Protein AF-A0A2G6KMP5-F1 (afdb_monomer_lite)

Radius of gyration: 30.14 Å; chains: 1; bounding box: 87×68×79 Å

Structure (mmCIF, N/CA/C/O backbone):
data_AF-A0A2G6KMP5-F1
#
_entry.id   AF-A0A2G6KMP5-F1
#
loop_
_atom_site.group_PDB
_atom_site.id
_atom_site.type_symbol
_atom_site.label_atom_id
_atom_site.label_alt_id
_atom_site.label_comp_id
_atom_site.label_asym_id
_atom_site.label_entity_id
_atom_site.label_seq_id
_atom_site.pdbx_PDB_ins_code
_atom_site.Cartn_x
_atom_site.Cartn_y
_atom_site.Cartn_z
_atom_site.occupancy
_atom_site.B_iso_or_equiv
_atom_site.auth_seq_id
_atom_site.auth_comp_id
_atom_site.auth_asym_id
_atom_site.auth_atom_id
_atom_site.pdbx_PDB_model_num
ATOM 1 N N . MET A 1 1 ? -23.252 -6.165 -3.762 1.00 46.22 1 MET A N 1
ATOM 2 C CA . MET A 1 1 ? -23.841 -5.501 -4.950 1.00 46.22 1 MET A CA 1
ATOM 3 C C . MET A 1 1 ? -22.678 -5.221 -5.874 1.00 46.22 1 MET A C 1
ATOM 5 O O . MET A 1 1 ? -21.677 -4.745 -5.366 1.00 46.22 1 MET A O 1
ATOM 9 N N . ALA A 1 2 ? -22.820 -5.566 -7.154 1.00 59.31 2 ALA A N 1
ATOM 10 C CA . ALA A 1 2 ? -21.783 -5.438 -8.176 1.00 59.31 2 ALA A CA 1
ATOM 11 C C . ALA A 1 2 ? -21.414 -3.971 -8.456 1.00 59.31 2 ALA A C 1
ATOM 13 O O . ALA A 1 2 ? -22.173 -3.060 -8.097 1.00 59.31 2 ALA A O 1
ATOM 14 N N . PHE A 1 3 ? -20.279 -3.763 -9.122 1.00 80.19 3 PHE A N 1
ATOM 15 C CA . PHE A 1 3 ? -19.829 -2.480 -9.653 1.00 80.19 3 PHE A CA 1
ATOM 16 C C . PHE A 1 3 ? -20.997 -1.707 -10.306 1.00 80.19 3 PHE A C 1
ATOM 18 O O . PHE A 1 3 ? -21.816 -2.316 -11.002 1.00 80.19 3 PHE A O 1
ATOM 25 N N . PRO A 1 4 ? -21.124 -0.379 -10.083 1.00 79.00 4 PRO A N 1
ATOM 26 C CA . PRO A 1 4 ? -22.397 0.326 -10.272 1.00 79.00 4 PRO A CA 1
ATOM 27 C C . PRO A 1 4 ? -22.914 0.322 -11.713 1.00 79.00 4 PRO A C 1
ATOM 29 O O . PRO A 1 4 ? -24.100 0.537 -11.949 1.00 79.00 4 PRO A O 1
ATOM 32 N N . GLY A 1 5 ? -22.056 0.006 -12.673 1.00 88.38 5 GLY A N 1
ATOM 33 C CA . GLY A 1 5 ? -22.433 -0.211 -14.052 1.00 88.38 5 GLY A CA 1
ATOM 34 C C . GLY A 1 5 ? -21.223 -0.107 -14.958 1.00 88.38 5 GLY A C 1
ATOM 35 O O . GLY A 1 5 ? -20.123 0.229 -14.510 1.00 88.38 5 GLY A O 1
ATOM 36 N N . LYS A 1 6 ? -21.417 -0.400 -16.238 1.00 94.00 6 LYS A N 1
ATOM 37 C CA . LYS A 1 6 ? -20.333 -0.429 -17.212 1.00 94.00 6 LYS A CA 1
ATOM 38 C C . LYS A 1 6 ? -19.759 0.962 -17.479 1.00 94.00 6 LYS A C 1
ATOM 40 O O . LYS A 1 6 ? -20.503 1.943 -17.540 1.00 94.00 6 LYS A O 1
ATOM 45 N N . LEU A 1 7 ? -18.444 1.035 -17.682 1.00 96.44 7 LEU A N 1
ATOM 46 C CA . LEU A 1 7 ? -17.779 2.240 -18.177 1.00 96.44 7 LEU A CA 1
ATOM 47 C C . LEU A 1 7 ? -17.935 2.362 -19.695 1.00 96.44 7 LEU A C 1
ATOM 49 O O . LEU A 1 7 ? -17.737 1.398 -20.433 1.00 96.44 7 LEU A O 1
ATOM 53 N N . TYR A 1 8 ? -18.251 3.565 -20.158 1.00 97.25 8 TYR A N 1
ATOM 54 C CA . TYR A 1 8 ? -18.321 3.917 -21.575 1.00 97.25 8 TYR A CA 1
ATOM 55 C C . TYR A 1 8 ? -17.848 5.360 -21.777 1.00 97.25 8 TYR A C 1
ATOM 57 O O . TYR A 1 8 ? -17.492 6.046 -20.818 1.00 97.25 8 TYR A O 1
ATOM 65 N N . ARG A 1 9 ? -17.824 5.833 -23.025 1.00 96.50 9 ARG A N 1
ATOM 66 C CA . ARG A 1 9 ? -17.465 7.219 -23.348 1.00 96.50 9 ARG A CA 1
ATOM 67 C C . ARG A 1 9 ? -18.528 7.913 -24.189 1.00 96.50 9 ARG A C 1
ATOM 69 O O . ARG A 1 9 ? -19.171 7.289 -25.029 1.00 96.50 9 ARG A O 1
ATOM 76 N N . GLU A 1 10 ? -18.645 9.219 -23.994 1.00 96.62 10 GLU A N 1
ATOM 77 C CA . GLU A 1 10 ? -19.413 10.152 -24.817 1.00 96.62 10 GLU A CA 1
ATOM 78 C C . GLU A 1 10 ? -18.474 11.274 -25.276 1.00 96.62 10 GLU A C 1
ATOM 80 O O . GLU A 1 10 ? -18.196 12.227 -24.543 1.00 96.62 10 GLU A O 1
ATOM 85 N N . GLY A 1 11 ? -17.926 11.130 -26.487 1.00 95.44 11 GLY A N 1
ATOM 86 C CA . GLY A 1 11 ? -16.804 11.959 -26.931 1.00 95.44 11 GLY A CA 1
ATOM 87 C C . GLY A 1 11 ? -15.592 11.742 -26.023 1.00 95.44 11 GLY A C 1
ATOM 88 O O . GLY A 1 11 ? -15.195 10.601 -25.791 1.00 95.44 11 GLY A O 1
ATOM 89 N N . THR A 1 12 ? -15.048 12.831 -25.476 1.00 96.50 12 THR A N 1
ATOM 90 C CA . THR A 1 12 ? -13.902 12.814 -24.549 1.00 96.50 12 THR A CA 1
ATOM 91 C C . THR A 1 12 ? -14.263 12.456 -23.113 1.00 96.50 12 THR A C 1
ATOM 93 O O . THR A 1 12 ? -13.363 12.231 -22.298 1.00 96.50 12 THR A O 1
ATOM 96 N N . ILE A 1 13 ? -15.557 12.431 -22.787 1.00 97.56 13 ILE A N 1
ATOM 97 C CA . ILE A 1 13 ? -16.047 12.282 -21.423 1.00 97.56 13 ILE A CA 1
ATOM 98 C C . ILE A 1 13 ? -16.314 10.811 -21.137 1.00 97.56 13 ILE A C 1
ATOM 100 O O . ILE A 1 13 ? -17.132 10.177 -21.803 1.00 97.56 13 ILE A O 1
ATOM 104 N N . LEU A 1 14 ? -15.670 10.280 -20.103 1.00 97.69 14 LEU A N 1
ATOM 105 C CA . LEU A 1 14 ? -16.023 8.978 -19.557 1.00 97.69 14 LEU A CA 1
ATOM 106 C C . LEU A 1 14 ? -17.348 9.066 -18.816 1.00 97.69 14 LEU A C 1
ATOM 108 O O . LEU A 1 14 ? -17.643 10.063 -18.152 1.00 97.69 14 LEU A O 1
ATOM 112 N N . LYS A 1 15 ? -18.119 7.994 -18.909 1.00 97.19 15 LYS A N 1
ATOM 113 C CA . LYS A 1 15 ? -19.415 7.799 -18.274 1.00 97.19 15 LYS A CA 1
ATOM 114 C C . LYS A 1 15 ? -19.465 6.423 -17.634 1.00 97.19 15 LYS A C 1
ATOM 116 O O . LYS A 1 15 ? -18.717 5.520 -18.004 1.00 97.19 15 LYS A O 1
ATOM 121 N N . GLN A 1 16 ? -20.375 6.275 -16.683 1.00 95.69 16 GLN A N 1
ATOM 122 C CA . GLN A 1 16 ? -20.645 5.002 -16.043 1.00 95.69 16 GLN A CA 1
ATOM 123 C C . GLN A 1 16 ? -22.151 4.807 -15.918 1.00 95.69 16 GLN A C 1
ATOM 125 O O . GLN A 1 16 ? -22.871 5.722 -15.513 1.00 95.69 16 GLN A O 1
ATOM 130 N N . GLU A 1 17 ? -22.640 3.631 -16.296 1.00 93.12 17 GLU A N 1
ATOM 131 C CA . GLU A 1 17 ? -24.054 3.298 -16.135 1.00 93.12 17 GLU A CA 1
ATOM 132 C C . GLU A 1 17 ? -24.464 3.390 -14.657 1.00 93.12 17 GLU A C 1
ATOM 134 O O . GLU A 1 17 ? -23.689 3.072 -13.759 1.00 93.12 17 GLU A O 1
ATOM 139 N N . ASN A 1 18 ? -25.692 3.852 -14.408 1.00 89.12 18 ASN A N 1
ATOM 140 C CA . ASN A 1 18 ? -26.281 4.043 -13.074 1.00 89.12 18 ASN A CA 1
ATOM 141 C C . ASN A 1 18 ? -25.519 4.991 -12.124 1.00 89.12 18 ASN A C 1
ATOM 143 O O . ASN A 1 18 ? -25.877 5.093 -10.950 1.00 89.12 18 ASN A O 1
ATOM 147 N N . VAL A 1 19 ? -24.525 5.732 -12.617 1.00 89.56 19 VAL A N 1
ATOM 148 C CA . VAL A 1 19 ? -23.833 6.785 -11.867 1.00 89.56 19 VAL A CA 1
ATOM 149 C C . VAL A 1 19 ? -24.252 8.141 -12.421 1.00 89.56 19 VAL A C 1
ATOM 151 O O . VAL A 1 19 ? -24.190 8.393 -13.623 1.00 89.56 19 VAL A O 1
ATOM 154 N N . SER A 1 20 ? -24.690 9.044 -11.545 1.00 89.12 20 SER A N 1
ATOM 155 C CA . SER A 1 20 ? -24.956 10.429 -11.932 1.00 89.12 20 SER A CA 1
ATOM 156 C C . SER A 1 20 ? -23.648 11.205 -12.087 1.00 89.12 20 SER A C 1
ATOM 158 O O . SER A 1 20 ? -22.735 11.075 -11.277 1.00 89.12 20 SER A O 1
ATOM 160 N N . GLY A 1 21 ? -23.557 12.056 -13.109 1.00 92.88 21 GLY A N 1
ATOM 161 C CA . GLY A 1 21 ? -22.360 12.860 -13.365 1.00 92.88 21 GLY A CA 1
ATOM 162 C C . GLY A 1 21 ? -21.274 12.118 -14.148 1.00 92.88 21 GLY A C 1
ATOM 163 O O . GLY A 1 21 ? -21.546 11.163 -14.871 1.00 92.88 21 GLY A O 1
ATOM 164 N N . ASN A 1 22 ? -20.048 12.627 -14.053 1.00 95.44 22 ASN A N 1
ATOM 165 C CA . ASN A 1 22 ? -18.889 12.112 -14.775 1.00 95.44 22 ASN A CA 1
ATOM 166 C C . ASN A 1 22 ? -17.988 11.367 -13.782 1.00 95.44 22 ASN A C 1
ATOM 168 O O . ASN A 1 22 ? -17.594 11.986 -12.788 1.00 95.44 22 ASN A O 1
ATOM 172 N N . PRO A 1 23 ? -17.661 10.081 -14.003 1.00 96.06 23 PRO A N 1
ATOM 173 C CA . PRO A 1 23 ? -16.767 9.359 -13.120 1.00 96.06 23 PRO A CA 1
ATOM 174 C C . PRO A 1 23 ? -15.390 10.015 -13.048 1.00 96.06 23 PRO A C 1
ATOM 176 O O . PRO A 1 23 ? -14.908 10.598 -14.024 1.00 96.06 23 PRO A O 1
ATOM 179 N N . ARG A 1 24 ? -14.761 9.892 -11.885 1.00 97.50 24 ARG A N 1
ATOM 180 C CA . ARG A 1 24 ? -13.346 10.190 -11.664 1.00 97.50 24 ARG A CA 1
ATOM 181 C C . ARG A 1 24 ? -12.697 8.938 -11.121 1.00 97.50 24 ARG A C 1
ATOM 183 O O . ARG A 1 24 ? -13.200 8.381 -10.146 1.00 97.50 24 ARG A O 1
ATOM 190 N N . ILE A 1 25 ? -11.627 8.495 -11.762 1.00 98.19 25 ILE A N 1
ATOM 191 C CA . ILE A 1 25 ? -10.960 7.246 -11.425 1.00 98.19 25 ILE A CA 1
ATOM 192 C C . ILE A 1 25 ? -9.518 7.548 -11.042 1.00 98.19 25 ILE A C 1
ATOM 194 O O . ILE A 1 25 ? -8.784 8.166 -11.816 1.00 98.19 25 ILE A O 1
ATOM 198 N N . VAL A 1 26 ? -9.138 7.112 -9.844 1.00 98.19 26 VAL A N 1
ATOM 199 C CA . VAL A 1 26 ? -7.743 7.099 -9.396 1.00 98.19 26 VAL A CA 1
ATOM 200 C C . VAL A 1 26 ? -7.250 5.673 -9.524 1.00 98.19 26 VAL A C 1
ATOM 202 O O . VAL A 1 26 ? -7.739 4.798 -8.817 1.00 98.19 26 VAL A O 1
ATOM 205 N N . PHE A 1 27 ? -6.306 5.444 -10.427 1.00 97.75 27 PHE A N 1
ATOM 206 C CA . PHE A 1 27 ? -5.596 4.183 -10.544 1.00 97.75 27 PHE A CA 1
ATOM 207 C C . PHE A 1 27 ? -4.374 4.219 -9.640 1.00 97.75 27 PHE A C 1
ATOM 209 O O . PHE A 1 27 ? -3.517 5.078 -9.815 1.00 97.75 27 PHE A O 1
ATOM 216 N N . VAL A 1 28 ? -4.267 3.280 -8.704 1.00 96.44 28 VAL A N 1
ATOM 217 C CA . VAL A 1 28 ? -2.952 2.944 -8.145 1.00 96.44 28 VAL A CA 1
ATOM 218 C C . VAL A 1 28 ? -2.343 1.866 -9.028 1.00 96.44 28 VAL A C 1
ATOM 220 O O . VAL A 1 28 ? -2.969 0.839 -9.307 1.00 96.44 28 VAL A O 1
ATOM 223 N N . GLU A 1 29 ? -1.142 2.130 -9.517 1.00 93.00 29 GLU A N 1
ATOM 224 C CA . GLU A 1 29 ? -0.449 1.278 -10.469 1.00 93.00 29 GLU A CA 1
ATOM 225 C C . GLU A 1 29 ? 0.589 0.439 -9.733 1.00 93.00 29 GLU A C 1
ATOM 227 O O . GLU A 1 29 ? 1.415 0.956 -8.976 1.00 93.00 29 GLU A O 1
ATOM 232 N N . GLN A 1 30 ? 0.505 -0.876 -9.922 1.00 84.19 30 GLN A N 1
ATOM 233 C CA . GLN A 1 30 ? 1.487 -1.819 -9.408 1.00 84.19 30 GLN A CA 1
ATOM 234 C C . GLN A 1 30 ? 1.550 -3.025 -10.339 1.00 84.19 30 GLN A C 1
ATOM 236 O O . GLN A 1 30 ? 0.534 -3.552 -10.793 1.00 84.19 30 GLN A O 1
ATOM 241 N N . PHE A 1 31 ? 2.771 -3.443 -10.644 1.00 77.00 31 PHE A N 1
ATOM 242 C CA . PHE A 1 31 ? 3.033 -4.238 -11.834 1.00 77.00 31 PHE A CA 1
ATOM 243 C C . PHE A 1 31 ? 3.342 -5.719 -11.584 1.00 77.00 31 PHE A C 1
ATOM 245 O O . PHE A 1 31 ? 3.453 -6.471 -12.548 1.00 77.00 31 PHE A O 1
ATOM 252 N N . GLY A 1 32 ? 3.516 -6.159 -10.332 1.00 66.19 32 GLY A N 1
ATOM 253 C CA . GLY A 1 32 ? 4.262 -7.391 -10.072 1.00 66.19 32 GLY A CA 1
ATOM 254 C C . GLY A 1 32 ? 3.634 -8.488 -9.239 1.00 66.19 32 GLY A C 1
ATOM 255 O O . GLY A 1 32 ? 3.982 -9.645 -9.475 1.00 66.19 32 GLY A O 1
ATOM 256 N N . PHE A 1 33 ? 2.745 -8.205 -8.282 1.00 73.88 33 PHE A N 1
ATOM 257 C CA . PHE A 1 33 ? 2.318 -9.276 -7.367 1.00 73.88 33 PHE A CA 1
ATOM 258 C C . PHE A 1 33 ? 0.997 -9.957 -7.718 1.00 73.88 33 PHE A C 1
ATOM 260 O O . PHE A 1 33 ? 0.685 -11.006 -7.159 1.00 73.88 33 PHE A O 1
ATOM 267 N N . ASN A 1 34 ? 0.249 -9.444 -8.694 1.00 75.06 34 ASN A N 1
ATOM 268 C CA . ASN A 1 34 ? -0.968 -10.093 -9.192 1.00 75.06 34 ASN A CA 1
ATOM 269 C C . ASN A 1 34 ? -0.708 -11.468 -9.842 1.00 75.06 34 ASN A C 1
ATOM 271 O O . ASN A 1 34 ? -1.649 -12.177 -10.194 1.00 75.06 34 ASN A O 1
ATOM 275 N N . HIS A 1 35 ? 0.560 -11.841 -10.006 1.00 80.81 35 HIS A N 1
ATOM 276 C CA . HIS A 1 35 ? 1.009 -13.122 -10.537 1.00 80.81 35 HIS A CA 1
ATOM 277 C C . HIS A 1 35 ? 1.442 -14.121 -9.457 1.00 80.81 35 HIS A C 1
ATOM 279 O O . HIS A 1 35 ? 1.816 -15.243 -9.788 1.00 80.81 35 HIS A O 1
ATOM 285 N N . PHE A 1 36 ? 1.384 -13.767 -8.172 1.00 81.75 36 PHE A N 1
ATOM 286 C CA . PHE A 1 36 ? 1.505 -14.754 -7.100 1.00 81.75 36 PHE A CA 1
ATOM 287 C C . PHE A 1 36 ? 0.104 -15.229 -6.730 1.00 81.75 36 PHE A C 1
ATOM 289 O O . PHE A 1 36 ? -0.771 -14.419 -6.434 1.00 81.75 36 PHE A O 1
ATOM 296 N N . LEU A 1 37 ? -0.113 -16.546 -6.773 1.00 80.81 37 LEU A N 1
ATOM 297 C CA . LEU A 1 37 ? -1.362 -17.204 -6.368 1.00 80.81 37 LEU A CA 1
ATOM 298 C C . LEU A 1 37 ? -1.497 -17.197 -4.833 1.00 80.81 37 LEU A C 1
ATOM 300 O O . LEU A 1 37 ? -1.517 -18.246 -4.190 1.00 80.81 37 LEU A O 1
ATOM 304 N N . ASN A 1 38 ? -1.521 -16.012 -4.237 1.00 79.81 38 ASN A N 1
ATOM 305 C CA . ASN A 1 38 ? -1.653 -15.780 -2.803 1.00 79.81 38 ASN A CA 1
ATOM 306 C C . ASN A 1 38 ? -2.804 -14.797 -2.533 1.00 79.81 38 ASN A C 1
ATOM 308 O O . ASN A 1 38 ? -3.456 -14.323 -3.450 1.00 79.81 38 ASN A O 1
ATOM 312 N N . ASP A 1 39 ? -3.101 -14.491 -1.274 1.00 80.38 39 ASP A N 1
ATOM 313 C CA . ASP A 1 39 ? -4.232 -13.603 -0.960 1.00 80.38 39 ASP A CA 1
ATOM 314 C C . ASP A 1 39 ? -3.853 -12.106 -0.985 1.00 80.38 39 ASP A C 1
ATOM 316 O O . ASP A 1 39 ? -4.636 -11.235 -0.604 1.00 80.38 39 ASP A O 1
ATOM 320 N N . ASP A 1 40 ? -2.651 -11.774 -1.457 1.00 84.38 40 ASP A N 1
ATOM 321 C CA . ASP A 1 40 ? -2.105 -10.423 -1.364 1.00 84.38 40 ASP A CA 1
ATOM 322 C C . ASP A 1 40 ? -2.809 -9.431 -2.306 1.00 84.38 40 ASP A C 1
ATOM 324 O O . ASP A 1 40 ? -3.063 -8.292 -1.917 1.00 84.38 40 ASP A O 1
ATOM 328 N N . ILE A 1 41 ? -3.236 -9.845 -3.505 1.00 90.38 41 ILE A N 1
ATOM 329 C CA . ILE A 1 41 ? -4.033 -8.956 -4.369 1.00 90.38 41 ILE A CA 1
ATOM 330 C C . ILE A 1 41 ? -5.389 -8.594 -3.770 1.00 90.38 41 ILE A C 1
ATOM 332 O O . ILE A 1 41 ? -5.829 -7.455 -3.905 1.00 90.38 41 ILE A O 1
ATOM 336 N N . PHE A 1 42 ? -6.023 -9.523 -3.056 1.00 87.69 42 PHE A N 1
ATOM 337 C CA . PHE A 1 42 ? -7.292 -9.269 -2.378 1.00 87.69 42 PHE A CA 1
ATOM 338 C C . PHE A 1 42 ? -7.096 -8.231 -1.274 1.00 87.69 42 PHE A C 1
ATOM 340 O O . PHE A 1 42 ? -7.819 -7.238 -1.225 1.00 87.69 42 PHE A O 1
ATOM 347 N N . ARG A 1 43 ? -6.036 -8.399 -0.470 1.00 87.25 43 ARG A N 1
ATOM 348 C CA . ARG A 1 43 ? -5.645 -7.427 0.556 1.00 87.25 43 ARG A CA 1
ATOM 349 C C . ARG A 1 43 ? -5.332 -6.055 -0.040 1.00 87.25 43 ARG A C 1
ATOM 351 O O . ARG A 1 43 ? -5.702 -5.045 0.549 1.00 87.25 43 ARG A O 1
ATOM 358 N N . TRP A 1 44 ? -4.668 -5.993 -1.194 1.00 91.25 44 TRP A N 1
ATOM 359 C CA . TRP A 1 44 ? -4.407 -4.717 -1.859 1.00 91.25 44 TRP A CA 1
ATOM 360 C C . TRP A 1 44 ? -5.697 -4.030 -2.303 1.00 91.25 44 TRP A C 1
ATOM 362 O O . TRP A 1 44 ? -5.886 -2.860 -1.981 1.00 91.25 44 TRP A O 1
ATOM 372 N N . ILE A 1 45 ? -6.597 -4.756 -2.972 1.00 93.38 45 ILE A N 1
ATOM 373 C CA . ILE A 1 45 ? -7.911 -4.249 -3.398 1.00 93.38 45 ILE A CA 1
ATOM 374 C C . ILE A 1 45 ? -8.687 -3.690 -2.201 1.00 93.38 45 ILE A C 1
ATOM 376 O O . ILE A 1 45 ? -9.236 -2.590 -2.289 1.00 93.38 45 ILE A O 1
ATOM 380 N N . ASP A 1 46 ? -8.688 -4.411 -1.077 1.00 88.31 46 ASP A N 1
ATOM 381 C CA . ASP A 1 46 ? -9.336 -3.957 0.154 1.00 88.31 46 ASP A CA 1
ATOM 382 C C . ASP A 1 46 ? -8.710 -2.652 0.661 1.00 88.31 46 ASP A C 1
ATOM 384 O O . ASP A 1 46 ? -9.429 -1.685 0.908 1.00 88.31 46 ASP A O 1
ATOM 388 N N . ILE A 1 47 ? -7.376 -2.569 0.725 1.00 90.25 47 ILE A N 1
ATOM 389 C CA . ILE A 1 47 ? -6.673 -1.351 1.151 1.00 90.25 47 ILE A CA 1
ATOM 390 C C . ILE A 1 47 ? -6.973 -0.177 0.209 1.00 90.25 47 ILE A C 1
ATOM 392 O O . ILE A 1 47 ? -7.189 0.938 0.684 1.00 90.25 47 ILE A O 1
ATOM 396 N N . LEU A 1 48 ? -7.010 -0.387 -1.109 1.00 93.81 48 LEU A N 1
ATOM 397 C CA . LEU A 1 48 ? -7.360 0.671 -2.061 1.00 93.81 48 LEU A CA 1
ATOM 398 C C . LEU A 1 48 ? -8.778 1.195 -1.797 1.00 93.81 48 LEU A C 1
ATOM 400 O O . LEU A 1 48 ? -8.959 2.397 -1.573 1.00 93.81 48 LEU A O 1
ATOM 404 N N . ALA A 1 49 ? -9.758 0.291 -1.730 1.00 92.31 49 ALA A N 1
ATOM 405 C CA . ALA A 1 49 ? -11.156 0.639 -1.496 1.00 92.31 49 ALA A CA 1
ATOM 406 C C . ALA A 1 49 ? -11.360 1.347 -0.143 1.00 92.31 49 ALA A C 1
ATOM 408 O O . ALA A 1 49 ? -12.054 2.364 -0.065 1.00 92.31 49 ALA A O 1
ATOM 409 N N . GLU A 1 50 ? -10.715 0.862 0.922 1.00 86.38 50 GLU A N 1
ATOM 410 C CA . GLU A 1 50 ? -10.776 1.448 2.268 1.00 86.38 50 GLU A CA 1
ATOM 411 C C . GLU A 1 50 ? -10.231 2.879 2.331 1.00 86.38 50 GLU A C 1
ATOM 413 O O . GLU A 1 50 ? -10.687 3.673 3.164 1.00 86.38 50 GLU A O 1
ATOM 418 N N . ASN A 1 51 ? -9.283 3.208 1.451 1.00 92.38 51 ASN A N 1
ATOM 419 C CA . ASN A 1 51 ? -8.657 4.526 1.353 1.00 92.38 51 ASN A CA 1
ATOM 420 C C . ASN A 1 51 ? -9.250 5.393 0.231 1.00 92.38 51 ASN A C 1
ATOM 422 O O . ASN A 1 51 ? -8.699 6.444 -0.085 1.00 92.38 51 ASN A O 1
ATOM 426 N N . GLY A 1 52 ? -10.393 4.986 -0.327 1.00 93.44 52 GLY A N 1
ATOM 427 C CA . GLY A 1 52 ? -11.166 5.774 -1.284 1.00 93.44 52 GLY A CA 1
ATOM 428 C C . GLY A 1 52 ? -10.662 5.716 -2.725 1.00 93.44 52 GLY A C 1
ATOM 429 O O . GLY A 1 52 ? -11.250 6.375 -3.576 1.00 93.44 52 GLY A O 1
ATOM 430 N N . VAL A 1 53 ? -9.632 4.918 -3.020 1.00 96.12 53 VAL A N 1
ATOM 431 C CA . VAL A 1 53 ? -9.151 4.659 -4.385 1.00 96.12 53 VAL A CA 1
ATOM 432 C C . VAL A 1 53 ? -10.131 3.719 -5.086 1.00 96.12 53 VAL A C 1
ATOM 434 O O . VAL A 1 53 ? -10.459 2.671 -4.541 1.00 96.12 53 VAL A O 1
ATOM 437 N N . ASN A 1 54 ? -10.586 4.069 -6.293 1.00 96.62 54 ASN A N 1
ATOM 438 C CA . ASN A 1 54 ? -11.575 3.297 -7.063 1.00 96.62 54 ASN A CA 1
ATOM 439 C C . ASN A 1 54 ? -11.024 2.691 -8.365 1.00 96.62 54 ASN A C 1
ATOM 441 O O . ASN A 1 54 ? -11.800 2.276 -9.226 1.00 96.62 54 ASN A O 1
ATOM 445 N N . GLY A 1 55 ? -9.704 2.647 -8.527 1.00 97.19 55 GLY A N 1
ATOM 446 C CA . GLY A 1 55 ? -9.047 2.080 -9.692 1.00 97.19 55 GLY A CA 1
ATOM 447 C C . GLY A 1 55 ? -7.716 1.420 -9.344 1.00 97.19 55 GLY A C 1
ATOM 448 O O . GLY A 1 55 ? -6.990 1.858 -8.453 1.00 97.19 55 GLY A O 1
ATOM 449 N N . MET A 1 56 ? -7.369 0.381 -10.092 1.00 96.88 56 MET A N 1
ATOM 450 C CA . MET A 1 56 ? -6.040 -0.221 -10.086 1.00 96.88 56 MET A CA 1
ATOM 451 C C . MET A 1 56 ? -5.585 -0.526 -11.511 1.00 96.88 56 MET A C 1
ATOM 453 O O . MET A 1 56 ? -6.393 -0.915 -12.359 1.00 96.88 56 MET A O 1
ATOM 457 N N . ARG A 1 57 ? -4.293 -0.347 -11.774 1.00 95.75 57 ARG A N 1
ATOM 458 C CA . ARG A 1 57 ? -3.660 -0.734 -13.038 1.00 95.75 57 ARG A CA 1
ATOM 459 C C . ARG A 1 57 ? -2.687 -1.870 -12.773 1.00 95.75 57 ARG A C 1
ATOM 461 O O . ARG A 1 57 ? -1.836 -1.748 -11.895 1.00 95.75 57 ARG A O 1
ATOM 468 N N . VAL A 1 58 ? -2.838 -2.960 -13.521 1.00 93.56 58 VAL A N 1
ATOM 469 C CA . VAL A 1 58 ? -2.008 -4.163 -13.388 1.00 93.56 58 VAL A CA 1
ATOM 470 C C . VAL A 1 58 ? -1.594 -4.707 -14.743 1.00 93.56 58 VAL A C 1
ATOM 472 O O . VAL A 1 58 ? -2.280 -4.522 -15.753 1.00 93.56 58 VAL A O 1
ATOM 475 N N . PHE A 1 59 ? -0.490 -5.447 -14.748 1.00 90.06 59 PHE A N 1
ATOM 476 C CA . PHE A 1 59 ? -0.007 -6.121 -15.941 1.00 90.06 59 PHE A CA 1
ATOM 477 C C . PHE A 1 59 ? -0.590 -7.518 -16.051 1.00 90.06 59 PHE A C 1
ATOM 479 O O . PHE A 1 59 ? -0.742 -8.238 -15.068 1.00 90.06 59 PHE A O 1
ATOM 486 N N . GLY A 1 60 ? -0.946 -7.918 -17.266 1.00 87.38 60 GLY A N 1
ATOM 487 C CA . GLY A 1 60 ? -1.438 -9.260 -17.531 1.00 87.38 60 GLY A CA 1
ATOM 488 C C . GLY A 1 60 ? -0.340 -10.303 -17.424 1.00 87.38 60 GLY A C 1
ATOM 489 O O . GLY A 1 60 ? -0.609 -11.444 -17.050 1.00 87.38 60 GLY A O 1
ATOM 490 N N . PHE A 1 61 ? 0.902 -9.891 -17.670 1.00 84.25 61 PHE A N 1
ATOM 491 C CA . PHE A 1 61 ? 2.086 -10.639 -17.295 1.00 84.25 61 PHE A CA 1
ATOM 492 C C . PHE A 1 61 ? 3.319 -9.728 -17.258 1.00 84.25 61 PHE A C 1
ATOM 494 O O . PHE A 1 61 ? 3.661 -9.128 -18.279 1.00 84.25 61 PHE A O 1
ATOM 501 N N . TRP A 1 62 ? 4.043 -9.731 -16.138 1.00 85.00 62 TRP A N 1
ATOM 502 C CA . TRP A 1 62 ? 5.411 -9.225 -16.070 1.00 85.00 62 TRP A CA 1
ATOM 503 C C . TRP A 1 62 ? 6.311 -10.069 -15.155 1.00 85.00 62 TRP A C 1
ATOM 505 O O . TRP A 1 62 ? 5.949 -10.321 -14.002 1.00 85.00 62 TRP A O 1
ATOM 515 N N . PRO A 1 63 ? 7.527 -10.448 -15.599 1.00 83.94 63 PRO A N 1
ATOM 516 C CA . PRO A 1 63 ? 8.374 -11.352 -14.837 1.00 83.94 63 PRO A CA 1
ATOM 517 C C . PRO A 1 63 ? 9.257 -10.691 -13.754 1.00 83.94 63 PRO A C 1
ATOM 519 O O . PRO A 1 63 ? 10.487 -10.797 -13.790 1.00 83.94 63 PRO A O 1
ATOM 522 N N . PHE A 1 64 ? 8.662 -10.008 -12.766 1.00 78.88 64 PHE A N 1
ATOM 523 C CA . PHE A 1 64 ? 9.419 -9.249 -11.746 1.00 78.88 64 PHE A CA 1
ATOM 524 C C . PHE A 1 64 ? 10.299 -10.158 -10.895 1.00 78.88 64 PHE A C 1
ATOM 526 O O . PHE A 1 64 ? 11.473 -9.864 -10.664 1.00 78.88 64 PHE A O 1
ATOM 533 N N . ALA A 1 65 ? 9.756 -11.295 -10.459 1.00 77.62 65 ALA A N 1
ATOM 534 C CA . ALA A 1 65 ? 10.468 -12.221 -9.591 1.00 77.62 65 ALA A CA 1
ATOM 535 C C . ALA A 1 65 ? 11.248 -13.286 -10.369 1.00 77.62 65 ALA A C 1
ATOM 537 O O . ALA A 1 65 ? 11.643 -14.299 -9.773 1.00 77.62 65 ALA A O 1
ATOM 538 N N . LYS A 1 66 ? 11.556 -13.014 -11.648 1.00 85.06 66 LYS A N 1
ATOM 539 C CA . LYS A 1 66 ? 12.461 -13.812 -12.485 1.00 85.06 66 LYS A CA 1
ATOM 540 C C . LYS A 1 66 ? 11.972 -15.263 -12.583 1.00 85.06 66 LYS A C 1
ATOM 542 O O . LYS A 1 66 ? 12.720 -16.213 -12.349 1.00 85.06 66 LYS A O 1
ATOM 547 N N . GLY A 1 67 ? 10.687 -15.430 -12.903 1.00 82.06 67 GLY A N 1
ATOM 548 C CA . GLY A 1 67 ? 10.044 -16.716 -13.166 1.00 82.06 67 GLY A CA 1
ATOM 549 C C . GLY A 1 67 ? 9.588 -17.489 -11.929 1.00 82.06 67 GLY A C 1
ATOM 550 O O . GLY A 1 67 ? 9.404 -18.708 -12.047 1.00 82.06 67 GLY A O 1
ATOM 551 N N . ARG A 1 68 ? 9.463 -16.820 -10.774 1.00 82.12 68 ARG A N 1
ATOM 552 C CA . ARG A 1 68 ? 8.852 -17.375 -9.545 1.00 82.12 68 ARG A CA 1
ATOM 553 C C . ARG A 1 68 ? 7.366 -17.065 -9.440 1.00 82.12 68 ARG A C 1
ATOM 555 O O . ARG A 1 68 ? 6.646 -17.769 -8.745 1.00 82.12 68 ARG A O 1
ATOM 562 N N . GLU A 1 69 ? 6.942 -16.011 -10.111 1.00 84.88 69 GLU A N 1
ATOM 563 C CA . GLU A 1 69 ? 5.554 -15.716 -10.399 1.00 84.88 69 GLU A CA 1
ATOM 564 C C . GLU A 1 69 ? 4.925 -16.758 -11.335 1.00 84.88 69 GLU A C 1
ATOM 566 O O . GLU A 1 69 ? 5.608 -17.452 -12.097 1.00 84.88 69 GLU A O 1
ATOM 571 N N . GLU A 1 70 ? 3.603 -16.847 -11.290 1.00 88.81 70 GLU A N 1
ATOM 572 C CA . GLU A 1 70 ? 2.824 -17.696 -12.178 1.00 88.81 70 GLU A CA 1
ATOM 573 C C . GLU A 1 70 ? 2.605 -17.011 -13.523 1.00 88.81 70 GLU A C 1
ATOM 575 O O . GLU A 1 70 ? 2.376 -15.807 -13.629 1.00 88.81 70 GLU A O 1
ATOM 580 N N . SER A 1 71 ? 2.674 -17.810 -14.581 1.00 92.06 71 SER A N 1
ATOM 581 C CA . SER A 1 71 ? 2.543 -17.344 -15.958 1.00 92.06 71 SER A CA 1
ATOM 582 C C . SER A 1 71 ? 1.206 -17.782 -16.553 1.00 92.06 71 SER A C 1
ATOM 584 O O . SER A 1 71 ? 0.723 -18.859 -16.195 1.00 92.06 71 SER A O 1
ATOM 586 N N . PRO A 1 72 ? 0.634 -17.045 -17.527 1.00 95.56 72 PRO A N 1
ATOM 587 C CA . PRO A 1 72 ? -0.549 -17.498 -18.260 1.00 95.56 72 PRO A CA 1
ATOM 588 C C . PRO A 1 72 ? -0.337 -18.799 -19.056 1.00 95.56 72 PRO A C 1
ATOM 590 O O . PRO A 1 72 ? -1.318 -19.420 -19.467 1.00 95.56 72 PRO A O 1
ATOM 593 N N . TYR A 1 73 ? 0.904 -19.243 -19.276 1.00 96.56 73 TYR A N 1
ATOM 594 C CA . TYR A 1 73 ? 1.220 -20.472 -20.010 1.00 96.56 73 TYR A CA 1
ATOM 595 C C . TYR A 1 73 ? 1.891 -21.526 -19.133 1.00 96.56 73 TYR A C 1
ATOM 597 O O . TYR A 1 73 ? 2.589 -21.210 -18.171 1.00 96.56 73 TYR A O 1
ATOM 605 N N . VAL A 1 74 ? 1.724 -22.799 -19.502 1.00 92.62 74 VAL A N 1
ATOM 606 C CA . VAL A 1 74 ? 2.367 -23.915 -18.797 1.00 92.62 74 VAL A CA 1
ATOM 607 C C . VAL A 1 74 ? 3.880 -23.867 -19.012 1.00 92.62 74 VAL A C 1
ATOM 609 O O . VAL A 1 74 ? 4.367 -23.968 -20.139 1.00 92.62 74 VAL A O 1
ATOM 612 N N . LYS A 1 75 ? 4.637 -23.760 -17.919 1.00 90.75 75 LYS A N 1
ATOM 613 C CA . LYS A 1 75 ? 6.102 -23.820 -17.936 1.00 90.75 75 LYS A CA 1
ATOM 614 C C . LYS A 1 75 ? 6.576 -25.257 -18.192 1.00 90.75 75 LYS A C 1
ATOM 616 O O . LYS A 1 75 ? 6.134 -26.193 -17.527 1.00 90.75 75 LYS A O 1
ATOM 621 N N . VAL A 1 76 ? 7.483 -25.440 -19.152 1.00 89.88 76 VAL A N 1
ATOM 622 C CA . VAL A 1 76 ? 8.101 -26.728 -19.509 1.00 89.88 76 VAL A CA 1
ATOM 623 C C . VAL A 1 76 ? 9.618 -26.549 -19.542 1.00 89.88 76 VAL A C 1
ATOM 625 O O . VAL A 1 76 ? 10.185 -25.970 -20.474 1.00 89.88 76 VAL A O 1
ATOM 628 N N . GLY A 1 77 ? 10.287 -27.031 -18.491 1.00 89.19 77 GLY A N 1
ATOM 629 C CA . GLY A 1 77 ? 11.713 -26.785 -18.280 1.00 89.19 77 GLY A CA 1
ATOM 630 C C . GLY A 1 77 ? 12.005 -25.287 -18.143 1.00 89.19 77 GLY A C 1
ATOM 631 O O . GLY A 1 77 ? 11.405 -24.610 -17.311 1.00 89.19 77 GLY A O 1
ATOM 632 N N . ASN A 1 78 ? 12.899 -24.771 -18.990 1.00 86.56 78 ASN A N 1
ATOM 633 C CA . ASN A 1 78 ? 13.280 -23.352 -19.035 1.00 86.56 78 ASN A CA 1
ATOM 634 C C . ASN A 1 78 ? 12.475 -22.539 -20.070 1.00 86.56 78 ASN A C 1
ATOM 636 O O . ASN A 1 78 ? 12.893 -21.453 -20.455 1.00 86.56 78 ASN A O 1
ATOM 640 N N . SER A 1 79 ? 11.369 -23.087 -20.574 1.00 91.19 79 SER A N 1
ATOM 641 C CA . SER A 1 79 ? 10.541 -22.490 -21.630 1.00 91.19 79 SER A CA 1
ATOM 642 C C . SER A 1 79 ? 9.056 -22.609 -21.293 1.00 91.19 79 SER A C 1
ATOM 644 O O . SER A 1 79 ? 8.702 -23.161 -20.248 1.00 91.19 79 SER A O 1
ATOM 646 N N . TYR A 1 80 ? 8.185 -22.124 -22.176 1.00 95.25 80 TYR A N 1
ATOM 647 C CA . TYR A 1 80 ? 6.738 -22.220 -22.015 1.00 95.25 80 TYR A CA 1
ATOM 648 C C . TYR A 1 80 ? 6.100 -22.951 -23.195 1.00 95.25 80 TYR A C 1
ATOM 650 O O . TYR A 1 80 ? 6.433 -22.727 -24.364 1.00 95.25 80 TYR A O 1
ATOM 658 N N . ASP A 1 81 ? 5.133 -23.812 -22.892 1.00 96.50 81 ASP A N 1
ATOM 659 C CA . ASP A 1 81 ? 4.249 -24.380 -23.901 1.00 96.50 81 ASP A CA 1
ATOM 660 C C . ASP A 1 81 ? 3.144 -23.369 -24.225 1.00 96.50 81 ASP A C 1
ATOM 662 O O . ASP A 1 81 ? 2.089 -23.330 -23.591 1.00 96.50 81 ASP A O 1
ATOM 666 N N . LEU A 1 82 ? 3.390 -22.545 -25.245 1.00 96.75 82 LEU A N 1
ATOM 667 C CA . LEU A 1 82 ? 2.473 -21.488 -25.683 1.00 96.75 82 LEU A CA 1
ATOM 668 C C . LEU A 1 82 ? 1.173 -22.016 -26.319 1.00 96.75 82 LEU A C 1
ATOM 670 O O . LEU A 1 82 ? 0.315 -21.229 -26.718 1.00 96.75 82 LEU A O 1
ATOM 674 N N . THR A 1 83 ? 1.005 -23.338 -26.421 1.00 95.62 83 THR A N 1
ATOM 675 C CA . THR A 1 83 ? -0.252 -23.966 -26.855 1.00 95.62 83 THR A CA 1
ATOM 676 C C . THR A 1 83 ? -1.162 -24.346 -25.685 1.00 95.62 83 THR A C 1
ATOM 678 O O . THR A 1 83 ? -2.324 -24.695 -25.908 1.00 95.62 83 THR A O 1
ATOM 681 N N . ARG A 1 84 ? -0.666 -24.254 -24.441 1.00 97.06 84 ARG A N 1
ATOM 682 C CA . ARG A 1 84 ? -1.378 -24.655 -23.222 1.00 97.06 84 ARG A CA 1
ATOM 683 C C . ARG A 1 84 ? -1.412 -23.522 -22.202 1.00 97.06 84 ARG A C 1
ATOM 685 O O . ARG A 1 84 ? -0.378 -23.074 -21.713 1.00 97.06 84 ARG A O 1
ATOM 692 N N . PHE A 1 85 ? -2.620 -23.109 -21.834 1.00 98.06 85 PHE A N 1
ATOM 693 C CA . PHE A 1 85 ? -2.826 -22.145 -20.758 1.00 98.06 85 PHE A CA 1
ATOM 694 C C . PHE A 1 85 ? -2.641 -22.788 -19.380 1.00 98.06 85 PHE A C 1
ATOM 696 O O . PHE A 1 85 ? -2.971 -23.957 -19.172 1.00 98.06 85 PHE A O 1
ATOM 703 N N . ASN A 1 86 ? -2.120 -22.002 -18.444 1.00 94.06 86 ASN A N 1
ATOM 704 C CA . ASN A 1 86 ? -2.058 -22.335 -17.027 1.00 94.06 86 ASN A CA 1
ATOM 705 C C . ASN A 1 86 ? -3.429 -22.045 -16.394 1.00 94.06 86 ASN A C 1
ATOM 707 O O . ASN A 1 86 ? -3.719 -20.909 -16.037 1.00 94.06 86 ASN A O 1
ATOM 711 N N . GLU A 1 87 ? -4.316 -23.039 -16.321 1.00 93.88 87 GLU A N 1
ATOM 712 C CA . GLU A 1 87 ? -5.682 -22.831 -15.807 1.00 93.88 87 GLU A CA 1
ATOM 713 C C . GLU A 1 87 ? -5.731 -22.238 -14.381 1.00 93.88 87 GLU A C 1
ATOM 715 O O . GLU A 1 87 ? -6.475 -21.272 -14.203 1.00 93.88 87 GLU A O 1
ATOM 720 N N . PRO A 1 88 ? -4.891 -22.665 -13.411 1.00 86.69 88 PRO A N 1
ATOM 721 C CA . PRO A 1 88 ? -4.791 -22.009 -12.102 1.00 86.69 88 PRO A CA 1
ATOM 722 C C . PRO A 1 88 ? -4.594 -20.486 -12.152 1.00 86.69 88 PRO A C 1
ATOM 724 O O . PRO A 1 88 ? -5.217 -19.758 -11.380 1.00 86.69 88 PRO A O 1
ATOM 727 N N . PHE A 1 89 ? -3.781 -19.983 -13.089 1.00 92.44 89 PHE A N 1
ATOM 728 C CA . PHE A 1 89 ? -3.589 -18.542 -13.284 1.00 92.44 89 PHE A CA 1
ATOM 729 C C . PHE A 1 89 ? -4.900 -17.844 -13.671 1.00 92.44 89 PHE A C 1
ATOM 731 O O . PHE A 1 89 ? -5.231 -16.790 -13.131 1.00 92.44 89 PHE A O 1
ATOM 738 N N . PHE A 1 90 ? -5.669 -18.431 -14.592 1.00 95.38 90 PHE A N 1
ATOM 739 C CA . PHE A 1 90 ? -6.922 -17.838 -15.066 1.00 95.38 90 PHE A CA 1
ATOM 740 C C . PHE A 1 90 ? -8.062 -17.964 -14.051 1.00 95.38 90 PHE A C 1
ATOM 742 O O . PHE A 1 90 ? -8.877 -17.049 -13.952 1.00 95.38 90 PHE A O 1
ATOM 749 N N . GLU A 1 91 ? -8.113 -19.051 -13.281 1.00 84.81 91 GLU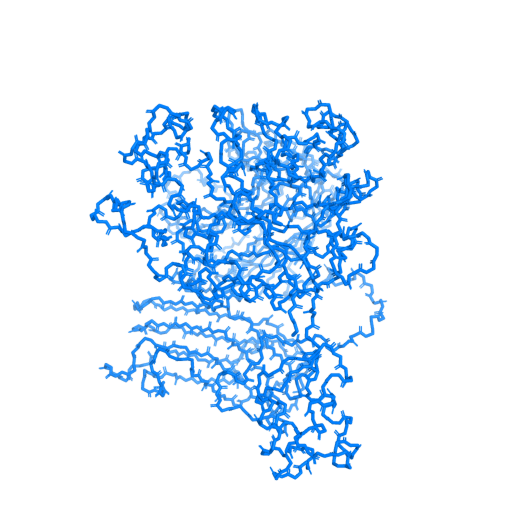 A N 1
ATOM 750 C CA . GLU A 1 91 ? -9.049 -19.191 -12.157 1.00 84.81 91 GLU A CA 1
ATOM 751 C C . GLU A 1 91 ? -8.789 -18.119 -11.093 1.00 84.81 91 GLU A C 1
ATOM 753 O O . GLU A 1 91 ? -9.718 -17.481 -10.593 1.00 84.81 91 GLU A O 1
ATOM 758 N N . TYR A 1 92 ? -7.518 -17.868 -10.782 1.00 87.88 92 TYR A N 1
ATOM 759 C CA . TYR A 1 92 ? -7.127 -16.810 -9.861 1.00 87.88 92 TYR A CA 1
ATOM 760 C C . TYR A 1 92 ? -7.423 -15.413 -10.410 1.00 87.88 92 TYR A C 1
ATOM 762 O O . TYR A 1 92 ? -8.015 -14.605 -9.695 1.00 87.88 92 TYR A O 1
ATOM 770 N N . LEU A 1 93 ? -7.104 -15.161 -11.688 1.00 95.25 93 LEU A N 1
ATOM 771 C CA . LEU A 1 93 ? -7.467 -13.928 -12.393 1.00 95.25 93 LEU A CA 1
ATOM 772 C C . LEU A 1 93 ? -8.960 -13.630 -12.261 1.00 95.25 93 LEU A C 1
ATOM 774 O O . LEU A 1 93 ? -9.342 -12.528 -11.880 1.00 95.25 93 LEU A O 1
ATOM 778 N N . GLN A 1 94 ? -9.806 -14.623 -12.529 1.00 94.75 94 GLN A N 1
ATOM 779 C CA . GLN A 1 94 ? -11.250 -14.471 -12.403 1.00 94.75 94 GLN A CA 1
ATOM 780 C C . GLN A 1 94 ? -11.665 -14.098 -10.973 1.00 94.75 94 GLN A C 1
ATOM 782 O O . GLN A 1 94 ? -12.483 -13.200 -10.785 1.00 94.75 94 GLN A O 1
ATOM 787 N N . ARG A 1 95 ? -11.094 -14.764 -9.962 1.00 91.88 95 ARG A N 1
ATOM 788 C CA . ARG A 1 95 ? -11.451 -14.543 -8.554 1.00 91.88 95 ARG A CA 1
ATOM 789 C C . ARG A 1 95 ? -11.132 -13.132 -8.072 1.00 91.88 95 ARG A C 1
ATOM 791 O O . ARG A 1 95 ? -11.987 -12.519 -7.440 1.00 91.88 95 ARG A O 1
ATOM 798 N N . TRP A 1 96 ? -9.929 -12.620 -8.323 1.00 94.75 96 TRP A N 1
ATOM 799 C CA . TRP A 1 96 ? -9.580 -11.291 -7.811 1.00 94.75 96 TRP A CA 1
ATOM 800 C C . TRP A 1 96 ? -10.222 -10.167 -8.629 1.00 94.75 96 TRP A C 1
ATOM 802 O O . TRP A 1 96 ? -10.552 -9.133 -8.056 1.00 94.75 96 TRP A O 1
ATOM 812 N N . ILE A 1 97 ? -10.488 -10.371 -9.927 1.00 96.12 97 ILE A N 1
ATOM 813 C CA . ILE A 1 97 ? -11.300 -9.432 -10.720 1.00 96.12 97 ILE A CA 1
ATOM 814 C C . ILE A 1 97 ? -12.720 -9.344 -10.156 1.00 96.12 97 ILE A C 1
ATOM 816 O O . ILE A 1 97 ? -13.241 -8.240 -10.009 1.00 96.12 97 ILE A O 1
ATOM 820 N N . ALA A 1 98 ? -13.321 -10.483 -9.797 1.00 90.62 98 ALA A N 1
ATOM 821 C CA . ALA A 1 98 ? -14.619 -10.510 -9.128 1.00 90.62 98 ALA A CA 1
ATOM 822 C C . ALA A 1 98 ? -14.583 -9.766 -7.784 1.00 90.62 98 ALA A C 1
ATOM 824 O O . ALA A 1 98 ? -15.490 -9.001 -7.478 1.00 90.62 98 ALA A O 1
ATOM 825 N N . HIS A 1 99 ? -13.504 -9.923 -7.013 1.00 91.44 99 HIS A N 1
ATOM 826 C CA . HIS A 1 99 ? -13.320 -9.176 -5.765 1.00 91.44 99 HIS A CA 1
ATOM 827 C C . HIS A 1 99 ? -13.191 -7.664 -6.003 1.00 91.44 99 HIS A C 1
ATOM 829 O O . HIS A 1 99 ? -13.804 -6.872 -5.294 1.00 91.44 99 HIS A O 1
ATOM 835 N N . ALA A 1 100 ? -12.450 -7.242 -7.032 1.00 94.31 100 ALA A N 1
ATOM 836 C CA . ALA A 1 100 ? -12.365 -5.837 -7.430 1.00 94.31 100 ALA A CA 1
ATOM 837 C C . ALA A 1 100 ? -13.739 -5.274 -7.845 1.00 94.31 100 ALA A C 1
ATOM 839 O O . ALA A 1 100 ? -14.094 -4.168 -7.440 1.00 94.31 100 ALA A O 1
ATOM 840 N N . ASP A 1 101 ? -14.527 -6.046 -8.598 1.00 93.06 101 ASP A N 1
ATOM 841 C CA . ASP A 1 101 ? -15.904 -5.718 -8.999 1.00 93.06 101 ASP A CA 1
ATOM 842 C C . ASP A 1 101 ? -16.794 -5.506 -7.760 1.00 93.06 101 ASP A C 1
ATOM 844 O O . ASP A 1 101 ? -17.411 -4.447 -7.608 1.00 93.06 101 ASP A O 1
ATOM 848 N N . ASP A 1 102 ? -16.746 -6.436 -6.802 1.00 86.88 102 ASP A N 1
ATOM 849 C CA . ASP A 1 102 ? -17.481 -6.357 -5.532 1.00 86.88 102 ASP A CA 1
ATOM 850 C C . ASP A 1 102 ? -17.095 -5.138 -4.674 1.00 86.88 102 ASP A C 1
ATOM 852 O O . ASP A 1 102 ? -17.938 -4.586 -3.959 1.00 86.88 102 ASP A O 1
ATOM 856 N N . LYS A 1 103 ? -15.836 -4.691 -4.751 1.00 88.38 103 LYS A N 1
ATOM 857 C CA . LYS A 1 103 ? -15.323 -3.521 -4.013 1.00 88.38 103 LYS A CA 1
ATOM 858 C C . LYS A 1 103 ? -15.504 -2.197 -4.761 1.00 88.38 103 LYS A C 1
ATOM 860 O O . LYS A 1 103 ? -15.217 -1.130 -4.213 1.00 88.38 103 LYS A O 1
ATOM 865 N N . GLY A 1 104 ? -16.027 -2.228 -5.987 1.00 92.38 104 GLY A N 1
ATOM 866 C CA . GLY A 1 104 ? -16.207 -1.023 -6.795 1.00 92.38 104 GLY A CA 1
ATOM 867 C C . GLY A 1 104 ? -14.905 -0.498 -7.416 1.00 92.38 104 GLY A C 1
ATOM 868 O O . GLY A 1 104 ? -14.824 0.691 -7.719 1.00 92.38 104 GLY A O 1
ATOM 869 N N . ILE A 1 105 ? -13.889 -1.350 -7.579 1.00 95.56 105 ILE A N 1
ATOM 870 C CA . ILE A 1 105 ? -12.588 -1.007 -8.165 1.00 95.56 105 ILE A CA 1
ATOM 871 C C . ILE A 1 105 ? -12.606 -1.258 -9.674 1.00 95.56 105 ILE A C 1
ATOM 873 O O . ILE A 1 105 ? -12.882 -2.369 -10.128 1.00 95.56 105 ILE A O 1
ATOM 877 N N . VAL A 1 106 ? -12.254 -0.235 -10.453 1.00 97.50 106 VAL A N 1
ATOM 878 C CA . VAL A 1 106 ? -11.968 -0.349 -11.889 1.00 97.50 106 VAL A CA 1
ATOM 879 C C . VAL A 1 106 ? -10.605 -0.991 -12.083 1.00 97.50 106 VAL A C 1
ATOM 881 O O . VAL A 1 106 ? -9.616 -0.536 -11.516 1.00 97.50 106 VAL A O 1
ATOM 884 N N . VAL A 1 107 ? -10.520 -1.994 -12.944 1.00 97.38 107 VAL A N 1
ATOM 885 C CA . VAL A 1 107 ? -9.261 -2.645 -13.292 1.00 97.38 107 VAL A CA 1
ATOM 886 C C . VAL A 1 107 ? -8.860 -2.247 -14.705 1.00 97.38 107 VAL A C 1
ATOM 888 O O . VAL A 1 107 ? -9.538 -2.597 -15.674 1.00 97.38 107 VAL A O 1
ATOM 891 N N . LEU A 1 108 ? -7.734 -1.544 -14.827 1.00 97.75 108 LEU A N 1
ATOM 892 C CA . LEU A 1 108 ? -7.011 -1.427 -16.089 1.00 97.75 108 LEU A CA 1
ATOM 893 C C . LEU A 1 108 ? -6.056 -2.616 -16.197 1.00 97.75 108 LEU A C 1
ATOM 895 O O . LEU A 1 108 ? -5.061 -2.692 -15.476 1.00 97.75 108 LEU A O 1
ATOM 899 N N . TYR A 1 109 ? -6.386 -3.558 -17.078 1.00 96.94 109 TYR A N 1
ATOM 900 C CA . TYR A 1 109 ? -5.613 -4.778 -17.292 1.00 96.94 109 TYR A CA 1
ATOM 901 C C . TYR A 1 109 ? -4.813 -4.667 -18.592 1.00 96.94 109 TYR A C 1
ATOM 903 O O . TYR A 1 109 ? -5.388 -4.744 -19.683 1.00 96.94 109 TYR A O 1
ATOM 911 N N . GLU A 1 110 ? -3.498 -4.484 -18.485 1.00 95.88 110 GLU A N 1
ATOM 912 C CA . GLU A 1 110 ? -2.598 -4.459 -19.644 1.00 95.88 110 GLU A CA 1
ATOM 913 C C . GLU A 1 110 ? -2.414 -5.876 -20.191 1.00 95.88 110 GLU A C 1
ATOM 915 O O . GLU A 1 110 ? -1.945 -6.771 -19.495 1.00 95.88 110 GLU A O 1
ATOM 920 N N . LEU A 1 111 ? -2.774 -6.119 -21.447 1.00 96.38 111 LEU A N 1
ATOM 921 C CA . LEU A 1 111 ? -2.644 -7.443 -22.058 1.00 96.38 111 LEU A CA 1
ATOM 922 C C . LEU A 1 111 ? -1.171 -7.829 -22.231 1.00 96.38 111 LEU A C 1
ATOM 924 O O . LEU A 1 111 ? -0.807 -8.985 -22.001 1.00 96.38 111 LEU A O 1
ATOM 928 N N . PHE A 1 112 ? -0.335 -6.869 -22.614 1.00 94.81 112 PHE A N 1
ATOM 929 C CA . PHE A 1 112 ? 1.087 -7.064 -22.866 1.00 94.81 112 PHE A CA 1
ATOM 930 C C . PHE A 1 112 ? 1.920 -5.946 -22.250 1.00 94.81 112 PHE A C 1
ATOM 932 O O . PHE A 1 112 ? 1.395 -4.928 -21.809 1.00 94.81 112 PHE A O 1
ATOM 939 N N . ASP A 1 113 ? 3.236 -6.119 -22.292 1.00 90.75 113 ASP A N 1
ATOM 940 C CA . ASP A 1 113 ? 4.165 -5.106 -21.820 1.00 90.75 113 ASP A CA 1
ATOM 941 C C . ASP A 1 113 ? 5.447 -5.082 -22.656 1.00 90.75 113 ASP A C 1
ATOM 943 O O . ASP A 1 113 ? 6.071 -6.127 -22.876 1.00 90.75 113 ASP A O 1
ATOM 947 N N . SER A 1 114 ? 5.824 -3.905 -23.159 1.00 88.50 114 SER A N 1
ATOM 948 C CA . SER A 1 114 ? 7.074 -3.709 -23.901 1.00 88.50 114 SER A CA 1
ATOM 949 C C . SER A 1 114 ? 8.277 -3.802 -22.973 1.00 88.50 114 SER A C 1
ATOM 951 O O . SER A 1 114 ? 9.321 -4.354 -23.355 1.00 88.50 114 SER A O 1
ATOM 953 N N . CYS A 1 115 ? 8.112 -3.356 -21.729 1.00 85.12 115 CYS A N 1
ATOM 954 C CA . CYS A 1 115 ? 9.232 -3.154 -20.845 1.00 85.12 115 CYS A CA 1
ATOM 955 C C . CYS A 1 115 ? 9.790 -4.501 -20.337 1.00 85.12 115 CYS A C 1
ATOM 957 O O . CYS A 1 115 ? 10.963 -4.630 -19.974 1.00 85.12 115 CYS A O 1
ATOM 959 N N . GLY A 1 116 ? 8.994 -5.568 -20.446 1.00 83.12 116 GLY A N 1
ATOM 960 C CA . GLY A 1 116 ? 9.394 -6.916 -20.065 1.00 83.12 116 GLY A CA 1
ATOM 961 C C . GLY A 1 116 ? 10.412 -7.504 -21.036 1.00 83.12 116 GLY A C 1
ATOM 962 O O . GLY A 1 116 ? 11.050 -8.499 -20.712 1.00 83.12 116 GLY A O 1
ATOM 963 N N . PHE A 1 117 ? 10.575 -6.907 -22.222 1.00 83.81 117 PHE A N 1
ATOM 964 C CA . PHE A 1 117 ? 11.502 -7.366 -23.255 1.00 83.81 117 PHE A CA 1
ATOM 965 C C . PHE A 1 117 ? 12.823 -6.591 -23.265 1.00 83.81 117 PHE A C 1
ATOM 967 O O . PHE A 1 117 ? 13.871 -7.201 -23.485 1.00 83.81 117 PHE A O 1
ATOM 974 N N . TRP A 1 118 ? 12.808 -5.273 -23.021 1.00 81.38 118 TRP A N 1
ATOM 975 C CA . TRP A 1 118 ? 14.043 -4.471 -23.016 1.00 81.38 118 TRP A CA 1
ATOM 976 C C . TRP A 1 118 ? 14.800 -4.511 -21.676 1.00 81.38 118 TRP A C 1
ATOM 978 O O . TRP A 1 118 ? 16.007 -4.259 -21.649 1.00 81.38 118 TRP A O 1
ATOM 988 N N . TYR A 1 119 ? 14.150 -4.909 -20.574 1.00 82.69 119 TYR A N 1
ATOM 989 C CA . TYR A 1 119 ? 14.805 -5.088 -19.284 1.00 82.69 119 TYR A CA 1
ATOM 990 C C . TYR A 1 119 ? 15.473 -6.465 -19.259 1.00 82.69 119 TYR A C 1
ATOM 992 O O . TYR A 1 119 ? 14.878 -7.482 -18.891 1.00 82.69 119 TYR A O 1
ATOM 1000 N N . ALA A 1 120 ? 16.733 -6.494 -19.703 1.00 78.44 120 ALA A N 1
ATOM 1001 C CA . ALA A 1 120 ? 17.505 -7.715 -19.925 1.00 78.44 120 ALA A CA 1
ATOM 1002 C C . ALA A 1 120 ? 17.470 -8.742 -18.769 1.00 78.44 120 ALA A C 1
ATOM 1004 O O . ALA A 1 120 ? 17.440 -9.936 -19.071 1.00 78.44 120 ALA A O 1
ATOM 1005 N N . PRO A 1 121 ? 17.438 -8.352 -17.474 1.00 85.19 121 PRO A N 1
ATOM 1006 C CA . PRO A 1 121 ? 17.347 -9.320 -16.380 1.00 85.19 121 PRO A CA 1
ATOM 1007 C C . PRO A 1 121 ? 16.012 -10.076 -16.290 1.00 85.19 121 PRO A C 1
ATOM 1009 O O . PRO A 1 121 ? 16.009 -11.207 -15.805 1.00 85.19 121 PRO A O 1
ATOM 1012 N N . ALA A 1 122 ? 14.897 -9.486 -16.735 1.00 83.38 122 ALA A N 1
ATOM 1013 C CA . ALA A 1 122 ? 13.574 -10.117 -16.669 1.00 83.38 122 ALA A CA 1
ATOM 1014 C C . ALA A 1 122 ? 13.154 -10.763 -17.998 1.00 83.38 122 ALA A C 1
ATOM 1016 O O . ALA A 1 122 ? 12.430 -11.759 -17.994 1.00 83.38 122 ALA A O 1
ATOM 1017 N N . ALA A 1 123 ? 13.662 -10.262 -19.130 1.00 89.00 123 ALA A N 1
ATOM 1018 C CA . ALA A 1 123 ? 13.285 -10.734 -20.461 1.00 89.00 123 ALA A CA 1
ATOM 1019 C C . ALA A 1 123 ? 13.324 -12.264 -20.646 1.00 89.00 123 ALA A C 1
ATOM 1021 O O . ALA A 1 123 ? 12.337 -12.793 -21.158 1.00 89.00 123 ALA A O 1
ATOM 1022 N N . PRO A 1 124 ? 14.350 -13.016 -20.186 1.00 92.25 124 PRO A N 1
ATOM 1023 C CA . PRO A 1 124 ? 14.398 -14.475 -20.344 1.00 92.25 124 PRO A CA 1
ATOM 1024 C C . PRO A 1 124 ? 13.233 -15.243 -19.709 1.00 92.25 124 PRO A C 1
ATOM 1026 O O . PRO A 1 124 ? 12.990 -16.395 -20.063 1.00 92.25 124 PRO A O 1
ATOM 1029 N N . TYR A 1 125 ? 12.525 -14.626 -18.766 1.00 90.81 125 TYR A N 1
ATOM 1030 C CA . TYR A 1 125 ? 11.411 -15.236 -18.046 1.00 90.81 125 TYR A CA 1
ATOM 1031 C C . TYR A 1 125 ? 10.053 -14.929 -18.685 1.00 90.81 125 TYR A C 1
ATOM 1033 O O . TYR A 1 125 ? 9.049 -15.529 -18.294 1.00 90.81 125 TYR A O 1
ATOM 1041 N N . ASN A 1 126 ? 10.017 -14.047 -19.690 1.00 92.19 126 ASN A N 1
ATOM 1042 C CA . ASN A 1 126 ? 8.811 -13.744 -20.443 1.00 92.19 126 ASN A CA 1
ATOM 1043 C C . ASN A 1 126 ? 8.408 -14.931 -21.344 1.00 92.19 126 ASN A C 1
ATOM 1045 O O . ASN A 1 126 ? 9.252 -15.420 -22.097 1.00 92.19 126 ASN A O 1
ATOM 1049 N N . PRO A 1 127 ? 7.136 -15.386 -21.347 1.00 93.62 127 PRO A N 1
ATOM 1050 C CA . PRO A 1 127 ? 6.682 -16.505 -22.172 1.00 93.62 127 PRO A CA 1
ATOM 1051 C C . PRO A 1 127 ? 6.994 -16.362 -23.655 1.00 93.62 127 PRO A C 1
ATOM 1053 O O . PRO A 1 127 ? 7.268 -17.346 -24.342 1.00 93.62 127 PRO A O 1
ATOM 1056 N N . PHE A 1 128 ? 7.000 -15.131 -24.154 1.00 94.62 128 PHE A N 1
ATOM 1057 C CA . PHE A 1 128 ? 7.261 -14.850 -25.557 1.00 94.62 128 PHE A CA 1
ATOM 1058 C C . PHE A 1 128 ? 8.752 -14.728 -25.883 1.00 94.62 128 PHE A C 1
ATOM 1060 O O . PHE A 1 128 ? 9.103 -14.717 -27.065 1.00 94.62 128 PHE A O 1
ATOM 1067 N N . TYR A 1 129 ? 9.641 -14.712 -24.883 1.00 94.19 129 TYR A N 1
ATOM 1068 C CA . TYR A 1 129 ? 11.090 -14.612 -25.080 1.00 94.19 129 TYR A CA 1
ATOM 1069 C C . TYR A 1 129 ? 11.627 -15.687 -26.028 1.00 94.19 129 TYR A C 1
ATOM 1071 O O . TYR A 1 129 ? 12.447 -15.392 -26.894 1.00 94.19 129 TYR A O 1
ATOM 1079 N N . GLN A 1 130 ? 11.100 -16.915 -25.951 1.00 93.38 130 GLN A N 1
ATOM 1080 C CA . GLN A 1 130 ? 11.489 -18.018 -26.840 1.00 93.38 130 GLN A CA 1
ATOM 1081 C C . GLN A 1 130 ? 11.198 -17.759 -28.331 1.00 93.38 130 GLN A C 1
ATOM 1083 O O . GLN A 1 130 ? 11.742 -18.453 -29.188 1.00 93.38 130 GLN A O 1
ATOM 1088 N N . LEU A 1 131 ? 10.342 -16.781 -28.646 1.00 93.75 131 LEU A N 1
ATOM 1089 C CA . LEU A 1 131 ? 9.996 -16.383 -30.012 1.00 93.75 131 LEU A CA 1
ATOM 1090 C C . LEU A 1 131 ? 10.663 -15.067 -30.433 1.00 93.75 131 LEU A C 1
ATOM 1092 O O . LEU A 1 131 ? 10.982 -14.907 -31.612 1.00 93.75 131 LEU A O 1
ATOM 1096 N N . VAL A 1 132 ? 10.861 -14.125 -29.503 1.00 93.69 132 VAL A N 1
ATOM 1097 C CA . VAL A 1 132 ? 11.262 -12.741 -29.839 1.00 93.69 132 VAL A CA 1
ATOM 1098 C C . VAL A 1 132 ? 12.606 -12.305 -29.247 1.00 93.69 132 VAL A C 1
ATOM 1100 O O . VAL A 1 132 ? 13.208 -11.352 -29.740 1.00 93.69 132 VAL A O 1
ATOM 1103 N N . GLY A 1 133 ? 13.130 -13.016 -28.247 1.00 91.94 133 GLY A N 1
ATOM 1104 C CA . GLY A 1 133 ? 14.318 -12.609 -27.496 1.00 91.94 133 GLY A CA 1
ATOM 1105 C C . GLY A 1 133 ? 14.105 -11.283 -26.754 1.00 91.94 133 GLY A C 1
ATOM 1106 O O . GLY A 1 133 ? 13.038 -11.045 -26.200 1.00 91.94 133 GLY A O 1
ATOM 1107 N N . ILE A 1 134 ? 15.125 -10.417 -26.758 1.00 89.00 134 ILE A N 1
ATOM 1108 C CA . ILE A 1 134 ? 15.072 -9.056 -26.176 1.00 89.00 134 ILE A CA 1
ATOM 1109 C C . ILE A 1 134 ? 14.531 -7.992 -27.151 1.00 89.00 134 ILE A C 1
ATOM 1111 O O . ILE A 1 134 ? 14.377 -6.827 -26.795 1.00 89.00 134 ILE A O 1
ATOM 1115 N N . ASP A 1 135 ? 14.298 -8.362 -28.413 1.00 89.56 135 ASP A N 1
ATOM 1116 C CA . ASP A 1 135 ? 13.890 -7.430 -29.463 1.00 89.56 135 ASP A CA 1
ATOM 1117 C C . ASP A 1 135 ? 12.368 -7.249 -29.436 1.00 89.56 135 ASP A C 1
ATOM 1119 O O . ASP A 1 135 ? 11.622 -7.957 -30.118 1.00 89.56 135 ASP A O 1
ATOM 1123 N N . HIS A 1 136 ? 11.901 -6.284 -28.641 1.00 83.88 136 HIS A N 1
ATOM 1124 C CA . HIS A 1 136 ? 10.474 -5.981 -28.497 1.00 83.88 136 HIS A CA 1
ATOM 1125 C C . HIS A 1 136 ? 9.794 -5.644 -29.836 1.00 83.88 136 HIS A C 1
ATOM 1127 O O . HIS A 1 136 ? 8.591 -5.848 -29.979 1.00 83.88 136 HIS A O 1
ATOM 1133 N N . LYS A 1 137 ? 10.530 -5.192 -30.864 1.00 89.62 137 LYS A N 1
ATOM 1134 C CA . LYS A 1 137 ? 9.929 -4.891 -32.174 1.00 89.62 137 LYS A CA 1
ATOM 1135 C C . LYS A 1 137 ? 9.472 -6.157 -32.891 1.00 89.62 137 LYS A C 1
ATOM 1137 O O . LYS A 1 137 ? 8.438 -6.123 -33.561 1.00 89.62 137 LYS A O 1
ATOM 1142 N N . ARG A 1 138 ? 10.161 -7.289 -32.681 1.00 93.56 138 ARG A N 1
ATOM 1143 C CA . ARG A 1 138 ? 9.724 -8.609 -33.179 1.00 93.56 138 ARG A CA 1
ATOM 1144 C C . ARG A 1 138 ? 8.415 -9.063 -32.553 1.00 93.56 138 ARG A C 1
ATOM 1146 O O . ARG A 1 138 ? 7.682 -9.807 -33.196 1.00 93.56 138 ARG A O 1
ATOM 1153 N N . PHE A 1 139 ? 8.106 -8.610 -31.336 1.00 94.62 139 PHE A N 1
ATOM 1154 C CA . PHE A 1 139 ? 6.821 -8.897 -30.700 1.00 94.62 139 PHE A CA 1
ATOM 1155 C C . PHE A 1 139 ? 5.643 -8.320 -31.496 1.00 94.62 139 PHE A C 1
ATOM 1157 O O . PHE A 1 139 ? 4.578 -8.930 -31.563 1.00 94.62 139 PHE A O 1
ATOM 1164 N N . SER A 1 140 ? 5.867 -7.185 -32.159 1.00 95.56 140 SER A N 1
ATOM 1165 C CA . SER A 1 140 ? 4.884 -6.500 -33.001 1.00 95.56 140 SER A CA 1
ATOM 1166 C C . SER A 1 140 ? 4.997 -6.812 -34.505 1.00 95.56 140 SER A C 1
ATOM 1168 O O . SER A 1 140 ? 4.417 -6.098 -35.321 1.00 95.56 140 SER A O 1
ATOM 1170 N N . ASP A 1 141 ? 5.747 -7.843 -34.918 1.00 94.50 141 ASP A N 1
ATOM 1171 C CA . ASP A 1 141 ? 5.906 -8.176 -36.343 1.00 94.50 141 ASP A CA 1
ATOM 1172 C C . ASP A 1 141 ? 4.678 -8.914 -36.900 1.00 94.50 141 ASP A C 1
ATOM 1174 O O . ASP A 1 141 ? 4.467 -10.104 -36.653 1.00 94.50 141 ASP A O 1
ATOM 1178 N N . LEU A 1 142 ? 3.895 -8.221 -37.730 1.00 95.69 142 LEU A N 1
ATOM 1179 C CA . LEU A 1 142 ? 2.714 -8.786 -38.391 1.00 95.69 142 LEU A CA 1
ATOM 1180 C C . LEU A 1 142 ? 3.024 -9.912 -39.387 1.00 95.69 142 LEU A C 1
ATOM 1182 O O . LEU A 1 142 ? 2.113 -10.662 -39.742 1.00 95.69 142 LEU A O 1
ATOM 1186 N N . ASN A 1 143 ? 4.271 -10.058 -39.844 1.00 95.88 143 ASN A N 1
ATOM 1187 C CA . ASN A 1 143 ? 4.646 -11.154 -40.742 1.00 95.88 143 ASN A CA 1
ATOM 1188 C C . ASN A 1 143 ? 4.829 -12.483 -39.992 1.00 95.88 143 ASN A C 1
ATOM 1190 O O . ASN A 1 143 ? 4.829 -13.549 -40.614 1.00 95.88 143 ASN A O 1
ATOM 1194 N N . ASN A 1 144 ? 4.939 -12.448 -38.661 1.00 96.00 144 ASN A N 1
ATOM 1195 C CA . ASN A 1 144 ? 5.020 -13.644 -37.834 1.00 96.00 144 ASN A CA 1
ATOM 1196 C C . ASN A 1 144 ? 3.613 -14.172 -37.502 1.00 96.00 144 ASN A C 1
ATOM 1198 O O . ASN A 1 144 ? 3.091 -13.993 -36.401 1.00 96.00 144 ASN A O 1
ATOM 1202 N N . ALA A 1 145 ? 2.995 -14.854 -38.471 1.00 96.56 145 ALA A N 1
ATOM 1203 C CA . ALA A 1 145 ? 1.634 -15.382 -38.340 1.00 96.56 145 ALA A CA 1
ATOM 1204 C C . ALA A 1 145 ? 1.452 -16.330 -37.137 1.00 96.56 145 ALA A C 1
ATOM 1206 O O . ALA A 1 145 ? 0.374 -16.373 -36.547 1.00 96.56 145 ALA A O 1
ATOM 1207 N N . TYR A 1 146 ? 2.502 -17.068 -36.757 1.00 96.38 146 TYR A N 1
ATOM 1208 C CA . TYR A 1 146 ? 2.477 -17.960 -35.597 1.00 96.38 146 TYR A CA 1
ATOM 1209 C C . TYR A 1 146 ? 2.408 -17.183 -34.275 1.00 96.38 146 TYR A C 1
ATOM 1211 O O . TYR A 1 146 ? 1.556 -17.474 -33.436 1.00 96.38 146 TYR A O 1
ATOM 1219 N N . LEU A 1 147 ? 3.256 -16.162 -34.105 1.00 96.50 147 LEU A N 1
ATOM 1220 C CA . LEU A 1 147 ? 3.215 -15.291 -32.928 1.00 96.50 147 LEU A CA 1
ATOM 1221 C C . LEU A 1 147 ? 1.867 -14.566 -32.818 1.00 96.50 147 LEU A C 1
ATOM 1223 O O . LEU A 1 147 ? 1.276 -14.531 -31.739 1.00 96.50 147 LEU A O 1
ATOM 1227 N N . LEU A 1 148 ? 1.357 -14.056 -33.941 1.00 97.44 148 LEU A N 1
ATOM 1228 C CA . LEU A 1 148 ? 0.067 -13.371 -34.001 1.00 97.44 148 LEU A CA 1
ATOM 1229 C C . LEU A 1 148 ? -1.096 -14.282 -33.568 1.00 97.44 148 LEU A C 1
ATOM 1231 O O . LEU A 1 148 ? -2.004 -13.839 -32.863 1.00 97.44 148 LEU A O 1
ATOM 1235 N N . ASP A 1 149 ? -1.076 -15.559 -33.961 1.00 97.75 149 ASP A N 1
ATOM 1236 C CA . ASP A 1 149 ? -2.070 -16.549 -33.530 1.00 97.75 149 ASP A CA 1
ATOM 1237 C C . ASP A 1 149 ? -2.006 -16.807 -32.014 1.00 97.75 149 ASP A C 1
ATOM 1239 O O . ASP A 1 149 ? -3.044 -16.802 -31.348 1.00 97.75 149 ASP A O 1
ATOM 1243 N N . ILE A 1 150 ? -0.805 -16.946 -31.441 1.00 97.75 150 ILE A N 1
ATOM 1244 C CA . ILE A 1 150 ? -0.621 -17.104 -29.987 1.00 97.75 150 ILE A CA 1
ATOM 1245 C C . ILE A 1 150 ? -1.133 -15.866 -29.235 1.00 97.75 150 ILE A C 1
ATOM 1247 O O . ILE A 1 150 ? -1.916 -16.003 -28.293 1.00 97.75 150 ILE A O 1
ATOM 1251 N N . GLN A 1 151 ? -0.753 -14.658 -29.666 1.00 97.56 151 GLN A N 1
ATOM 1252 C CA . GLN A 1 151 ? -1.217 -13.399 -29.065 1.00 97.56 151 GLN A CA 1
ATOM 1253 C C . GLN A 1 151 ? -2.751 -13.310 -29.082 1.00 97.56 151 GLN A C 1
ATOM 1255 O O . GLN A 1 151 ? -3.380 -13.056 -28.054 1.00 97.56 151 GLN A O 1
ATOM 1260 N N . ARG A 1 152 ? -3.383 -13.613 -30.224 1.00 98.38 152 ARG A N 1
ATOM 1261 C CA . ARG A 1 152 ? -4.849 -13.616 -30.366 1.00 98.38 152 ARG A CA 1
ATOM 1262 C C . ARG A 1 152 ? -5.541 -14.683 -29.517 1.00 98.38 152 ARG A C 1
ATOM 1264 O O . ARG A 1 152 ? -6.665 -14.454 -29.054 1.00 98.38 152 ARG A O 1
ATOM 1271 N N . LYS A 1 153 ? -4.923 -15.851 -29.327 1.00 98.50 153 LYS A N 1
ATOM 1272 C CA . LYS A 1 153 ? -5.433 -16.898 -28.426 1.00 98.50 153 LYS A CA 1
ATOM 1273 C C . LYS A 1 153 ? -5.383 -16.441 -26.974 1.00 98.50 153 LYS A C 1
ATOM 1275 O O . LYS A 1 153 ? -6.375 -16.616 -26.270 1.00 98.50 153 LYS A O 1
ATOM 1280 N N . TYR A 1 154 ? -4.289 -15.811 -26.555 1.00 98.31 154 TYR A N 1
ATOM 1281 C CA . TYR A 1 154 ? -4.157 -15.249 -25.212 1.00 98.31 154 TYR A CA 1
ATOM 1282 C C . TYR A 1 154 ? -5.182 -14.152 -24.932 1.00 98.31 154 TYR A C 1
ATOM 1284 O O . TYR A 1 154 ? -5.934 -14.274 -23.970 1.00 98.31 154 TYR A O 1
ATOM 1292 N N . ILE A 1 155 ? -5.310 -13.160 -25.823 1.00 98.50 155 ILE A N 1
ATOM 1293 C CA . ILE A 1 155 ? -6.325 -12.098 -25.701 1.00 98.50 155 ILE A CA 1
ATOM 1294 C C . ILE A 1 155 ? -7.721 -12.709 -25.542 1.00 98.50 155 ILE A C 1
ATOM 1296 O O . ILE A 1 155 ? -8.482 -12.332 -24.655 1.00 98.50 155 ILE A O 1
ATOM 1300 N N . ARG A 1 156 ? -8.059 -13.697 -26.381 1.00 98.62 156 ARG A N 1
ATOM 1301 C CA . ARG A 1 156 ? -9.353 -14.382 -26.307 1.00 98.62 156 ARG A CA 1
ATOM 1302 C C . ARG A 1 156 ? -9.546 -15.107 -24.977 1.00 98.62 156 ARG A C 1
ATOM 1304 O O . ARG A 1 156 ? -10.654 -15.069 -24.448 1.00 98.62 156 ARG A O 1
ATOM 1311 N N . LYS A 1 157 ? -8.511 -15.774 -24.458 1.00 98.38 157 LYS A N 1
ATOM 1312 C CA . LYS A 1 157 ? -8.566 -16.462 -23.163 1.00 98.38 157 LYS A CA 1
ATOM 1313 C C . LYS A 1 157 ? -8.799 -15.460 -22.032 1.00 98.38 157 LYS A C 1
ATOM 1315 O O . LYS A 1 157 ? -9.774 -15.643 -21.315 1.00 98.38 157 LYS A O 1
ATOM 1320 N N . VAL A 1 158 ? -8.005 -14.386 -21.948 1.00 98.19 158 VAL A N 1
ATOM 1321 C CA . VAL A 1 158 ? -8.178 -13.310 -20.952 1.00 98.19 158 VAL A CA 1
ATOM 1322 C C . VAL A 1 158 ? -9.597 -12.751 -21.012 1.00 98.19 158 VAL A C 1
ATOM 1324 O O . VAL A 1 158 ? -10.316 -12.832 -20.021 1.00 98.19 158 VAL A O 1
ATOM 1327 N N . ILE A 1 159 ? -10.041 -12.270 -22.182 1.00 98.19 159 ILE A N 1
ATOM 1328 C CA . ILE A 1 159 ? -11.378 -11.677 -22.341 1.00 98.19 159 ILE A CA 1
ATOM 1329 C C . ILE A 1 159 ? -12.467 -12.669 -21.934 1.00 98.19 159 ILE A C 1
ATOM 1331 O O . ILE A 1 159 ? -13.388 -12.290 -21.224 1.00 98.19 159 ILE A O 1
ATOM 1335 N N . ASN A 1 160 ? -12.385 -13.938 -22.343 1.00 98.19 160 ASN A N 1
ATOM 1336 C CA . ASN A 1 160 ? -13.385 -14.933 -21.953 1.00 98.19 160 ASN A CA 1
ATOM 1337 C C . ASN A 1 160 ? -13.404 -15.193 -20.438 1.00 98.19 160 ASN A C 1
ATOM 1339 O O . ASN A 1 160 ? -14.487 -15.408 -19.899 1.00 98.19 160 ASN A O 1
ATOM 1343 N N . THR A 1 161 ? -12.245 -15.174 -19.776 1.00 97.94 161 THR A N 1
ATOM 1344 C CA . THR A 1 161 ? -12.127 -15.345 -18.321 1.00 97.94 161 THR A CA 1
ATOM 1345 C C . THR A 1 161 ? -12.780 -14.190 -17.565 1.00 97.94 161 THR A C 1
ATOM 1347 O O . THR A 1 161 ? -13.481 -14.430 -16.586 1.00 97.94 161 THR A O 1
ATOM 1350 N N . VAL A 1 162 ? -12.594 -12.950 -18.026 1.00 96.50 162 VAL A N 1
ATOM 1351 C CA . VAL A 1 162 ? -13.023 -11.754 -17.278 1.00 96.50 162 VAL A CA 1
ATOM 1352 C C . VAL A 1 162 ? -14.322 -11.114 -17.788 1.00 96.50 162 VAL A C 1
ATOM 1354 O O . VAL A 1 162 ? -14.866 -10.239 -17.125 1.00 96.50 162 VAL A O 1
ATOM 1357 N N . ARG A 1 163 ? -14.870 -11.576 -18.925 1.00 93.94 163 ARG A N 1
ATOM 1358 C CA . ARG A 1 163 ? -16.119 -11.077 -19.546 1.00 93.94 163 ARG A CA 1
ATOM 1359 C C . ARG A 1 163 ? -17.305 -10.902 -18.583 1.00 93.94 163 ARG A C 1
ATOM 1361 O O . ARG A 1 163 ? -18.085 -9.986 -18.836 1.00 93.94 163 ARG A O 1
ATOM 1368 N N . PRO A 1 164 ? -17.518 -11.752 -17.556 1.00 93.81 164 PRO A N 1
ATOM 1369 C CA . PRO A 1 164 ? -18.639 -11.566 -16.636 1.00 93.81 164 PRO A CA 1
ATOM 1370 C C . PRO A 1 164 ? -18.614 -10.244 -15.856 1.00 93.81 164 PRO A C 1
ATOM 1372 O O . PRO A 1 164 ? -19.658 -9.839 -15.353 1.00 93.81 164 PRO A O 1
ATOM 1375 N N . HIS A 1 165 ? -17.459 -9.579 -15.770 1.00 94.88 165 HIS A N 1
ATOM 1376 C CA . HIS A 1 165 ? -17.258 -8.384 -14.958 1.00 94.88 165 HIS A CA 1
ATOM 1377 C C . HIS A 1 165 ? -17.273 -7.112 -15.811 1.00 94.88 165 HIS A C 1
ATOM 1379 O O . HIS A 1 165 ? -16.754 -7.074 -16.930 1.00 94.88 165 HIS A O 1
ATOM 1385 N N . VAL A 1 166 ? -17.888 -6.054 -15.285 1.00 94.62 166 VAL A N 1
ATOM 1386 C CA . VAL A 1 166 ? -18.108 -4.781 -16.002 1.00 94.62 166 VAL A CA 1
ATOM 1387 C C . VAL A 1 166 ? -17.136 -3.670 -15.592 1.00 94.62 166 VAL A C 1
ATOM 1389 O O . VAL A 1 166 ? -17.179 -2.577 -16.157 1.00 94.62 166 VAL A O 1
ATOM 1392 N N . ASN A 1 167 ? -16.243 -3.950 -14.644 1.00 96.25 167 ASN A N 1
ATOM 1393 C CA . ASN A 1 167 ? -15.274 -3.023 -14.059 1.00 96.25 167 ASN A CA 1
ATOM 1394 C C . ASN A 1 167 ? -13.931 -2.972 -14.815 1.00 96.25 167 ASN A C 1
ATOM 1396 O O . ASN A 1 167 ? -12.910 -2.643 -14.222 1.00 96.25 167 ASN A O 1
ATOM 1400 N N . LEU A 1 168 ? -13.900 -3.314 -16.106 1.00 97.12 168 LEU A N 1
ATOM 1401 C CA . LEU A 1 168 ? -12.662 -3.549 -16.856 1.00 97.12 168 LEU A CA 1
ATOM 1402 C C . LEU A 1 168 ? -12.396 -2.524 -17.957 1.00 97.12 168 LEU A C 1
ATOM 1404 O O . LEU A 1 168 ? -13.272 -2.202 -18.764 1.00 97.12 168 LEU A O 1
ATOM 1408 N N . ILE A 1 169 ? -11.132 -2.115 -18.040 1.00 98.19 169 ILE A N 1
ATOM 1409 C CA . ILE A 1 169 ? -10.524 -1.416 -19.173 1.00 98.19 169 ILE A CA 1
ATOM 1410 C C . ILE A 1 169 ? -9.361 -2.283 -19.657 1.00 98.19 169 ILE A C 1
ATOM 1412 O O . ILE A 1 169 ? -8.528 -2.707 -18.856 1.00 98.19 169 ILE A O 1
ATOM 1416 N N . PHE A 1 170 ? -9.288 -2.558 -20.959 1.00 98.31 170 PHE A N 1
ATOM 1417 C CA . PHE A 1 170 ? -8.171 -3.323 -21.517 1.00 98.31 170 PHE A CA 1
ATOM 1418 C C . PHE A 1 170 ? -7.085 -2.385 -22.022 1.00 98.31 170 PHE A C 1
ATOM 1420 O O . PHE A 1 170 ? -7.324 -1.619 -22.952 1.00 98.31 170 PHE A O 1
ATOM 1427 N N . GLY A 1 171 ? -5.891 -2.474 -21.451 1.00 97.50 171 GLY A N 1
ATOM 1428 C CA . GLY A 1 171 ? -4.692 -1.898 -22.047 1.00 97.50 171 GLY A CA 1
ATOM 1429 C C . GLY A 1 171 ? -4.112 -2.864 -23.081 1.00 97.50 171 GLY A C 1
ATOM 1430 O O . GLY A 1 171 ? -4.087 -4.074 -22.850 1.00 97.50 171 GLY A O 1
ATOM 1431 N N . ILE A 1 172 ? -3.713 -2.387 -24.264 1.00 96.81 172 ILE A N 1
ATOM 1432 C CA . ILE A 1 172 ? -3.126 -3.288 -25.277 1.00 96.81 172 ILE A CA 1
ATOM 1433 C C . ILE A 1 172 ? -1.707 -3.684 -24.894 1.00 96.81 172 ILE A C 1
ATOM 1435 O O . ILE A 1 172 ? -1.367 -4.866 -24.920 1.00 96.81 172 ILE A O 1
ATOM 1439 N N . MET A 1 173 ? -0.870 -2.698 -24.602 1.00 94.25 173 MET A N 1
ATOM 1440 C CA . MET A 1 173 ? 0.528 -2.905 -24.278 1.00 94.25 173 MET A CA 1
ATOM 1441 C C . MET A 1 173 ? 1.039 -1.674 -23.549 1.00 94.25 173 MET A C 1
ATOM 1443 O O . MET A 1 173 ? 0.963 -0.575 -24.108 1.00 94.25 173 MET A O 1
ATOM 1447 N N . ASN A 1 174 ? 1.582 -1.884 -22.353 1.00 93.25 174 ASN A N 1
ATOM 1448 C CA . ASN A 1 174 ? 2.299 -0.845 -21.630 1.00 93.25 174 ASN A CA 1
ATOM 1449 C C . ASN A 1 174 ? 3.466 -0.324 -22.488 1.00 93.25 174 ASN A C 1
ATOM 1451 O O . ASN A 1 174 ? 4.168 -1.113 -23.130 1.00 93.25 174 ASN A O 1
ATOM 1455 N N . GLU A 1 175 ? 3.618 1.000 -22.531 1.00 91.19 175 GLU A N 1
ATOM 1456 C CA . GLU A 1 175 ? 4.777 1.702 -23.097 1.00 91.19 175 GLU A CA 1
ATOM 1457 C C . GLU A 1 175 ? 5.155 1.239 -24.517 1.00 91.19 175 GLU A C 1
ATOM 1459 O O . GLU A 1 175 ? 6.287 0.878 -24.842 1.00 91.19 175 GLU A O 1
ATOM 1464 N N . PHE A 1 176 ? 4.159 1.172 -25.404 1.00 92.88 176 PHE A N 1
ATOM 1465 C CA . PHE A 1 176 ? 4.327 0.577 -26.729 1.00 92.88 176 PHE A CA 1
ATOM 1466 C C . PHE A 1 176 ? 5.302 1.347 -27.644 1.00 92.88 176 PHE A C 1
ATOM 1468 O O . PHE A 1 176 ? 5.035 2.481 -28.028 1.00 92.88 176 PHE A O 1
ATOM 1475 N N . GLN A 1 177 ? 6.366 0.679 -28.114 1.00 90.38 177 GLN A N 1
ATOM 1476 C CA . GLN A 1 177 ? 7.370 1.239 -29.046 1.00 90.38 177 GLN A CA 1
ATOM 1477 C C . GLN A 1 177 ? 7.557 0.412 -30.349 1.00 90.38 177 GLN A C 1
ATOM 1479 O O . GLN A 1 177 ? 8.614 0.438 -30.987 1.00 90.38 177 GLN A O 1
ATOM 1484 N N . GLY A 1 178 ? 6.534 -0.354 -30.756 1.00 92.00 178 GLY A N 1
ATOM 1485 C CA . GLY A 1 178 ? 6.577 -1.287 -31.898 1.00 92.00 178 GLY A CA 1
ATOM 1486 C C . GLY A 1 178 ? 5.940 -0.786 -33.209 1.00 92.00 178 GLY A C 1
ATOM 1487 O O . GLY A 1 178 ? 5.837 0.408 -33.469 1.00 92.00 178 GLY A O 1
ATOM 1488 N N . ASP A 1 179 ? 5.499 -1.711 -34.071 1.00 95.06 179 ASP A N 1
ATOM 1489 C CA . ASP A 1 179 ? 4.770 -1.389 -35.313 1.00 95.06 179 ASP A CA 1
ATOM 1490 C C . ASP A 1 179 ? 3.325 -0.939 -35.018 1.00 95.06 179 ASP A C 1
ATOM 1492 O O . ASP A 1 179 ? 2.489 -1.729 -34.574 1.00 95.06 179 ASP A O 1
ATOM 1496 N N . ALA A 1 180 ? 2.987 0.314 -35.336 1.00 96.38 180 ALA A N 1
ATOM 1497 C CA . ALA A 1 180 ? 1.641 0.862 -35.139 1.00 96.38 180 ALA A CA 1
ATOM 1498 C C . ALA A 1 180 ? 0.528 0.048 -35.828 1.00 96.38 180 ALA A C 1
ATOM 1500 O O . ALA A 1 180 ? -0.612 0.023 -35.361 1.00 96.38 180 ALA A O 1
ATOM 1501 N N . ARG A 1 181 ? 0.830 -0.651 -36.932 1.00 97.50 181 ARG A N 1
ATOM 1502 C CA . ARG A 1 181 ? -0.144 -1.524 -37.610 1.00 97.50 181 ARG A CA 1
ATOM 1503 C C . ARG A 1 181 ? -0.518 -2.725 -36.749 1.00 97.50 181 ARG A C 1
ATOM 1505 O O . ARG A 1 181 ? -1.668 -3.151 -36.810 1.00 97.50 181 ARG A O 1
ATOM 1512 N N . TRP A 1 182 ? 0.425 -3.256 -35.970 1.00 97.56 182 TRP A N 1
ATOM 1513 C CA . TRP A 1 182 ? 0.161 -4.349 -35.038 1.00 97.56 182 TRP A CA 1
ATOM 1514 C C . TRP A 1 182 ? -0.711 -3.885 -33.882 1.00 97.56 182 TRP A C 1
ATOM 1516 O O . TRP A 1 182 ? -1.697 -4.552 -33.581 1.00 97.56 182 TRP A O 1
ATOM 1526 N N . TYR A 1 183 ? -0.416 -2.715 -33.308 1.00 97.38 183 TYR A N 1
ATOM 1527 C CA . TYR A 1 183 ? -1.226 -2.152 -32.227 1.00 97.38 183 TYR A CA 1
ATOM 1528 C C . TYR A 1 183 ? -2.684 -2.016 -32.672 1.00 97.38 183 TYR A C 1
ATOM 1530 O O . TYR A 1 183 ? -3.560 -2.621 -32.062 1.00 97.38 183 TYR A O 1
ATOM 1538 N N . ARG A 1 184 ? -2.903 -1.370 -33.829 1.00 98.00 184 ARG A N 1
ATOM 1539 C CA . ARG A 1 184 ? -4.221 -1.205 -34.470 1.00 98.00 184 ARG A CA 1
ATOM 1540 C C . ARG A 1 184 ? -4.927 -2.530 -34.766 1.00 98.00 184 ARG A C 1
ATOM 1542 O O . ARG A 1 184 ? -6.154 -2.608 -34.781 1.00 98.00 184 ARG A O 1
ATOM 1549 N N . GLU A 1 185 ? -4.167 -3.576 -35.077 1.00 98.12 185 GLU A N 1
ATOM 1550 C CA . GLU A 1 185 ? -4.715 -4.915 -35.284 1.00 98.12 185 GLU A CA 1
ATOM 1551 C C . GLU A 1 185 ? -5.174 -5.547 -33.962 1.00 98.12 185 GLU A C 1
ATOM 1553 O O . GLU A 1 185 ? -6.247 -6.153 -33.917 1.00 98.12 185 GLU A O 1
ATOM 1558 N N . MET A 1 186 ? -4.414 -5.365 -32.879 1.00 98.44 186 MET A N 1
ATOM 1559 C CA . MET A 1 186 ? -4.784 -5.851 -31.548 1.00 98.44 186 MET A CA 1
ATOM 1560 C C . MET A 1 186 ? -6.001 -5.109 -30.981 1.00 98.44 186 MET A C 1
ATOM 1562 O O . MET A 1 186 ? -6.929 -5.775 -30.522 1.00 98.44 186 MET A O 1
ATOM 1566 N N . THR A 1 187 ? -6.070 -3.776 -31.079 1.00 98.25 187 THR A N 1
ATOM 1567 C CA . THR A 1 187 ? -7.249 -2.969 -30.683 1.00 98.25 187 THR A CA 1
ATOM 1568 C C . THR A 1 187 ? -8.506 -3.439 -31.401 1.00 98.25 187 THR A C 1
ATOM 1570 O O . THR A 1 187 ? -9.517 -3.725 -30.755 1.00 98.25 187 THR A O 1
ATOM 1573 N N . ARG A 1 188 ? -8.461 -3.589 -32.734 1.00 98.31 188 ARG A N 1
ATOM 1574 C CA . ARG A 1 188 ? -9.610 -4.098 -33.508 1.00 98.31 188 ARG A CA 1
ATOM 1575 C C . ARG A 1 188 ? -10.011 -5.503 -33.083 1.00 98.31 188 ARG A C 1
ATOM 1577 O O . ARG A 1 188 ? -11.204 -5.796 -32.988 1.00 98.31 188 ARG A O 1
ATOM 1584 N N . TYR A 1 189 ? -9.038 -6.372 -32.823 1.00 98.62 189 TYR A N 1
ATOM 1585 C CA . TYR A 1 189 ? -9.321 -7.731 -32.384 1.00 98.62 189 TYR A CA 1
ATOM 1586 C C . TYR A 1 189 ? -9.967 -7.757 -30.989 1.00 98.62 189 TYR A C 1
ATOM 1588 O O . TYR A 1 189 ? -10.978 -8.439 -30.816 1.00 98.62 189 TYR A O 1
ATOM 1596 N N . VAL A 1 190 ? -9.477 -6.959 -30.033 1.00 98.44 190 VAL A N 1
ATOM 1597 C CA . VAL A 1 190 ? -10.109 -6.783 -28.711 1.00 98.44 190 VAL A CA 1
ATOM 1598 C C . VAL A 1 190 ? -11.536 -6.248 -28.864 1.00 98.44 190 VAL A C 1
ATOM 1600 O O . VAL A 1 190 ? -12.462 -6.876 -28.350 1.00 98.44 190 VAL A O 1
ATOM 1603 N N . LYS A 1 191 ? -11.758 -5.185 -29.656 1.00 97.62 191 LYS A N 1
ATOM 1604 C CA . LYS A 1 191 ? -13.111 -4.670 -29.953 1.00 97.62 191 LYS A CA 1
ATOM 1605 C C . LYS A 1 191 ? -14.021 -5.724 -30.580 1.00 97.62 191 LYS A C 1
ATOM 1607 O O . LYS A 1 191 ? -15.203 -5.768 -30.267 1.00 97.62 191 LYS A O 1
ATOM 1612 N N . SER A 1 192 ? -13.502 -6.610 -31.430 1.00 98.19 192 SER A N 1
ATOM 1613 C CA . SER A 1 192 ? -14.320 -7.682 -32.017 1.00 98.19 192 SER A CA 1
ATOM 1614 C C . SER A 1 192 ? -14.797 -8.717 -30.986 1.00 98.19 192 SER A C 1
ATOM 1616 O O . SER A 1 192 ? -15.833 -9.349 -31.185 1.00 98.19 192 SER A O 1
ATOM 1618 N N . LEU A 1 193 ? -14.054 -8.896 -29.888 1.00 98.31 193 LEU A N 1
ATOM 1619 C CA . LEU A 1 193 ? -14.356 -9.857 -28.821 1.00 98.31 193 LEU A CA 1
ATOM 1620 C C . LEU A 1 193 ? -15.143 -9.243 -27.654 1.00 98.31 193 LEU A C 1
ATOM 1622 O O . LEU A 1 193 ? -15.845 -9.973 -26.943 1.00 98.31 193 LEU A O 1
ATOM 1626 N N . ALA A 1 194 ? -14.981 -7.937 -27.442 1.00 97.19 194 ALA A N 1
ATOM 1627 C CA . ALA A 1 194 ? -15.568 -7.151 -26.364 1.00 97.19 194 ALA A CA 1
ATOM 1628 C C . ALA A 1 194 ? -15.881 -5.719 -26.864 1.00 97.19 194 ALA A C 1
ATOM 1630 O O . ALA A 1 194 ? -15.205 -4.768 -26.469 1.00 97.19 194 ALA A O 1
ATOM 1631 N N . PRO A 1 195 ? -16.882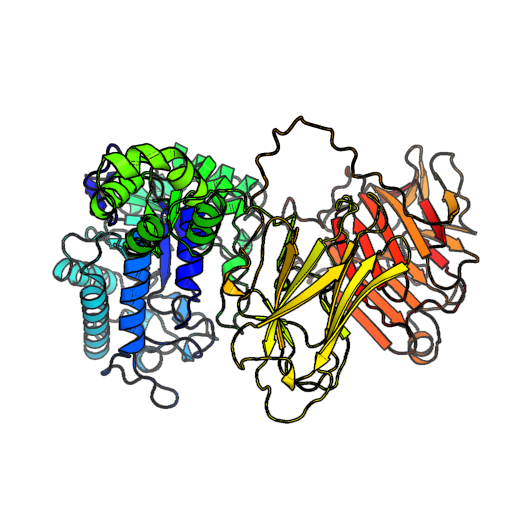 -5.549 -27.753 1.00 96.50 195 PRO A N 1
ATOM 1632 C CA . PRO A 1 195 ? -17.148 -4.276 -28.445 1.00 96.50 195 PRO A CA 1
ATOM 1633 C C . PRO A 1 195 ? -17.474 -3.125 -27.498 1.00 96.50 195 PRO A C 1
ATOM 1635 O O . PRO A 1 195 ? -17.162 -1.969 -27.775 1.00 96.50 195 PRO A O 1
ATOM 1638 N N . ASP A 1 196 ? -18.054 -3.467 -26.360 1.00 94.94 196 ASP A N 1
ATOM 1639 C CA . ASP A 1 196 ? -18.531 -2.508 -25.387 1.00 94.94 196 ASP A CA 1
ATOM 1640 C C . ASP A 1 196 ? -17.481 -2.174 -24.305 1.00 94.94 196 ASP A C 1
ATOM 1642 O O . ASP A 1 196 ? -17.735 -1.328 -23.455 1.00 94.94 196 ASP A O 1
ATOM 1646 N N . CYS A 1 197 ? -16.335 -2.864 -24.259 1.00 96.25 197 CYS A N 1
ATOM 1647 C CA . CYS A 1 197 ? -15.275 -2.552 -23.295 1.00 96.25 197 CYS A CA 1
ATOM 1648 C C . CYS A 1 197 ? -14.431 -1.376 -23.791 1.00 96.25 197 CYS A C 1
ATOM 1650 O O . CYS A 1 197 ? -14.157 -1.256 -24.990 1.00 96.25 197 CYS A O 1
ATOM 1652 N N . LEU A 1 198 ? -13.983 -0.536 -22.858 1.00 98.19 198 LEU A N 1
ATOM 1653 C CA . LEU A 1 198 ? -13.029 0.525 -23.157 1.00 98.19 198 LEU A CA 1
ATOM 1654 C C . LEU A 1 198 ? -11.635 -0.066 -23.383 1.00 98.19 198 LEU A C 1
ATOM 1656 O O . LEU A 1 198 ? -11.225 -0.999 -22.684 1.00 98.19 198 LEU A O 1
ATOM 1660 N N . ILE A 1 199 ? -10.915 0.492 -24.353 1.00 98.38 199 ILE A N 1
ATOM 1661 C CA . ILE A 1 199 ? -9.517 0.156 -24.624 1.00 98.38 199 ILE A CA 1
ATOM 1662 C C . ILE A 1 199 ? -8.635 1.355 -24.296 1.00 98.38 199 ILE A C 1
ATOM 1664 O O . ILE A 1 199 ? -8.923 2.473 -24.726 1.00 98.38 199 ILE A O 1
ATOM 1668 N N . ALA A 1 200 ? -7.560 1.110 -23.555 1.00 97.94 200 ALA A N 1
ATOM 1669 C CA . ALA A 1 200 ? -6.559 2.099 -23.203 1.00 97.94 200 ALA A CA 1
ATOM 1670 C C . ALA A 1 200 ? -5.235 1.862 -23.942 1.00 97.94 200 ALA A C 1
ATOM 1672 O O . ALA A 1 200 ? -4.834 0.726 -24.219 1.00 97.94 200 ALA A O 1
ATOM 1673 N N . GLY A 1 201 ? -4.545 2.962 -24.219 1.00 95.00 201 GLY A N 1
ATOM 1674 C CA . GLY A 1 201 ? -3.128 2.987 -24.548 1.00 95.00 201 GLY A CA 1
ATOM 1675 C C . GLY A 1 201 ? -2.356 3.899 -23.602 1.00 95.00 201 GLY A C 1
ATOM 1676 O O . GLY A 1 201 ? -2.930 4.757 -22.930 1.00 95.00 201 GLY A O 1
ATOM 1677 N N . SER A 1 202 ? -1.042 3.728 -23.573 1.00 89.38 202 SER A N 1
ATOM 1678 C CA . SER A 1 202 ? -0.110 4.605 -22.870 1.00 89.38 202 SER A CA 1
ATOM 1679 C C . SER A 1 202 ? 0.749 5.360 -23.883 1.00 89.38 202 SER A C 1
ATOM 1681 O O . SER A 1 202 ? 1.315 4.775 -24.814 1.00 89.38 202 SER A O 1
ATOM 1683 N N . GLU A 1 203 ? 0.840 6.673 -23.714 1.00 80.69 203 GLU A N 1
ATOM 1684 C CA . GLU A 1 203 ? 1.727 7.537 -24.473 1.00 80.69 203 GLU A CA 1
ATOM 1685 C C . GLU A 1 203 ? 3.087 7.588 -23.798 1.00 80.69 203 GLU A C 1
ATOM 1687 O O . GLU A 1 203 ? 3.315 8.297 -22.827 1.00 80.69 203 GLU A O 1
ATOM 1692 N N . GLU A 1 204 ? 4.005 6.822 -24.366 1.00 85.06 204 GLU A N 1
ATOM 1693 C CA . GLU A 1 204 ? 5.437 6.959 -24.134 1.00 85.06 204 GLU A CA 1
ATOM 1694 C C . GLU A 1 204 ? 6.147 7.062 -25.494 1.00 85.06 204 GLU A C 1
ATOM 1696 O O . GLU A 1 204 ? 7.109 6.370 -25.818 1.00 85.06 204 GLU A O 1
ATOM 1701 N N . GLY A 1 205 ? 5.596 7.909 -26.370 1.00 85.69 205 GLY A N 1
ATOM 1702 C CA . GLY A 1 205 ? 6.026 7.999 -27.768 1.00 85.69 205 GLY A CA 1
ATOM 1703 C C . GLY A 1 205 ? 5.454 6.889 -28.635 1.00 85.69 205 GLY A C 1
ATOM 1704 O O . GLY A 1 205 ? 6.043 6.543 -29.661 1.00 85.69 205 GLY A O 1
ATOM 1705 N N . SER A 1 206 ? 4.305 6.349 -28.225 1.00 91.06 206 SER A N 1
ATOM 1706 C CA . SER A 1 206 ? 3.607 5.311 -28.967 1.00 91.06 206 SER A CA 1
ATOM 1707 C C . SER A 1 206 ? 3.318 5.772 -30.397 1.00 91.06 206 SER A C 1
ATOM 1709 O O . SER A 1 206 ? 2.627 6.774 -30.596 1.00 91.06 206 SER A O 1
ATOM 1711 N N . PRO A 1 207 ? 3.768 5.026 -31.423 1.00 93.00 207 PRO A N 1
ATOM 1712 C CA . PRO A 1 207 ? 3.500 5.374 -32.815 1.00 93.00 207 PRO A CA 1
ATOM 1713 C C . PRO A 1 207 ? 2.038 5.121 -33.217 1.00 93.00 207 PRO A C 1
ATOM 1715 O O . PRO A 1 207 ? 1.680 5.337 -34.373 1.00 93.00 207 PRO A O 1
ATOM 1718 N N . ALA A 1 208 ? 1.213 4.622 -32.292 1.00 94.88 208 ALA A N 1
ATOM 1719 C CA . ALA A 1 208 ? -0.199 4.323 -32.488 1.00 94.88 208 ALA A CA 1
ATOM 1720 C C . ALA A 1 208 ? -1.130 5.252 -31.691 1.00 94.88 208 ALA A C 1
ATOM 1722 O O . ALA A 1 208 ? -2.312 4.940 -31.589 1.00 94.88 208 ALA A O 1
ATOM 1723 N N . ALA A 1 209 ? -0.628 6.366 -31.137 1.00 94.62 209 ALA A N 1
ATOM 1724 C CA . ALA A 1 209 ? -1.434 7.330 -30.372 1.00 94.62 209 ALA A CA 1
ATOM 1725 C C . ALA A 1 209 ? -2.668 7.846 -31.142 1.00 94.62 209 ALA A C 1
ATOM 1727 O O . ALA A 1 209 ? -3.672 8.208 -30.541 1.00 94.62 209 ALA A O 1
ATOM 1728 N N . ASP A 1 210 ? -2.624 7.825 -32.473 1.00 95.56 210 ASP A N 1
ATOM 1729 C CA . ASP A 1 210 ? -3.712 8.218 -33.370 1.00 95.56 210 ASP A CA 1
ATOM 1730 C C . ASP A 1 210 ? -4.757 7.110 -33.629 1.00 95.56 210 ASP A C 1
ATOM 1732 O O . ASP A 1 210 ? -5.625 7.283 -34.488 1.00 95.56 210 ASP A O 1
ATOM 1736 N N . ASP A 1 211 ? -4.677 5.951 -32.963 1.00 97.25 211 ASP A N 1
ATOM 1737 C CA . ASP A 1 211 ? -5.593 4.830 -33.194 1.00 97.25 211 ASP A CA 1
ATOM 1738 C C . ASP A 1 211 ? -7.024 5.161 -32.727 1.00 97.25 211 ASP A C 1
ATOM 1740 O O . ASP A 1 211 ? -7.280 5.219 -31.521 1.00 97.25 211 ASP A O 1
ATOM 1744 N N . PRO A 1 212 ? -8.003 5.292 -33.646 1.00 95.31 212 PRO A N 1
ATOM 1745 C CA . PRO A 1 212 ? -9.374 5.652 -33.285 1.00 95.31 212 PRO A CA 1
ATOM 1746 C C . PRO A 1 212 ? -10.126 4.531 -32.550 1.00 95.31 212 PRO A C 1
ATOM 1748 O O . PRO A 1 212 ? -11.243 4.753 -32.078 1.00 95.31 212 PRO A O 1
ATOM 1751 N N . ALA A 1 213 ? -9.569 3.314 -32.503 1.00 96.19 213 ALA A N 1
ATOM 1752 C CA . ALA A 1 213 ? -10.144 2.195 -31.763 1.00 96.19 213 ALA A CA 1
ATOM 1753 C C . ALA A 1 213 ? -9.745 2.182 -30.277 1.00 96.19 213 ALA A C 1
ATOM 1755 O O . ALA A 1 213 ? -10.385 1.468 -29.499 1.00 96.19 213 ALA A O 1
ATOM 1756 N N . ALA A 1 214 ? -8.719 2.949 -29.889 1.00 97.12 214 ALA A N 1
ATOM 1757 C CA . ALA A 1 214 ? -8.393 3.204 -28.492 1.00 97.12 214 ALA A CA 1
ATOM 1758 C C . ALA A 1 214 ? -9.303 4.318 -27.952 1.00 97.12 214 ALA A C 1
ATOM 1760 O O . ALA A 1 214 ? -9.456 5.378 -28.558 1.00 97.12 214 ALA A O 1
ATOM 1761 N N . ASP A 1 215 ? -9.941 4.064 -26.815 1.00 98.12 215 ASP A N 1
ATOM 1762 C CA . ASP A 1 215 ? -10.898 4.987 -26.204 1.00 98.12 215 ASP A CA 1
ATOM 1763 C C . ASP A 1 215 ? -10.220 5.953 -25.233 1.00 98.12 215 ASP A C 1
ATOM 1765 O O . ASP A 1 215 ? -10.679 7.082 -25.057 1.00 98.12 215 ASP A O 1
ATOM 1769 N N . ILE A 1 216 ? -9.147 5.495 -24.587 1.00 98.25 216 ILE A N 1
ATOM 1770 C CA . ILE A 1 216 ? -8.411 6.211 -23.550 1.00 98.25 216 ILE A CA 1
ATOM 1771 C C . ILE A 1 216 ? -6.931 6.224 -23.909 1.00 98.25 216 ILE A C 1
ATOM 1773 O O . ILE A 1 216 ? -6.385 5.207 -24.334 1.00 98.25 216 ILE A O 1
ATOM 1777 N N . TRP A 1 217 ? -6.268 7.342 -23.638 1.00 97.69 217 TRP A N 1
ATOM 1778 C CA . TRP A 1 217 ? -4.817 7.404 -23.639 1.00 97.69 217 TRP A CA 1
ATOM 1779 C C . TRP A 1 217 ? -4.258 8.044 -22.370 1.00 97.69 217 TRP A C 1
ATOM 1781 O O . TRP A 1 217 ? -4.691 9.127 -21.977 1.00 97.69 217 TRP A O 1
ATOM 1791 N N . PHE A 1 218 ? -3.278 7.388 -21.752 1.00 97.38 218 PHE A N 1
ATOM 1792 C CA . PHE A 1 218 ? -2.551 7.909 -20.596 1.00 97.38 218 PHE A CA 1
ATOM 1793 C C . PHE A 1 218 ? -1.292 8.651 -21.027 1.00 97.38 218 PHE A C 1
ATOM 1795 O O . PHE A 1 218 ? -0.509 8.126 -21.809 1.00 97.38 218 PHE A O 1
ATOM 1802 N N . ILE A 1 219 ? -1.078 9.845 -20.489 1.00 96.38 219 ILE A N 1
ATOM 1803 C CA . ILE A 1 219 ? 0.190 10.573 -20.580 1.00 96.38 219 ILE A CA 1
ATOM 1804 C C . ILE A 1 219 ? 1.154 9.934 -19.576 1.00 96.38 219 ILE A C 1
ATOM 1806 O O . ILE A 1 219 ? 0.895 10.024 -18.376 1.00 96.38 219 ILE A O 1
ATOM 1810 N N . HIS A 1 220 ? 2.232 9.295 -20.042 1.00 92.25 220 HIS A N 1
ATOM 1811 C CA . HIS A 1 220 ? 3.300 8.799 -19.156 1.00 92.25 220 HIS A CA 1
ATOM 1812 C C . HIS A 1 220 ? 4.445 9.809 -19.056 1.00 92.25 220 HIS A C 1
ATOM 1814 O O . HIS A 1 220 ? 5.020 10.005 -17.990 1.00 92.25 220 HIS A O 1
ATOM 1820 N N . ARG A 1 221 ? 4.756 10.515 -20.149 1.00 86.69 221 ARG A N 1
ATOM 1821 C CA . ARG A 1 221 ? 5.877 11.470 -20.213 1.00 86.69 221 ARG A CA 1
ATOM 1822 C C . ARG A 1 221 ? 5.460 12.897 -19.869 1.00 86.69 221 ARG A C 1
ATOM 1824 O O . ARG A 1 221 ? 5.900 13.845 -20.515 1.00 86.69 221 ARG A O 1
ATOM 1831 N N . GLY A 1 222 ? 4.583 13.032 -18.878 1.00 84.81 222 GLY A N 1
ATOM 1832 C CA . GLY A 1 222 ? 4.082 14.328 -18.443 1.00 84.81 222 GLY A CA 1
ATOM 1833 C C . GLY A 1 222 ? 5.208 15.239 -17.952 1.00 84.81 222 GLY A C 1
ATOM 1834 O O . GLY A 1 222 ? 6.179 14.792 -17.335 1.00 84.81 222 GLY A O 1
ATOM 1835 N N . SER A 1 223 ? 5.068 16.531 -18.212 1.00 89.31 223 SER A N 1
ATOM 1836 C CA . SER A 1 223 ? 5.983 17.571 -17.769 1.00 89.31 223 SER A CA 1
ATOM 1837 C C . SER A 1 223 ? 5.843 17.754 -16.258 1.00 89.31 223 SER A C 1
ATOM 1839 O O . SER A 1 223 ? 4.954 18.461 -15.780 1.00 89.31 223 SER A O 1
ATOM 1841 N N . TYR A 1 224 ? 6.731 17.116 -15.494 1.00 88.69 224 TYR A N 1
ATOM 1842 C CA . TYR A 1 224 ? 6.808 17.247 -14.040 1.00 88.69 224 TYR A CA 1
ATOM 1843 C C . TYR A 1 224 ? 8.237 17.592 -13.612 1.00 88.69 224 TYR A C 1
ATOM 1845 O O . TYR A 1 224 ? 9.169 16.801 -13.771 1.00 88.69 224 TYR A O 1
ATOM 1853 N N . ASP A 1 225 ? 8.428 18.793 -13.072 1.00 88.00 225 ASP A N 1
ATOM 1854 C CA . ASP A 1 225 ? 9.726 19.226 -12.567 1.00 88.00 225 ASP A CA 1
ATOM 1855 C C . ASP A 1 225 ? 9.983 18.590 -11.201 1.00 88.00 225 ASP A C 1
ATOM 1857 O O . ASP A 1 225 ? 9.472 19.037 -10.178 1.00 88.00 225 ASP A O 1
ATOM 1861 N N . LEU A 1 226 ? 10.836 17.571 -11.170 1.00 83.44 226 LEU A N 1
ATOM 1862 C CA . LEU A 1 226 ? 11.205 16.860 -9.946 1.00 83.44 226 LEU A CA 1
ATOM 1863 C C . LEU A 1 226 ? 11.931 17.736 -8.907 1.00 83.44 226 LEU A C 1
ATOM 1865 O O . LEU A 1 226 ? 12.033 17.342 -7.744 1.00 83.44 226 LEU A O 1
ATOM 1869 N N . ASN A 1 227 ? 12.425 18.923 -9.274 1.00 83.69 227 ASN A N 1
ATOM 1870 C CA . ASN A 1 227 ? 13.083 19.838 -8.335 1.00 83.69 227 ASN A CA 1
ATOM 1871 C C . ASN A 1 227 ? 12.097 20.782 -7.644 1.00 83.69 227 ASN A C 1
ATOM 1873 O O . ASN A 1 227 ? 12.254 21.065 -6.457 1.00 83.69 227 ASN A O 1
ATOM 1877 N N . SER A 1 228 ? 11.086 21.270 -8.361 1.00 87.69 228 SER A N 1
ATOM 1878 C CA . SER A 1 228 ? 10.078 22.177 -7.791 1.00 87.69 228 SER A CA 1
ATOM 1879 C C . SER A 1 228 ? 8.763 21.484 -7.436 1.00 87.69 228 SER A C 1
ATOM 1881 O O . SER A 1 228 ? 7.961 22.033 -6.685 1.00 87.69 228 SER A O 1
ATOM 1883 N N . GLY A 1 229 ? 8.541 20.282 -7.964 1.00 85.69 229 GLY A N 1
ATOM 1884 C CA . GLY A 1 229 ? 7.277 19.563 -7.907 1.00 85.69 229 GLY A CA 1
ATOM 1885 C C . GLY A 1 229 ? 6.157 20.216 -8.732 1.00 85.69 229 GLY A C 1
ATOM 1886 O O . GLY A 1 229 ? 4.984 19.891 -8.534 1.00 85.69 229 GLY A O 1
ATOM 1887 N N . HIS A 1 230 ? 6.477 21.165 -9.617 1.00 91.88 230 HIS A N 1
ATOM 1888 C CA . HIS A 1 230 ? 5.495 21.758 -10.522 1.00 91.88 230 HIS A CA 1
ATOM 1889 C C . HIS A 1 230 ? 5.197 20.838 -11.704 1.00 91.88 230 HIS A C 1
ATOM 1891 O O . HIS A 1 230 ? 6.101 20.228 -12.272 1.00 91.88 230 HIS A O 1
ATOM 1897 N N . SER A 1 231 ? 3.925 20.799 -12.098 1.00 93.69 231 SER A N 1
ATOM 1898 C CA . SER A 1 231 ? 3.445 20.082 -13.276 1.00 93.69 231 SER A CA 1
ATOM 1899 C C . SER A 1 231 ? 2.986 21.063 -14.366 1.00 93.69 231 SER A C 1
ATOM 1901 O O . SER A 1 231 ? 2.504 22.151 -14.045 1.00 93.69 231 SER A O 1
ATOM 1903 N N . ASP A 1 232 ? 3.106 20.695 -15.646 1.00 96.12 232 ASP A N 1
ATOM 1904 C CA . ASP A 1 232 ? 2.399 21.362 -16.758 1.00 96.12 232 ASP A CA 1
ATOM 1905 C C . ASP A 1 232 ? 1.400 20.407 -17.418 1.00 96.12 232 ASP A C 1
ATOM 1907 O O . ASP A 1 232 ? 1.387 20.203 -18.633 1.00 96.12 232 ASP A O 1
ATOM 1911 N N . VAL A 1 233 ? 0.488 19.869 -16.600 1.00 96.62 233 VAL A N 1
ATOM 1912 C CA . VAL A 1 233 ? -0.601 19.004 -17.082 1.00 96.62 233 VAL A CA 1
ATOM 1913 C C . VAL A 1 233 ? -1.385 19.677 -18.218 1.00 96.62 233 VAL A C 1
ATOM 1915 O O . VAL A 1 233 ? -1.863 19.011 -19.131 1.00 96.62 233 VAL A O 1
ATOM 1918 N N . SER A 1 234 ? -1.506 21.009 -18.208 1.00 97.19 234 SER A N 1
ATOM 1919 C CA . SER A 1 234 ? -2.207 21.745 -19.264 1.00 97.19 234 SER A CA 1
ATOM 1920 C C . SER A 1 234 ? -1.516 21.622 -20.627 1.00 97.19 234 SER A C 1
ATOM 1922 O O . SER A 1 234 ? -2.194 21.472 -21.647 1.00 97.19 234 SER A O 1
ATOM 1924 N N . GLY A 1 235 ? -0.183 21.718 -20.654 1.00 97.06 235 GLY A N 1
ATOM 1925 C CA . GLY A 1 235 ? 0.647 21.523 -21.837 1.00 97.06 235 GLY A CA 1
ATOM 1926 C C . GLY A 1 235 ? 0.587 20.089 -22.312 1.00 97.06 235 GLY A C 1
ATOM 1927 O O . GLY A 1 235 ? 0.234 19.855 -23.468 1.00 97.06 235 GLY A O 1
ATOM 1928 N N . ASP A 1 236 ? 0.778 19.152 -21.390 1.00 96.56 236 ASP A N 1
ATOM 1929 C CA . ASP A 1 236 ? 0.765 17.726 -21.700 1.00 96.56 236 ASP A CA 1
ATOM 1930 C C . ASP A 1 236 ? -0.573 17.291 -22.321 1.00 96.56 236 ASP A C 1
ATOM 1932 O O . ASP A 1 236 ? -0.609 16.587 -23.329 1.00 96.56 236 ASP A O 1
ATOM 1936 N N . VAL A 1 237 ? -1.703 17.782 -21.795 1.00 96.56 237 VAL A N 1
ATOM 1937 C CA . VAL A 1 237 ? -3.032 17.509 -22.365 1.00 96.56 237 VAL A CA 1
ATOM 1938 C C . VAL A 1 237 ? -3.183 18.106 -23.763 1.00 96.56 237 VAL A C 1
ATOM 1940 O O . VAL A 1 237 ? -3.760 17.456 -24.638 1.00 96.56 237 VAL A O 1
ATOM 1943 N N . ARG A 1 238 ? -2.686 19.326 -24.011 1.00 96.69 238 ARG A N 1
ATOM 1944 C CA . ARG A 1 238 ? -2.741 19.938 -25.352 1.00 96.69 238 ARG A CA 1
ATOM 1945 C C . ARG A 1 238 ? -1.935 19.132 -26.362 1.00 96.69 238 ARG A C 1
ATOM 1947 O O . ARG A 1 238 ? -2.426 18.909 -27.470 1.00 96.69 238 ARG A O 1
ATOM 1954 N N . ASP A 1 239 ? -0.741 18.697 -25.991 1.00 95.88 239 ASP A N 1
ATOM 1955 C CA . ASP A 1 239 ? 0.135 17.924 -26.869 1.00 95.88 239 ASP A CA 1
ATOM 1956 C C . ASP A 1 239 ? -0.459 16.542 -27.131 1.00 95.88 239 ASP A C 1
ATOM 1958 O O . ASP A 1 239 ? -0.529 16.086 -28.275 1.00 95.88 239 ASP A O 1
ATOM 1962 N N . MET A 1 240 ? -1.019 15.919 -26.097 1.00 96.12 240 MET A N 1
ATOM 1963 C CA . MET A 1 240 ? -1.657 14.621 -26.230 1.00 96.12 240 MET A CA 1
ATOM 1964 C C . MET A 1 240 ? -2.930 14.665 -27.087 1.00 96.12 240 MET A C 1
ATOM 1966 O O . MET A 1 240 ? -3.198 13.759 -27.882 1.00 96.12 240 MET A O 1
ATOM 1970 N N . ARG A 1 241 ? -3.701 15.755 -27.010 1.00 95.75 241 ARG A N 1
ATOM 1971 C CA . ARG A 1 241 ? -4.848 16.004 -27.901 1.00 95.75 241 ARG A CA 1
ATOM 1972 C C . ARG A 1 241 ? -4.444 16.129 -29.367 1.00 95.75 241 ARG A C 1
ATOM 1974 O O . ARG A 1 241 ? -5.204 15.702 -30.232 1.00 95.75 241 ARG A O 1
ATOM 1981 N N . GLN A 1 242 ? -3.274 16.698 -29.659 1.00 96.19 242 GLN A N 1
ATOM 1982 C CA . GLN A 1 242 ? -2.774 16.787 -31.036 1.00 96.19 242 GLN A CA 1
ATOM 1983 C C . GLN A 1 242 ? -2.424 15.406 -31.601 1.00 96.19 242 GLN A C 1
ATOM 1985 O O . GLN A 1 242 ? -2.626 15.175 -32.791 1.00 96.19 242 GLN A O 1
ATOM 1990 N N . GLN A 1 243 ? -1.936 14.494 -30.755 1.00 95.44 243 GLN A N 1
ATOM 1991 C CA . GLN A 1 243 ? -1.564 13.135 -31.157 1.00 95.44 243 GLN A CA 1
ATOM 1992 C C . GLN A 1 243 ? -2.779 12.211 -31.312 1.00 95.44 243 GLN A C 1
ATOM 1994 O O . GLN A 1 243 ? -2.886 11.492 -32.301 1.00 95.44 243 GLN A O 1
ATOM 1999 N N . THR A 1 244 ? -3.703 12.248 -30.349 1.00 95.50 244 THR A N 1
ATOM 2000 C CA . THR A 1 244 ? -4.852 11.322 -30.273 1.00 95.50 244 THR A CA 1
ATOM 2001 C C . THR A 1 244 ? -6.099 11.799 -31.007 1.00 95.50 244 THR A C 1
ATOM 2003 O O . THR A 1 244 ? -7.021 11.024 -31.262 1.00 95.50 244 THR A O 1
ATOM 2006 N N . GLY A 1 245 ? -6.156 13.087 -31.340 1.00 93.50 245 GLY A N 1
ATOM 2007 C CA . GLY A 1 245 ? -7.349 13.719 -31.876 1.00 93.50 245 GLY A CA 1
ATOM 2008 C C . GLY A 1 245 ? -8.360 14.145 -30.798 1.00 93.50 245 GLY A C 1
ATOM 2009 O O . GLY A 1 245 ? -8.148 13.997 -29.587 1.00 93.50 245 GLY A O 1
ATOM 2010 N N . PRO A 1 246 ? -9.484 14.738 -31.234 1.00 93.94 246 PRO A N 1
ATOM 2011 C CA . PRO A 1 246 ? -10.411 15.418 -30.338 1.00 93.94 246 PRO A CA 1
ATOM 2012 C C . PRO A 1 246 ? -11.311 14.476 -29.536 1.00 93.94 246 PRO A C 1
ATOM 2014 O O . PRO A 1 246 ? -11.907 14.943 -28.576 1.00 93.94 246 PRO A O 1
ATOM 2017 N N . ASP A 1 247 ? -11.415 13.193 -29.898 1.00 94.06 247 ASP A N 1
ATOM 2018 C CA . ASP A 1 247 ? -12.462 12.297 -29.383 1.00 94.06 247 ASP A CA 1
ATOM 2019 C C . ASP A 1 247 ? -11.988 11.300 -28.314 1.00 94.06 247 ASP A C 1
ATOM 2021 O O . ASP A 1 247 ? -12.819 10.631 -27.699 1.00 94.06 247 ASP A O 1
ATOM 2025 N N . ALA A 1 248 ? -10.677 11.172 -28.082 1.00 95.69 248 ALA A N 1
ATOM 2026 C CA . ALA A 1 248 ? -10.149 10.258 -27.069 1.00 95.69 248 ALA A CA 1
ATOM 2027 C C . ALA A 1 248 ? -10.445 10.761 -25.643 1.00 95.69 248 ALA A C 1
ATOM 2029 O O . ALA A 1 248 ? -10.500 11.964 -25.391 1.00 95.69 248 ALA A O 1
ATOM 2030 N N . SER A 1 249 ? -10.571 9.891 -24.655 1.00 97.69 249 SER A N 1
ATOM 2031 C CA . SER A 1 249 ? -10.412 10.303 -23.255 1.00 97.69 249 SER A CA 1
ATOM 2032 C C . SER A 1 249 ? -8.920 10.347 -22.912 1.00 97.69 249 SER A C 1
ATOM 2034 O O . SER A 1 249 ? -8.145 9.538 -23.413 1.00 97.69 249 SER A O 1
ATOM 2036 N N . ILE A 1 250 ? -8.501 11.304 -22.082 1.00 98.00 250 ILE A N 1
ATOM 2037 C CA . ILE A 1 250 ? -7.100 11.433 -21.658 1.00 98.00 250 ILE A CA 1
ATOM 2038 C C . ILE A 1 250 ? -7.010 11.173 -20.157 1.00 98.00 250 ILE A C 1
ATOM 2040 O O . ILE A 1 250 ? -7.834 11.673 -19.386 1.00 98.00 250 ILE A O 1
ATOM 2044 N N . GLY A 1 251 ? -6.015 10.384 -19.767 1.00 97.75 251 GLY A N 1
ATOM 2045 C CA . GLY A 1 251 ? -5.564 10.236 -18.391 1.00 97.75 251 GLY A CA 1
ATOM 2046 C C . GLY A 1 251 ? -4.141 10.741 -18.219 1.00 97.75 251 GLY A C 1
ATOM 2047 O O . GLY A 1 251 ? -3.401 10.894 -19.189 1.00 97.75 251 GLY A O 1
ATOM 2048 N N . PHE A 1 252 ? -3.762 10.997 -16.976 1.00 97.56 252 PHE A N 1
ATOM 2049 C CA . PHE A 1 252 ? -2.394 11.346 -16.605 1.00 97.56 252 PHE A CA 1
ATOM 2050 C C . PHE A 1 252 ? -1.859 10.269 -15.670 1.00 97.56 252 PHE A C 1
ATOM 2052 O O . PHE A 1 252 ? -2.577 9.907 -14.742 1.00 97.56 252 PHE A O 1
ATOM 2059 N N . SER A 1 253 ? -0.650 9.761 -15.896 1.00 96.12 253 SER A N 1
ATOM 2060 C CA . SER A 1 253 ? -0.017 8.757 -15.037 1.00 96.12 253 SER A CA 1
ATOM 2061 C C . SER A 1 253 ? 1.361 9.223 -14.568 1.00 96.12 253 SER A C 1
ATOM 2063 O O . SER A 1 253 ? 2.083 9.885 -15.313 1.00 96.12 253 SER A O 1
ATOM 2065 N N . THR A 1 254 ? 1.732 8.872 -13.335 1.00 93.75 254 THR A N 1
ATOM 2066 C CA . THR A 1 254 ? 3.091 9.074 -12.808 1.00 93.75 254 THR A CA 1
ATOM 2067 C C . THR A 1 254 ? 4.065 7.950 -13.174 1.00 93.75 254 THR A C 1
ATOM 2069 O O . THR A 1 254 ? 5.240 8.055 -12.828 1.00 93.75 254 THR A O 1
ATOM 2072 N N . ASP A 1 255 ? 3.618 6.897 -13.868 1.00 87.94 255 ASP A N 1
ATOM 2073 C CA . ASP A 1 255 ? 4.442 5.749 -14.284 1.00 87.94 255 ASP A CA 1
ATOM 2074 C C . ASP A 1 255 ? 5.707 6.189 -15.038 1.00 87.94 255 ASP A C 1
ATOM 2076 O O . ASP A 1 255 ? 6.834 5.880 -14.645 1.00 87.94 255 ASP A O 1
ATOM 2080 N N . GLY A 1 256 ? 5.545 7.067 -16.032 1.00 77.62 256 GLY A N 1
ATOM 2081 C CA . GLY A 1 256 ? 6.666 7.555 -16.839 1.00 77.62 256 GLY A CA 1
ATOM 2082 C C . GLY A 1 256 ? 7.624 8.514 -16.121 1.00 77.62 256 GLY A C 1
ATOM 2083 O O . GLY A 1 256 ? 8.612 8.944 -16.718 1.00 77.62 256 GLY A O 1
ATOM 2084 N N . PHE A 1 257 ? 7.402 8.840 -14.841 1.00 83.88 257 PHE A N 1
ATOM 2085 C CA . PHE A 1 257 ? 8.423 9.518 -14.028 1.00 83.88 257 PHE A CA 1
ATOM 2086 C C . PHE A 1 257 ? 9.569 8.570 -13.651 1.00 83.88 257 PHE A C 1
ATOM 2088 O O . PHE A 1 257 ? 10.663 9.033 -13.292 1.00 83.88 257 PHE A O 1
ATOM 2095 N N . GLY A 1 258 ? 9.314 7.258 -13.717 1.00 78.75 258 GLY A N 1
ATOM 2096 C CA . GLY A 1 258 ? 10.232 6.190 -13.354 1.00 78.75 258 GLY A CA 1
ATOM 2097 C C . GLY A 1 258 ? 10.835 6.358 -11.958 1.00 78.75 258 GLY A C 1
ATOM 2098 O O . GLY A 1 258 ? 10.355 7.112 -11.110 1.00 78.75 258 GLY A O 1
ATOM 2099 N N . MET A 1 259 ? 11.987 5.719 -11.746 1.00 73.94 259 MET A N 1
ATOM 2100 C CA . MET A 1 259 ? 12.698 5.739 -10.459 1.00 73.94 259 MET A CA 1
ATOM 2101 C C . MET A 1 259 ? 13.072 7.151 -9.979 1.00 73.94 259 MET A C 1
ATOM 2103 O O . MET A 1 259 ? 13.260 7.373 -8.784 1.00 73.94 259 MET A O 1
ATOM 2107 N N . SER A 1 260 ? 13.186 8.122 -10.888 1.00 71.69 260 SER A N 1
ATOM 2108 C CA . SER A 1 260 ? 13.429 9.524 -10.539 1.00 71.69 260 SER A CA 1
ATOM 2109 C C . SER A 1 260 ? 12.223 10.210 -9.885 1.00 71.69 260 SER A C 1
ATOM 2111 O O . SER A 1 260 ? 12.418 11.140 -9.104 1.00 71.69 260 SER A O 1
ATOM 2113 N N . GLY A 1 261 ? 11.001 9.734 -10.148 1.00 69.06 261 GLY A N 1
ATOM 2114 C CA . GLY A 1 261 ? 9.758 10.222 -9.541 1.00 69.06 261 GLY A CA 1
ATOM 2115 C C . GLY A 1 261 ? 9.606 9.881 -8.060 1.00 69.06 261 GLY A C 1
ATOM 2116 O O . GLY A 1 261 ? 8.961 10.626 -7.323 1.00 69.06 261 GLY A O 1
ATOM 2117 N N . MET A 1 262 ? 10.272 8.816 -7.600 1.00 76.75 262 MET A N 1
ATOM 2118 C CA . MET A 1 262 ? 10.183 8.306 -6.227 1.00 76.75 262 MET A CA 1
ATOM 2119 C C . MET A 1 262 ? 10.359 9.366 -5.142 1.00 76.75 262 MET A C 1
ATOM 2121 O O . MET A 1 262 ? 9.736 9.291 -4.084 1.00 76.75 262 MET A O 1
ATOM 2125 N N . SER A 1 263 ? 11.252 10.333 -5.366 1.00 80.88 263 SER A N 1
ATOM 2126 C CA . SER A 1 263 ? 11.561 11.371 -4.381 1.00 80.88 263 SER A CA 1
ATOM 2127 C C . SER A 1 263 ? 10.407 12.319 -4.093 1.00 80.88 263 SER A C 1
ATOM 2129 O O . SER A 1 263 ? 10.417 13.024 -3.084 1.00 80.88 263 SER A O 1
ATOM 2131 N N . ARG A 1 264 ? 9.390 12.300 -4.950 1.00 84.25 264 ARG A N 1
ATOM 2132 C CA . ARG A 1 264 ? 8.238 13.193 -4.908 1.00 84.25 264 ARG A CA 1
ATOM 2133 C C . ARG A 1 264 ? 6.929 12.470 -4.622 1.00 84.25 264 ARG A C 1
ATOM 2135 O O . ARG A 1 264 ? 5.884 13.106 -4.621 1.00 84.25 264 ARG A O 1
ATOM 2142 N N . GLU A 1 265 ? 6.960 11.183 -4.288 1.00 88.06 265 GLU A N 1
ATOM 2143 C CA . GLU A 1 265 ? 5.761 10.402 -3.932 1.00 88.06 265 GLU A CA 1
ATOM 2144 C C . GLU A 1 265 ? 5.301 10.605 -2.485 1.00 88.06 265 GLU A C 1
ATOM 2146 O O . GLU A 1 265 ? 4.820 9.687 -1.809 1.00 88.06 265 GLU A O 1
ATOM 2151 N N . ASN A 1 266 ? 5.476 11.821 -1.985 1.00 91.00 266 ASN A N 1
ATOM 2152 C CA . ASN A 1 266 ? 4.964 12.227 -0.691 1.00 91.00 266 ASN A CA 1
ATOM 2153 C C . ASN A 1 266 ? 3.523 12.766 -0.835 1.00 91.00 266 ASN A C 1
ATOM 2155 O O . ASN A 1 266 ? 3.120 13.193 -1.924 1.00 91.00 266 ASN A O 1
ATOM 2159 N N . PRO A 1 267 ? 2.742 12.779 0.261 1.00 93.81 267 PRO A N 1
ATOM 2160 C CA . PRO A 1 267 ? 1.358 13.244 0.242 1.00 93.81 267 PRO A CA 1
ATOM 2161 C C . PRO A 1 267 ? 1.170 14.655 -0.333 1.00 93.81 267 PRO A C 1
ATOM 2163 O O . PRO A 1 267 ? 0.217 14.893 -1.072 1.00 93.81 267 PRO A O 1
ATOM 2166 N N . ALA A 1 268 ? 2.073 15.593 -0.031 1.00 93.44 268 ALA A N 1
ATOM 2167 C CA . ALA A 1 268 ? 1.926 16.992 -0.429 1.00 93.44 268 ALA A CA 1
ATOM 2168 C C . ALA A 1 268 ? 2.089 17.190 -1.945 1.00 93.44 268 ALA A C 1
ATOM 2170 O O . ALA A 1 268 ? 1.270 17.857 -2.583 1.00 93.44 268 ALA A O 1
ATOM 2171 N N . ASP A 1 269 ? 3.125 16.589 -2.527 1.00 93.44 269 ASP A N 1
ATOM 2172 C CA . ASP A 1 269 ? 3.433 16.714 -3.950 1.00 93.44 269 ASP A CA 1
ATOM 2173 C C . ASP A 1 269 ? 2.388 16.007 -4.820 1.00 93.44 269 ASP A C 1
ATOM 2175 O O . ASP A 1 269 ? 1.891 16.587 -5.789 1.00 93.44 269 ASP A O 1
ATOM 2179 N N . MET A 1 270 ? 1.969 14.803 -4.427 1.00 96.00 270 MET A N 1
ATOM 2180 C CA . MET A 1 270 ? 0.937 14.065 -5.159 1.00 96.00 270 MET A CA 1
ATOM 2181 C C . MET A 1 270 ? -0.454 14.684 -5.008 1.00 96.00 270 MET A C 1
ATOM 2183 O O . MET A 1 270 ? -1.220 14.685 -5.968 1.00 96.00 270 MET A O 1
ATOM 2187 N N . SER A 1 271 ? -0.774 15.289 -3.859 1.00 96.38 271 SER A N 1
ATOM 2188 C CA . SER A 1 271 ? -2.005 16.077 -3.693 1.00 96.38 271 SER A CA 1
ATOM 2189 C C . SER A 1 271 ? -2.041 17.283 -4.641 1.00 96.38 271 SER A C 1
ATOM 2191 O O . SER A 1 271 ? -3.067 17.562 -5.267 1.00 96.38 271 SER A O 1
ATOM 2193 N N . ARG A 1 272 ? -0.909 17.985 -4.804 1.00 95.88 272 ARG A N 1
ATOM 2194 C CA . ARG A 1 272 ? -0.793 19.104 -5.751 1.00 95.88 272 ARG A CA 1
ATOM 2195 C C . ARG A 1 272 ? -0.975 18.635 -7.195 1.00 95.88 272 ARG A C 1
ATOM 2197 O O . ARG A 1 272 ? -1.826 19.185 -7.889 1.00 95.88 272 ARG A O 1
ATOM 2204 N N . LEU A 1 273 ? -0.258 17.590 -7.613 1.00 96.38 273 LEU A N 1
ATOM 2205 C CA . LEU A 1 273 ? -0.392 17.025 -8.959 1.00 96.38 273 LEU A CA 1
ATOM 2206 C C . LEU A 1 273 ? -1.827 16.547 -9.240 1.00 96.38 273 LEU A C 1
ATOM 2208 O O . LEU A 1 273 ? -2.395 16.874 -10.278 1.00 96.38 273 LEU A O 1
ATOM 2212 N N . ALA A 1 274 ? -2.455 15.845 -8.295 1.00 97.50 274 ALA A N 1
ATOM 2213 C CA . ALA A 1 274 ? -3.839 15.388 -8.414 1.00 97.50 274 ALA A CA 1
ATOM 2214 C C . ALA A 1 274 ? -4.826 16.560 -8.604 1.00 97.50 274 ALA A C 1
ATOM 2216 O O . ALA A 1 274 ? -5.761 16.480 -9.408 1.00 97.50 274 ALA A O 1
ATOM 2217 N N . ARG A 1 275 ? -4.594 17.689 -7.918 1.00 97.81 275 ARG A N 1
ATOM 2218 C CA . ARG A 1 275 ? -5.376 18.920 -8.107 1.00 97.81 275 ARG A CA 1
ATOM 2219 C C . ARG A 1 275 ? -5.168 19.523 -9.495 1.00 97.81 275 ARG A C 1
ATOM 2221 O O . ARG A 1 275 ? -6.147 19.967 -10.101 1.00 97.81 275 ARG A O 1
ATOM 2228 N N . ASP A 1 276 ? -3.938 19.529 -10.002 1.00 97.38 276 ASP A N 1
ATOM 2229 C CA . ASP A 1 276 ? -3.625 20.019 -11.349 1.00 97.38 276 ASP A CA 1
ATOM 2230 C C . ASP A 1 276 ? -4.325 19.157 -12.413 1.00 97.38 276 ASP A C 1
ATOM 2232 O O . ASP A 1 276 ? -4.986 19.694 -13.307 1.00 97.38 276 ASP A O 1
ATOM 2236 N N . VAL A 1 277 ? -4.290 17.829 -12.260 1.00 97.50 277 VAL A N 1
ATOM 2237 C CA . VAL A 1 277 ? -5.023 16.866 -13.103 1.00 97.50 277 VAL A CA 1
ATOM 2238 C C . VAL A 1 277 ? -6.527 17.155 -13.102 1.00 97.50 277 VAL A C 1
ATOM 2240 O O . VAL A 1 277 ? -7.138 17.291 -14.167 1.00 97.50 277 VAL A O 1
ATOM 2243 N N . GLY A 1 278 ? -7.124 17.344 -11.922 1.00 96.75 278 GLY A N 1
ATOM 2244 C CA . GLY A 1 278 ? -8.544 17.685 -11.790 1.00 96.75 278 GLY A CA 1
ATOM 2245 C C . GLY A 1 278 ? -8.919 19.054 -12.363 1.00 96.75 278 GLY A C 1
ATOM 2246 O O . GLY A 1 278 ? -9.973 19.189 -12.990 1.00 96.75 278 GLY A O 1
ATOM 2247 N N . THR A 1 279 ? -8.063 20.063 -12.191 1.00 97.12 279 THR A N 1
ATOM 2248 C CA . THR A 1 279 ? -8.292 21.436 -12.683 1.00 97.12 279 THR A CA 1
ATOM 2249 C C . THR A 1 279 ? -8.222 21.511 -14.207 1.00 97.12 279 THR A C 1
ATOM 2251 O O . THR A 1 279 ? -8.946 22.296 -14.818 1.00 97.12 279 THR A O 1
ATOM 2254 N N . ASN A 1 280 ? -7.424 20.642 -14.833 1.00 97.38 280 ASN A N 1
ATOM 2255 C CA . ASN A 1 280 ? -7.357 20.494 -16.289 1.00 97.38 280 ASN A CA 1
ATOM 2256 C C . ASN A 1 280 ? -8.461 19.581 -16.865 1.00 97.38 280 ASN A C 1
ATOM 2258 O O . ASN A 1 280 ? -8.438 19.245 -18.048 1.00 97.38 280 ASN A O 1
ATOM 2262 N N . GLY A 1 281 ? -9.458 19.205 -16.054 1.00 95.94 281 GLY A N 1
ATOM 2263 C CA . GLY A 1 281 ? -10.667 18.517 -16.512 1.00 95.94 281 GLY A CA 1
ATOM 2264 C C . GLY A 1 281 ? -10.483 17.036 -16.841 1.00 95.94 281 GLY A C 1
ATOM 2265 O O . GLY A 1 281 ? -11.378 16.441 -17.443 1.00 95.94 281 GLY A O 1
ATOM 2266 N N . LEU A 1 282 ? -9.358 16.430 -16.455 1.00 97.69 282 LEU A N 1
ATOM 2267 C CA . LEU A 1 282 ? -9.141 14.999 -16.640 1.00 97.69 282 LEU A CA 1
ATOM 2268 C C . LEU A 1 282 ? -9.982 14.188 -15.647 1.00 97.69 282 LEU A C 1
ATOM 2270 O O . LEU A 1 282 ? -10.205 14.588 -14.504 1.00 97.69 282 LEU A O 1
ATOM 2274 N N . GLN A 1 283 ? -10.465 13.031 -16.102 1.00 98.25 283 GLN A N 1
ATOM 2275 C CA . GLN A 1 283 ? -11.251 12.091 -15.292 1.00 98.25 283 GLN A CA 1
ATOM 2276 C C . GLN A 1 283 ? -10.414 10.935 -14.744 1.00 98.25 283 GLN A C 1
ATOM 2278 O O . GLN A 1 283 ? -10.893 10.208 -13.880 1.00 98.25 283 GLN A O 1
ATOM 2283 N N . LEU A 1 284 ? -9.192 10.756 -15.241 1.00 98.38 284 LEU A N 1
ATOM 2284 C CA . LEU A 1 284 ? -8.333 9.625 -14.920 1.00 98.38 284 LEU A CA 1
ATOM 2285 C C . LEU A 1 284 ? -6.994 10.126 -14.385 1.00 98.38 284 LEU A C 1
ATOM 2287 O O . LEU A 1 284 ? -6.321 10.910 -15.061 1.00 98.38 284 LEU A O 1
ATOM 2291 N N . PHE A 1 285 ? -6.606 9.634 -13.214 1.00 98.19 285 PHE A N 1
ATOM 2292 C CA . PHE A 1 285 ? -5.290 9.874 -12.637 1.00 98.19 285 PHE A CA 1
ATOM 2293 C C . PHE A 1 285 ? -4.652 8.550 -12.218 1.00 98.19 285 PHE A C 1
ATOM 2295 O O . PHE A 1 285 ? -5.246 7.800 -11.452 1.00 98.19 285 PHE A O 1
ATOM 2302 N N . GLY A 1 286 ? -3.474 8.255 -12.750 1.00 97.12 286 GLY A N 1
ATOM 2303 C CA . GLY A 1 286 ? -2.660 7.094 -12.433 1.00 97.12 286 GLY A CA 1
ATOM 2304 C C . GLY A 1 286 ? -1.504 7.465 -11.512 1.00 97.12 286 GLY A C 1
ATOM 2305 O O . GLY A 1 286 ? -0.777 8.421 -11.777 1.00 97.12 286 GLY A O 1
ATOM 2306 N N . PHE A 1 287 ? -1.352 6.722 -10.422 1.00 96.19 287 PHE A N 1
ATOM 2307 C CA . PHE A 1 287 ? -0.278 6.864 -9.449 1.00 96.19 287 PHE A CA 1
ATOM 2308 C C . PHE A 1 287 ? 0.483 5.545 -9.331 1.00 96.19 287 PHE A C 1
ATOM 2310 O O . PHE A 1 287 ? -0.019 4.588 -8.738 1.00 96.19 287 PHE A O 1
ATOM 2317 N N . LEU A 1 288 ? 1.692 5.496 -9.883 1.00 93.25 288 LEU A N 1
ATOM 2318 C CA . LEU A 1 288 ? 2.628 4.403 -9.646 1.00 93.25 288 LEU A CA 1
ATOM 2319 C C . LEU A 1 288 ? 3.133 4.472 -8.205 1.00 93.25 288 LEU A C 1
ATOM 2321 O O . LEU A 1 288 ? 3.814 5.418 -7.838 1.00 93.25 288 LEU A O 1
ATOM 2325 N N . ASP A 1 289 ? 2.813 3.471 -7.384 1.00 91.69 289 ASP A N 1
ATOM 2326 C CA . ASP A 1 289 ? 3.329 3.402 -6.016 1.00 91.69 289 ASP A CA 1
ATOM 2327 C C . ASP A 1 289 ? 4.716 2.753 -6.006 1.00 91.69 289 ASP A C 1
ATOM 2329 O O . ASP A 1 289 ? 4.840 1.522 -5.935 1.00 91.69 289 ASP A O 1
ATOM 2333 N N . HIS A 1 290 ? 5.778 3.565 -6.033 1.00 86.69 290 HIS A N 1
ATOM 2334 C CA . HIS A 1 290 ? 7.130 3.017 -6.059 1.00 86.69 290 HIS A CA 1
ATOM 2335 C C . HIS A 1 290 ? 7.522 2.316 -4.750 1.00 86.69 290 HIS A C 1
ATOM 2337 O O . HIS A 1 290 ? 8.374 1.422 -4.771 1.00 86.69 290 HIS A O 1
ATOM 2343 N N . LYS A 1 291 ? 6.909 2.663 -3.607 1.00 81.31 291 LYS A N 1
ATOM 2344 C CA . LYS A 1 291 ? 7.168 1.956 -2.336 1.00 81.31 291 LYS A CA 1
ATOM 2345 C C . LYS A 1 291 ? 6.664 0.517 -2.422 1.00 81.31 291 LYS A C 1
ATOM 2347 O O . LYS A 1 291 ? 7.378 -0.407 -2.030 1.00 81.31 291 LYS A O 1
ATOM 2352 N N . ALA A 1 292 ? 5.478 0.329 -2.994 1.00 79.44 292 ALA A N 1
ATOM 2353 C CA . ALA A 1 292 ? 4.918 -0.992 -3.264 1.00 79.44 292 ALA A CA 1
ATOM 2354 C C . ALA A 1 292 ? 5.648 -1.725 -4.402 1.00 79.44 292 ALA A C 1
ATOM 2356 O O . ALA A 1 292 ? 5.731 -2.953 -4.393 1.00 79.44 292 ALA A O 1
ATOM 2357 N N . TYR A 1 293 ? 6.162 -0.982 -5.383 1.00 74.62 293 TYR A N 1
ATOM 2358 C CA . TYR A 1 293 ? 6.891 -1.503 -6.539 1.00 74.62 293 TYR A CA 1
ATOM 2359 C C . TYR A 1 293 ? 8.269 -2.079 -6.178 1.00 74.62 293 TYR A C 1
ATOM 2361 O O . TYR A 1 293 ? 8.627 -3.161 -6.636 1.00 74.62 293 TYR A O 1
ATOM 2369 N N . ILE A 1 294 ? 9.042 -1.373 -5.344 1.00 70.31 294 ILE A N 1
ATOM 2370 C CA . ILE A 1 294 ? 10.453 -1.697 -5.044 1.00 70.31 294 ILE A CA 1
ATOM 2371 C C . ILE A 1 294 ? 10.585 -2.718 -3.918 1.00 70.31 294 ILE A C 1
ATOM 2373 O O . ILE A 1 294 ? 11.624 -3.367 -3.774 1.00 70.31 294 ILE A O 1
ATOM 2377 N N . ALA A 1 295 ? 9.542 -2.863 -3.105 1.00 54.44 295 ALA A N 1
ATOM 2378 C CA . ALA A 1 295 ? 9.524 -3.790 -1.994 1.00 54.44 295 ALA A CA 1
ATOM 2379 C C . ALA A 1 295 ? 9.545 -5.252 -2.477 1.00 54.44 295 ALA A C 1
ATOM 2381 O O . ALA A 1 295 ? 8.532 -5.908 -2.688 1.00 54.44 295 ALA A O 1
ATOM 2382 N N . ASP A 1 296 ? 10.781 -5.725 -2.569 1.00 54.56 296 ASP A N 1
ATOM 2383 C CA . ASP A 1 296 ? 11.260 -7.094 -2.597 1.00 54.56 296 ASP A CA 1
ATOM 2384 C C . ASP A 1 296 ? 10.901 -7.931 -3.835 1.00 54.56 296 ASP A C 1
ATOM 2386 O O . ASP A 1 296 ? 10.120 -8.888 -3.779 1.00 54.56 296 ASP A O 1
ATOM 2390 N N . GLU A 1 297 ? 11.637 -7.661 -4.927 1.00 56.19 297 GLU A N 1
ATOM 2391 C CA . GLU A 1 297 ? 11.823 -8.570 -6.073 1.00 56.19 297 GLU A CA 1
ATOM 2392 C C . GLU A 1 297 ? 12.037 -10.038 -5.638 1.00 56.19 297 GLU A C 1
ATOM 2394 O O . GLU A 1 297 ? 11.840 -10.942 -6.448 1.00 56.19 297 GLU A O 1
ATOM 2399 N N . ALA A 1 298 ? 12.444 -10.322 -4.388 1.00 54.44 298 ALA A N 1
ATOM 2400 C CA . ALA A 1 298 ? 12.695 -11.660 -3.870 1.00 54.44 298 ALA A CA 1
ATOM 2401 C C . ALA A 1 298 ? 11.511 -12.378 -3.188 1.00 54.44 298 ALA A C 1
ATOM 2403 O O . ALA A 1 298 ? 11.616 -13.599 -3.062 1.00 54.44 298 ALA A O 1
ATOM 2404 N N . ARG A 1 299 ? 10.421 -11.730 -2.748 1.00 58.31 299 ARG A N 1
ATOM 2405 C CA . ARG A 1 299 ? 9.481 -12.386 -1.796 1.00 58.31 299 ARG A CA 1
ATOM 2406 C C . ARG A 1 299 ? 8.084 -12.719 -2.306 1.00 58.31 299 ARG A C 1
ATOM 2408 O O . ARG A 1 299 ? 7.403 -13.510 -1.661 1.00 58.31 299 ARG A O 1
ATOM 2415 N N . GLY A 1 300 ? 7.667 -12.181 -3.450 1.00 63.41 300 GLY A N 1
ATOM 2416 C CA . GLY A 1 300 ? 6.327 -12.442 -3.987 1.00 63.41 300 GLY A CA 1
ATOM 2417 C C . GLY A 1 300 ? 5.191 -11.983 -3.067 1.00 63.41 300 GLY A C 1
ATOM 2418 O O . GLY A 1 300 ? 4.115 -12.575 -3.073 1.00 63.41 300 GLY A O 1
ATOM 2419 N N . SER A 1 301 ? 5.447 -10.953 -2.260 1.00 67.12 301 SER A N 1
ATOM 2420 C CA . SER A 1 301 ? 4.491 -10.363 -1.325 1.00 67.12 301 SER A CA 1
ATOM 2421 C C . SER A 1 301 ? 4.289 -8.882 -1.613 1.00 67.12 301 SER A C 1
ATOM 2423 O O . SER A 1 301 ? 5.205 -8.236 -2.124 1.00 67.12 301 SER A O 1
ATOM 2425 N N . ILE A 1 302 ? 3.141 -8.320 -1.227 1.00 69.62 302 ILE A N 1
ATOM 2426 C CA . ILE A 1 302 ? 2.933 -6.861 -1.313 1.00 69.62 302 ILE A CA 1
ATOM 2427 C C . ILE A 1 302 ? 3.967 -6.142 -0.453 1.00 69.62 302 ILE A C 1
ATOM 2429 O O . ILE A 1 302 ? 4.130 -6.451 0.733 1.00 69.62 302 ILE A O 1
ATOM 2433 N N . GLY A 1 303 ? 4.591 -5.128 -1.040 1.00 72.94 303 GLY A N 1
ATOM 2434 C CA . GLY A 1 303 ? 5.338 -4.125 -0.310 1.00 72.94 303 GLY A CA 1
ATOM 2435 C C . GLY A 1 303 ? 4.527 -3.333 0.699 1.00 72.94 303 GLY A C 1
ATOM 2436 O O . GLY A 1 303 ? 3.305 -3.453 0.811 1.00 72.94 303 GLY A O 1
ATOM 2437 N N . GLN A 1 304 ? 5.221 -2.443 1.404 1.00 80.38 304 GLN A N 1
ATOM 2438 C CA . GLN A 1 304 ? 4.544 -1.390 2.143 1.00 80.38 304 GLN A CA 1
ATOM 2439 C C . GLN A 1 304 ? 3.889 -0.423 1.149 1.00 80.38 304 GLN A C 1
ATOM 2441 O O . GLN A 1 304 ? 4.573 0.223 0.360 1.00 80.38 304 GLN A O 1
ATOM 2446 N N . LEU A 1 305 ? 2.562 -0.333 1.210 1.00 85.62 305 LEU A N 1
ATOM 2447 C CA . LEU A 1 305 ? 1.761 0.565 0.383 1.00 85.62 305 LEU A CA 1
ATOM 2448 C C . LEU A 1 305 ? 1.848 2.012 0.888 1.00 85.62 305 LEU A C 1
ATOM 2450 O O . LEU A 1 305 ? 1.882 2.257 2.099 1.00 85.62 305 LEU A O 1
ATOM 2454 N N . ASN A 1 306 ? 1.809 2.979 -0.026 1.00 90.62 306 ASN A N 1
ATOM 2455 C CA . ASN A 1 306 ? 1.879 4.410 0.275 1.00 90.62 306 ASN A CA 1
ATOM 2456 C C . ASN A 1 306 ? 0.504 5.004 0.647 1.00 90.62 306 ASN A C 1
ATOM 2458 O O . ASN A 1 306 ? 0.021 5.956 0.033 1.00 90.62 306 ASN A O 1
ATOM 2462 N N . VAL A 1 307 ? -0.143 4.423 1.663 1.00 92.00 307 VAL A N 1
ATOM 2463 C CA . VAL A 1 307 ? -1.540 4.717 2.048 1.00 92.00 307 VAL A CA 1
ATOM 2464 C C . VAL A 1 307 ? -1.790 6.201 2.341 1.00 92.00 307 VAL A C 1
ATOM 2466 O O . VAL A 1 307 ? -2.844 6.737 2.000 1.00 92.00 307 VAL A O 1
ATOM 2469 N N . GLU A 1 308 ? -0.827 6.880 2.957 1.00 90.06 308 GLU A N 1
ATOM 2470 C CA . GLU A 1 308 ? -0.903 8.318 3.246 1.00 90.06 308 GLU A CA 1
ATOM 2471 C C . GLU A 1 308 ? -1.008 9.141 1.957 1.00 90.06 308 GLU A C 1
ATOM 2473 O O . GLU A 1 308 ? -1.845 10.039 1.851 1.00 90.06 308 GLU A O 1
ATOM 2478 N N . THR A 1 309 ? -0.215 8.782 0.947 1.00 94.75 309 THR A N 1
ATOM 2479 C CA . THR A 1 309 ? -0.250 9.416 -0.371 1.00 94.75 309 THR A CA 1
ATOM 2480 C C . THR A 1 309 ? -1.556 9.111 -1.100 1.00 94.75 309 THR A C 1
ATOM 2482 O O . THR A 1 309 ? -2.134 10.023 -1.689 1.00 94.75 309 THR A O 1
ATOM 2485 N N . TYR A 1 310 ? -2.093 7.888 -0.997 1.00 96.06 310 TYR A N 1
ATOM 2486 C CA . TYR A 1 310 ? -3.402 7.558 -1.582 1.00 96.06 310 TYR A CA 1
ATOM 2487 C C . TYR A 1 310 ? -4.500 8.483 -1.055 1.00 96.06 310 TYR A C 1
ATOM 2489 O O . TYR A 1 310 ? -5.265 9.045 -1.836 1.00 96.06 310 TYR A O 1
ATOM 2497 N N . ARG A 1 311 ? -4.551 8.684 0.269 1.00 94.75 311 ARG A N 1
ATOM 2498 C CA . ARG A 1 311 ? -5.541 9.562 0.910 1.00 94.75 311 ARG A CA 1
ATOM 2499 C C . ARG A 1 311 ? -5.404 11.005 0.441 1.00 94.75 311 ARG A C 1
ATOM 2501 O O . ARG A 1 311 ? -6.411 11.631 0.132 1.00 94.75 311 ARG A O 1
ATOM 2508 N N . ALA A 1 312 ? -4.175 11.508 0.340 1.00 95.94 312 ALA A N 1
ATOM 2509 C CA . ALA A 1 312 ? -3.918 12.873 -0.107 1.00 95.94 312 ALA A CA 1
ATOM 2510 C C . ALA A 1 312 ? -4.288 13.099 -1.586 1.00 95.94 312 ALA A C 1
ATOM 2512 O O . ALA A 1 312 ? -4.796 14.168 -1.939 1.00 95.94 312 ALA A O 1
ATOM 2513 N N . ILE A 1 313 ? -4.085 12.087 -2.439 1.00 97.62 313 ILE A N 1
ATOM 2514 C CA . ILE A 1 313 ? -4.561 12.087 -3.829 1.00 97.62 313 ILE A CA 1
ATOM 2515 C C . ILE A 1 313 ? -6.088 12.079 -3.861 1.00 97.62 313 ILE A C 1
ATOM 2517 O O . ILE A 1 313 ? -6.676 12.924 -4.525 1.00 97.62 313 ILE A O 1
ATOM 2521 N N . VAL A 1 314 ? -6.732 11.159 -3.138 1.00 96.81 314 VAL A N 1
ATOM 2522 C CA . VAL A 1 314 ? -8.198 11.031 -3.078 1.00 96.81 314 VAL A CA 1
ATOM 2523 C C . VAL A 1 314 ? -8.850 12.310 -2.551 1.00 96.81 314 VAL A C 1
ATOM 2525 O O . VAL A 1 314 ? -9.894 12.714 -3.046 1.00 96.81 314 VAL A O 1
ATOM 2528 N N . GLU A 1 315 ? -8.238 12.994 -1.590 1.00 95.44 315 GLU A N 1
ATOM 2529 C CA . GLU A 1 315 ? -8.738 14.277 -1.094 1.00 95.44 315 GLU A CA 1
ATOM 2530 C C . GLU A 1 315 ? -8.680 15.378 -2.169 1.00 95.44 315 GLU A C 1
ATOM 2532 O O . GLU A 1 315 ? -9.637 16.137 -2.340 1.00 95.44 315 GLU A O 1
ATOM 2537 N N . ALA A 1 316 ? -7.585 15.454 -2.932 1.00 97.19 316 ALA A N 1
ATOM 2538 C CA . ALA A 1 316 ? -7.404 16.462 -3.981 1.00 97.19 316 ALA A CA 1
ATOM 2539 C C . ALA A 1 316 ? -8.132 16.136 -5.297 1.00 97.19 316 ALA A C 1
ATOM 2541 O O . ALA A 1 316 ? -8.543 17.043 -6.027 1.00 97.19 316 ALA A O 1
ATOM 2542 N N . PHE A 1 317 ? -8.302 14.851 -5.593 1.00 97.25 317 PHE A N 1
ATOM 2543 C CA . PHE A 1 317 ? -8.964 14.305 -6.770 1.00 97.25 317 PHE A CA 1
ATOM 2544 C C . PHE A 1 317 ? -9.977 13.237 -6.320 1.00 97.25 317 PHE A C 1
ATOM 2546 O O . PHE A 1 317 ? -9.734 12.040 -6.472 1.00 97.25 317 PHE A O 1
ATOM 2553 N N . PRO A 1 318 ? -11.122 13.659 -5.745 1.00 96.25 318 PRO A N 1
ATOM 2554 C CA . PRO A 1 318 ? -12.111 12.751 -5.174 1.00 96.25 318 PRO A CA 1
ATOM 2555 C C . PRO A 1 318 ? -12.672 11.820 -6.246 1.00 96.25 318 PRO A C 1
ATOM 2557 O O . PRO A 1 318 ? -13.294 12.305 -7.203 1.00 96.25 318 PRO A O 1
ATOM 2560 N N . PRO A 1 319 ? -12.466 10.498 -6.107 1.00 93.94 319 PRO A N 1
ATOM 2561 C CA . PRO A 1 319 ? -12.990 9.545 -7.061 1.00 93.94 319 PRO A CA 1
ATOM 2562 C C . PRO A 1 319 ? -14.513 9.493 -7.006 1.00 93.94 319 PRO A C 1
ATOM 2564 O O . PRO A 1 319 ? -15.131 9.659 -5.951 1.00 93.94 319 PRO A O 1
ATOM 2567 N N . HIS A 1 320 ? -15.128 9.281 -8.165 1.00 90.88 320 HIS A N 1
ATOM 2568 C CA . HIS A 1 320 ? -16.578 9.245 -8.312 1.00 90.88 320 HIS A CA 1
ATOM 2569 C C . HIS A 1 320 ? -16.989 8.105 -9.256 1.00 90.88 320 HIS A C 1
ATOM 2571 O O . HIS A 1 320 ? -16.482 8.072 -10.377 1.00 90.88 320 HIS A O 1
ATOM 2577 N N . PRO A 1 321 ? -17.891 7.196 -8.846 1.00 85.94 321 PRO A N 1
ATOM 2578 C CA . PRO A 1 321 ? -18.353 7.043 -7.470 1.00 85.94 321 PRO A CA 1
ATOM 2579 C C . PRO A 1 321 ? -17.175 6.669 -6.559 1.00 85.94 321 PRO A C 1
ATOM 2581 O O . PRO A 1 321 ? -16.193 6.068 -7.003 1.00 85.94 321 PRO A O 1
ATOM 2584 N N . ALA A 1 322 ? -17.270 7.044 -5.285 1.00 77.94 322 ALA A N 1
ATOM 2585 C CA . ALA A 1 322 ? -16.354 6.518 -4.284 1.00 77.94 322 ALA A CA 1
ATOM 2586 C C . ALA A 1 322 ? -16.511 4.984 -4.208 1.00 77.94 322 ALA A C 1
ATOM 2588 O O . ALA A 1 322 ? -17.622 4.484 -4.436 1.00 77.94 322 ALA A O 1
ATOM 2589 N N . PRO A 1 323 ? -15.443 4.239 -3.873 1.00 73.69 323 PRO A N 1
ATOM 2590 C CA . PRO A 1 323 ? -15.529 2.799 -3.679 1.00 73.69 323 PRO A CA 1
ATOM 2591 C C . PRO A 1 323 ? -16.606 2.442 -2.663 1.00 73.69 323 PRO A C 1
ATOM 2593 O O . PRO A 1 323 ? -16.894 3.188 -1.717 1.00 73.69 323 PRO A O 1
ATOM 2596 N N . LEU A 1 324 ? -17.188 1.265 -2.839 1.00 70.25 324 LEU A N 1
ATOM 2597 C CA . LEU A 1 324 ? -18.184 0.760 -1.915 1.00 70.25 324 LEU A CA 1
ATOM 2598 C C . LEU A 1 324 ? -17.474 0.254 -0.659 1.00 70.25 324 LEU A C 1
ATOM 2600 O O . LEU A 1 324 ? -16.989 -0.871 -0.609 1.00 70.25 324 LEU A O 1
ATOM 2604 N N . ARG A 1 325 ? -17.429 1.083 0.385 1.00 70.25 325 ARG A N 1
ATOM 2605 C CA . ARG A 1 325 ? -16.957 0.646 1.700 1.00 70.25 325 ARG A CA 1
ATOM 2606 C C . ARG A 1 325 ? -18.101 -0.004 2.463 1.00 70.25 325 ARG A C 1
ATOM 2608 O O . ARG A 1 325 ? -19.094 0.651 2.795 1.00 70.25 325 ARG A O 1
ATOM 2615 N N . ALA A 1 326 ? -17.950 -1.291 2.760 1.00 71.62 326 ALA A N 1
ATOM 2616 C CA . ALA A 1 326 ? -18.790 -1.955 3.740 1.00 71.62 326 ALA A CA 1
ATOM 2617 C C . ALA A 1 326 ? -18.732 -1.166 5.053 1.00 71.62 326 ALA A C 1
ATOM 2619 O O . ALA A 1 326 ? -17.654 -0.853 5.556 1.00 71.62 326 ALA A O 1
ATOM 2620 N N . LYS A 1 327 ? -19.899 -0.807 5.581 1.00 79.81 327 LYS A N 1
ATOM 2621 C CA . LYS A 1 327 ? -20.022 -0.177 6.897 1.00 79.81 327 LYS A CA 1
ATOM 2622 C C . LYS A 1 327 ? -20.377 -1.188 7.966 1.00 79.81 327 LYS A C 1
ATOM 2624 O O . LYS A 1 327 ? -20.027 -0.985 9.114 1.00 79.81 327 LYS A O 1
ATOM 2629 N N . PHE A 1 328 ? -21.040 -2.279 7.595 1.00 86.25 328 PHE A N 1
ATOM 2630 C CA . PHE A 1 328 ? -21.509 -3.293 8.524 1.00 86.25 328 PHE A CA 1
ATOM 2631 C C . PHE A 1 328 ? -21.135 -4.689 8.031 1.00 86.25 328 PHE A C 1
ATOM 2633 O O . PHE A 1 328 ? -21.202 -4.958 6.834 1.00 86.25 328 PHE A O 1
ATOM 2640 N N . ARG A 1 329 ? -20.769 -5.588 8.938 1.00 89.88 329 ARG A N 1
ATOM 2641 C CA . ARG A 1 329 ? -20.513 -7.004 8.680 1.00 89.88 329 ARG A CA 1
ATOM 2642 C C . ARG A 1 329 ? -20.837 -7.811 9.923 1.00 89.88 329 ARG A C 1
ATOM 2644 O O . ARG A 1 329 ? -20.484 -7.411 11.030 1.00 89.88 329 ARG A O 1
ATOM 2651 N N . PHE A 1 330 ? -21.468 -8.965 9.734 1.00 89.81 330 PHE A N 1
ATOM 2652 C CA . PHE A 1 330 ? -21.551 -9.956 10.799 1.00 89.81 330 PHE A CA 1
ATOM 2653 C C . PHE A 1 330 ? -20.292 -10.819 10.805 1.00 89.81 330 PHE A C 1
ATOM 2655 O O . PHE A 1 330 ? -20.079 -11.638 9.907 1.00 89.81 330 PHE A O 1
ATOM 2662 N N . ASP A 1 331 ? -19.479 -10.662 11.840 1.00 84.94 331 ASP A N 1
ATOM 2663 C CA . ASP A 1 331 ? -18.338 -11.527 12.129 1.00 84.94 331 ASP A CA 1
ATOM 2664 C C . ASP A 1 331 ? -18.525 -12.241 13.481 1.00 84.94 331 ASP A C 1
ATOM 2666 O O . ASP A 1 331 ? -19.537 -12.068 14.163 1.00 84.94 331 ASP A O 1
ATOM 2670 N N . GLU A 1 332 ? -17.567 -13.085 13.868 1.00 81.81 332 GLU A N 1
ATOM 2671 C CA . GLU A 1 332 ? -17.641 -13.832 15.134 1.00 81.81 332 GLU A CA 1
ATOM 2672 C C . GLU A 1 332 ? -17.780 -12.920 16.359 1.00 81.81 332 GLU A C 1
ATOM 2674 O O . GLU A 1 332 ? -18.524 -13.230 17.295 1.00 81.81 332 GLU A O 1
ATOM 2679 N N . SER A 1 333 ? -17.118 -11.761 16.344 1.00 78.50 333 SER A N 1
ATOM 2680 C CA . SER A 1 333 ? -17.199 -10.813 17.452 1.00 78.50 333 SER A CA 1
ATOM 2681 C C . SER A 1 333 ? -18.570 -10.137 17.518 1.00 78.50 333 SER A C 1
ATOM 2683 O O . SER A 1 333 ? -19.075 -9.930 18.619 1.00 78.50 333 SER A O 1
ATOM 2685 N N . SER A 1 334 ? -19.234 -9.894 16.379 1.00 88.75 334 SER A N 1
ATOM 2686 C CA . SER A 1 334 ? -20.617 -9.395 16.350 1.00 88.75 334 SER A CA 1
ATOM 2687 C C . SER A 1 334 ? -21.553 -10.295 17.160 1.00 88.75 334 SER A C 1
ATOM 2689 O O . SER A 1 334 ? -22.307 -9.818 18.011 1.00 88.75 334 SER A O 1
ATOM 2691 N N . TYR A 1 335 ? -21.490 -11.610 16.936 1.00 90.69 335 TYR A N 1
ATOM 2692 C CA . TYR A 1 335 ? -22.357 -12.572 17.622 1.00 90.69 335 TYR A CA 1
ATOM 2693 C C . TYR A 1 335 ? -22.038 -12.683 19.112 1.00 90.69 335 TYR A C 1
ATOM 2695 O O . TYR A 1 335 ? -22.958 -12.707 19.935 1.00 90.69 335 TYR A O 1
ATOM 2703 N N . ALA A 1 336 ? -20.750 -12.705 19.463 1.00 84.00 336 ALA A N 1
ATOM 2704 C CA . ALA A 1 336 ? -20.309 -12.732 20.853 1.00 84.00 336 ALA A CA 1
ATOM 2705 C C . ALA A 1 336 ? -20.785 -11.485 21.619 1.00 84.00 336 ALA A C 1
ATOM 2707 O O . ALA A 1 336 ? -21.333 -11.599 22.720 1.00 84.00 336 ALA A O 1
ATOM 2708 N N . SER A 1 337 ? -20.659 -10.298 21.018 1.00 85.88 337 SER A N 1
ATOM 2709 C CA . SER A 1 337 ? -21.132 -9.051 21.619 1.00 85.88 337 SER A CA 1
ATOM 2710 C C . SER A 1 337 ? -22.654 -9.016 21.770 1.00 85.88 337 SER A C 1
ATOM 2712 O O . SER A 1 337 ? -23.151 -8.644 22.834 1.00 85.88 337 SER A O 1
ATOM 2714 N N . LEU A 1 338 ? -23.412 -9.470 20.764 1.00 91.81 338 LEU A N 1
ATOM 2715 C CA . LEU A 1 338 ? -24.873 -9.574 20.864 1.00 91.81 338 LEU A CA 1
ATOM 2716 C C . LEU A 1 338 ? -25.294 -10.526 21.997 1.00 91.81 338 LEU A C 1
ATOM 2718 O O . LEU A 1 338 ? -26.184 -10.189 22.782 1.00 91.81 338 LEU A O 1
ATOM 2722 N N . ALA A 1 339 ? -24.619 -11.671 22.149 1.00 91.12 339 ALA A N 1
ATOM 2723 C CA . ALA A 1 339 ? -24.864 -12.597 23.258 1.00 91.12 339 ALA A CA 1
ATOM 2724 C C . ALA A 1 339 ? -24.604 -11.935 24.620 1.00 91.12 339 ALA A C 1
ATOM 2726 O O . ALA A 1 339 ? -25.443 -12.017 25.519 1.00 91.12 339 ALA A O 1
ATOM 2727 N N . LYS A 1 340 ? -23.486 -11.207 24.753 1.00 86.75 340 LYS A N 1
ATOM 2728 C CA . LYS A 1 340 ? -23.121 -10.465 25.973 1.00 86.75 340 LYS A CA 1
ATOM 2729 C C . LYS A 1 340 ? -24.138 -9.374 26.328 1.00 86.75 340 LYS A C 1
ATOM 2731 O O . LYS A 1 340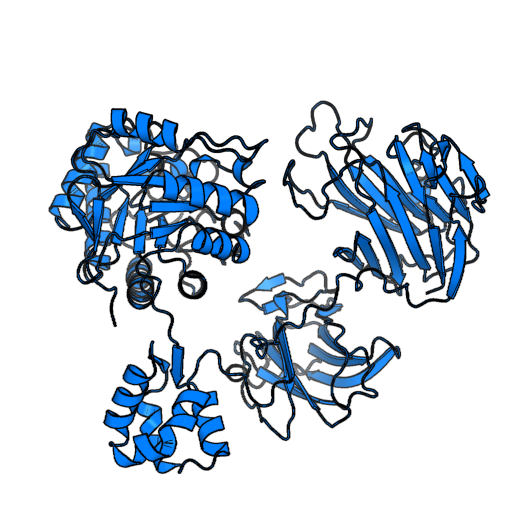 ? -24.316 -9.054 27.502 1.00 86.75 340 LYS A O 1
ATOM 2736 N N . LYS A 1 341 ? -24.845 -8.823 25.338 1.00 92.06 341 LYS A N 1
ATOM 2737 C CA . LYS A 1 341 ? -25.955 -7.874 25.540 1.00 92.06 341 LYS A CA 1
ATOM 2738 C C . LYS A 1 341 ? -27.322 -8.550 25.679 1.00 92.06 341 LYS A C 1
ATOM 2740 O O . LYS A 1 341 ? -28.350 -7.899 25.510 1.00 92.06 341 LYS A O 1
ATOM 2745 N N . ASN A 1 342 ? -27.344 -9.832 26.049 1.00 94.75 342 ASN A N 1
ATOM 2746 C CA . ASN A 1 342 ? -28.550 -10.616 26.317 1.00 94.75 342 ASN A CA 1
ATOM 2747 C C . ASN A 1 342 ? -29.503 -10.738 25.113 1.00 94.75 342 ASN A C 1
ATOM 2749 O O . ASN A 1 342 ? -30.713 -10.904 25.292 1.00 94.75 342 ASN A O 1
ATOM 2753 N N . VAL A 1 343 ? -28.986 -10.678 23.881 1.00 95.12 343 VAL A N 1
ATOM 2754 C CA . VAL A 1 343 ? -29.781 -11.049 22.703 1.00 95.12 343 VAL A CA 1
ATOM 2755 C C . VAL A 1 343 ? -30.040 -12.565 22.760 1.00 95.12 343 VAL A C 1
ATOM 2757 O O . VAL A 1 343 ? -29.090 -13.333 22.925 1.00 95.12 343 VAL A O 1
ATOM 2760 N N . PRO A 1 344 ? -31.299 -13.040 22.652 1.00 97.44 344 PRO A N 1
ATOM 2761 C CA . PRO A 1 344 ? -31.616 -14.457 22.809 1.00 97.44 344 PRO A CA 1
ATOM 2762 C C . PRO A 1 344 ? -30.838 -15.345 21.833 1.00 97.44 344 PRO A C 1
ATOM 2764 O O . PRO A 1 344 ? -30.763 -15.047 20.642 1.00 97.44 344 PRO A O 1
ATOM 2767 N N . ALA A 1 345 ? -30.343 -16.495 22.301 1.00 95.56 345 ALA A N 1
ATOM 2768 C CA . ALA A 1 345 ? -29.556 -17.420 21.479 1.00 95.56 345 ALA A CA 1
ATOM 2769 C C . ALA A 1 345 ? -30.274 -17.852 20.183 1.00 95.56 345 ALA A C 1
ATOM 2771 O O . ALA A 1 345 ? -29.641 -17.993 19.140 1.00 95.56 345 ALA A O 1
ATOM 2772 N N . GLY A 1 346 ? -31.607 -17.995 20.217 1.00 96.56 346 GLY A N 1
ATOM 2773 C CA . GLY A 1 346 ? -32.410 -18.302 19.028 1.00 96.56 346 GLY A CA 1
ATOM 2774 C C . GLY A 1 346 ? -32.444 -17.179 17.980 1.00 96.56 346 GLY A C 1
ATOM 2775 O O . GLY A 1 346 ? -32.625 -17.463 16.801 1.00 96.56 346 GLY A O 1
ATOM 2776 N N . ILE A 1 347 ? -32.240 -15.920 18.383 1.00 97.38 347 ILE A N 1
ATOM 2777 C CA . ILE A 1 347 ? -32.066 -14.783 17.466 1.00 97.38 347 ILE A CA 1
ATOM 2778 C C . ILE A 1 347 ? -30.659 -14.813 16.866 1.00 97.38 347 ILE A C 1
ATOM 2780 O O . ILE A 1 347 ? -30.517 -14.727 15.651 1.00 97.38 347 ILE A O 1
ATOM 2784 N N . ILE A 1 348 ? -29.631 -15.010 17.698 1.00 96.44 348 ILE A N 1
ATOM 2785 C CA . ILE A 1 348 ? -28.231 -15.084 17.248 1.00 96.44 348 ILE A CA 1
ATOM 2786 C C . ILE A 1 348 ? -28.034 -16.227 16.250 1.00 96.44 348 ILE A C 1
ATOM 2788 O O . ILE A 1 348 ? -27.435 -16.019 15.203 1.00 96.44 348 ILE A O 1
ATOM 2792 N N . THR A 1 349 ? -28.604 -17.403 16.530 1.00 96.31 349 THR A N 1
ATOM 2793 C CA . THR A 1 349 ? -28.542 -18.575 15.637 1.00 96.31 349 THR A CA 1
ATOM 2794 C C . THR A 1 349 ? -29.092 -18.252 14.251 1.00 96.31 349 THR A C 1
ATOM 2796 O O . THR A 1 349 ? -28.504 -18.643 13.256 1.00 96.31 349 THR A O 1
ATOM 2799 N N . LYS A 1 350 ? -30.197 -17.504 14.168 1.00 96.69 350 LYS A N 1
ATOM 2800 C CA . LYS A 1 350 ? -30.744 -17.078 12.876 1.00 96.69 350 LYS A CA 1
ATOM 2801 C C . LYS A 1 350 ? -29.827 -16.069 12.184 1.00 96.69 350 LYS A C 1
ATOM 2803 O O . LYS A 1 350 ? -29.568 -16.197 10.999 1.00 96.69 350 LYS A O 1
ATOM 2808 N N . LEU A 1 351 ? -29.296 -15.090 12.922 1.00 96.50 351 LEU A N 1
ATOM 2809 C CA . LEU A 1 351 ? -28.371 -14.095 12.366 1.00 96.50 351 LEU A CA 1
ATOM 2810 C C . LEU A 1 351 ? -27.097 -14.712 11.769 1.00 96.50 351 LEU A C 1
ATOM 2812 O O . LEU A 1 351 ? -26.506 -14.087 10.895 1.00 96.50 351 LEU A O 1
ATOM 2816 N N . GLN A 1 352 ? -26.697 -15.923 12.179 1.00 94.81 352 GLN A N 1
ATOM 2817 C CA . GLN A 1 352 ? -25.565 -16.640 11.576 1.00 94.81 352 GLN A CA 1
ATOM 2818 C C . GLN A 1 352 ? -25.740 -16.908 10.073 1.00 94.81 352 GLN A C 1
ATOM 2820 O O . GLN A 1 352 ? -24.732 -17.025 9.377 1.00 94.81 352 GLN A O 1
ATOM 2825 N N . ASP A 1 353 ? -26.972 -16.897 9.549 1.00 95.06 353 ASP A N 1
ATOM 2826 C CA . ASP A 1 353 ? -27.247 -16.958 8.104 1.00 95.06 353 ASP A CA 1
ATOM 2827 C C . ASP A 1 353 ? -26.654 -15.751 7.340 1.00 95.06 353 ASP A C 1
ATOM 2829 O O . ASP A 1 353 ? -26.453 -15.807 6.125 1.00 95.06 353 ASP A O 1
ATOM 2833 N N . LEU A 1 354 ? -26.337 -14.660 8.049 1.00 94.06 354 LEU A N 1
ATOM 2834 C CA . LEU A 1 354 ? -25.705 -13.450 7.513 1.00 94.06 354 LEU A CA 1
ATOM 2835 C C . LEU A 1 354 ? -24.185 -13.397 7.752 1.00 94.06 354 LEU A C 1
ATOM 2837 O O . LEU A 1 354 ? -23.557 -12.380 7.454 1.00 94.06 354 LEU A O 1
ATOM 2841 N N . LYS A 1 355 ? -23.566 -14.459 8.287 1.00 91.12 355 LYS A N 1
ATOM 2842 C CA . LYS A 1 355 ? -22.128 -14.482 8.608 1.00 91.12 355 LYS A CA 1
ATOM 2843 C C . LYS A 1 355 ? -21.270 -14.181 7.378 1.00 91.12 355 LYS A C 1
ATOM 2845 O O . LYS A 1 355 ? -21.421 -14.806 6.333 1.00 91.12 355 LYS A O 1
ATOM 2850 N N . GLY A 1 356 ? -20.343 -13.238 7.536 1.00 79.00 356 GLY A N 1
ATOM 2851 C CA . GLY A 1 356 ? -19.428 -12.796 6.484 1.00 79.00 356 GLY A CA 1
ATOM 2852 C C . GLY A 1 356 ? -20.059 -11.873 5.439 1.00 79.00 356 GLY A C 1
ATOM 2853 O O . GLY A 1 356 ? -19.330 -11.345 4.607 1.00 79.00 356 GLY A O 1
ATOM 2854 N N . GLN A 1 357 ? -21.376 -11.634 5.480 1.00 85.56 357 GLN A N 1
ATOM 2855 C CA . GLN A 1 357 ? -22.016 -10.687 4.571 1.00 85.56 357 GLN A CA 1
ATOM 2856 C C . GLN A 1 357 ? -21.679 -9.247 4.972 1.00 85.56 357 GLN A C 1
ATOM 2858 O O . GLN A 1 357 ? -21.731 -8.886 6.150 1.00 85.56 357 GLN A O 1
ATOM 2863 N N . GLU A 1 358 ? -21.354 -8.429 3.974 1.00 83.81 358 GLU A N 1
ATOM 2864 C CA . GLU A 1 358 ? -21.013 -7.014 4.112 1.00 83.81 358 GLU A CA 1
ATOM 2865 C C . GLU A 1 358 ? -22.170 -6.121 3.639 1.00 83.81 358 GLU A C 1
ATOM 2867 O O . GLU A 1 358 ? -22.794 -6.366 2.604 1.00 83.81 358 GLU A O 1
ATOM 2872 N N . PHE A 1 359 ? -22.446 -5.048 4.383 1.00 84.94 359 PHE A N 1
ATOM 2873 C CA . PHE A 1 359 ? -23.517 -4.095 4.106 1.00 84.94 359 PHE A CA 1
ATOM 2874 C C . PHE A 1 359 ? -22.982 -2.663 4.136 1.00 84.94 359 PHE A C 1
ATOM 2876 O O . PHE A 1 359 ? -22.259 -2.255 5.039 1.00 84.94 359 PHE A O 1
ATOM 2883 N N . LEU A 1 360 ? -23.362 -1.863 3.146 1.00 77.31 360 LEU A N 1
ATOM 2884 C CA . LEU A 1 360 ? -22.827 -0.509 2.933 1.00 77.31 360 LEU A CA 1
ATOM 2885 C C . LEU A 1 360 ? -23.484 0.559 3.808 1.00 77.31 360 LEU A C 1
ATOM 2887 O O . LEU A 1 360 ? -22.944 1.643 4.012 1.00 77.31 360 LEU A O 1
ATOM 2891 N N . ASN A 1 361 ? -24.704 0.290 4.260 1.00 82.75 361 ASN A N 1
ATOM 2892 C CA . ASN A 1 361 ? -25.492 1.211 5.056 1.00 82.75 361 ASN A CA 1
ATOM 2893 C C . ASN A 1 361 ? -26.460 0.443 5.959 1.00 82.75 361 ASN A C 1
ATOM 2895 O O . ASN A 1 361 ? -26.729 -0.744 5.759 1.00 82.75 361 ASN A O 1
ATOM 2899 N N . GLU A 1 362 ? -26.991 1.161 6.941 1.00 89.81 362 GLU A N 1
ATOM 2900 C CA . GLU A 1 362 ? -27.901 0.635 7.951 1.00 89.81 362 GLU A CA 1
ATOM 2901 C C . GLU A 1 362 ? -29.159 0.016 7.326 1.00 89.81 362 GLU A C 1
ATOM 2903 O O . GLU A 1 362 ? -29.605 -1.045 7.748 1.00 89.81 362 GLU A O 1
ATOM 2908 N N . THR A 1 363 ? -29.721 0.633 6.283 1.00 91.06 363 THR A N 1
ATOM 2909 C CA . THR A 1 363 ? -30.934 0.127 5.628 1.00 91.06 363 THR A CA 1
ATOM 2910 C C . THR A 1 363 ? -30.715 -1.251 5.005 1.00 91.06 363 THR A C 1
ATOM 2912 O O . THR A 1 363 ? -31.544 -2.140 5.187 1.00 91.06 363 THR A O 1
ATOM 2915 N N . ALA A 1 364 ? -29.601 -1.453 4.295 1.00 86.75 364 ALA A N 1
ATOM 2916 C CA . ALA A 1 364 ? -29.269 -2.742 3.690 1.00 86.75 364 ALA A CA 1
ATOM 2917 C C . ALA A 1 364 ? -29.079 -3.836 4.752 1.00 86.75 364 ALA A C 1
ATOM 2919 O O . ALA A 1 364 ? -29.643 -4.923 4.614 1.00 86.75 364 ALA A O 1
ATOM 2920 N N . LEU A 1 365 ? -28.355 -3.517 5.831 1.00 95.06 365 LEU A N 1
ATOM 2921 C CA . LEU A 1 365 ? -28.185 -4.399 6.986 1.00 95.06 365 LEU A CA 1
ATOM 2922 C C . LEU A 1 365 ? -29.542 -4.789 7.589 1.00 95.06 365 LEU A C 1
ATOM 2924 O O . LEU A 1 365 ? -29.844 -5.971 7.733 1.00 95.06 365 LEU A O 1
ATOM 2928 N N . LEU A 1 366 ? -30.380 -3.805 7.924 1.00 96.25 366 LEU A N 1
ATOM 2929 C CA . LEU A 1 366 ? -31.649 -4.055 8.607 1.00 96.25 366 LEU A CA 1
ATOM 2930 C C . LEU A 1 366 ? -32.650 -4.814 7.732 1.00 96.25 366 LEU A C 1
ATOM 2932 O O . LEU A 1 366 ? -33.390 -5.639 8.260 1.00 96.25 366 LEU A O 1
ATOM 2936 N N . ASN A 1 367 ? 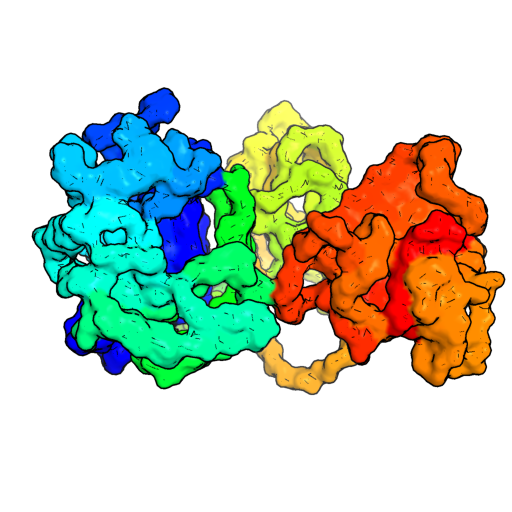-32.641 -4.606 6.413 1.00 93.94 367 ASN A N 1
ATOM 2937 C CA . ASN A 1 367 ? -33.461 -5.391 5.487 1.00 93.94 367 ASN A CA 1
ATOM 2938 C C . ASN A 1 367 ? -33.033 -6.867 5.462 1.00 93.94 367 ASN A C 1
ATOM 2940 O O . ASN A 1 367 ? -33.887 -7.755 5.506 1.00 93.94 367 ASN A O 1
ATOM 2944 N N . ALA A 1 368 ? -31.724 -7.142 5.427 1.00 95.12 368 ALA A N 1
ATOM 2945 C CA . ALA A 1 368 ? -31.208 -8.509 5.494 1.00 95.12 368 ALA A CA 1
ATOM 2946 C C . ALA A 1 368 ? -31.565 -9.169 6.835 1.00 95.12 368 ALA A C 1
ATOM 2948 O O . ALA A 1 368 ? -32.079 -10.286 6.870 1.00 95.12 368 ALA A O 1
ATOM 2949 N N . VAL A 1 369 ? -31.406 -8.436 7.935 1.00 96.50 369 VAL A N 1
ATOM 2950 C CA . VAL A 1 369 ? -31.782 -8.880 9.282 1.00 96.50 369 VAL A CA 1
ATOM 2951 C C . VAL A 1 369 ? -33.287 -9.146 9.392 1.00 96.50 369 VAL A C 1
ATOM 2953 O O . VAL A 1 369 ? -33.683 -10.172 9.937 1.00 96.50 369 VAL A O 1
ATOM 2956 N N . GLU A 1 370 ? -34.146 -8.279 8.845 1.00 97.44 370 GLU A N 1
ATOM 2957 C CA . GLU A 1 370 ? -35.603 -8.479 8.791 1.00 97.44 370 GLU A CA 1
ATOM 2958 C C . GLU A 1 370 ? -35.995 -9.716 7.980 1.00 97.44 370 GLU A C 1
ATOM 2960 O O . GLU A 1 370 ? -36.921 -10.421 8.382 1.00 97.44 370 GLU A O 1
ATOM 2965 N N . SER A 1 371 ? -35.274 -10.038 6.902 1.00 96.56 371 SER A N 1
ATOM 2966 C CA . SER A 1 371 ? -35.537 -11.255 6.121 1.00 96.56 371 SER A CA 1
ATOM 2967 C C . SER A 1 371 ? -35.294 -12.546 6.915 1.00 96.56 371 SER A C 1
ATOM 2969 O O . SER A 1 371 ? -35.958 -13.554 6.679 1.00 96.56 371 SER A O 1
ATOM 2971 N N . VAL A 1 372 ? -34.395 -12.489 7.900 1.00 97.31 372 VAL A N 1
ATOM 2972 C CA . VAL A 1 372 ? -33.974 -13.626 8.728 1.00 97.31 372 VAL A CA 1
ATOM 2973 C C . VAL A 1 372 ? -34.759 -13.696 10.047 1.00 97.31 372 VAL A C 1
ATOM 2975 O O . VAL A 1 372 ? -35.185 -14.768 10.487 1.00 97.31 372 VAL A O 1
ATOM 2978 N N . LEU A 1 373 ? -34.986 -12.552 10.697 1.00 96.94 373 LEU A N 1
ATOM 2979 C CA . LEU A 1 373 ? -35.612 -12.476 12.021 1.00 96.94 373 LEU A CA 1
ATOM 2980 C C . LEU A 1 373 ? -37.099 -12.110 11.996 1.00 96.94 373 LEU A C 1
ATOM 2982 O O . LEU A 1 373 ? -37.817 -12.426 12.950 1.00 96.94 373 LEU A O 1
ATOM 2986 N N . GLY A 1 374 ? -37.569 -11.462 10.932 1.00 95.56 374 GLY A N 1
ATOM 2987 C CA . GLY A 1 374 ? -38.852 -10.769 10.884 1.00 95.56 374 GLY A CA 1
ATOM 2988 C C . GLY A 1 374 ? -38.798 -9.364 11.498 1.00 95.56 374 GLY A C 1
ATOM 2989 O O . GLY A 1 374 ? -37.905 -9.014 12.266 1.00 95.56 374 GLY A O 1
ATOM 2990 N N . ARG A 1 375 ? -39.803 -8.544 11.177 1.00 92.75 375 ARG A N 1
ATOM 2991 C CA . ARG A 1 375 ? -39.806 -7.094 11.443 1.00 92.75 375 ARG A CA 1
ATOM 2992 C C . ARG A 1 375 ? -39.761 -6.714 12.931 1.00 92.75 375 ARG A C 1
ATOM 2994 O O . ARG A 1 375 ? -39.057 -5.783 13.308 1.00 92.75 375 ARG A O 1
ATOM 3001 N N . ALA A 1 376 ? -40.507 -7.423 13.783 1.00 95.31 376 ALA A N 1
ATOM 3002 C CA . ALA A 1 376 ? -40.593 -7.094 15.210 1.00 95.31 376 ALA A CA 1
ATOM 3003 C C . ALA A 1 376 ? -39.273 -7.351 15.972 1.00 95.31 376 ALA A C 1
ATOM 3005 O O . ALA A 1 376 ? -38.808 -6.426 16.639 1.00 95.31 376 ALA A O 1
ATOM 3006 N N . PRO A 1 377 ? -38.608 -8.519 15.840 1.00 92.25 377 PRO A N 1
ATOM 3007 C CA . PRO A 1 377 ? -37.287 -8.714 16.440 1.00 92.25 377 PRO A CA 1
ATOM 3008 C C . PRO A 1 377 ? -36.214 -7.776 15.876 1.00 92.25 377 PRO A C 1
ATOM 3010 O O . PRO A 1 377 ? -35.396 -7.274 16.643 1.00 92.25 377 PRO A O 1
ATOM 3013 N N . THR A 1 378 ? -36.239 -7.477 14.571 1.00 94.06 378 THR A N 1
ATOM 3014 C CA . THR A 1 378 ? -35.315 -6.493 13.979 1.00 94.06 378 THR A CA 1
ATOM 3015 C C . THR A 1 378 ? -35.464 -5.127 14.633 1.00 94.06 378 THR A C 1
ATOM 3017 O O . THR A 1 378 ? -34.467 -4.530 15.024 1.00 94.06 378 THR A O 1
ATOM 3020 N N . ALA A 1 379 ? -36.697 -4.644 14.812 1.00 93.06 379 ALA A N 1
ATOM 3021 C CA . ALA A 1 379 ? -36.948 -3.368 15.478 1.00 93.06 379 ALA A CA 1
ATOM 3022 C C . ALA A 1 379 ? -36.492 -3.376 16.946 1.00 93.06 379 ALA A C 1
ATOM 3024 O O . ALA A 1 379 ? -35.950 -2.381 17.419 1.00 93.06 379 ALA A O 1
ATOM 3025 N N . GLN A 1 380 ? -36.673 -4.496 17.653 1.00 96.69 380 GLN A N 1
ATOM 3026 C CA . GLN A 1 380 ? -36.269 -4.636 19.053 1.00 96.69 380 GLN A CA 1
ATOM 3027 C C . GLN A 1 380 ? -34.744 -4.580 19.248 1.00 96.69 380 GLN A C 1
ATOM 3029 O O . GLN A 1 380 ? -34.286 -4.014 20.238 1.00 96.69 380 GLN A O 1
ATOM 3034 N N . TYR A 1 381 ? -33.964 -5.170 18.337 1.00 96.81 381 TYR A N 1
ATOM 3035 C CA . TYR A 1 381 ? -32.503 -5.294 18.472 1.00 96.81 381 TYR A CA 1
ATOM 3036 C C . TYR A 1 381 ? -31.713 -4.391 17.520 1.00 96.81 381 TYR A C 1
ATOM 3038 O O . TYR A 1 381 ? -30.494 -4.525 17.432 1.00 96.81 381 TYR A O 1
ATOM 3046 N N . LYS A 1 382 ? -32.391 -3.474 16.821 1.00 95.94 382 LYS A N 1
ATOM 3047 C CA . LYS A 1 382 ? -31.826 -2.599 15.788 1.00 95.94 382 LYS A CA 1
ATOM 3048 C C . LYS A 1 382 ? -30.509 -1.950 16.221 1.00 95.94 382 LYS A C 1
ATOM 3050 O O . LYS A 1 382 ? -29.502 -2.136 15.545 1.00 95.94 382 LYS A O 1
ATOM 3055 N N . ASP A 1 383 ? -30.512 -1.230 17.340 1.00 93.06 383 ASP A N 1
ATOM 3056 C CA . ASP A 1 383 ? -29.357 -0.427 17.761 1.00 93.06 383 ASP A CA 1
ATOM 3057 C C . ASP A 1 383 ? -28.147 -1.306 18.101 1.00 93.06 383 ASP A C 1
ATOM 3059 O O . ASP A 1 383 ? -27.029 -0.999 17.698 1.00 93.06 383 ASP A O 1
ATOM 3063 N N . LEU A 1 384 ? -28.377 -2.451 18.755 1.00 92.75 384 LEU A N 1
ATOM 3064 C CA . LEU A 1 384 ? -27.323 -3.425 19.053 1.00 92.75 384 LEU A CA 1
ATOM 3065 C C . LEU A 1 384 ? -26.777 -4.060 17.772 1.00 92.75 384 LEU A C 1
ATOM 3067 O O . LEU A 1 384 ? -25.571 -4.225 17.634 1.00 92.75 384 LEU A O 1
ATOM 3071 N N . ILE A 1 385 ? -27.648 -4.416 16.826 1.00 95.19 385 ILE A N 1
ATOM 3072 C CA . ILE A 1 385 ? -27.224 -5.008 15.556 1.00 95.19 385 ILE A CA 1
ATOM 3073 C C . ILE A 1 385 ? -26.380 -4.011 14.767 1.00 95.19 385 ILE A C 1
ATOM 3075 O O . ILE A 1 385 ? -25.307 -4.383 14.310 1.00 95.19 385 ILE A O 1
ATOM 3079 N N . ILE A 1 386 ? -26.805 -2.752 14.657 1.00 91.94 386 ILE A N 1
ATOM 3080 C CA . ILE A 1 386 ? -26.019 -1.692 14.010 1.00 91.94 386 ILE A CA 1
ATOM 3081 C C . ILE A 1 386 ? -24.671 -1.546 14.711 1.00 91.94 386 ILE A C 1
ATOM 3083 O O . ILE A 1 386 ? -23.636 -1.696 14.071 1.00 91.94 386 ILE A O 1
ATOM 3087 N N . GLN A 1 387 ? -24.680 -1.341 16.029 1.00 89.00 387 GLN A N 1
ATOM 3088 C CA . GLN A 1 387 ? -23.470 -1.143 16.822 1.00 89.00 387 GLN A CA 1
ATOM 3089 C C . GLN A 1 387 ? -22.475 -2.302 16.680 1.00 89.00 387 GLN A C 1
ATOM 3091 O O . GLN A 1 387 ? -21.280 -2.067 16.524 1.00 89.00 387 GLN A O 1
ATOM 3096 N N . TYR A 1 388 ? -22.947 -3.550 16.742 1.00 90.00 388 TYR A N 1
ATOM 3097 C CA . TYR A 1 388 ? -22.081 -4.733 16.749 1.00 90.00 388 TYR A CA 1
ATOM 3098 C C . TYR A 1 388 ? -21.814 -5.332 15.379 1.00 90.00 388 TYR A C 1
ATOM 3100 O O . TYR A 1 388 ? -21.031 -6.273 15.282 1.00 90.00 388 TYR A O 1
ATOM 3108 N N . THR A 1 389 ? -22.419 -4.798 14.325 1.00 89.31 389 THR A N 1
ATOM 3109 C CA . THR A 1 389 ? -22.021 -5.120 12.952 1.00 89.31 389 THR A CA 1
ATOM 3110 C C . THR A 1 389 ? -21.211 -4.009 12.318 1.00 89.31 389 THR A C 1
ATOM 3112 O O . THR A 1 389 ? -20.522 -4.294 11.349 1.00 89.31 389 THR A O 1
ATOM 3115 N N . ASP A 1 390 ? -21.216 -2.786 12.856 1.00 84.81 390 ASP A N 1
ATOM 3116 C CA . ASP A 1 390 ? -20.394 -1.695 12.335 1.00 84.81 390 ASP A CA 1
ATOM 3117 C C . ASP A 1 390 ? -18.921 -2.137 12.271 1.00 84.81 390 ASP A C 1
ATOM 3119 O O . ASP A 1 390 ? -18.342 -2.577 13.267 1.00 84.81 390 ASP A O 1
ATOM 3123 N N . ILE A 1 391 ? -18.335 -2.108 11.074 1.00 77.88 391 ILE A N 1
ATOM 3124 C CA . ILE A 1 391 ? -16.950 -2.528 10.803 1.00 77.88 391 ILE A CA 1
ATOM 3125 C C . ILE A 1 391 ? -15.957 -1.557 11.454 1.00 77.88 391 ILE A C 1
ATOM 3127 O O . ILE A 1 391 ? -14.796 -1.903 11.698 1.00 77.88 391 ILE A O 1
ATOM 3131 N N . ASP A 1 392 ? -16.401 -0.339 11.750 1.00 70.25 392 ASP A N 1
ATOM 3132 C CA . ASP A 1 392 ? -15.644 0.685 12.456 1.00 70.25 392 ASP A CA 1
ATOM 3133 C C . ASP A 1 392 ? -15.930 0.698 13.970 1.00 70.25 392 ASP A C 1
ATOM 3135 O O . ASP A 1 392 ? -15.420 1.572 14.675 1.00 70.25 392 ASP A O 1
ATOM 3139 N N . ARG A 1 393 ? -16.690 -0.273 14.507 1.00 76.56 393 ARG A N 1
ATOM 3140 C CA . ARG A 1 393 ? -16.984 -0.327 15.947 1.00 76.56 393 ARG A CA 1
ATOM 3141 C C . ARG A 1 393 ? -15.708 -0.477 16.788 1.00 76.56 393 ARG A C 1
ATOM 3143 O O . ARG A 1 393 ? -14.832 -1.273 16.436 1.00 76.56 393 ARG A O 1
ATOM 3150 N N . PRO A 1 394 ? -15.614 0.211 17.940 1.00 66.75 394 PRO A N 1
ATOM 3151 C CA . PRO A 1 394 ? -14.575 -0.081 18.914 1.00 66.75 394 PRO A CA 1
ATOM 3152 C C . PRO A 1 394 ? -14.735 -1.525 19.393 1.00 66.75 394 PRO A C 1
ATOM 3154 O O . PRO A 1 394 ? -15.838 -1.974 19.717 1.00 66.75 394 PRO A O 1
ATOM 3157 N N . VAL A 1 395 ? -13.632 -2.268 19.413 1.00 71.44 395 VAL A N 1
ATOM 3158 C CA . VAL A 1 395 ? -13.648 -3.665 19.842 1.00 71.44 395 VAL A CA 1
ATOM 3159 C C . VAL A 1 395 ? -13.688 -3.683 21.367 1.00 71.44 395 VAL A C 1
ATOM 3161 O O . VAL A 1 395 ? -12.685 -3.403 22.019 1.00 71.44 395 VAL A O 1
ATOM 3164 N N . GLU A 1 396 ? -14.869 -3.945 21.938 1.00 81.06 396 GLU A N 1
ATOM 3165 C CA . GLU A 1 396 ? -15.054 -3.991 23.395 1.00 81.06 396 GLU A CA 1
ATOM 3166 C C . GLU A 1 396 ? -14.034 -4.939 24.047 1.00 81.06 396 GLU A C 1
ATOM 3168 O O . GLU A 1 396 ? -13.803 -6.049 23.562 1.00 81.06 396 GLU A O 1
ATOM 3173 N N . GLY A 1 397 ? -13.441 -4.504 25.160 1.00 86.62 397 GLY A N 1
ATOM 3174 C CA . GLY A 1 397 ? -12.473 -5.280 25.928 1.00 86.62 397 GLY A CA 1
ATOM 3175 C C . GLY A 1 397 ? -11.038 -5.295 25.405 1.00 86.62 397 GLY A C 1
ATOM 3176 O O . GLY A 1 397 ? -10.179 -5.794 26.125 1.00 86.62 397 GLY A O 1
ATOM 3177 N N . PHE A 1 398 ? -10.731 -4.739 24.228 1.00 91.62 398 PHE A N 1
ATOM 3178 C CA . PHE A 1 398 ? -9.343 -4.568 23.777 1.00 91.62 398 PHE A CA 1
ATOM 3179 C C . PHE A 1 398 ? -8.810 -3.190 24.176 1.00 91.62 398 PHE A C 1
ATOM 3181 O O . PHE A 1 398 ? -9.390 -2.165 23.822 1.00 91.62 398 PHE A O 1
ATOM 3188 N N . LEU A 1 399 ? -7.690 -3.169 24.900 1.00 92.69 399 LEU A N 1
ATOM 3189 C CA . LEU A 1 399 ? -7.003 -1.942 25.313 1.00 92.69 399 LEU A CA 1
ATOM 3190 C C . LEU A 1 399 ? -5.919 -1.541 24.322 1.00 92.69 399 LEU A C 1
ATOM 3192 O O . LEU A 1 399 ? -5.752 -0.353 24.071 1.00 92.69 399 LEU A O 1
ATOM 3196 N N . ASP A 1 400 ? -5.217 -2.523 23.750 1.00 93.69 400 ASP A N 1
ATOM 3197 C CA . ASP A 1 400 ? -4.193 -2.315 22.725 1.00 93.69 400 ASP A CA 1
ATOM 3198 C C . ASP A 1 400 ? -4.046 -3.540 21.812 1.00 93.69 400 ASP A C 1
ATOM 3200 O O . ASP A 1 400 ? -4.289 -4.677 22.225 1.00 93.69 400 ASP A O 1
ATOM 3204 N N . ILE A 1 401 ? -3.655 -3.302 20.556 1.00 93.38 401 ILE A N 1
ATOM 3205 C CA . ILE A 1 401 ? -3.313 -4.337 19.571 1.00 93.38 401 ILE A CA 1
ATOM 3206 C C . ILE A 1 401 ? -2.076 -3.873 18.803 1.00 93.38 401 ILE A C 1
ATOM 3208 O O . ILE A 1 401 ? -2.068 -2.798 18.206 1.00 93.38 401 ILE A O 1
ATOM 3212 N N . PHE A 1 402 ? -1.049 -4.714 18.778 1.00 91.25 402 PHE A N 1
ATOM 3213 C CA . PHE A 1 402 ? 0.229 -4.464 18.128 1.00 91.25 402 PHE A CA 1
ATOM 3214 C C . PHE A 1 402 ? 0.462 -5.472 17.005 1.00 91.25 402 PHE A C 1
ATOM 3216 O O . PHE A 1 402 ? 0.290 -6.679 17.190 1.00 91.25 402 PHE A O 1
ATOM 3223 N N . ARG A 1 403 ? 0.923 -4.984 15.849 1.00 88.38 403 ARG A N 1
ATOM 3224 C CA . ARG A 1 403 ? 1.413 -5.836 14.760 1.00 88.38 403 ARG A CA 1
ATOM 3225 C C . ARG A 1 403 ? 2.864 -6.199 15.004 1.00 88.38 403 ARG A C 1
ATOM 3227 O O . ARG A 1 403 ? 3.731 -5.333 15.024 1.00 88.38 403 ARG A O 1
ATOM 3234 N N . VAL A 1 404 ? 3.146 -7.488 15.138 1.00 93.06 404 VAL A N 1
ATOM 3235 C CA . VAL A 1 404 ? 4.499 -7.972 15.439 1.00 93.06 404 VAL A CA 1
ATOM 3236 C C . VAL A 1 404 ? 5.480 -7.634 14.313 1.00 93.06 404 VAL A C 1
ATOM 3238 O O . VAL A 1 404 ? 6.641 -7.327 14.586 1.00 93.06 404 VAL A O 1
ATOM 3241 N N . ALA A 1 405 ? 5.014 -7.593 13.060 1.00 79.69 405 ALA A N 1
ATOM 3242 C CA . ALA A 1 405 ? 5.819 -7.178 11.910 1.00 79.69 405 ALA A CA 1
ATOM 3243 C C . ALA A 1 405 ? 6.417 -5.767 12.040 1.00 79.69 405 ALA A C 1
ATOM 3245 O O . ALA A 1 405 ? 7.498 -5.529 11.507 1.00 79.69 405 ALA A O 1
ATOM 3246 N N .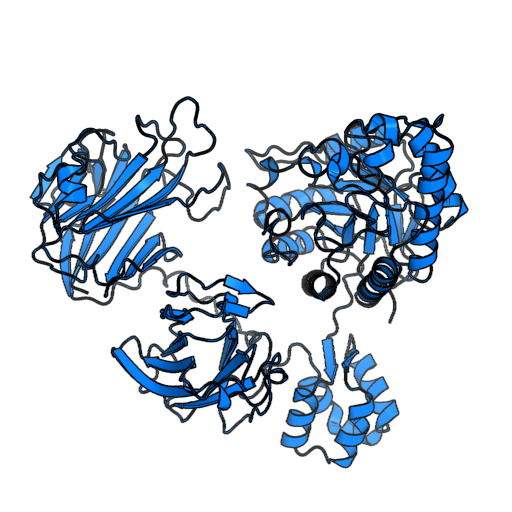 THR A 1 406 ? 5.751 -4.846 12.747 1.00 78.19 406 THR A N 1
ATOM 3247 C CA . THR A 1 406 ? 6.205 -3.450 12.885 1.00 78.19 406 THR A CA 1
ATOM 3248 C C . THR A 1 406 ? 7.053 -3.214 14.132 1.00 78.19 406 THR A C 1
ATOM 3250 O O . THR A 1 406 ? 7.585 -2.123 14.313 1.00 78.19 406 THR A O 1
ATOM 3253 N N . LEU A 1 407 ? 7.153 -4.198 15.025 1.00 83.69 407 LEU A N 1
ATOM 3254 C CA . LEU A 1 407 ? 7.970 -4.094 16.230 1.00 83.69 407 LEU A CA 1
ATOM 3255 C C . LEU A 1 407 ? 9.454 -4.300 15.887 1.00 83.69 407 LEU A C 1
ATOM 3257 O O . LEU A 1 407 ? 9.752 -5.023 14.936 1.00 83.69 407 LEU A O 1
ATOM 3261 N N . PRO A 1 408 ? 10.411 -3.735 16.638 1.00 78.81 408 PRO A N 1
ATOM 3262 C CA . PRO A 1 408 ? 11.835 -4.035 16.471 1.00 78.81 408 PRO A CA 1
ATOM 3263 C C . PRO A 1 408 ? 12.165 -5.509 16.780 1.00 78.81 408 PRO A C 1
ATOM 3265 O O . PRO A 1 408 ? 11.344 -6.239 17.332 1.00 78.81 408 PRO A O 1
ATOM 3268 N N . SER A 1 409 ? 13.342 -5.983 16.358 1.00 89.19 409 SER A N 1
ATOM 3269 C CA . SER A 1 409 ? 13.870 -7.344 16.587 1.00 89.19 409 SER A CA 1
ATOM 3270 C C . SER A 1 409 ? 15.344 -7.256 16.962 1.00 89.19 409 SER A C 1
ATOM 3272 O O . SER A 1 409 ? 16.062 -6.443 16.384 1.00 89.19 409 SER A O 1
ATOM 3274 N N . THR A 1 410 ? 15.812 -8.116 17.867 1.00 85.00 410 THR A N 1
ATOM 3275 C CA . THR A 1 410 ? 17.257 -8.331 18.068 1.00 85.00 410 THR A CA 1
ATOM 3276 C C . THR A 1 410 ? 17.750 -9.629 17.442 1.00 85.00 410 THR A C 1
ATOM 3278 O O . THR A 1 410 ? 18.956 -9.830 17.331 1.00 85.00 410 THR A O 1
ATOM 3281 N N . HIS A 1 411 ? 16.843 -10.515 17.022 1.00 92.81 411 HIS A N 1
ATOM 3282 C CA . HIS A 1 411 ? 17.214 -11.770 16.391 1.00 92.81 411 HIS A CA 1
ATOM 3283 C C . HIS A 1 411 ? 17.642 -11.530 14.927 1.00 92.81 411 HIS A C 1
ATOM 3285 O O . HIS A 1 411 ? 16.832 -11.026 14.141 1.00 92.81 411 HIS A O 1
ATOM 3291 N N . PRO A 1 412 ? 18.865 -11.915 14.516 1.00 78.88 412 PRO A N 1
ATOM 3292 C CA . PRO A 1 412 ? 19.401 -11.585 13.189 1.00 78.88 412 PRO A CA 1
ATOM 3293 C C . PRO A 1 412 ? 18.731 -12.362 12.051 1.00 78.88 412 PRO A C 1
ATOM 3295 O O . PRO A 1 412 ? 18.698 -11.899 10.917 1.00 78.88 412 PRO A O 1
ATOM 3298 N N . GLY A 1 413 ? 18.153 -13.527 12.354 1.00 83.81 413 GLY A N 1
ATOM 3299 C CA . GLY A 1 413 ? 17.347 -14.309 11.413 1.00 83.81 413 GLY A CA 1
ATOM 3300 C C . GLY A 1 413 ? 15.877 -13.887 11.301 1.00 83.81 413 GLY A C 1
ATOM 3301 O O . GLY A 1 413 ? 15.099 -14.641 10.724 1.00 83.81 413 GLY A O 1
ATOM 3302 N N . ALA A 1 414 ? 15.465 -12.764 11.901 1.00 89.50 414 ALA A N 1
ATOM 3303 C CA . ALA A 1 414 ? 14.074 -12.322 11.843 1.00 89.50 414 ALA A CA 1
ATOM 3304 C C . ALA A 1 414 ? 13.746 -11.613 10.517 1.00 89.50 414 ALA A C 1
ATOM 3306 O O . ALA A 1 414 ? 14.513 -10.779 10.039 1.00 89.50 414 ALA A O 1
ATOM 3307 N N . PHE A 1 415 ? 12.579 -11.899 9.943 1.00 83.50 415 PHE A N 1
ATOM 3308 C CA . PHE A 1 415 ? 12.089 -11.289 8.704 1.00 83.50 415 PHE A CA 1
ATOM 3309 C C . PHE A 1 415 ? 10.564 -11.142 8.730 1.00 83.50 415 PHE A C 1
ATOM 3311 O O . PHE A 1 415 ? 9.889 -11.768 9.537 1.00 83.50 415 PHE A O 1
ATOM 3318 N N . VAL A 1 416 ? 10.000 -10.295 7.869 1.00 76.50 416 VAL A N 1
ATOM 3319 C CA . VAL A 1 416 ? 8.541 -10.147 7.735 1.00 76.50 416 VAL A CA 1
ATOM 3320 C C . VAL A 1 416 ? 8.006 -11.168 6.734 1.00 76.50 416 VAL A C 1
ATOM 3322 O O . VAL A 1 416 ? 8.542 -11.289 5.630 1.00 76.50 416 VAL A O 1
ATOM 3325 N N . GLU A 1 417 ? 6.945 -11.872 7.120 1.00 77.88 417 GLU A N 1
ATOM 3326 C CA . GLU A 1 417 ? 6.227 -12.852 6.301 1.00 77.88 417 GLU A CA 1
ATOM 3327 C C . GLU A 1 417 ? 4.741 -12.847 6.687 1.00 77.88 417 GLU A C 1
ATOM 3329 O O . GLU A 1 417 ? 4.408 -12.789 7.868 1.00 77.88 417 GLU A O 1
ATOM 3334 N N . ARG A 1 418 ? 3.832 -12.895 5.698 1.00 74.38 418 ARG A N 1
ATOM 3335 C CA . ARG A 1 418 ? 2.364 -12.941 5.905 1.00 74.38 418 ARG A CA 1
ATOM 3336 C C . ARG A 1 418 ? 1.825 -11.853 6.852 1.00 74.38 418 ARG A C 1
ATOM 3338 O O . ARG A 1 418 ? 0.901 -12.091 7.619 1.00 74.38 418 ARG A O 1
ATOM 3345 N N . GLY A 1 419 ? 2.428 -10.664 6.833 1.00 68.38 419 GLY A N 1
ATOM 3346 C CA . GLY A 1 419 ? 2.049 -9.555 7.719 1.00 68.38 419 GLY A CA 1
ATOM 3347 C C . GLY A 1 419 ? 2.468 -9.715 9.188 1.00 68.38 419 GLY A C 1
ATOM 3348 O O . GLY A 1 419 ? 2.231 -8.801 9.974 1.00 68.38 419 GLY A O 1
ATOM 3349 N N . GLY A 1 420 ? 3.124 -10.822 9.546 1.00 84.94 420 GLY A N 1
ATOM 3350 C CA . GLY A 1 420 ? 3.768 -11.042 10.837 1.00 84.94 420 GLY A CA 1
ATOM 3351 C C . GLY A 1 420 ? 5.293 -11.003 10.733 1.00 84.94 420 GLY A C 1
ATOM 3352 O O . GLY A 1 420 ? 5.863 -10.647 9.698 1.00 84.94 420 GLY A O 1
ATOM 3353 N N . LYS A 1 421 ? 5.973 -11.373 11.817 1.00 92.38 421 LYS A N 1
ATOM 3354 C CA . LYS A 1 421 ? 7.427 -11.544 11.838 1.00 92.38 421 LYS A CA 1
ATOM 3355 C C . LYS A 1 421 ? 7.791 -12.994 12.100 1.00 92.38 421 LYS A C 1
ATOM 3357 O O . LYS A 1 421 ? 7.302 -13.590 13.059 1.00 92.38 421 LYS A O 1
ATOM 3362 N N . ALA A 1 422 ? 8.664 -13.530 11.263 1.00 94.62 422 ALA A N 1
ATOM 3363 C CA . ALA A 1 422 ? 9.094 -14.909 11.280 1.00 94.62 422 ALA A CA 1
ATOM 3364 C C . ALA A 1 422 ? 10.593 -15.065 11.541 1.00 94.62 422 ALA A C 1
ATOM 3366 O O . ALA A 1 422 ? 11.385 -14.156 11.291 1.00 94.62 422 ALA A O 1
ATOM 3367 N N . ILE A 1 423 ? 10.966 -16.248 12.024 1.00 97.06 423 ILE A N 1
ATOM 3368 C CA . ILE A 1 423 ? 12.337 -16.758 12.110 1.00 97.06 423 ILE A CA 1
ATOM 3369 C C . ILE A 1 423 ? 12.317 -18.195 11.578 1.00 97.06 423 ILE A C 1
ATOM 3371 O O . ILE A 1 423 ? 11.482 -19.001 11.989 1.00 97.06 423 ILE A O 1
ATOM 3375 N N . HIS A 1 424 ? 13.244 -18.535 10.678 1.00 95.94 424 HIS A N 1
ATOM 3376 C CA . HIS A 1 424 ? 13.462 -19.926 10.273 1.00 95.94 424 HIS A CA 1
ATOM 3377 C C . HIS A 1 424 ? 14.074 -20.743 11.407 1.00 95.94 424 HIS A C 1
ATOM 3379 O O . HIS A 1 424 ? 14.830 -20.210 12.214 1.00 95.94 424 HIS A O 1
ATOM 3385 N N . ALA A 1 425 ? 13.814 -22.053 11.421 1.00 96.94 425 ALA A N 1
ATOM 3386 C CA . ALA A 1 425 ? 14.402 -22.954 12.404 1.00 96.94 425 ALA A CA 1
ATOM 3387 C C . ALA A 1 425 ? 15.934 -22.793 12.461 1.00 96.94 425 ALA A C 1
ATOM 3389 O O . ALA A 1 425 ? 16.664 -23.124 11.529 1.00 96.94 425 ALA A O 1
ATOM 3390 N N . THR A 1 426 ? 16.405 -22.275 13.588 1.00 96.25 426 THR A N 1
ATOM 3391 C CA . THR A 1 426 ? 17.817 -22.022 13.902 1.00 96.25 426 THR A CA 1
ATOM 3392 C C . THR A 1 426 ? 18.048 -22.226 15.391 1.00 96.25 426 THR A C 1
ATOM 3394 O O . THR A 1 426 ? 17.095 -22.209 16.165 1.00 96.25 426 THR A O 1
ATOM 3397 N N . THR A 1 427 ? 19.290 -22.440 15.810 1.00 96.06 427 THR A N 1
ATOM 3398 C CA . THR A 1 427 ? 19.671 -22.503 17.231 1.00 96.06 427 THR A CA 1
ATOM 3399 C C . THR A 1 427 ? 20.064 -21.148 17.802 1.00 96.06 427 THR A C 1
ATOM 3401 O O . THR A 1 427 ? 20.309 -21.041 19.001 1.00 96.06 427 THR A O 1
ATOM 3404 N N . GLU A 1 428 ? 20.187 -20.139 16.944 1.00 94.44 428 GLU A N 1
ATOM 3405 C CA . GLU A 1 428 ? 20.411 -18.764 17.362 1.00 94.44 428 GLU A CA 1
ATOM 3406 C C . GLU A 1 428 ? 19.210 -18.252 18.163 1.00 94.44 428 GLU A C 1
ATOM 3408 O O . GLU A 1 428 ? 18.074 -18.672 17.940 1.00 94.44 428 GLU A O 1
ATOM 3413 N N . GLN A 1 429 ? 19.488 -17.410 19.155 1.00 95.94 429 GLN A N 1
ATOM 3414 C CA . GLN A 1 429 ? 18.495 -16.901 20.093 1.00 95.94 429 GLN A CA 1
ATOM 3415 C C . GLN A 1 429 ? 18.475 -15.380 20.059 1.00 95.94 429 GLN A C 1
ATOM 3417 O O . GLN A 1 429 ? 19.466 -14.737 19.720 1.00 95.94 429 GLN A O 1
ATOM 3422 N N . GLY A 1 430 ? 17.346 -14.800 20.443 1.00 90.12 430 GLY A N 1
ATOM 3423 C CA . GLY A 1 430 ? 17.157 -13.356 20.439 1.00 90.12 430 GLY A CA 1
ATOM 3424 C C . GLY A 1 430 ? 15.685 -12.990 20.461 1.00 90.12 430 GLY A C 1
ATOM 3425 O O . GLY A 1 430 ? 14.812 -13.845 20.309 1.00 90.12 430 GLY A O 1
ATOM 3426 N N . PHE A 1 431 ? 15.389 -11.707 20.631 1.00 95.50 431 PHE A N 1
ATOM 3427 C CA . PHE A 1 431 ? 14.017 -11.235 20.549 1.00 95.50 431 PHE A CA 1
ATOM 3428 C C . PHE A 1 431 ? 13.564 -11.254 19.097 1.00 95.50 431 PHE A C 1
ATOM 3430 O O . PHE A 1 431 ? 14.109 -10.517 18.276 1.00 95.50 431 PHE A O 1
ATOM 3437 N N . LEU A 1 432 ? 12.545 -12.064 18.805 1.00 97.00 432 LEU A N 1
ATOM 3438 C CA . LEU A 1 432 ? 11.767 -11.947 17.575 1.00 97.00 432 LEU A CA 1
ATOM 3439 C C . LEU A 1 432 ? 11.112 -10.563 17.543 1.00 97.00 432 LEU A C 1
ATOM 3441 O O . LEU A 1 432 ? 11.184 -9.846 16.545 1.00 97.00 432 LEU A O 1
ATOM 3445 N N . CYS A 1 433 ? 10.513 -10.150 18.659 1.00 95.62 433 CYS A N 1
ATOM 3446 C CA . CYS A 1 433 ? 10.063 -8.778 18.821 1.00 95.62 433 CYS A CA 1
ATOM 3447 C C . CYS A 1 433 ? 10.069 -8.290 20.266 1.00 95.62 433 CYS A C 1
ATOM 3449 O O . CYS A 1 433 ? 10.035 -9.087 21.204 1.00 95.62 433 CYS A O 1
ATOM 3451 N N . TYR A 1 434 ? 10.075 -6.968 20.409 1.00 93.19 434 TYR A N 1
ATOM 3452 C CA . TYR A 1 434 ? 9.910 -6.239 21.663 1.00 93.19 434 TYR A CA 1
ATOM 3453 C C . TYR A 1 434 ? 9.255 -4.870 21.382 1.00 93.19 434 TYR A C 1
ATOM 3455 O O . TYR A 1 434 ? 9.257 -4.423 20.236 1.00 93.19 434 TYR A O 1
ATOM 3463 N N . GLY A 1 435 ? 8.647 -4.224 22.378 1.00 90.25 435 GLY A N 1
ATOM 3464 C CA . GLY A 1 435 ? 7.895 -2.960 22.238 1.00 90.25 435 GLY A CA 1
ATOM 3465 C C . GLY A 1 435 ? 6.430 -3.071 22.695 1.00 90.25 435 GLY A C 1
ATOM 3466 O O . GLY A 1 435 ? 6.006 -4.100 23.201 1.00 90.25 435 GLY A O 1
ATOM 3467 N N . GLN A 1 436 ? 5.583 -2.044 22.590 1.00 85.81 436 GLN A N 1
ATOM 3468 C CA . GLN A 1 436 ? 5.812 -0.686 22.073 1.00 85.81 436 GLN A CA 1
ATOM 3469 C C . GLN A 1 436 ? 6.173 0.361 23.143 1.00 85.81 436 GLN A C 1
ATOM 3471 O O . GLN A 1 436 ? 6.258 1.531 22.792 1.00 85.81 436 GLN A O 1
ATOM 3476 N N . TYR A 1 437 ? 6.385 -0.016 24.411 1.00 91.25 437 TYR A N 1
ATOM 3477 C CA . TYR A 1 437 ? 6.596 0.940 25.517 1.00 91.25 437 TYR A CA 1
ATOM 3478 C C . TYR A 1 437 ? 5.338 1.783 25.795 1.00 91.25 437 TYR A C 1
ATOM 3480 O O . TYR A 1 437 ? 5.323 3.012 25.700 1.00 91.25 437 TYR A O 1
ATOM 3488 N N . LYS A 1 438 ? 4.228 1.096 26.079 1.00 92.62 438 LYS A N 1
ATOM 3489 C CA . LYS A 1 438 ? 2.915 1.711 26.285 1.00 92.62 438 LYS A CA 1
ATOM 3490 C C . LYS A 1 438 ? 2.703 2.065 27.758 1.00 92.62 438 LYS A C 1
ATOM 3492 O O . LYS A 1 438 ? 2.789 1.204 28.631 1.00 92.62 438 LYS A O 1
ATOM 3497 N N . LYS A 1 439 ? 2.374 3.333 28.010 1.00 93.81 439 LYS A N 1
ATOM 3498 C CA . LYS A 1 439 ? 1.980 3.869 29.323 1.00 93.81 439 LYS A CA 1
ATOM 3499 C C . LYS A 1 439 ? 0.454 3.904 29.480 1.00 93.81 439 LYS A C 1
ATOM 3501 O O . LYS A 1 439 ? -0.275 3.756 28.496 1.00 93.81 439 LYS A O 1
ATOM 3506 N N . ASN A 1 440 ? -0.018 4.173 30.698 1.00 93.75 440 ASN A N 1
ATOM 3507 C CA . ASN A 1 440 ? -1.426 4.422 31.034 1.00 93.75 440 ASN A CA 1
ATOM 3508 C C . ASN A 1 440 ? -2.361 3.213 30.884 1.00 93.75 440 ASN A C 1
ATOM 3510 O O . ASN A 1 440 ? -3.559 3.380 30.651 1.00 93.75 440 ASN A O 1
ATOM 3514 N N . TYR A 1 441 ? -1.847 1.990 31.044 1.00 95.31 441 TYR A N 1
ATOM 3515 C CA . TYR A 1 441 ? -2.740 0.857 31.276 1.00 95.31 441 TYR A CA 1
ATOM 3516 C C . TYR A 1 441 ? -3.387 0.976 32.662 1.00 95.31 441 TYR A C 1
ATOM 3518 O O . TYR A 1 441 ? -2.706 1.348 33.618 1.00 95.31 441 TYR A O 1
ATOM 3526 N N . PRO A 1 442 ? -4.679 0.635 32.808 1.00 95.62 442 PRO A N 1
ATOM 3527 C CA . PRO A 1 442 ? -5.345 0.696 34.100 1.00 95.62 442 PRO A CA 1
ATOM 3528 C C . PRO A 1 442 ? -4.711 -0.291 35.087 1.00 95.62 442 PRO A C 1
ATOM 3530 O O . PRO A 1 442 ? -4.464 -1.446 34.735 1.00 95.62 442 PRO A O 1
ATOM 3533 N N . GLN A 1 443 ? -4.528 0.132 36.341 1.00 96.50 443 GLN A N 1
ATOM 3534 C CA . GLN A 1 443 ? -4.080 -0.713 37.462 1.00 96.50 443 GLN A CA 1
ATOM 3535 C C . GLN A 1 443 ? -5.146 -1.738 37.894 1.00 96.50 443 GLN A C 1
ATOM 3537 O O . GLN A 1 443 ? -5.688 -1.705 39.001 1.00 96.50 443 GLN A O 1
ATOM 3542 N N . LYS A 1 444 ? -5.470 -2.666 37.001 1.00 96.75 444 LYS A N 1
ATOM 3543 C CA . LYS A 1 444 ? -6.339 -3.819 37.247 1.00 96.75 444 LYS A CA 1
ATOM 3544 C C . LYS A 1 444 ? -5.751 -5.056 36.563 1.00 96.75 444 LYS A C 1
ATOM 3546 O O . LYS A 1 444 ? -4.870 -4.902 35.718 1.00 96.75 444 LYS A O 1
ATOM 3551 N N . PRO A 1 445 ? -6.208 -6.270 36.907 1.00 97.88 445 PRO A N 1
ATOM 3552 C CA . PRO A 1 445 ? -5.822 -7.466 36.170 1.00 97.88 445 PRO A CA 1
ATOM 3553 C C . PRO A 1 445 ? -6.193 -7.339 34.688 1.00 97.88 445 PRO A C 1
ATOM 3555 O O . PRO A 1 445 ? -7.347 -7.076 34.351 1.00 97.88 445 PRO A O 1
ATOM 3558 N N . LEU A 1 446 ? -5.202 -7.525 33.826 1.00 97.88 446 LEU A N 1
ATOM 3559 C CA . LEU A 1 446 ? -5.299 -7.555 32.371 1.00 97.88 446 LEU A CA 1
ATOM 3560 C C . LEU A 1 446 ? -4.727 -8.878 31.862 1.00 97.88 446 LEU A C 1
ATOM 3562 O O . LEU A 1 446 ? -4.095 -9.630 32.607 1.00 97.88 446 LEU A O 1
ATOM 3566 N N . LYS A 1 447 ? -4.924 -9.153 30.576 1.00 98.12 447 LYS A N 1
ATOM 3567 C CA . LYS A 1 447 ? -4.350 -10.327 29.918 1.00 98.12 447 LYS A CA 1
ATOM 3568 C C . LYS A 1 447 ? -3.612 -9.907 28.655 1.00 98.12 447 LYS A C 1
ATOM 3570 O O . LYS A 1 447 ? -4.127 -9.114 27.864 1.00 98.12 447 LYS A O 1
ATOM 3575 N N . ALA A 1 448 ? -2.397 -10.421 28.496 1.00 98.00 448 ALA A N 1
ATOM 3576 C CA . ALA A 1 448 ? -1.623 -10.287 27.270 1.00 98.00 448 ALA A CA 1
ATOM 3577 C C . ALA A 1 448 ? -1.877 -11.518 26.396 1.00 98.00 448 ALA A C 1
ATOM 3579 O O . ALA A 1 448 ? -1.824 -12.641 26.892 1.00 98.00 448 ALA A O 1
ATOM 3580 N N . LEU A 1 449 ? -2.160 -11.299 25.115 1.00 98.12 449 LEU A N 1
ATOM 3581 C CA . LEU A 1 449 ? -2.430 -12.331 24.116 1.00 98.12 449 LEU A CA 1
ATOM 3582 C C . LEU A 1 449 ? -1.354 -12.275 23.032 1.00 98.12 449 LEU A C 1
ATOM 3584 O O . LEU A 1 449 ? -1.065 -11.196 22.516 1.00 98.12 449 LEU A O 1
ATOM 3588 N N . PHE A 1 450 ? -0.820 -13.424 22.634 1.00 98.31 450 PHE A N 1
ATOM 3589 C CA . PHE A 1 450 ? 0.185 -13.550 21.580 1.00 98.31 450 PHE A CA 1
ATOM 3590 C C . PHE A 1 450 ? -0.303 -14.542 20.519 1.00 98.31 450 PHE A C 1
ATOM 3592 O O . PHE A 1 450 ? -0.534 -15.710 20.828 1.00 98.31 450 PHE A O 1
ATOM 3599 N N . SER A 1 451 ? -0.447 -14.089 19.270 1.00 98.12 451 SER A N 1
ATOM 3600 C CA . SER A 1 451 ? -0.833 -14.925 18.122 1.00 98.12 451 SER A CA 1
ATOM 3601 C C . SER A 1 451 ? 0.411 -15.450 17.406 1.00 98.12 451 SER A C 1
ATOM 3603 O O . SER A 1 451 ? 1.137 -14.675 16.772 1.00 98.12 451 SER A O 1
ATOM 3605 N N . ILE A 1 452 ? 0.673 -16.756 17.522 1.00 98.50 452 ILE A N 1
ATOM 3606 C CA . ILE A 1 452 ? 1.928 -17.374 17.076 1.00 98.50 452 ILE A CA 1
ATOM 3607 C C . ILE A 1 452 ? 1.682 -18.690 16.332 1.00 98.50 452 ILE A C 1
ATOM 3609 O O . ILE A 1 452 ? 0.929 -19.554 16.771 1.00 98.50 452 ILE A O 1
ATOM 3613 N N . PHE A 1 453 ? 2.365 -18.847 15.207 1.00 98.12 453 PHE A N 1
ATOM 3614 C CA . PHE A 1 453 ? 2.391 -20.008 14.328 1.00 98.12 453 PHE A CA 1
ATOM 3615 C C . PHE A 1 453 ? 3.690 -20.799 14.531 1.00 98.12 453 PHE A C 1
ATOM 3617 O O . PHE A 1 453 ? 4.756 -20.202 14.699 1.00 98.12 453 PHE A O 1
ATOM 3624 N N . ILE A 1 454 ? 3.608 -22.130 14.425 1.00 98.56 454 ILE A N 1
ATOM 3625 C CA . ILE A 1 454 ? 4.762 -23.038 14.354 1.00 98.56 454 ILE A CA 1
ATOM 3626 C C . ILE A 1 454 ? 4.648 -23.971 13.140 1.00 98.56 454 ILE A C 1
ATOM 3628 O O . ILE A 1 454 ? 3.549 -24.398 12.771 1.00 98.56 454 ILE A O 1
ATOM 3632 N N . ASP A 1 455 ? 5.782 -24.325 12.540 1.00 97.69 455 ASP A N 1
ATOM 3633 C CA . ASP A 1 455 ? 5.854 -25.300 11.443 1.00 97.69 455 ASP A CA 1
ATOM 3634 C C . ASP A 1 455 ? 5.605 -26.748 11.897 1.00 97.69 455 ASP A C 1
ATOM 3636 O O . ASP A 1 455 ? 4.990 -27.539 11.177 1.00 97.69 455 ASP A O 1
ATOM 3640 N N . ASN A 1 456 ? 6.081 -27.108 13.091 1.00 96.25 456 ASN A N 1
ATOM 3641 C CA . ASN A 1 456 ? 6.007 -28.462 13.627 1.00 96.25 456 ASN A CA 1
ATOM 3642 C C . ASN A 1 456 ? 5.942 -28.490 15.162 1.00 96.25 456 ASN A C 1
ATOM 3644 O O . ASN A 1 456 ? 6.825 -27.973 15.842 1.00 96.25 456 ASN A O 1
ATOM 3648 N N . ASN A 1 457 ? 4.965 -29.217 15.707 1.00 97.69 457 ASN A N 1
ATOM 3649 C CA . ASN A 1 457 ? 4.768 -29.412 17.145 1.00 97.69 457 ASN A CA 1
ATOM 3650 C C . ASN A 1 457 ? 5.012 -30.864 17.623 1.00 97.69 457 ASN A C 1
ATOM 3652 O O . ASN A 1 457 ? 4.774 -31.178 18.786 1.00 97.69 457 ASN A O 1
ATOM 3656 N N . THR A 1 458 ? 5.474 -31.772 16.751 1.00 96.88 458 THR A N 1
ATOM 3657 C CA . THR A 1 458 ? 5.547 -33.220 17.061 1.00 96.88 458 THR A CA 1
ATOM 3658 C C . THR A 1 458 ? 6.952 -33.760 17.338 1.00 96.88 458 THR A C 1
ATOM 3660 O O . THR A 1 458 ? 7.082 -34.841 17.910 1.00 96.88 458 THR A O 1
ATOM 3663 N N . ALA A 1 459 ? 8.014 -33.044 16.948 1.00 94.44 459 ALA A N 1
ATOM 3664 C CA . ALA A 1 459 ? 9.374 -33.600 16.953 1.00 94.44 459 ALA A CA 1
ATOM 3665 C C . ALA A 1 459 ? 9.982 -33.820 18.353 1.00 94.44 459 ALA A C 1
ATOM 3667 O O . ALA A 1 459 ? 10.647 -34.827 18.579 1.00 94.44 459 ALA A O 1
ATOM 3668 N N . ASP A 1 460 ? 9.790 -32.885 19.283 1.00 96.00 460 ASP A N 1
ATOM 3669 C CA . ASP A 1 460 ? 10.240 -32.983 20.679 1.00 96.00 460 ASP A CA 1
ATOM 3670 C C . ASP A 1 460 ? 9.407 -32.028 21.552 1.00 96.00 460 ASP A C 1
ATOM 3672 O O . ASP A 1 460 ? 8.371 -31.545 21.100 1.00 96.00 460 ASP A O 1
ATOM 3676 N N . ASP A 1 461 ? 9.833 -31.802 22.796 1.00 97.44 461 ASP A N 1
ATOM 3677 C CA . ASP A 1 461 ? 9.183 -30.898 23.752 1.00 97.44 461 ASP A CA 1
ATOM 3678 C C . ASP A 1 461 ? 10.124 -29.782 24.242 1.00 97.44 461 ASP A C 1
ATOM 3680 O O . ASP A 1 461 ? 10.171 -29.438 25.421 1.00 97.44 461 ASP A O 1
ATOM 3684 N N . ARG A 1 462 ? 10.992 -29.280 23.354 1.00 96.88 462 ARG A N 1
ATOM 3685 C CA . ARG A 1 462 ? 11.938 -28.211 23.704 1.00 96.88 462 ARG A CA 1
ATOM 3686 C C . ARG A 1 462 ? 11.215 -26.890 23.923 1.00 96.88 462 ARG A C 1
ATOM 3688 O O . ARG A 1 462 ? 10.230 -26.603 23.250 1.00 96.88 462 ARG A O 1
ATOM 3695 N N . ASN A 1 463 ? 11.787 -26.046 24.777 1.00 98.00 463 ASN A N 1
ATOM 3696 C CA . ASN A 1 463 ? 11.408 -24.641 24.876 1.00 98.00 463 ASN A CA 1
ATOM 3697 C C . ASN A 1 463 ? 11.723 -23.943 23.548 1.00 98.00 463 ASN A C 1
ATOM 3699 O O . ASN A 1 463 ? 12.866 -23.987 23.083 1.00 98.00 463 ASN A O 1
ATOM 3703 N N . ILE A 1 464 ? 10.713 -23.315 22.956 1.00 98.31 464 ILE A N 1
ATOM 3704 C CA . ILE A 1 464 ? 10.819 -22.605 21.680 1.00 98.31 464 ILE A CA 1
ATOM 3705 C C . ILE A 1 464 ? 10.780 -21.100 21.906 1.00 98.31 464 ILE A C 1
ATOM 3707 O O . ILE A 1 464 ? 11.554 -20.385 21.276 1.00 98.31 464 ILE A O 1
ATOM 3711 N N . LEU A 1 465 ? 9.933 -20.615 22.820 1.00 98.44 465 LEU A N 1
ATOM 3712 C CA . LEU A 1 465 ? 9.758 -19.185 23.070 1.00 98.44 465 LEU A CA 1
ATOM 3713 C C . LEU A 1 465 ? 9.730 -18.859 24.562 1.00 98.44 465 LEU A C 1
ATOM 3715 O O . LEU A 1 465 ? 9.349 -19.682 25.395 1.00 98.44 465 LEU A O 1
ATOM 3719 N N . ILE A 1 466 ? 10.061 -17.612 24.875 1.00 97.94 466 ILE A N 1
ATOM 3720 C CA . ILE A 1 466 ? 9.656 -16.947 26.111 1.00 97.94 466 ILE A CA 1
ATOM 3721 C C . ILE A 1 466 ? 8.786 -15.763 25.714 1.00 97.94 466 ILE A C 1
ATOM 3723 O O . ILE A 1 466 ? 9.213 -14.914 24.929 1.00 97.94 466 ILE A O 1
ATOM 3727 N N . LEU A 1 467 ? 7.583 -15.719 26.265 1.00 98.44 467 LEU A N 1
ATOM 3728 C CA . LEU A 1 467 ? 6.672 -14.592 26.142 1.00 98.44 467 LEU A CA 1
ATOM 3729 C C . LEU A 1 467 ? 6.702 -13.845 27.464 1.00 98.44 467 LEU A C 1
ATOM 3731 O O . LEU A 1 467 ? 6.581 -14.471 28.517 1.00 98.44 467 LEU A O 1
ATOM 3735 N N . ASP A 1 468 ? 6.885 -12.532 27.441 1.00 97.62 468 ASP A N 1
ATOM 3736 C CA . ASP A 1 468 ? 6.807 -11.757 28.671 1.00 97.62 468 ASP A CA 1
ATOM 3737 C C . ASP A 1 468 ? 6.235 -10.352 28.468 1.00 97.62 468 ASP A C 1
ATOM 3739 O O . ASP A 1 468 ? 6.123 -9.822 27.358 1.00 97.62 468 ASP A O 1
ATOM 3743 N N . VAL A 1 469 ? 5.803 -9.803 29.596 1.00 97.88 469 VAL A N 1
ATOM 3744 C CA . VAL A 1 469 ? 5.362 -8.429 29.768 1.00 97.88 469 VAL A CA 1
ATOM 3745 C C . VAL A 1 469 ? 6.336 -7.782 30.743 1.00 97.88 469 VAL A C 1
ATOM 3747 O O . VAL A 1 469 ? 6.526 -8.266 31.863 1.00 97.88 469 VAL A O 1
ATOM 3750 N N . TYR A 1 470 ? 6.957 -6.696 30.313 1.00 96.62 470 TYR A N 1
ATOM 3751 C CA . TYR A 1 470 ? 8.061 -6.023 30.974 1.00 96.62 470 TYR A CA 1
ATOM 3752 C C . TYR A 1 470 ? 7.693 -4.574 31.274 1.00 96.62 470 TYR A C 1
ATOM 3754 O O . TYR A 1 470 ? 7.143 -3.895 30.419 1.00 96.62 470 TYR A O 1
ATOM 3762 N N . ASP A 1 471 ? 7.977 -4.085 32.471 1.00 95.81 471 ASP A N 1
ATOM 3763 C CA . ASP A 1 471 ? 7.945 -2.656 32.761 1.00 95.81 471 ASP A CA 1
ATOM 3764 C C . ASP A 1 471 ? 9.353 -2.103 32.557 1.00 95.81 471 ASP A C 1
ATOM 3766 O O . ASP A 1 471 ? 10.243 -2.310 33.385 1.00 95.81 471 ASP A O 1
ATOM 3770 N N . HIS A 1 472 ? 9.544 -1.417 31.433 1.00 86.38 472 HIS A N 1
ATOM 3771 C CA . HIS A 1 472 ? 10.828 -0.853 31.041 1.00 86.38 472 HIS A CA 1
ATOM 3772 C C . HIS A 1 472 ? 11.303 0.234 32.005 1.00 86.38 472 HIS A C 1
ATOM 3774 O O . HIS A 1 472 ? 12.500 0.380 32.219 1.00 86.38 472 HIS A O 1
ATOM 3780 N N . HIS A 1 473 ? 10.380 0.981 32.617 1.00 86.94 473 HIS A N 1
ATOM 3781 C CA . HIS A 1 473 ? 10.745 2.077 33.512 1.00 86.94 473 HIS A CA 1
ATOM 3782 C C . HIS A 1 473 ? 11.292 1.566 34.853 1.00 86.94 473 HIS A C 1
ATOM 3784 O O . HIS A 1 473 ? 12.202 2.167 35.415 1.00 86.94 473 HIS A O 1
ATOM 3790 N N . SER A 1 474 ? 10.766 0.446 35.361 1.00 90.50 474 SER A N 1
ATOM 3791 C CA . SER A 1 474 ? 11.240 -0.170 36.611 1.00 90.50 474 SER A CA 1
ATOM 3792 C C . SER A 1 474 ? 12.187 -1.358 36.412 1.00 90.50 474 SER A C 1
ATOM 3794 O O . SER A 1 474 ? 12.538 -2.019 37.391 1.00 90.50 474 SER A O 1
ATOM 3796 N N . ASP A 1 475 ? 12.593 -1.623 35.167 1.00 86.31 475 ASP A N 1
ATOM 3797 C CA . ASP A 1 475 ? 13.476 -2.726 34.773 1.00 86.31 475 ASP A CA 1
ATOM 3798 C C . ASP A 1 475 ? 12.991 -4.098 35.290 1.00 86.31 475 ASP A C 1
ATOM 3800 O O . ASP A 1 475 ? 13.734 -4.894 35.872 1.00 86.31 475 ASP A O 1
ATOM 3804 N N . ARG A 1 476 ? 11.685 -4.374 35.153 1.00 93.50 476 ARG A N 1
ATOM 3805 C CA . ARG A 1 476 ? 11.044 -5.517 35.823 1.00 93.50 476 ARG A CA 1
ATOM 3806 C C . ARG A 1 476 ? 10.123 -6.324 34.916 1.00 93.50 476 ARG A C 1
ATOM 3808 O O . ARG A 1 476 ? 9.195 -5.804 34.311 1.00 93.50 476 ARG A O 1
ATOM 3815 N N . VAL A 1 477 ? 10.278 -7.651 34.935 1.00 95.06 477 VAL A N 1
ATOM 3816 C CA . VAL A 1 477 ? 9.299 -8.583 34.344 1.00 95.06 477 VAL A CA 1
ATOM 3817 C C . VAL A 1 477 ? 8.038 -8.631 35.212 1.00 95.06 477 VAL A C 1
ATOM 3819 O O . VAL A 1 477 ? 8.095 -8.980 36.394 1.00 95.06 477 VAL A O 1
ATOM 3822 N N . ILE A 1 478 ? 6.899 -8.287 34.615 1.00 97.69 478 ILE A N 1
ATOM 3823 C CA . ILE A 1 478 ? 5.580 -8.252 35.258 1.00 97.69 478 ILE A CA 1
ATOM 3824 C C . ILE A 1 478 ? 4.860 -9.595 35.107 1.00 97.69 478 ILE A C 1
ATOM 3826 O O . ILE A 1 478 ? 4.269 -10.083 36.068 1.00 97.69 478 ILE A O 1
ATOM 3830 N N . GLY A 1 479 ? 4.957 -10.217 33.932 1.00 94.25 479 GLY A N 1
ATOM 3831 C CA . GLY A 1 479 ? 4.413 -11.546 33.646 1.00 94.25 479 GLY A CA 1
ATOM 3832 C C . GLY A 1 479 ? 5.281 -12.263 32.620 1.00 94.25 479 GLY A C 1
ATOM 3833 O O . GLY A 1 479 ? 5.915 -11.607 31.798 1.00 94.25 479 GLY A O 1
ATOM 3834 N N . LYS A 1 480 ? 5.361 -13.594 32.693 1.00 96.75 480 LYS A N 1
ATOM 3835 C CA . LYS A 1 480 ? 6.194 -14.406 31.798 1.00 96.75 480 LYS A CA 1
ATOM 3836 C C . LYS A 1 480 ? 5.642 -15.816 31.646 1.00 96.75 480 LYS A C 1
ATOM 3838 O O . LYS A 1 480 ? 5.248 -16.434 32.632 1.00 96.75 480 LYS A O 1
ATOM 3843 N N . GLU A 1 481 ? 5.762 -16.348 30.439 1.00 97.38 481 GLU A N 1
ATOM 3844 C CA . GLU A 1 481 ? 5.458 -17.728 30.090 1.00 97.38 481 GLU A CA 1
ATOM 3845 C C . GLU A 1 481 ? 6.572 -18.313 29.207 1.00 97.38 481 GLU A C 1
ATOM 3847 O O . GLU A 1 481 ? 7.176 -17.618 28.387 1.00 97.38 481 GLU A O 1
ATOM 3852 N N . VAL A 1 482 ? 6.891 -19.593 29.401 1.00 97.81 482 VAL A N 1
ATOM 3853 C CA . VAL A 1 482 ? 7.826 -20.333 28.544 1.00 97.81 482 VAL A CA 1
ATOM 3854 C C . VAL A 1 482 ? 7.001 -21.290 27.706 1.00 97.81 482 VAL A C 1
ATOM 3856 O O . VAL A 1 482 ? 6.292 -22.115 28.269 1.00 97.81 482 VAL A O 1
ATOM 3859 N N . ILE A 1 483 ? 7.117 -21.184 26.386 1.00 98.38 483 ILE A N 1
ATOM 3860 C CA . ILE A 1 483 ? 6.339 -21.983 25.442 1.00 98.38 483 ILE A CA 1
ATOM 3861 C C . ILE A 1 483 ? 7.233 -23.067 24.860 1.00 98.38 483 ILE A C 1
ATOM 3863 O O . ILE A 1 483 ? 8.272 -22.790 24.245 1.00 98.38 483 ILE A O 1
ATOM 3867 N N . THR A 1 484 ? 6.824 -24.309 25.049 1.00 98.50 484 THR A N 1
ATOM 3868 C CA . THR A 1 484 ? 7.437 -25.489 24.451 1.00 98.50 484 THR A CA 1
ATOM 3869 C C . THR A 1 484 ? 6.854 -25.773 23.076 1.00 98.50 484 THR A C 1
ATOM 3871 O O . THR A 1 484 ? 5.803 -25.268 22.679 1.00 98.50 484 THR A O 1
ATOM 3874 N N . ARG A 1 485 ? 7.531 -26.639 22.327 1.00 98.31 485 ARG A N 1
ATOM 3875 C CA . ARG A 1 485 ? 7.050 -27.097 21.028 1.00 98.31 485 ARG A CA 1
ATOM 3876 C C . ARG A 1 485 ? 5.670 -27.755 21.123 1.00 98.31 485 ARG A C 1
ATOM 3878 O O . ARG A 1 485 ? 4.874 -27.572 20.205 1.00 98.31 485 ARG A O 1
ATOM 3885 N N . LYS A 1 486 ? 5.380 -28.505 22.193 1.00 98.25 486 LYS A N 1
ATOM 3886 C CA . LYS A 1 486 ? 4.105 -29.228 22.330 1.00 98.25 486 LYS A CA 1
ATOM 3887 C C . LYS A 1 486 ? 2.963 -28.379 22.875 1.00 98.25 486 LYS A C 1
ATOM 3889 O O . LYS A 1 486 ? 1.818 -28.814 22.776 1.00 98.25 486 LYS A O 1
ATOM 3894 N N . ASP A 1 487 ? 3.242 -27.181 23.382 1.00 98.38 487 ASP A N 1
ATOM 3895 C CA . ASP A 1 487 ? 2.190 -26.249 23.808 1.00 98.38 487 ASP A CA 1
ATOM 3896 C C . ASP A 1 487 ? 1.383 -25.710 22.615 1.00 98.38 487 ASP A C 1
ATOM 3898 O O . ASP A 1 487 ? 0.215 -25.337 22.752 1.00 98.38 487 ASP A O 1
ATOM 3902 N N . PHE A 1 488 ? 1.963 -25.728 21.411 1.00 98.25 488 PHE A N 1
ATOM 3903 C CA . PHE A 1 488 ? 1.238 -25.431 20.181 1.00 98.25 488 PHE A CA 1
ATOM 3904 C C . PHE A 1 488 ? 0.215 -26.528 19.887 1.00 98.25 488 PHE A C 1
ATOM 3906 O O . PHE A 1 488 ? 0.563 -27.663 19.562 1.00 98.25 488 PHE A O 1
ATOM 3913 N N . LYS A 1 489 ? -1.071 -26.176 19.931 1.00 97.12 489 LYS A N 1
ATOM 3914 C CA . LYS A 1 489 ? -2.180 -27.116 19.684 1.00 97.12 489 LYS A CA 1
ATOM 3915 C C . LYS A 1 489 ? -2.290 -27.537 18.219 1.00 97.12 489 LYS A C 1
ATOM 3917 O O . LYS A 1 489 ? -2.828 -28.605 17.930 1.00 97.12 489 LYS A O 1
ATOM 3922 N N . LYS A 1 490 ? -1.811 -26.696 17.302 1.00 96.81 490 LYS A N 1
ATOM 3923 C CA . LYS A 1 490 ? -1.891 -26.896 15.856 1.00 96.81 490 LYS A CA 1
ATOM 3924 C C . LYS A 1 490 ? -0.572 -26.509 15.194 1.00 96.81 490 LYS A C 1
ATOM 3926 O O . LYS A 1 490 ? 0.117 -25.607 15.662 1.00 96.81 490 LYS A O 1
ATOM 3931 N N . VAL A 1 491 ? -0.246 -27.196 14.103 1.00 97.00 491 VAL A N 1
ATOM 3932 C CA . VAL A 1 491 ? 0.857 -26.838 13.202 1.00 97.00 491 VAL A CA 1
ATOM 3933 C C . VAL A 1 491 ? 0.300 -26.116 11.997 1.00 97.00 491 VAL A C 1
ATOM 3935 O O . VAL A 1 491 ? -0.810 -26.409 11.559 1.00 97.00 491 VAL A O 1
ATOM 3938 N N . ASN A 1 492 ? 1.090 -25.217 11.434 1.00 93.38 492 ASN A N 1
ATOM 3939 C CA . ASN A 1 492 ? 0.711 -24.430 10.271 1.00 93.38 492 ASN A CA 1
ATOM 3940 C C . ASN A 1 492 ? -0.553 -23.563 10.447 1.00 93.38 492 ASN A C 1
ATOM 3942 O O . ASN A 1 492 ? -1.179 -23.160 9.467 1.00 93.38 492 ASN A O 1
ATOM 3946 N N . GLU A 1 493 ? -0.895 -23.244 11.694 1.00 95.44 493 GLU A N 1
ATOM 3947 C CA . GLU A 1 493 ? -1.994 -22.365 12.087 1.00 95.44 493 GLU A CA 1
ATOM 3948 C C . GLU A 1 493 ? -1.543 -21.487 13.263 1.00 95.44 493 GLU A C 1
ATOM 3950 O O . GLU A 1 493 ? -0.705 -21.898 14.071 1.00 95.44 493 GLU A O 1
ATOM 3955 N N . PHE A 1 494 ? -2.107 -20.283 13.376 1.00 97.19 494 PHE A N 1
ATOM 3956 C CA . PHE A 1 494 ? -1.862 -19.420 14.529 1.00 97.19 494 PHE A CA 1
ATOM 3957 C C . PHE A 1 494 ? -2.569 -19.968 15.775 1.00 97.19 494 PHE A C 1
ATOM 3959 O O . PHE A 1 494 ? -3.771 -20.227 15.770 1.00 97.19 494 PHE A O 1
ATOM 3966 N N . CYS A 1 495 ? -1.812 -20.114 16.856 1.00 97.94 495 CYS A N 1
ATOM 3967 C CA . CYS A 1 495 ? -2.296 -20.406 18.198 1.00 97.94 495 CYS A CA 1
ATOM 3968 C C . CYS A 1 495 ? -2.226 -19.133 19.051 1.00 97.94 495 CYS A C 1
ATOM 3970 O O . CYS A 1 495 ? -1.328 -18.312 18.867 1.00 97.94 495 CYS A O 1
ATOM 3972 N N . VAL A 1 496 ? -3.151 -18.980 20.002 1.00 98.00 496 VAL A N 1
ATOM 3973 C CA . VAL A 1 496 ? -3.088 -17.909 21.009 1.00 98.00 496 VAL A CA 1
ATOM 3974 C C . VAL A 1 496 ? -2.443 -18.446 22.273 1.00 98.00 496 VAL A C 1
ATOM 3976 O O . VAL A 1 496 ? -2.886 -19.464 22.808 1.00 98.00 496 VAL A O 1
ATOM 3979 N N . PHE A 1 497 ? -1.431 -17.731 22.746 1.00 98.19 497 PHE A N 1
ATOM 3980 C CA . PHE A 1 497 ? -0.855 -17.882 24.077 1.00 98.19 497 PHE A CA 1
ATOM 3981 C C . PHE A 1 497 ? -1.246 -16.679 24.919 1.00 98.19 497 PHE A C 1
ATOM 3983 O O . PHE A 1 497 ? -1.308 -15.559 24.404 1.00 98.19 497 PHE A O 1
ATOM 3990 N N . GLU A 1 498 ? -1.543 -16.905 26.192 1.00 97.31 498 GLU A N 1
ATOM 3991 C CA . GLU A 1 498 ? -2.086 -15.862 27.044 1.00 97.31 498 GLU A CA 1
ATOM 3992 C C . GLU A 1 498 ? -1.699 -16.026 28.506 1.00 97.31 498 GLU A C 1
ATOM 3994 O O . GLU A 1 498 ? -1.754 -17.121 29.060 1.00 97.31 498 GLU A O 1
ATOM 3999 N N . PHE A 1 499 ? -1.412 -14.908 29.166 1.00 96.44 499 PHE A N 1
ATOM 4000 C CA . PHE A 1 499 ? -1.199 -14.888 30.608 1.00 96.44 499 PHE A CA 1
ATOM 4001 C C . PHE A 1 499 ? -1.639 -13.560 31.218 1.00 96.44 499 PHE A C 1
ATOM 4003 O O . PHE A 1 499 ? -1.700 -12.518 30.556 1.00 96.44 499 PHE A O 1
ATOM 4010 N N . ASP A 1 500 ? -1.980 -13.629 32.501 1.00 97.81 500 ASP A N 1
ATOM 4011 C CA . ASP A 1 500 ? -2.471 -12.488 33.259 1.00 97.81 500 ASP A CA 1
ATOM 4012 C C . ASP A 1 500 ? -1.303 -11.603 33.714 1.00 97.81 500 ASP A C 1
ATOM 4014 O O . ASP A 1 500 ? -0.222 -12.086 34.066 1.00 97.81 500 ASP A O 1
ATOM 4018 N N . PHE A 1 501 ? -1.531 -10.293 33.740 1.00 97.94 501 PHE A N 1
ATOM 4019 C CA . PHE A 1 501 ? -0.603 -9.320 34.305 1.00 97.94 501 PHE A CA 1
ATOM 4020 C C . PHE A 1 501 ? -1.372 -8.145 34.915 1.00 97.94 501 PHE A C 1
ATOM 4022 O O . PHE A 1 501 ? -2.503 -7.860 34.533 1.00 97.94 501 PHE A O 1
ATOM 4029 N N . THR A 1 502 ? -0.752 -7.437 35.854 1.00 98.19 502 THR A N 1
ATOM 4030 C CA . THR A 1 502 ? -1.311 -6.204 36.424 1.00 98.19 502 THR A CA 1
ATOM 4031 C C . THR A 1 502 ? -0.258 -5.110 36.296 1.00 98.19 502 THR A C 1
ATOM 4033 O O . THR A 1 502 ? 0.824 -5.276 36.870 1.00 98.19 502 THR A O 1
ATOM 4036 N N . PRO A 1 503 ? -0.527 -4.012 35.564 1.00 97.38 503 PRO A N 1
ATOM 4037 C CA . PRO A 1 503 ? 0.376 -2.867 35.522 1.00 97.38 503 PRO A CA 1
ATOM 4038 C C . PRO A 1 503 ? 0.688 -2.376 36.947 1.00 97.38 503 PRO A C 1
ATOM 4040 O O . PRO A 1 503 ? -0.241 -2.202 37.740 1.00 97.38 503 PRO A O 1
ATOM 4043 N N . PRO A 1 504 ? 1.967 -2.164 37.311 1.00 96.25 504 PRO A N 1
ATOM 4044 C CA . PRO A 1 504 ? 2.337 -1.791 38.677 1.00 96.25 504 PRO A CA 1
ATOM 4045 C C . PRO A 1 504 ? 1.965 -0.343 39.031 1.00 96.25 504 PRO A C 1
ATOM 4047 O O . PRO A 1 504 ? 1.864 -0.011 40.210 1.00 96.25 504 PRO A O 1
ATOM 4050 N N . SER A 1 505 ? 1.783 0.518 38.027 1.00 95.25 505 SER A N 1
ATOM 4051 C CA . SER A 1 505 ? 1.294 1.890 38.167 1.00 95.25 505 SER A CA 1
ATOM 4052 C C . SER A 1 505 ? 0.727 2.397 36.834 1.00 95.25 505 SER A C 1
ATOM 4054 O O . SER A 1 505 ? 0.982 1.791 35.794 1.00 95.25 505 SER A O 1
ATOM 4056 N N . ASP A 1 506 ? 0.022 3.531 36.840 1.00 87.56 506 ASP A N 1
ATOM 4057 C CA . ASP A 1 506 ? -0.511 4.147 35.612 1.00 87.56 506 ASP A CA 1
ATOM 4058 C C . ASP A 1 506 ? 0.621 4.692 34.717 1.00 87.56 506 ASP A C 1
ATOM 4060 O O . ASP A 1 506 ? 0.482 4.763 33.500 1.00 87.56 506 ASP A O 1
ATOM 4064 N N . ASN A 1 507 ? 1.785 4.994 35.302 1.00 87.31 507 ASN A N 1
ATOM 4065 C CA . ASN A 1 507 ? 2.973 5.458 34.581 1.00 87.31 507 ASN A CA 1
ATOM 4066 C C . ASN A 1 507 ? 3.916 4.318 34.158 1.00 87.31 507 ASN A C 1
ATOM 4068 O O . ASN A 1 507 ? 4.971 4.596 33.587 1.00 87.31 507 ASN A O 1
ATOM 4072 N N . ALA A 1 508 ? 3.567 3.057 34.447 1.00 92.44 508 ALA A N 1
ATOM 4073 C CA . ALA A 1 508 ? 4.379 1.906 34.065 1.00 92.44 508 ALA A CA 1
ATOM 4074 C C . ALA A 1 508 ? 4.592 1.890 32.548 1.00 92.44 508 ALA A C 1
ATOM 4076 O O . ALA A 1 508 ? 3.654 2.117 31.779 1.00 92.44 508 ALA A O 1
ATOM 4077 N N . ASN A 1 509 ? 5.826 1.632 32.121 1.00 93.19 509 ASN A N 1
ATOM 4078 C CA . ASN A 1 509 ? 6.192 1.678 30.715 1.00 93.19 509 ASN A CA 1
ATOM 4079 C C . ASN A 1 509 ? 6.209 0.261 30.140 1.00 93.19 509 ASN A C 1
ATOM 4081 O O . ASN A 1 509 ? 7.246 -0.400 30.097 1.00 93.19 509 ASN A O 1
ATOM 4085 N N . MET A 1 510 ? 5.030 -0.220 29.754 1.00 97.50 510 MET A N 1
ATOM 4086 C CA . MET A 1 510 ? 4.811 -1.629 29.455 1.00 97.50 510 MET A CA 1
ATOM 4087 C C . MET A 1 510 ? 5.317 -2.013 28.058 1.00 97.50 510 MET A C 1
ATOM 4089 O O . MET A 1 510 ? 4.913 -1.461 27.033 1.00 97.50 510 MET A O 1
ATOM 4093 N N . GLU A 1 511 ? 6.164 -3.026 28.019 1.00 96.69 511 GLU A N 1
ATOM 4094 C CA . GLU A 1 511 ? 6.774 -3.634 26.847 1.00 96.69 511 GLU A CA 1
ATOM 4095 C C . GLU A 1 511 ? 6.358 -5.113 26.766 1.00 96.69 511 GLU A C 1
ATOM 4097 O O . GLU A 1 511 ? 6.306 -5.815 27.772 1.00 96.69 511 GLU A O 1
ATOM 4102 N N . PHE A 1 512 ? 6.054 -5.598 25.566 1.00 98.00 512 PHE A N 1
ATOM 4103 C CA . PHE A 1 512 ? 5.620 -6.967 25.295 1.00 98.00 512 PHE A CA 1
ATOM 4104 C C . PHE A 1 512 ? 6.661 -7.631 24.405 1.00 98.00 512 PHE A C 1
ATOM 4106 O O . PHE A 1 512 ? 6.987 -7.113 23.332 1.00 98.00 512 PHE A O 1
ATOM 4113 N N . ARG A 1 513 ? 7.209 -8.767 24.840 1.00 98.12 513 ARG A N 1
ATOM 4114 C CA . ARG A 1 513 ? 8.376 -9.362 24.179 1.00 98.12 513 ARG A CA 1
ATOM 4115 C C . ARG A 1 513 ? 8.141 -10.819 23.821 1.00 98.12 513 ARG A C 1
ATOM 4117 O O . ARG A 1 513 ? 7.536 -11.579 24.575 1.00 98.12 513 ARG A O 1
ATOM 4124 N N . ILE A 1 514 ? 8.667 -11.198 22.659 1.00 98.50 514 ILE A N 1
ATOM 4125 C CA . ILE A 1 514 ? 8.745 -12.581 22.189 1.00 98.50 514 ILE A CA 1
ATOM 4126 C C . ILE A 1 514 ? 10.223 -12.905 22.003 1.00 98.50 514 ILE A C 1
ATOM 4128 O O . ILE A 1 514 ? 10.853 -12.464 21.038 1.00 98.50 514 ILE A O 1
ATOM 4132 N N . PHE A 1 515 ? 10.786 -13.670 22.929 1.00 97.88 515 PHE A N 1
ATOM 4133 C CA . PHE A 1 515 ? 12.153 -14.163 22.835 1.00 97.88 515 PHE A CA 1
ATOM 4134 C C . PHE A 1 515 ? 12.164 -15.556 22.212 1.00 97.88 515 PHE A C 1
ATOM 4136 O O . PHE A 1 515 ? 11.537 -16.481 22.724 1.00 97.88 515 PHE A O 1
ATOM 4143 N N . TYR A 1 516 ? 12.889 -15.712 21.112 1.00 98.06 516 TYR A N 1
ATOM 4144 C CA . TYR A 1 516 ? 13.039 -16.965 20.392 1.00 98.06 516 TYR A CA 1
ATOM 4145 C C . TYR A 1 516 ? 14.230 -17.761 20.945 1.00 98.06 516 TYR A C 1
ATOM 4147 O O . TYR A 1 516 ? 15.357 -17.268 20.991 1.00 98.06 516 TYR A O 1
ATOM 4155 N N . MET A 1 517 ? 13.966 -18.993 21.391 1.00 96.75 517 MET A N 1
ATOM 4156 C CA . MET A 1 517 ? 14.947 -19.900 22.004 1.00 96.75 517 MET A CA 1
ATOM 4157 C C . MET A 1 517 ? 15.557 -20.905 21.018 1.00 96.75 517 MET A C 1
ATOM 4159 O O . MET A 1 517 ? 16.510 -21.608 21.378 1.00 96.75 517 MET A O 1
ATOM 4163 N N . GLY A 1 518 ? 15.021 -20.989 19.799 1.00 94.38 518 GLY A N 1
ATOM 4164 C CA . GLY A 1 518 ? 15.548 -21.844 18.745 1.00 94.38 518 GLY A CA 1
ATOM 4165 C C . GLY A 1 518 ? 14.609 -22.948 18.253 1.00 94.38 518 GLY A C 1
ATOM 4166 O O . GLY A 1 518 ? 13.494 -23.138 18.732 1.00 94.38 518 GLY A O 1
ATOM 4167 N N . TRP A 1 519 ? 15.160 -23.763 17.353 1.00 96.06 519 TRP A N 1
ATOM 4168 C CA . TRP A 1 519 ? 14.741 -25.116 16.980 1.00 96.06 519 TRP A CA 1
ATOM 4169 C C . TRP A 1 519 ? 13.477 -25.275 16.134 1.00 96.06 519 TRP A C 1
ATOM 4171 O O . TRP A 1 519 ? 13.218 -26.400 15.710 1.00 96.06 519 TRP A O 1
ATOM 4181 N N . ALA A 1 520 ? 12.698 -24.232 15.871 1.00 97.75 520 ALA A N 1
ATOM 4182 C CA . ALA A 1 520 ? 11.483 -24.335 15.058 1.00 97.75 520 ALA A CA 1
ATOM 4183 C C . ALA A 1 520 ? 11.302 -23.090 14.196 1.00 97.75 520 ALA A C 1
ATOM 4185 O O . ALA A 1 520 ? 11.757 -22.014 14.572 1.00 97.75 520 ALA A O 1
ATOM 4186 N N . TYR A 1 521 ? 10.631 -23.220 13.054 1.00 98.19 521 TYR A N 1
ATOM 4187 C CA . TYR A 1 521 ? 10.154 -22.020 12.383 1.00 98.19 521 TYR A CA 1
ATOM 4188 C C . TYR A 1 521 ? 8.997 -21.441 13.199 1.00 98.19 521 TYR A C 1
ATOM 4190 O O . TYR A 1 521 ? 8.064 -22.157 13.569 1.00 98.19 521 TYR A O 1
ATOM 4198 N N . ILE A 1 522 ? 9.069 -20.143 13.468 1.00 98.56 522 ILE A N 1
ATOM 4199 C CA . ILE A 1 522 ? 8.032 -19.395 14.172 1.00 98.56 522 ILE A CA 1
ATOM 4200 C C . ILE A 1 522 ? 7.628 -18.209 13.320 1.00 98.56 522 ILE A C 1
ATOM 4202 O O . ILE A 1 522 ? 8.488 -17.547 12.749 1.00 98.56 522 ILE A O 1
ATOM 4206 N N . LEU A 1 523 ? 6.331 -17.915 13.300 1.00 97.75 523 LEU A N 1
ATOM 4207 C CA . LEU A 1 523 ? 5.763 -16.691 12.749 1.00 97.75 523 LEU A CA 1
ATOM 4208 C C . LEU A 1 523 ? 4.794 -16.099 13.777 1.00 97.75 523 LEU A C 1
ATOM 4210 O O . LEU A 1 523 ? 3.828 -16.745 14.162 1.00 97.75 523 LEU A O 1
ATOM 4214 N N . ALA A 1 524 ? 5.040 -14.877 14.235 1.00 98.06 524 ALA A N 1
ATOM 4215 C CA . ALA A 1 524 ? 4.154 -14.160 15.148 1.00 98.06 524 ALA A CA 1
ATOM 4216 C C . ALA A 1 524 ? 3.433 -13.027 14.405 1.00 98.06 524 ALA A C 1
ATOM 4218 O O . ALA A 1 524 ? 4.072 -12.257 13.689 1.00 98.06 524 ALA A O 1
ATOM 4219 N N . ASP A 1 525 ? 2.114 -12.920 14.569 1.00 94.19 525 ASP A N 1
ATOM 4220 C CA . ASP A 1 525 ? 1.279 -11.929 13.863 1.00 94.19 525 ASP A CA 1
ATOM 4221 C C . ASP A 1 525 ? 0.945 -10.730 14.759 1.00 94.19 525 ASP A C 1
ATOM 4223 O O . ASP A 1 525 ? 1.316 -9.589 14.465 1.00 94.19 525 ASP A O 1
ATOM 4227 N N . LYS A 1 526 ? 0.286 -10.989 15.893 1.00 95.94 526 LYS A N 1
ATOM 4228 C CA . LYS A 1 526 ? -0.286 -9.954 16.764 1.00 95.94 526 LYS A CA 1
ATOM 4229 C C . LYS A 1 526 ? 0.061 -10.174 18.227 1.00 95.94 526 LYS A C 1
ATOM 4231 O O . LYS A 1 526 ? 0.134 -11.314 18.690 1.00 95.94 526 LYS A O 1
ATOM 4236 N N . ILE A 1 527 ? 0.173 -9.065 18.948 1.00 97.50 527 ILE A N 1
ATOM 4237 C CA . ILE A 1 527 ? 0.098 -9.013 20.409 1.00 97.50 527 ILE A CA 1
ATOM 4238 C C . ILE A 1 527 ? -1.111 -8.151 20.763 1.00 97.50 527 ILE A C 1
ATOM 4240 O O . ILE A 1 527 ? -1.284 -7.088 20.172 1.00 97.50 527 ILE A O 1
ATOM 4244 N N . ALA A 1 528 ? -1.947 -8.579 21.701 1.00 96.94 528 ALA A N 1
ATOM 4245 C CA . ALA A 1 528 ? -3.081 -7.787 22.165 1.00 96.94 528 ALA A CA 1
ATOM 4246 C C . ALA A 1 528 ? -3.134 -7.724 23.689 1.00 96.94 528 ALA A C 1
ATOM 4248 O O . ALA A 1 528 ? -2.725 -8.658 24.377 1.00 96.94 528 ALA A O 1
ATOM 4249 N N . VAL A 1 529 ? -3.668 -6.622 24.205 1.00 97.12 529 VAL A N 1
ATOM 4250 C CA . VAL A 1 529 ? -3.958 -6.437 25.626 1.00 97.12 529 VAL A CA 1
ATOM 4251 C C . VAL A 1 529 ? -5.453 -6.312 25.788 1.00 97.12 529 VAL A C 1
ATOM 4253 O O . VAL A 1 529 ? -6.078 -5.461 25.151 1.00 97.12 529 VAL A O 1
ATOM 4256 N N . ILE A 1 530 ? -6.017 -7.151 26.650 1.00 96.62 530 ILE A N 1
ATOM 4257 C CA . ILE A 1 530 ? -7.453 -7.175 26.896 1.00 96.62 530 ILE A CA 1
ATOM 4258 C C . ILE A 1 530 ? -7.792 -7.006 28.372 1.00 96.62 530 ILE A C 1
ATOM 4260 O O . ILE A 1 530 ? -7.004 -7.350 29.258 1.00 96.62 530 ILE A O 1
ATOM 4264 N N . ASP A 1 531 ? -9.000 -6.508 28.619 1.00 95.81 531 ASP A N 1
ATOM 4265 C CA . ASP A 1 531 ? -9.672 -6.642 29.901 1.00 95.81 531 ASP A CA 1
ATOM 4266 C C . ASP A 1 531 ? -10.415 -7.988 29.919 1.00 95.81 531 ASP A C 1
ATOM 4268 O O . ASP A 1 531 ? -11.440 -8.130 29.236 1.00 95.81 531 ASP A O 1
ATOM 4272 N N . PRO A 1 532 ? -9.945 -8.981 30.697 1.00 95.19 532 PRO A N 1
ATOM 4273 C CA . PRO A 1 532 ? -10.590 -10.289 30.761 1.00 95.19 532 PRO A CA 1
ATOM 4274 C C . PRO A 1 532 ? -12.002 -10.238 31.370 1.00 95.19 532 PRO A C 1
ATOM 4276 O O . PRO A 1 532 ? -12.767 -11.189 31.205 1.00 95.19 532 PRO A O 1
ATOM 4279 N N . ALA A 1 533 ? -12.385 -9.150 32.053 1.00 90.31 533 ALA A N 1
ATOM 4280 C CA . ALA A 1 533 ? -13.761 -8.942 32.506 1.00 90.31 533 ALA A CA 1
ATOM 4281 C C . ALA A 1 533 ? -14.705 -8.538 31.359 1.00 90.31 533 ALA A C 1
ATOM 4283 O O . ALA A 1 533 ? -15.927 -8.676 31.475 1.00 90.31 533 ALA A O 1
ATOM 4284 N N . GLU A 1 534 ? -14.160 -8.036 30.250 1.00 86.06 534 GLU A N 1
ATOM 4285 C CA . GLU A 1 534 ? -14.936 -7.570 29.106 1.00 86.06 534 GLU A CA 1
ATOM 4286 C C . GLU A 1 534 ? -14.903 -8.534 27.923 1.00 86.06 534 GLU A C 1
ATOM 4288 O O . GLU A 1 534 ? -15.910 -8.648 27.217 1.00 86.06 534 GLU A O 1
ATOM 4293 N N . VAL A 1 535 ? -13.796 -9.236 27.694 1.00 87.56 535 VAL A N 1
ATOM 4294 C CA . VAL A 1 535 ? -13.651 -10.122 26.538 1.00 87.56 535 VAL A CA 1
ATOM 4295 C C . VAL A 1 535 ? -12.865 -11.379 26.893 1.00 87.56 535 VAL A C 1
ATOM 4297 O O . VAL A 1 535 ? -11.978 -11.373 27.740 1.00 87.56 535 VAL A O 1
ATOM 4300 N N . THR A 1 536 ? -13.204 -12.487 26.237 1.00 89.06 536 THR A N 1
ATOM 4301 C CA . THR A 1 536 ? -12.461 -13.747 26.315 1.00 89.06 536 THR A CA 1
ATOM 4302 C C . THR A 1 536 ? -12.108 -14.178 24.903 1.00 89.06 536 THR A C 1
ATOM 4304 O O . THR A 1 536 ? -12.984 -14.231 24.038 1.00 89.06 536 THR A O 1
ATOM 4307 N N . ILE A 1 537 ? -10.833 -14.479 24.679 1.00 90.25 537 ILE A N 1
ATOM 4308 C CA . ILE A 1 537 ? -10.300 -14.892 23.385 1.00 90.25 537 ILE A CA 1
ATOM 4309 C C . ILE A 1 537 ? -9.873 -16.351 23.487 1.00 90.25 537 ILE A C 1
ATOM 4311 O O . ILE A 1 537 ? -9.232 -16.762 24.443 1.00 90.25 537 ILE A O 1
ATOM 4315 N N . THR A 1 538 ? -10.287 -17.150 22.512 1.00 90.00 538 THR A N 1
ATOM 4316 C CA . THR A 1 538 ? -10.012 -18.595 22.459 1.00 90.00 538 THR A CA 1
ATOM 4317 C C . THR A 1 538 ? -9.288 -19.009 21.183 1.00 90.00 538 THR A C 1
ATOM 4319 O O . THR A 1 538 ? -8.680 -20.079 21.153 1.00 90.00 538 THR A O 1
ATOM 4322 N N . ASP A 1 539 ? -9.331 -18.164 20.151 1.00 90.88 539 ASP A N 1
ATOM 4323 C CA . ASP A 1 539 ? -8.701 -18.391 18.854 1.00 90.88 539 ASP A CA 1
ATOM 4324 C C . ASP A 1 539 ? -8.048 -17.104 18.327 1.00 90.88 539 ASP A C 1
ATOM 4326 O O . ASP A 1 539 ? -8.524 -15.993 18.577 1.00 90.88 539 ASP A O 1
ATOM 4330 N N . ALA A 1 540 ? -6.952 -17.255 17.583 1.00 90.06 540 ALA A N 1
ATOM 4331 C CA . ALA A 1 540 ? -6.161 -16.146 17.057 1.00 90.06 540 ALA A CA 1
ATOM 4332 C C . ALA A 1 540 ? -6.955 -15.288 16.070 1.00 90.06 540 ALA A C 1
ATOM 4334 O O . ALA A 1 540 ? -6.754 -14.074 16.013 1.00 90.06 540 ALA A O 1
ATOM 4335 N N . SER A 1 541 ? -7.905 -15.888 15.345 1.00 82.69 541 SER A N 1
ATOM 4336 C CA . SER A 1 541 ? -8.764 -15.169 14.403 1.00 82.69 541 SER A CA 1
ATOM 4337 C C . SER A 1 541 ? -9.711 -14.178 15.087 1.00 82.69 541 SER A C 1
ATOM 4339 O O . SER A 1 541 ? -10.314 -13.348 14.410 1.00 82.69 541 SER A O 1
ATOM 4341 N N . GLN A 1 542 ? -9.889 -14.276 16.409 1.00 86.12 542 GLN A N 1
ATOM 4342 C CA . GLN A 1 542 ? -10.718 -13.352 17.186 1.00 86.12 542 GLN A CA 1
ATOM 4343 C C . GLN A 1 542 ? -9.960 -12.075 17.578 1.00 86.12 542 GLN A C 1
ATOM 4345 O O . GLN A 1 542 ? -10.591 -11.127 18.041 1.00 86.12 542 GLN A O 1
ATOM 4350 N N . ILE A 1 543 ? -8.631 -12.031 17.401 1.00 89.19 543 ILE A N 1
ATOM 4351 C CA . ILE A 1 543 ? -7.829 -10.828 17.641 1.00 89.19 543 ILE A CA 1
ATOM 4352 C C . ILE A 1 543 ? -7.948 -9.904 16.413 1.00 89.19 543 ILE A C 1
ATOM 4354 O O . ILE A 1 543 ? -7.497 -10.279 15.322 1.00 89.19 543 ILE A O 1
ATOM 4358 N N . PRO A 1 544 ? -8.511 -8.690 16.560 1.00 84.56 544 PRO A N 1
ATOM 4359 C CA . PRO A 1 544 ? -8.666 -7.742 15.461 1.00 84.56 544 PRO A CA 1
ATOM 4360 C C . PRO A 1 544 ? -7.328 -7.327 14.848 1.00 84.56 544 PRO A C 1
ATOM 4362 O O . PRO A 1 544 ? -6.258 -7.506 15.423 1.00 84.56 544 PRO A O 1
ATOM 4365 N N . ASP A 1 545 ? -7.392 -6.741 13.660 1.00 73.44 545 ASP A N 1
ATOM 4366 C CA . ASP A 1 545 ? -6.211 -6.295 12.922 1.00 73.44 545 ASP A CA 1
ATOM 4367 C C . ASP A 1 545 ? -5.577 -5.008 13.463 1.00 73.44 545 ASP A C 1
ATOM 4369 O O . ASP A 1 545 ? -4.371 -4.801 13.304 1.00 73.44 545 ASP A O 1
ATOM 4373 N N . SER A 1 546 ? -6.376 -4.156 14.098 1.00 76.38 546 SER A N 1
ATOM 4374 C CA . SER A 1 546 ? -5.947 -2.946 14.791 1.00 76.38 546 SER A CA 1
ATOM 4375 C C . SER A 1 546 ? -7.032 -2.495 15.765 1.00 76.38 546 SER A C 1
ATOM 4377 O O . SER A 1 546 ? -8.211 -2.824 15.603 1.00 76.38 546 SER A O 1
ATOM 4379 N N . LEU A 1 547 ? -6.644 -1.707 16.769 1.00 72.00 547 LEU A N 1
ATOM 4380 C CA . LEU A 1 547 ? -7.601 -0.831 17.428 1.00 72.00 547 LEU A CA 1
ATOM 4381 C C . LEU A 1 547 ? -7.871 0.345 16.502 1.00 72.00 547 LEU A C 1
ATOM 4383 O O . LEU A 1 547 ? -6.972 1.136 16.216 1.00 72.00 547 LEU A O 1
ATOM 4387 N N . LYS A 1 548 ? -9.109 0.493 16.039 1.00 58.22 548 LYS A N 1
ATOM 4388 C CA . LYS A 1 548 ? -9.518 1.773 15.465 1.00 58.22 548 LYS A CA 1
ATOM 4389 C C . LYS A 1 548 ? -9.586 2.762 16.618 1.00 58.22 548 LYS A C 1
ATOM 4391 O O . LYS A 1 548 ? -10.277 2.491 17.599 1.00 58.22 548 LYS A O 1
ATOM 4396 N N . ALA A 1 549 ? -8.819 3.851 16.515 1.00 45.69 549 ALA A N 1
ATOM 4397 C CA . ALA A 1 549 ? -8.819 4.921 17.501 1.00 45.69 549 ALA A CA 1
ATOM 4398 C C . ALA A 1 549 ? -10.277 5.266 17.810 1.00 45.69 549 ALA A C 1
ATOM 4400 O O . ALA A 1 549 ? -11.010 5.701 16.917 1.00 45.69 549 ALA A O 1
ATOM 4401 N N . SER A 1 550 ? -10.714 5.012 19.048 1.00 42.44 550 SER A N 1
ATOM 4402 C CA . SER A 1 550 ? -11.968 5.579 19.528 1.00 42.44 550 SER A CA 1
ATOM 4403 C C . SER A 1 550 ? -11.867 7.059 19.215 1.00 42.44 550 SER A C 1
ATOM 4405 O O . SER A 1 550 ? -10.839 7.649 19.535 1.00 42.44 550 SER A O 1
ATOM 4407 N N . GLY A 1 551 ? -12.832 7.602 18.465 1.00 35.50 551 GLY A N 1
ATOM 4408 C CA . GLY A 1 551 ? -12.780 8.964 17.949 1.00 35.50 551 GLY A CA 1
ATOM 4409 C C . GLY A 1 551 ? -12.384 9.925 19.058 1.00 35.50 551 GLY A C 1
ATOM 4410 O O . GLY A 1 551 ? -13.223 10.360 19.842 1.00 35.50 551 GLY A O 1
ATOM 4411 N N . SER A 1 552 ? -11.084 10.202 19.139 1.00 32.78 552 SER A N 1
ATOM 4412 C CA . SER A 1 552 ? -10.520 11.204 20.003 1.00 32.78 552 SER A CA 1
ATOM 4413 C C . SER A 1 552 ? -11.037 12.473 19.377 1.00 32.78 552 SER A C 1
ATOM 4415 O O . SER A 1 552 ? -10.609 12.867 18.292 1.00 32.78 552 SER A O 1
ATOM 4417 N N . THR A 1 553 ? -12.063 13.049 19.994 1.00 32.28 553 THR A N 1
ATOM 4418 C CA . THR A 1 553 ? -12.361 14.461 19.838 1.00 32.28 553 THR A CA 1
ATOM 4419 C C . THR A 1 553 ? -11.055 15.180 20.119 1.00 32.28 553 THR A C 1
ATOM 4421 O O . THR A 1 553 ? -10.689 15.371 21.276 1.00 32.28 553 THR A O 1
ATOM 4424 N N . SER A 1 554 ? -10.328 15.487 19.049 1.00 29.17 554 SER A N 1
ATOM 4425 C CA . SER A 1 554 ? -9.048 16.162 19.075 1.00 29.17 554 SER A CA 1
ATOM 4426 C C . SER A 1 554 ? -9.285 17.569 19.605 1.00 29.17 554 SER A C 1
ATOM 4428 O O . SER A 1 554 ? -9.501 18.516 18.848 1.00 29.17 554 SER A O 1
ATOM 4430 N N . SER A 1 555 ? -9.278 17.719 20.926 1.00 29.03 555 SER A N 1
ATOM 4431 C CA . SER A 1 555 ? -8.824 18.963 21.517 1.00 29.03 555 SER A CA 1
ATOM 4432 C C . SER A 1 555 ? -7.359 19.067 21.133 1.00 29.03 555 SER A C 1
ATOM 4434 O O . SER A 1 555 ? -6.545 18.266 21.585 1.00 29.03 555 SER A O 1
ATOM 4436 N N . SER A 1 556 ? -7.053 19.998 20.240 1.00 30.94 556 SER A N 1
ATOM 4437 C CA . SER A 1 556 ? -5.699 20.413 19.906 1.00 30.94 556 SER A CA 1
ATOM 4438 C C . SER A 1 556 ? -4.935 20.750 21.193 1.00 30.94 556 SER A C 1
ATOM 4440 O O . SER A 1 556 ? -5.060 21.858 21.717 1.00 30.94 556 SER A O 1
ATOM 4442 N N . SER A 1 557 ? -4.190 19.789 21.727 1.00 29.02 557 SER A N 1
ATOM 4443 C CA . SER A 1 557 ? -3.100 20.042 22.661 1.00 29.02 557 SER A CA 1
ATOM 4444 C C . SER A 1 557 ? -1.806 20.055 21.856 1.00 29.02 557 SER A C 1
ATOM 4446 O O . SER A 1 557 ? -1.604 19.224 20.975 1.00 29.02 557 SER A O 1
ATOM 4448 N N . SER A 1 558 ? -1.019 21.084 22.125 1.00 31.64 558 SER A N 1
ATOM 4449 C CA . SER A 1 558 ? 0.106 21.629 21.375 1.00 31.64 558 SER A CA 1
ATOM 4450 C C . SER A 1 558 ? 1.289 20.681 21.157 1.00 31.64 558 SER A C 1
ATOM 4452 O O . SER A 1 558 ? 1.467 19.694 21.860 1.00 31.64 558 SER A O 1
ATOM 4454 N N . GLU A 1 559 ? 2.110 21.066 20.179 1.00 35.72 559 GLU A N 1
ATOM 4455 C CA . GLU A 1 559 ? 3.344 20.467 19.646 1.00 35.72 559 GLU A CA 1
ATOM 4456 C C . GLU A 1 559 ? 4.516 20.284 20.652 1.00 35.72 559 GLU A C 1
ATOM 4458 O O . GLU A 1 559 ? 5.675 20.275 20.244 1.00 35.72 559 GLU A O 1
ATOM 4463 N N . ASP A 1 560 ? 4.266 20.118 21.953 1.00 38.72 560 ASP A N 1
ATOM 4464 C CA . ASP A 1 560 ? 5.320 20.148 22.988 1.00 38.72 560 ASP A CA 1
ATOM 4465 C C . ASP A 1 560 ? 5.916 18.777 23.379 1.00 38.72 560 ASP A C 1
ATOM 4467 O O . ASP A 1 560 ? 6.828 18.719 24.204 1.00 38.72 560 ASP A O 1
ATOM 4471 N N . ASP A 1 561 ? 5.500 17.667 22.760 1.00 40.19 561 ASP A N 1
ATOM 4472 C CA . ASP A 1 561 ? 6.044 16.323 23.066 1.00 40.19 561 ASP A CA 1
ATOM 4473 C C . ASP A 1 561 ? 7.496 16.097 22.576 1.00 40.19 561 ASP A C 1
ATOM 4475 O O . ASP A 1 561 ? 8.085 15.042 22.812 1.00 40.19 561 ASP A O 1
ATOM 4479 N N . ASN A 1 562 ? 8.120 17.091 21.933 1.00 46.12 562 ASN A N 1
ATOM 4480 C CA . ASN A 1 562 ? 9.504 17.004 21.448 1.00 46.12 562 ASN A CA 1
ATOM 4481 C C . ASN A 1 562 ? 10.583 17.239 22.526 1.00 46.12 562 ASN A C 1
ATOM 4483 O O . ASN A 1 562 ? 11.763 17.112 22.212 1.00 46.12 562 ASN A O 1
ATOM 4487 N N . ASN A 1 563 ? 10.208 17.553 23.774 1.00 48.59 563 ASN A N 1
ATOM 4488 C CA . ASN A 1 563 ? 11.140 17.930 24.851 1.00 48.59 563 ASN A CA 1
ATOM 4489 C C . ASN A 1 563 ? 11.156 16.963 26.049 1.00 48.59 563 ASN A C 1
ATOM 4491 O O . ASN A 1 563 ? 11.427 17.377 27.176 1.00 48.59 563 ASN A O 1
ATOM 4495 N N . ALA A 1 564 ? 10.860 15.677 25.852 1.00 53.72 564 ALA A N 1
ATOM 4496 C CA . ALA A 1 564 ? 11.109 14.700 26.908 1.00 53.72 564 ALA A CA 1
ATOM 4497 C C . ALA A 1 564 ? 12.629 14.574 27.134 1.00 53.72 564 ALA A C 1
ATOM 4499 O O . ALA A 1 564 ? 13.309 13.899 26.363 1.00 53.72 564 ALA A O 1
ATOM 4500 N N . GLU A 1 565 ? 13.151 15.256 28.162 1.00 69.00 565 GLU A N 1
ATOM 4501 C CA . GLU A 1 565 ? 14.543 15.119 28.615 1.00 69.00 565 GLU A CA 1
ATOM 4502 C C . GLU A 1 565 ? 14.883 13.634 28.825 1.00 69.00 565 GLU A C 1
ATOM 4504 O O . GLU A 1 565 ? 14.053 12.863 29.327 1.00 69.00 565 GLU A O 1
ATOM 4509 N N . LEU A 1 566 ? 16.099 13.222 28.452 1.00 84.81 566 LEU A N 1
ATOM 4510 C CA . LEU A 1 566 ? 16.564 11.857 28.687 1.00 84.81 566 LEU A CA 1
ATOM 4511 C C . LEU A 1 566 ? 16.460 11.471 30.173 1.00 84.81 566 LEU A C 1
ATOM 4513 O O . LEU A 1 566 ? 16.970 12.158 31.057 1.00 84.81 566 LEU A O 1
ATOM 4517 N N . GLU A 1 567 ? 15.852 10.313 30.449 1.00 80.62 567 GLU A N 1
ATOM 4518 C CA . GLU A 1 567 ? 15.816 9.716 31.788 1.00 80.62 567 GLU A CA 1
ATOM 4519 C C . GLU A 1 567 ? 17.233 9.218 32.171 1.00 80.62 567 GLU A C 1
ATOM 4521 O O . GLU A 1 567 ? 17.630 8.110 31.794 1.00 80.62 567 GLU A O 1
ATOM 4526 N N . GLY A 1 568 ? 18.000 10.053 32.891 1.00 89.44 568 GLY A N 1
ATOM 4527 C CA . GLY A 1 568 ? 19.351 9.769 33.404 1.00 89.44 568 GLY A CA 1
ATOM 4528 C C . GLY A 1 568 ? 19.927 10.884 34.299 1.00 89.44 568 GLY A C 1
ATOM 4529 O O . GLY A 1 568 ? 19.351 11.963 34.426 1.00 89.44 568 GLY A O 1
ATOM 4530 N N . GLU A 1 569 ? 21.079 10.641 34.934 1.00 95.75 569 GLU A N 1
ATOM 4531 C CA . GLU A 1 569 ? 21.812 11.668 35.695 1.00 95.75 569 GLU A CA 1
ATOM 4532 C C . GLU A 1 569 ? 22.520 12.608 34.710 1.00 95.75 569 GLU A C 1
ATOM 4534 O O . GLU A 1 569 ? 23.451 12.193 34.020 1.00 95.75 569 GLU A O 1
ATOM 4539 N N . LEU A 1 570 ? 22.110 13.877 34.645 1.00 96.25 570 LEU A N 1
ATOM 4540 C CA . LEU A 1 570 ? 22.810 14.895 33.860 1.00 96.25 570 LEU A CA 1
ATOM 4541 C C . LEU A 1 570 ? 24.207 15.149 34.457 1.00 96.25 570 LEU A C 1
ATOM 4543 O O . LEU A 1 570 ? 24.337 15.758 35.518 1.00 96.25 570 LEU A O 1
ATOM 4547 N N . VAL A 1 571 ? 25.252 14.704 33.759 1.00 96.88 571 VAL A N 1
ATOM 4548 C CA . VAL A 1 571 ? 26.659 14.822 34.186 1.00 96.88 571 VAL A CA 1
ATOM 4549 C C . VAL A 1 571 ? 27.285 16.123 33.693 1.00 96.88 571 VAL A C 1
ATOM 4551 O O . VAL A 1 571 ? 28.095 16.735 34.391 1.00 96.88 571 VAL A O 1
ATOM 4554 N N . LEU A 1 572 ? 26.932 16.552 32.481 1.00 97.56 572 LEU A N 1
ATOM 4555 C CA . LEU A 1 572 ? 27.505 17.737 31.852 1.00 97.56 572 LEU A CA 1
ATOM 4556 C C . LEU A 1 572 ? 26.441 18.476 31.050 1.00 97.56 572 LEU A C 1
ATOM 4558 O O . LEU A 1 572 ? 25.693 17.859 30.298 1.00 97.56 572 LEU A O 1
ATOM 4562 N N . PHE A 1 573 ? 26.427 19.801 31.174 1.00 97.25 573 PHE A N 1
ATOM 4563 C CA . PHE A 1 573 ? 25.669 20.696 30.308 1.00 97.25 573 PHE A CA 1
ATOM 4564 C C . PHE A 1 573 ? 26.587 21.800 29.786 1.00 97.25 573 PHE A C 1
ATOM 4566 O O . PHE A 1 573 ? 27.253 22.480 30.568 1.00 97.25 573 PHE A O 1
ATOM 4573 N N . ASP A 1 574 ? 26.614 21.970 28.468 1.00 97.75 574 ASP A N 1
ATOM 4574 C CA . ASP A 1 574 ? 27.361 23.008 27.772 1.00 97.75 574 ASP A CA 1
ATOM 4575 C C . ASP A 1 574 ? 26.417 23.782 26.838 1.00 97.75 574 ASP A C 1
ATOM 4577 O O . ASP A 1 574 ? 26.055 23.282 25.766 1.00 97.75 574 ASP A O 1
ATOM 4581 N N . PRO A 1 575 ? 25.974 24.993 27.222 1.00 96.25 575 PRO A N 1
ATOM 4582 C CA . PRO A 1 575 ? 25.055 25.762 26.393 1.00 96.25 575 PRO A CA 1
ATOM 4583 C C . PRO A 1 575 ? 25.718 26.255 25.099 1.00 96.25 575 PRO A C 1
ATOM 4585 O O . PRO A 1 575 ? 25.018 26.451 24.107 1.00 96.25 575 PRO A O 1
ATOM 4588 N N . LEU A 1 576 ? 27.046 26.460 25.099 1.00 96.50 576 LEU A N 1
ATOM 4589 C CA . LEU A 1 576 ? 27.862 27.035 24.015 1.00 96.50 576 LEU A CA 1
ATOM 4590 C C . LEU A 1 576 ? 27.487 28.466 23.570 1.00 96.50 576 LEU A C 1
ATOM 4592 O O . LEU A 1 576 ? 28.172 29.047 22.728 1.00 96.50 576 LEU A O 1
ATOM 4596 N N . THR A 1 577 ? 26.429 29.060 24.124 1.00 93.94 577 THR A N 1
ATOM 4597 C CA . THR A 1 577 ? 25.918 30.402 23.782 1.00 93.94 577 THR A CA 1
ATOM 4598 C C . THR A 1 577 ? 26.524 31.527 24.626 1.00 93.94 577 THR A C 1
ATOM 4600 O O . THR A 1 577 ? 26.380 32.702 24.294 1.00 93.94 577 THR A O 1
ATOM 4603 N N . ASP A 1 578 ? 27.246 31.203 25.702 1.00 92.50 578 ASP A N 1
ATOM 4604 C CA . ASP A 1 578 ? 27.871 32.174 26.614 1.00 92.50 578 ASP A CA 1
ATOM 4605 C C . ASP A 1 578 ? 29.303 32.577 26.199 1.00 92.50 578 ASP A C 1
ATOM 4607 O O . ASP A 1 578 ? 30.003 33.296 26.922 1.00 92.50 578 ASP A O 1
ATOM 4611 N N . GLY A 1 579 ? 29.743 32.119 25.023 1.00 93.38 579 GLY A N 1
ATOM 4612 C CA . GLY A 1 579 ? 31.083 32.362 24.495 1.00 93.38 579 GLY A CA 1
ATOM 4613 C C . GLY A 1 579 ? 32.173 31.474 25.098 1.00 93.38 579 GLY A C 1
ATOM 4614 O O . GLY A 1 579 ? 33.359 31.758 24.901 1.00 93.38 579 GLY A O 1
ATOM 4615 N N . LYS A 1 580 ? 31.802 30.438 25.858 1.00 94.00 580 LYS A N 1
ATOM 4616 C CA . LYS A 1 580 ? 32.713 29.464 26.464 1.00 94.00 580 LYS A CA 1
ATOM 4617 C C . LYS A 1 580 ? 32.192 28.046 26.232 1.00 94.00 580 LYS A C 1
ATOM 4619 O O . LYS A 1 580 ? 31.074 27.832 25.787 1.00 94.00 580 LYS A O 1
ATOM 4624 N N . SER A 1 581 ? 33.053 27.069 26.495 1.00 95.56 581 SER A N 1
ATOM 4625 C CA . SER A 1 581 ? 32.706 25.651 26.456 1.00 95.56 581 SER A CA 1
ATOM 4626 C C . SER A 1 581 ? 33.395 24.941 27.611 1.00 95.56 581 SER A C 1
ATOM 4628 O O . SER A 1 581 ? 34.503 25.320 28.008 1.00 95.56 581 SER A O 1
ATOM 4630 N N . VAL A 1 582 ? 32.738 23.912 28.136 1.00 95.56 582 VAL A N 1
ATOM 4631 C CA . VAL A 1 582 ? 33.320 22.987 29.120 1.00 95.56 582 VAL A CA 1
ATOM 4632 C C . VAL A 1 582 ? 33.981 21.777 28.453 1.00 95.56 582 VAL A C 1
ATOM 4634 O O . VAL A 1 582 ? 34.531 20.921 29.145 1.00 95.56 582 VAL A O 1
ATOM 4637 N N . ALA A 1 583 ? 33.961 21.699 27.118 1.00 93.44 583 ALA A N 1
ATOM 4638 C CA . ALA A 1 583 ? 34.703 20.698 26.367 1.00 93.44 583 ALA A CA 1
ATOM 4639 C C . ALA A 1 583 ? 36.200 20.789 26.700 1.00 93.44 583 ALA A C 1
ATOM 4641 O O . ALA A 1 583 ? 36.800 21.867 26.690 1.00 93.44 583 ALA A O 1
ATOM 4642 N N . GLY A 1 584 ? 36.837 19.639 26.928 1.00 89.62 584 GLY A N 1
ATOM 4643 C CA . GLY A 1 584 ? 38.278 19.563 27.171 1.00 89.62 584 GLY A CA 1
ATOM 4644 C C . GLY A 1 584 ? 39.095 20.044 25.971 1.00 89.62 584 GLY A C 1
ATOM 4645 O O . GLY A 1 584 ? 40.266 20.402 26.106 1.00 89.62 584 GLY A O 1
ATOM 4646 N N . THR A 1 585 ? 38.510 20.063 24.769 1.00 91.31 585 THR A N 1
ATOM 4647 C CA . THR A 1 585 ? 39.123 20.660 23.576 1.00 91.31 585 THR A CA 1
ATOM 4648 C C . THR A 1 585 ? 38.095 21.221 22.616 1.00 91.31 585 THR A C 1
ATOM 4650 O O . THR A 1 585 ? 37.094 20.580 22.311 1.00 91.31 585 THR A O 1
ATOM 4653 N N . VAL A 1 586 ? 38.420 22.400 22.097 1.00 92.94 586 VAL A N 1
ATOM 4654 C CA . VAL A 1 586 ? 37.625 23.188 21.160 1.00 92.94 586 VAL A CA 1
ATOM 4655 C C . VAL A 1 586 ? 38.561 23.608 20.027 1.00 92.94 586 VAL A C 1
ATOM 4657 O O . VAL A 1 586 ? 39.622 24.173 20.301 1.00 92.94 586 VAL A O 1
ATOM 4660 N N . ASN A 1 587 ? 38.234 23.298 18.772 1.00 93.19 587 ASN A N 1
ATOM 4661 C CA . ASN A 1 587 ? 39.093 23.628 17.630 1.00 93.19 587 ASN A CA 1
ATOM 4662 C C . ASN A 1 587 ? 38.288 23.876 16.342 1.00 93.19 587 ASN A C 1
ATOM 4664 O O . ASN A 1 587 ? 37.194 23.341 16.185 1.00 93.19 587 ASN A O 1
ATOM 4668 N N . GLY A 1 588 ? 38.859 24.656 15.414 1.00 90.19 588 GLY A N 1
ATOM 4669 C CA . GLY A 1 588 ? 38.357 24.840 14.041 1.00 90.19 588 GLY A CA 1
ATOM 4670 C C . GLY A 1 588 ? 36.990 25.528 13.908 1.00 90.19 588 GLY A C 1
ATOM 4671 O O . GLY A 1 588 ? 36.270 25.299 12.933 1.00 90.19 588 GLY A O 1
ATOM 4672 N N . GLY A 1 589 ? 36.629 26.368 14.877 1.00 92.12 589 GLY A N 1
ATOM 4673 C CA . GLY A 1 589 ? 35.369 27.105 14.912 1.00 92.12 589 GLY A CA 1
ATOM 4674 C C . GLY A 1 589 ? 35.417 28.336 15.819 1.00 92.12 589 GLY A C 1
ATOM 4675 O O . GLY A 1 589 ? 36.440 28.620 16.448 1.00 92.12 589 GLY A O 1
ATOM 4676 N N . GLN A 1 590 ? 34.296 29.047 15.901 1.00 95.69 590 GLN A N 1
ATOM 4677 C CA . GLN A 1 590 ? 34.129 30.264 16.695 1.00 95.69 590 GLN A CA 1
ATOM 4678 C C . GLN A 1 590 ? 32.829 30.243 17.503 1.00 95.69 590 GLN A C 1
ATOM 4680 O O . GLN A 1 590 ? 31.816 29.700 17.065 1.00 95.69 590 GLN A O 1
ATOM 4685 N N . PHE A 1 591 ? 32.844 30.867 18.681 1.00 96.38 591 PHE A N 1
ATOM 4686 C CA . PHE A 1 591 ? 31.623 31.088 19.449 1.00 96.38 591 PHE A CA 1
ATOM 4687 C C . PHE A 1 591 ? 30.761 32.170 18.799 1.00 96.38 591 PHE A C 1
ATOM 4689 O O . PHE A 1 591 ? 31.254 33.219 18.383 1.00 96.38 591 PHE A O 1
ATOM 4696 N N . THR A 1 592 ? 29.462 31.912 18.750 1.00 96.44 592 THR A N 1
ATOM 4697 C CA . THR A 1 592 ? 28.423 32.803 18.233 1.00 96.44 592 THR A CA 1
ATOM 4698 C C . THR A 1 592 ? 27.301 32.914 19.270 1.00 96.44 592 THR A C 1
ATOM 4700 O O . THR A 1 592 ? 27.237 32.078 20.172 1.00 96.44 592 THR A O 1
ATOM 4703 N N . PRO A 1 593 ? 26.387 33.895 19.155 1.00 95.88 593 PRO A N 1
ATOM 4704 C CA . PRO A 1 593 ? 25.213 33.958 20.029 1.00 95.88 593 PRO A CA 1
ATOM 4705 C C . PRO A 1 593 ? 24.346 32.688 20.007 1.00 95.88 593 PRO A C 1
ATOM 4707 O O . PRO A 1 593 ? 23.673 32.400 20.990 1.00 95.88 593 PRO A O 1
ATOM 4710 N N . ASP A 1 594 ? 24.396 31.923 18.911 1.00 94.00 594 ASP A N 1
ATOM 4711 C CA . ASP A 1 594 ? 23.593 30.714 18.704 1.00 94.00 594 ASP A CA 1
ATOM 4712 C C . ASP A 1 594 ? 24.310 29.422 19.154 1.00 94.00 594 ASP A C 1
ATOM 4714 O O . ASP A 1 594 ? 23.707 28.351 19.115 1.00 94.00 594 ASP A O 1
ATOM 4718 N N . GLY A 1 595 ? 25.587 29.493 19.557 1.00 96.62 595 GLY A N 1
ATOM 4719 C CA . GLY A 1 595 ? 26.402 28.332 19.937 1.00 96.62 595 GLY A CA 1
ATOM 4720 C C . GLY A 1 595 ? 27.822 28.347 19.359 1.00 96.62 595 GLY A C 1
ATOM 4721 O O . GLY A 1 595 ? 28.311 29.376 18.878 1.00 96.62 595 GLY A O 1
ATOM 4722 N N . TYR A 1 596 ? 28.491 27.191 19.347 1.00 96.75 596 TYR A N 1
ATOM 4723 C CA . TYR A 1 596 ? 29.822 27.030 18.751 1.00 96.75 596 TYR A CA 1
ATOM 4724 C C . TYR A 1 596 ? 29.724 26.633 17.276 1.00 96.75 596 TYR A C 1
ATOM 4726 O O . TYR A 1 596 ? 29.292 25.527 16.946 1.00 96.75 596 TYR A O 1
ATOM 4734 N N . ARG A 1 597 ? 30.145 27.528 16.378 1.00 96.12 597 ARG A N 1
ATOM 4735 C CA . ARG A 1 597 ? 30.102 27.332 14.927 1.00 96.12 597 ARG A CA 1
ATOM 4736 C C . ARG A 1 597 ? 31.416 26.775 14.401 1.00 96.12 597 ARG A C 1
ATOM 4738 O O . ARG A 1 597 ? 32.436 27.460 14.426 1.00 96.12 597 ARG A O 1
ATOM 4745 N N . VAL A 1 598 ? 31.374 25.572 13.840 1.00 93.00 598 VAL A N 1
ATOM 4746 C CA . VAL A 1 598 ? 32.488 24.985 13.086 1.00 93.00 598 VAL A CA 1
ATOM 4747 C C . VAL A 1 598 ? 32.591 25.655 11.714 1.00 93.00 598 VAL A C 1
ATOM 4749 O O . VAL A 1 598 ? 31.611 25.713 10.978 1.00 93.00 598 VAL A O 1
ATOM 4752 N N . GLU A 1 599 ? 33.767 26.163 11.339 1.00 87.06 599 GLU A N 1
ATOM 4753 C CA . GLU A 1 599 ? 33.952 26.927 10.086 1.00 87.06 599 GLU A CA 1
ATOM 4754 C C . GLU A 1 599 ? 34.629 26.134 8.966 1.00 87.06 599 GLU A C 1
ATOM 4756 O O . GLU A 1 599 ? 34.528 26.479 7.789 1.00 87.06 599 GLU A O 1
ATOM 4761 N N . THR A 1 600 ? 35.327 25.063 9.325 1.00 85.69 600 THR A N 1
ATOM 4762 C CA . THR A 1 600 ? 36.159 24.274 8.417 1.00 85.69 600 THR A CA 1
ATOM 4763 C C . THR A 1 600 ? 35.758 22.811 8.473 1.00 85.69 600 THR A C 1
ATOM 4765 O O . THR A 1 600 ? 35.478 22.275 9.544 1.00 85.69 600 THR A O 1
ATOM 4768 N N . ASN A 1 601 ? 35.807 22.140 7.319 1.00 78.88 601 ASN A N 1
ATOM 4769 C CA . ASN A 1 601 ? 35.611 20.696 7.269 1.00 78.88 601 ASN A CA 1
ATOM 4770 C C . ASN A 1 601 ? 36.718 19.970 8.045 1.00 78.88 601 ASN A C 1
ATOM 4772 O O . ASN A 1 601 ? 36.488 18.918 8.622 1.00 78.88 601 ASN A O 1
ATOM 4776 N N . PHE A 1 602 ? 37.928 20.521 8.102 1.00 80.31 602 PHE A N 1
ATOM 4777 C CA . PHE A 1 602 ? 39.058 19.897 8.784 1.00 80.31 602 PHE A CA 1
ATOM 4778 C C . PHE A 1 602 ? 39.282 20.520 10.156 1.00 80.31 602 PHE A C 1
ATOM 4780 O O . PHE A 1 602 ? 39.378 21.739 10.273 1.00 80.31 602 PHE A O 1
ATOM 4787 N N . HIS A 1 603 ? 39.427 19.671 11.174 1.00 80.19 603 HIS A N 1
ATOM 4788 C CA . HIS A 1 603 ? 39.795 20.047 12.545 1.00 80.19 603 HIS A CA 1
ATOM 4789 C C . HIS A 1 603 ? 38.780 20.926 13.302 1.00 80.19 603 HIS A C 1
ATOM 4791 O O . HIS A 1 603 ? 39.120 21.469 14.350 1.00 80.19 603 HIS A O 1
ATOM 4797 N N . GLY A 1 604 ? 37.548 21.037 12.803 1.00 88.00 604 GLY A N 1
ATOM 4798 C CA . GLY A 1 604 ? 36.430 21.684 13.485 1.00 88.00 604 GLY A CA 1
ATOM 4799 C C . GLY A 1 604 ? 35.665 20.728 14.395 1.00 88.00 604 GLY A C 1
ATOM 4800 O O . GLY A 1 604 ? 34.898 19.916 13.878 1.00 88.00 604 GLY A O 1
ATOM 4801 N N . TYR A 1 605 ? 35.878 20.782 15.714 1.00 91.62 605 TYR A N 1
ATOM 4802 C CA . TYR A 1 605 ? 35.215 19.881 16.666 1.00 91.62 605 TYR A CA 1
ATOM 4803 C C . TYR A 1 605 ? 35.252 20.361 18.127 1.00 91.62 605 TYR A C 1
ATOM 4805 O O . TYR A 1 605 ? 36.115 21.143 18.536 1.00 91.62 605 TYR A O 1
ATOM 4813 N N . LEU A 1 606 ? 34.348 19.790 18.925 1.00 94.62 606 LEU A N 1
ATOM 4814 C CA . LEU A 1 606 ? 34.319 19.830 20.390 1.00 94.62 606 LEU A CA 1
ATOM 4815 C C . LEU A 1 606 ? 34.615 18.425 20.926 1.00 94.62 606 LEU A C 1
ATOM 4817 O O . LEU A 1 606 ? 34.086 17.459 20.381 1.00 94.62 606 LEU A O 1
ATOM 4821 N N . VAL A 1 607 ? 35.445 18.288 21.964 1.00 94.94 607 VAL A N 1
ATOM 4822 C CA . VAL A 1 607 ? 35.702 17.002 22.643 1.00 94.94 607 VAL A CA 1
ATOM 4823 C C . VAL A 1 607 ? 35.358 17.105 24.121 1.00 94.94 607 VAL A C 1
ATOM 4825 O O . VAL A 1 607 ? 36.007 17.843 24.863 1.00 94.94 607 VAL A O 1
ATOM 4828 N N . TYR A 1 608 ? 34.383 16.312 24.542 1.00 96.31 608 TYR A N 1
ATOM 4829 C CA . TYR A 1 608 ? 33.978 16.128 25.925 1.00 96.31 608 TYR A CA 1
ATOM 4830 C C . TYR A 1 608 ? 34.571 14.821 26.446 1.00 96.31 608 TYR A C 1
ATOM 4832 O O . TYR A 1 608 ? 34.255 13.736 25.957 1.00 96.31 608 TYR A O 1
ATOM 4840 N N . GLU A 1 609 ? 35.458 14.937 27.427 1.00 95.00 609 GLU A N 1
ATOM 4841 C CA . GLU A 1 609 ? 36.027 13.803 28.150 1.00 95.00 609 GLU A CA 1
ATOM 4842 C C . GLU A 1 609 ? 35.142 13.556 29.374 1.00 95.00 609 GLU A C 1
ATOM 4844 O O . GLU A 1 609 ? 34.916 14.470 30.167 1.00 95.00 609 GLU A O 1
ATOM 4849 N N . THR A 1 610 ? 34.612 12.345 29.518 1.00 94.94 610 THR A N 1
ATOM 4850 C CA . THR A 1 610 ? 33.700 12.009 30.619 1.00 94.94 610 THR A CA 1
ATOM 4851 C C . THR A 1 610 ? 34.338 10.996 31.566 1.00 94.94 610 THR A C 1
ATOM 4853 O O . THR A 1 610 ? 35.327 10.333 31.240 1.00 94.94 610 THR A O 1
ATOM 4856 N N . ASP A 1 611 ? 33.775 10.860 32.763 1.00 94.94 611 ASP A N 1
ATOM 4857 C CA . ASP A 1 611 ? 34.076 9.752 33.669 1.00 94.94 611 ASP A CA 1
ATOM 4858 C C . ASP A 1 611 ? 33.112 8.563 33.494 1.00 94.94 611 ASP A C 1
ATOM 4860 O O . ASP A 1 611 ? 33.247 7.565 34.201 1.00 94.94 611 ASP A O 1
ATOM 4864 N N . ILE A 1 612 ? 32.164 8.663 32.554 1.00 94.81 612 ILE A N 1
ATOM 4865 C CA . ILE A 1 612 ? 31.119 7.671 32.308 1.00 94.81 612 ILE A CA 1
ATOM 4866 C C . ILE A 1 612 ? 31.739 6.444 31.640 1.00 94.81 612 ILE A C 1
ATOM 4868 O O . ILE A 1 612 ? 32.462 6.559 30.649 1.00 94.81 612 ILE A O 1
ATOM 4872 N N . VAL A 1 613 ? 31.428 5.269 32.183 1.00 91.81 613 VAL A N 1
ATOM 4873 C CA . VAL A 1 613 ? 31.776 3.955 31.632 1.00 91.81 613 VAL A CA 1
ATOM 4874 C C . VAL A 1 613 ? 30.471 3.198 31.396 1.00 91.81 613 VAL A C 1
ATOM 4876 O O . VAL A 1 613 ? 29.626 3.158 32.289 1.00 91.81 613 VAL A O 1
ATOM 4879 N N . GLY A 1 614 ? 30.304 2.596 30.218 1.00 88.81 614 GLY A N 1
ATOM 4880 C CA . GLY A 1 614 ? 29.082 1.880 29.850 1.00 88.81 614 GLY A CA 1
ATOM 4881 C C . GLY A 1 614 ? 27.971 2.806 29.348 1.00 88.81 614 GLY A C 1
ATOM 4882 O O . GLY A 1 614 ? 28.135 3.456 28.314 1.00 88.81 614 GLY A O 1
ATOM 4883 N N . ASN A 1 615 ? 26.835 2.821 30.052 1.00 91.44 615 ASN A N 1
ATOM 4884 C CA . ASN A 1 615 ? 25.598 3.443 29.583 1.00 91.44 615 ASN A CA 1
ATOM 4885 C C . ASN A 1 615 ? 25.683 4.978 29.574 1.00 91.44 615 ASN A C 1
ATOM 4887 O O . ASN A 1 615 ? 25.990 5.609 30.588 1.00 91.44 615 ASN A O 1
ATOM 4891 N N . ILE A 1 616 ? 25.400 5.588 28.422 1.00 95.06 616 ILE A N 1
ATOM 4892 C CA . ILE A 1 616 ? 25.576 7.027 28.202 1.00 95.06 616 ILE A CA 1
ATOM 4893 C C . ILE A 1 616 ? 24.492 7.607 27.296 1.00 95.06 616 ILE A C 1
ATOM 4895 O O . ILE A 1 616 ? 24.088 6.995 26.306 1.00 95.06 616 ILE A O 1
ATOM 4899 N N . GLY A 1 617 ? 24.044 8.810 27.637 1.00 95.44 617 GLY A N 1
ATOM 4900 C CA . GLY A 1 617 ? 23.084 9.599 26.880 1.00 95.44 617 GLY A CA 1
ATOM 4901 C C . GLY A 1 617 ? 23.722 10.901 26.425 1.00 95.44 617 GLY A C 1
ATOM 4902 O O . GLY A 1 617 ? 24.537 11.484 27.140 1.00 95.44 617 GLY A O 1
ATOM 4903 N N . LEU A 1 618 ? 23.366 11.354 25.234 1.00 96.88 618 LEU A N 1
ATOM 4904 C CA . LEU A 1 618 ? 23.833 12.600 24.653 1.00 96.88 618 LEU A CA 1
ATOM 4905 C C . LEU A 1 618 ? 22.664 13.305 23.977 1.00 96.88 618 LEU A C 1
ATOM 4907 O O . LEU A 1 618 ? 22.018 12.728 23.103 1.00 96.88 618 LEU A O 1
ATOM 4911 N N . GLU A 1 619 ? 22.470 14.570 24.321 1.00 96.88 619 GLU A N 1
ATOM 4912 C CA . GLU A 1 619 ? 21.613 15.486 23.581 1.00 96.88 619 GLU A CA 1
ATOM 4913 C C . GLU A 1 619 ? 22.438 16.659 23.064 1.00 96.88 619 GLU A C 1
ATOM 4915 O O . GLU A 1 619 ? 23.355 17.123 23.745 1.00 96.88 619 GLU A O 1
ATOM 4920 N N . PHE A 1 620 ? 22.128 17.146 21.867 1.00 97.19 620 PHE A N 1
ATOM 4921 C CA . PHE A 1 620 ? 22.651 18.421 21.381 1.00 97.19 620 PHE A CA 1
ATOM 4922 C C . PHE A 1 620 ? 21.798 18.963 20.242 1.00 97.19 620 PHE A C 1
ATOM 4924 O O . PHE A 1 620 ? 21.178 18.210 19.489 1.00 97.19 620 PHE A O 1
ATOM 4931 N N . ASP A 1 621 ? 21.851 20.276 20.067 1.00 96.75 621 ASP A N 1
ATOM 4932 C CA . ASP A 1 621 ? 21.268 20.948 18.920 1.00 96.75 621 ASP A CA 1
ATOM 4933 C C . ASP A 1 621 ? 22.347 21.226 17.874 1.00 96.75 621 ASP A C 1
ATOM 4935 O O . ASP A 1 621 ? 23.494 21.553 18.195 1.00 96.75 621 ASP A O 1
ATOM 4939 N N . ALA A 1 622 ? 21.981 21.098 16.602 1.00 96.31 622 ALA A N 1
ATOM 4940 C CA . ALA A 1 622 ? 22.854 21.413 15.481 1.00 96.31 622 ALA A CA 1
ATOM 4941 C C . ALA A 1 622 ? 22.084 22.156 14.386 1.00 96.31 622 ALA A C 1
ATOM 4943 O O . ALA A 1 622 ? 21.054 21.680 13.909 1.00 96.31 622 ALA A O 1
ATOM 4944 N N . LYS A 1 623 ? 22.598 23.308 13.955 1.00 96.25 623 LYS A N 1
ATOM 4945 C CA . LYS A 1 623 ? 22.025 24.141 12.884 1.00 96.25 623 LYS A CA 1
ATOM 4946 C C . LYS A 1 623 ? 23.077 24.441 11.827 1.00 96.25 623 LYS A C 1
ATOM 4948 O O . LYS A 1 623 ? 24.241 24.594 12.169 1.00 96.25 623 LYS A O 1
ATOM 4953 N N . GLY A 1 624 ? 22.685 24.583 10.563 1.00 93.00 624 GLY A N 1
ATOM 4954 C CA . GLY A 1 624 ? 23.604 24.987 9.491 1.00 93.00 624 GLY A CA 1
ATOM 4955 C C . GLY A 1 624 ? 24.121 23.841 8.626 1.00 93.00 624 GLY A C 1
ATOM 4956 O O . GLY A 1 624 ? 25.004 24.060 7.799 1.00 93.00 624 GLY A O 1
ATOM 4957 N N . TYR A 1 625 ? 23.568 22.629 8.765 1.00 92.06 625 TYR A N 1
ATOM 4958 C CA . TYR A 1 625 ? 23.840 21.558 7.807 1.00 92.06 625 TYR A CA 1
ATOM 4959 C C . TYR A 1 625 ? 23.357 21.974 6.421 1.00 92.06 625 TYR A C 1
ATOM 4961 O O . TYR A 1 625 ? 22.185 22.288 6.231 1.00 92.06 625 TYR A O 1
ATOM 4969 N N . ILE A 1 626 ? 24.261 21.935 5.448 1.00 87.31 626 ILE A N 1
ATOM 4970 C CA . ILE A 1 626 ? 23.931 22.240 4.058 1.00 87.31 626 ILE A CA 1
ATOM 4971 C C . ILE A 1 626 ? 23.734 20.965 3.251 1.00 87.31 626 ILE A C 1
ATOM 4973 O O . ILE A 1 626 ? 24.392 19.943 3.480 1.00 87.31 626 ILE A O 1
ATOM 4977 N N . ASP A 1 627 ? 22.851 21.053 2.270 1.00 80.69 627 ASP A N 1
ATOM 4978 C CA . ASP A 1 627 ? 22.709 20.044 1.236 1.00 80.69 627 ASP A CA 1
ATOM 4979 C C . ASP A 1 627 ? 24.002 19.928 0.397 1.00 80.69 627 ASP A C 1
ATOM 4981 O O . ASP A 1 627 ? 24.696 20.922 0.169 1.00 80.69 627 ASP A O 1
ATOM 4985 N N . ARG A 1 628 ? 24.343 18.710 -0.045 1.00 80.50 628 ARG A N 1
ATOM 4986 C CA . ARG A 1 628 ? 25.448 18.406 -0.985 1.00 80.50 628 ARG A CA 1
ATOM 4987 C C . ARG A 1 628 ? 26.799 19.008 -0.600 1.00 80.50 628 ARG A C 1
ATOM 4989 O O . ARG A 1 628 ? 27.507 19.606 -1.402 1.00 80.50 628 ARG A O 1
ATOM 4996 N N . GLU A 1 629 ? 27.168 18.832 0.653 1.00 86.69 629 GLU A N 1
ATOM 4997 C CA . GLU A 1 629 ? 28.404 19.385 1.190 1.00 86.69 629 GLU A CA 1
ATOM 4998 C C . GLU A 1 629 ? 29.655 18.661 0.675 1.00 86.69 629 GLU A C 1
ATOM 5000 O O . GLU A 1 629 ? 29.755 17.444 0.814 1.00 86.69 629 GLU A O 1
ATOM 5005 N N . ASP A 1 630 ? 30.617 19.394 0.108 1.00 83.50 630 ASP A N 1
ATOM 5006 C CA . ASP A 1 630 ? 31.860 18.815 -0.422 1.00 83.50 630 ASP A CA 1
ATOM 5007 C C . ASP A 1 630 ? 32.666 18.089 0.659 1.00 83.50 630 ASP A C 1
ATOM 5009 O O . ASP A 1 630 ? 32.975 18.656 1.714 1.00 83.50 630 ASP A O 1
ATOM 5013 N N . CYS A 1 631 ? 33.091 16.856 0.375 1.00 81.00 631 CYS A N 1
ATOM 5014 C CA . CYS A 1 631 ? 34.032 16.137 1.229 1.00 81.00 631 CYS A CA 1
ATOM 5015 C C . CYS A 1 631 ? 34.943 15.196 0.432 1.00 81.00 631 CYS A C 1
ATOM 5017 O O . CYS A 1 631 ? 34.639 14.789 -0.685 1.00 81.00 631 CYS A O 1
ATOM 5019 N N . SER A 1 632 ? 36.106 14.865 0.993 1.00 75.38 632 SER A N 1
ATOM 5020 C CA . SER A 1 632 ? 37.126 14.072 0.296 1.00 75.38 632 SER A CA 1
ATOM 5021 C C . SER A 1 632 ? 36.866 12.561 0.315 1.00 75.38 632 SER A C 1
ATOM 5023 O O . SER A 1 632 ? 37.371 11.858 -0.554 1.00 75.38 632 SER A O 1
ATOM 5025 N N . ASP A 1 633 ? 36.097 12.046 1.278 1.00 75.56 633 ASP A N 1
ATOM 5026 C CA . ASP A 1 633 ? 35.901 10.605 1.510 1.00 75.56 633 ASP A CA 1
ATOM 5027 C C . ASP A 1 633 ? 34.420 10.176 1.552 1.00 75.56 633 ASP A C 1
ATOM 5029 O O . ASP A 1 633 ? 34.099 9.079 2.021 1.00 75.56 633 ASP A O 1
ATOM 5033 N N . SER A 1 634 ? 33.509 11.021 1.054 1.00 78.25 634 SER A N 1
ATOM 5034 C CA . SER A 1 634 ? 32.036 10.901 1.128 1.00 78.25 634 SER A CA 1
ATOM 5035 C C . SER A 1 634 ? 31.441 10.966 2.538 1.00 78.25 634 SER A C 1
ATOM 5037 O O . SER A 1 634 ? 30.226 10.825 2.680 1.00 78.25 634 SER A O 1
ATOM 5039 N N . LYS A 1 635 ? 32.245 11.157 3.593 1.00 85.75 635 LYS A N 1
ATOM 5040 C CA . LYS A 1 635 ? 31.824 10.978 4.989 1.00 85.75 635 LYS A CA 1
ATOM 5041 C C . LYS A 1 635 ? 32.207 12.198 5.827 1.00 85.75 635 LYS A C 1
ATOM 5043 O O . LYS A 1 635 ? 33.369 12.460 6.098 1.00 85.75 635 LYS A O 1
ATOM 5048 N N . LEU A 1 636 ? 31.202 12.926 6.288 1.00 88.75 636 LEU A N 1
ATOM 5049 C CA . LEU A 1 636 ? 31.353 14.050 7.199 1.00 88.75 636 LEU A CA 1
ATOM 5050 C C . LEU A 1 636 ? 30.929 13.614 8.599 1.00 88.75 636 LEU A C 1
ATOM 5052 O O . LEU A 1 636 ? 29.768 13.269 8.816 1.00 88.75 636 LEU A O 1
ATOM 5056 N N . VAL A 1 637 ? 31.861 13.596 9.546 1.00 90.56 637 VAL A N 1
ATOM 5057 C CA . VAL A 1 637 ? 31.576 13.143 10.916 1.00 90.56 637 VAL A CA 1
ATOM 5058 C C . VAL A 1 637 ? 30.729 14.185 11.643 1.00 90.56 637 VAL A C 1
ATOM 5060 O O . VAL A 1 637 ? 31.154 15.325 11.814 1.00 90.56 637 VAL A O 1
ATOM 5063 N N . VAL A 1 638 ? 29.519 13.788 12.040 1.00 92.12 638 VAL A N 1
ATOM 5064 C CA . VAL A 1 638 ? 28.599 14.598 12.853 1.00 92.12 638 VAL A CA 1
ATOM 5065 C C . VAL A 1 638 ? 28.898 14.380 14.332 1.00 92.12 638 VAL A C 1
ATOM 5067 O O . VAL A 1 638 ? 29.071 15.334 15.086 1.00 92.12 638 VAL A O 1
ATOM 5070 N N . LEU A 1 639 ? 28.993 13.112 14.723 1.00 94.38 639 LEU A N 1
ATOM 5071 C CA . LEU A 1 639 ? 29.213 12.676 16.094 1.00 94.38 639 LEU A CA 1
ATOM 5072 C C . LEU A 1 639 ? 30.155 11.475 16.091 1.00 94.38 639 LEU A C 1
ATOM 5074 O O . LEU A 1 639 ? 30.010 10.566 15.272 1.00 94.38 639 LEU A O 1
ATOM 5078 N N . LEU A 1 640 ? 31.082 11.454 17.039 1.00 92.62 640 LEU A N 1
ATOM 5079 C CA . LEU A 1 640 ? 31.965 10.332 17.313 1.00 92.62 640 LEU A CA 1
ATOM 5080 C C . LEU A 1 640 ? 32.005 10.086 18.825 1.00 92.62 640 LEU A C 1
ATOM 5082 O O . LEU A 1 640 ? 32.470 10.944 19.571 1.00 92.62 640 LEU A O 1
ATOM 5086 N N . MET A 1 641 ? 31.551 8.922 19.278 1.00 93.12 641 MET A N 1
ATOM 5087 C CA . MET A 1 641 ? 31.630 8.495 20.678 1.00 93.12 641 MET A CA 1
ATOM 5088 C C . MET A 1 641 ? 32.549 7.283 20.780 1.00 93.12 641 MET A C 1
ATOM 5090 O O . MET A 1 641 ? 32.419 6.346 19.994 1.00 93.12 641 MET A O 1
ATOM 5094 N N . PHE A 1 642 ? 33.498 7.302 21.710 1.00 92.19 642 PHE A N 1
ATOM 5095 C CA . PHE A 1 642 ? 34.478 6.227 21.840 1.00 92.19 642 PHE A CA 1
ATOM 5096 C C . PHE A 1 642 ? 35.092 6.158 23.231 1.00 92.19 642 PHE A C 1
ATOM 5098 O O . PHE A 1 642 ? 35.240 7.178 23.899 1.00 92.19 642 PHE A O 1
ATOM 5105 N N . ASP A 1 643 ? 35.521 4.973 23.643 1.00 91.00 643 ASP A N 1
ATOM 5106 C CA . ASP A 1 643 ? 36.142 4.736 24.954 1.00 91.00 643 ASP A CA 1
ATOM 5107 C C . ASP A 1 643 ? 37.660 4.472 24.890 1.00 91.00 643 ASP A C 1
ATOM 5109 O O . ASP A 1 643 ? 38.297 4.123 25.888 1.00 91.00 643 ASP A O 1
ATOM 5113 N N . SER A 1 644 ? 38.259 4.666 23.712 1.00 86.50 644 SER A N 1
ATOM 5114 C CA . SER A 1 644 ? 39.707 4.635 23.520 1.00 86.50 644 SER A CA 1
ATOM 5115 C C . SER A 1 644 ? 40.390 5.880 24.092 1.00 86.50 644 SER A C 1
ATOM 5117 O O . SER A 1 644 ? 39.748 6.919 24.267 1.00 86.50 644 SER A O 1
ATOM 5119 N N . PRO A 1 645 ? 41.725 5.853 24.284 1.00 83.25 645 PRO A N 1
ATOM 5120 C CA . PRO A 1 645 ? 42.497 7.069 24.476 1.00 83.25 645 PRO A CA 1
ATOM 5121 C C . PRO A 1 645 ? 42.153 8.113 23.411 1.00 83.25 645 PRO A C 1
ATOM 5123 O O . PRO A 1 645 ? 41.908 7.786 22.246 1.00 83.25 645 PRO A O 1
ATOM 5126 N N . ARG A 1 646 ? 42.149 9.376 23.828 1.00 76.00 646 ARG A N 1
ATOM 5127 C CA . ARG A 1 646 ? 41.723 10.529 23.029 1.00 76.00 646 ARG A CA 1
ATOM 5128 C C . ARG A 1 646 ? 42.378 10.626 21.645 1.00 76.00 646 ARG A C 1
ATOM 5130 O O . ARG A 1 646 ? 41.717 11.008 20.675 1.00 76.00 646 ARG A O 1
ATOM 5137 N N . ASP A 1 647 ? 43.649 10.245 21.571 1.00 74.62 647 ASP A N 1
ATOM 5138 C CA . ASP A 1 647 ? 44.482 10.312 20.368 1.00 74.62 647 ASP A CA 1
ATOM 5139 C C . ASP A 1 647 ? 44.634 8.935 19.700 1.00 74.62 647 ASP A C 1
ATOM 5141 O O . ASP A 1 647 ? 45.628 8.649 19.032 1.00 74.62 647 ASP A O 1
ATOM 5145 N N . ALA A 1 648 ? 43.656 8.043 19.876 1.00 78.06 648 ALA A N 1
ATOM 5146 C CA . ALA A 1 648 ? 43.607 6.811 19.106 1.00 78.06 648 ALA A CA 1
ATOM 5147 C C . ALA A 1 648 ? 43.355 7.131 17.623 1.00 78.06 648 ALA A C 1
ATOM 5149 O O . ALA A 1 648 ? 42.351 7.750 17.243 1.00 78.06 648 ALA A O 1
ATOM 5150 N N . ASN A 1 649 ? 44.275 6.686 16.768 1.00 76.50 649 ASN A N 1
ATOM 5151 C CA . ASN A 1 649 ? 44.110 6.748 15.326 1.00 76.50 649 ASN A CA 1
ATOM 5152 C C . ASN A 1 649 ? 43.216 5.602 14.847 1.00 76.50 649 ASN A C 1
ATOM 5154 O O . ASN A 1 649 ? 43.693 4.546 14.449 1.00 76.50 649 ASN A O 1
ATOM 5158 N N . TRP A 1 650 ? 41.907 5.831 14.806 1.00 74.69 650 TRP A N 1
ATOM 5159 C CA . TRP A 1 650 ? 40.946 4.883 14.232 1.00 74.69 650 TRP A CA 1
ATOM 5160 C C . TRP A 1 650 ? 41.114 4.665 12.712 1.00 74.69 650 TRP A C 1
ATOM 5162 O O . TRP A 1 650 ? 40.326 3.949 12.100 1.00 74.69 650 TRP A O 1
ATOM 5172 N N . GLY A 1 651 ? 42.104 5.279 12.060 1.00 72.19 651 GLY A N 1
ATOM 5173 C CA . GLY A 1 651 ? 42.568 4.887 10.728 1.00 72.19 651 GLY A CA 1
ATOM 5174 C C . GLY A 1 651 ? 43.581 3.737 10.744 1.00 72.19 651 GLY A C 1
ATOM 5175 O O . GLY A 1 651 ? 43.788 3.118 9.704 1.00 72.19 651 GLY A O 1
ATOM 5176 N N . ASP A 1 652 ? 44.192 3.439 11.893 1.00 77.06 652 ASP A N 1
ATOM 5177 C CA . ASP A 1 652 ? 45.151 2.351 12.069 1.00 77.06 652 ASP A CA 1
ATOM 5178 C C . ASP A 1 652 ? 44.414 1.007 12.232 1.00 77.06 652 ASP A C 1
ATOM 5180 O O . ASP A 1 652 ? 43.676 0.813 13.208 1.00 77.06 652 ASP A O 1
ATOM 5184 N N . PRO A 1 653 ? 44.599 0.047 11.307 1.00 72.56 653 PRO A N 1
ATOM 5185 C CA . PRO A 1 653 ? 44.012 -1.283 11.423 1.00 72.56 653 PRO A CA 1
ATOM 5186 C C . PRO A 1 653 ? 44.419 -2.027 12.701 1.00 72.56 653 PRO A C 1
ATOM 5188 O O . PRO A 1 653 ? 43.665 -2.891 13.141 1.00 72.56 653 PRO A O 1
ATOM 5191 N N . ALA A 1 654 ? 45.575 -1.715 13.300 1.00 75.00 654 ALA A N 1
ATOM 5192 C CA . ALA A 1 654 ? 46.010 -2.324 14.557 1.00 75.00 654 ALA A CA 1
ATOM 5193 C C . ALA A 1 654 ? 45.130 -1.881 15.732 1.00 75.00 654 ALA A C 1
ATOM 5195 O O . ALA A 1 654 ? 44.761 -2.704 16.564 1.00 75.00 654 ALA A O 1
ATOM 5196 N N . ILE A 1 655 ? 44.709 -0.612 15.758 1.00 74.00 655 ILE A N 1
ATOM 5197 C CA . ILE A 1 655 ? 43.755 -0.125 16.763 1.00 74.00 655 ILE A CA 1
ATOM 5198 C C . ILE A 1 655 ? 42.397 -0.796 16.558 1.00 74.00 655 ILE A C 1
ATOM 5200 O O . ILE A 1 655 ? 41.770 -1.198 17.530 1.00 74.00 655 ILE A O 1
ATOM 5204 N N . TRP A 1 656 ? 41.961 -1.004 15.314 1.00 70.44 656 TRP A N 1
ATOM 5205 C CA . TRP A 1 656 ? 40.737 -1.769 15.062 1.00 70.44 656 TRP A CA 1
ATOM 5206 C C . TRP A 1 656 ? 40.839 -3.209 15.543 1.00 70.44 656 TRP A C 1
ATOM 5208 O O . TRP A 1 656 ? 39.983 -3.649 16.300 1.00 70.44 656 TRP A O 1
ATOM 5218 N N . ARG A 1 657 ? 41.867 -3.933 15.094 1.00 68.88 657 ARG A N 1
ATOM 5219 C CA . ARG A 1 657 ? 42.000 -5.380 15.286 1.00 68.88 657 ARG A CA 1
ATOM 5220 C C . ARG A 1 657 ? 42.308 -5.765 16.730 1.00 68.88 657 ARG A C 1
ATOM 5222 O O . ARG A 1 657 ? 41.801 -6.779 17.195 1.00 68.88 657 ARG A O 1
ATOM 5229 N N . ASP A 1 658 ? 43.127 -4.969 17.409 1.00 64.00 658 ASP A N 1
ATOM 5230 C CA . ASP A 1 658 ? 43.775 -5.376 18.655 1.00 64.00 658 ASP A CA 1
ATOM 5231 C C . ASP A 1 658 ? 43.263 -4.582 19.881 1.00 64.00 658 ASP A C 1
ATOM 5233 O O . ASP A 1 658 ? 43.779 -4.771 20.983 1.00 64.00 658 ASP A O 1
ATOM 5237 N N . SER A 1 659 ? 42.260 -3.700 19.731 1.00 66.31 659 SER A N 1
ATOM 5238 C CA . SER A 1 659 ? 41.729 -2.907 20.853 1.00 66.31 659 SER A CA 1
ATOM 5239 C C . SER A 1 659 ? 40.426 -3.439 21.452 1.00 66.31 659 SER A C 1
ATOM 5241 O O . SER A 1 659 ? 39.571 -3.982 20.760 1.00 66.31 659 SER A O 1
ATOM 5243 N N . HIS A 1 660 ? 40.260 -3.235 22.761 1.00 78.50 660 HIS A N 1
ATOM 5244 C CA . HIS A 1 660 ? 39.024 -3.506 23.506 1.00 78.50 660 HIS A CA 1
ATOM 5245 C C . HIS A 1 660 ? 38.064 -2.305 23.523 1.00 78.50 660 HIS A C 1
ATOM 5247 O O . HIS A 1 660 ? 37.230 -2.193 24.416 1.00 78.50 660 HIS A O 1
ATOM 5253 N N . TYR A 1 661 ? 38.234 -1.381 22.575 1.00 86.44 661 TYR A N 1
ATOM 5254 C CA . TYR A 1 661 ? 37.514 -0.118 22.557 1.00 86.44 661 TYR A CA 1
ATOM 5255 C C . TYR A 1 661 ? 36.285 -0.189 21.665 1.00 86.44 661 TYR A C 1
ATOM 5257 O O . TYR A 1 661 ? 36.304 -0.828 20.615 1.00 86.44 661 TYR A O 1
ATOM 5265 N N . SER A 1 662 ? 35.252 0.526 22.073 1.00 87.06 662 SER A N 1
ATOM 5266 C CA . SER A 1 662 ? 34.015 0.753 21.352 1.00 87.06 662 SER A CA 1
ATOM 5267 C C . SER A 1 662 ? 34.065 2.086 20.610 1.00 87.06 662 SER A C 1
ATOM 5269 O O . SER A 1 662 ? 34.589 3.088 21.103 1.00 87.06 662 SER A O 1
ATOM 5271 N N . LEU A 1 663 ? 33.498 2.093 19.407 1.00 88.69 663 LEU A N 1
ATOM 5272 C CA . LEU A 1 663 ? 33.328 3.264 18.559 1.00 88.69 663 LEU A CA 1
ATOM 5273 C C . LEU A 1 663 ? 31.879 3.344 18.093 1.00 88.69 663 LEU A C 1
ATOM 5275 O O . LEU A 1 663 ? 31.340 2.362 17.584 1.00 88.69 663 LEU A O 1
ATOM 5279 N N . LEU A 1 664 ? 31.311 4.541 18.160 1.00 89.38 664 LEU A N 1
ATOM 5280 C CA . LEU A 1 664 ? 30.103 4.951 17.461 1.00 89.38 664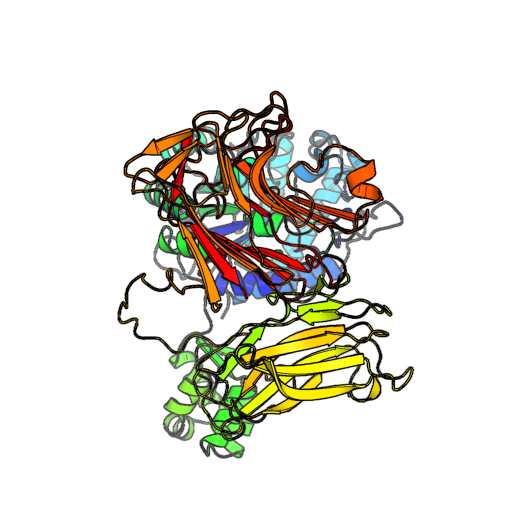 LEU A CA 1
ATOM 5281 C C . LEU A 1 664 ? 30.417 6.200 16.644 1.00 89.38 664 LEU A C 1
ATOM 5283 O O . LEU A 1 664 ? 30.975 7.165 17.157 1.00 89.38 664 LEU A O 1
ATOM 5287 N N . GLU A 1 665 ? 30.048 6.198 15.374 1.00 90.62 665 GLU A N 1
ATOM 5288 C CA . GLU A 1 665 ? 30.296 7.298 14.456 1.00 90.62 665 GLU A CA 1
ATOM 5289 C C . GLU A 1 665 ? 29.054 7.554 13.604 1.00 90.62 665 GLU A C 1
ATOM 5291 O O . GLU A 1 665 ? 28.678 6.735 12.759 1.00 90.62 665 GLU A O 1
ATOM 5296 N N . VAL A 1 666 ? 28.440 8.717 13.805 1.00 91.00 666 VAL A N 1
ATOM 5297 C CA . VAL A 1 666 ? 27.340 9.220 12.982 1.00 91.00 666 VAL A CA 1
ATOM 5298 C C . VAL A 1 666 ? 27.926 10.113 11.900 1.00 91.00 666 VAL A C 1
ATOM 5300 O O . VAL A 1 666 ? 28.670 11.058 12.178 1.00 91.00 666 VAL A O 1
ATOM 5303 N N . ARG A 1 667 ? 27.599 9.811 10.646 1.00 89.69 667 ARG A N 1
ATOM 5304 C CA . ARG A 1 667 ? 28.188 10.447 9.466 1.00 89.69 667 ARG A CA 1
ATOM 5305 C C . ARG A 1 667 ? 27.107 11.035 8.582 1.00 89.69 667 ARG A C 1
ATOM 5307 O O . ARG A 1 667 ? 26.245 10.307 8.103 1.00 89.69 667 ARG A O 1
ATOM 5314 N N . LYS A 1 668 ? 27.212 12.315 8.260 1.00 89.06 668 LYS A N 1
ATOM 5315 C CA . LYS A 1 668 ? 26.512 12.898 7.115 1.00 89.06 668 LYS A CA 1
ATOM 5316 C C . LYS A 1 668 ? 27.272 12.536 5.840 1.00 89.06 668 LYS A C 1
ATOM 5318 O O . LYS A 1 668 ? 28.501 12.579 5.814 1.00 89.06 668 LYS A O 1
ATOM 5323 N N . ARG A 1 669 ? 26.576 12.164 4.770 1.00 84.50 669 ARG A N 1
ATOM 5324 C CA . ARG A 1 669 ? 27.214 11.922 3.472 1.00 84.50 669 ARG A CA 1
ATOM 5325 C C . ARG A 1 669 ? 27.361 13.227 2.706 1.00 84.50 669 ARG A C 1
ATOM 5327 O O . ARG A 1 669 ? 26.381 13.936 2.487 1.00 84.50 669 ARG A O 1
ATOM 5334 N N . GLY A 1 670 ? 28.593 13.540 2.327 1.00 82.50 670 GLY A N 1
ATOM 5335 C CA . GLY A 1 670 ? 28.893 14.679 1.464 1.00 82.50 670 GLY A CA 1
ATOM 5336 C C . GLY A 1 670 ? 28.918 14.292 -0.013 1.00 82.50 670 GLY A C 1
ATOM 5337 O O . GLY A 1 670 ? 28.728 13.125 -0.363 1.00 82.50 670 GLY A O 1
ATOM 5338 N N . ILE A 1 671 ? 29.152 15.276 -0.876 1.00 83.00 671 ILE A N 1
ATOM 5339 C CA . ILE A 1 671 ? 29.362 15.060 -2.306 1.00 83.00 671 ILE A CA 1
ATOM 5340 C C . ILE A 1 671 ? 30.824 14.708 -2.583 1.00 83.00 671 ILE A C 1
ATOM 5342 O O . ILE A 1 671 ? 31.745 15.360 -2.089 1.00 83.00 671 ILE A O 1
ATOM 5346 N N . VAL A 1 672 ? 31.019 13.658 -3.383 1.00 78.44 672 VAL A N 1
ATOM 5347 C CA . VAL A 1 672 ? 32.314 13.274 -3.953 1.00 78.44 672 VAL A CA 1
ATOM 5348 C C . VAL A 1 672 ? 32.163 13.270 -5.468 1.00 78.44 672 VAL A C 1
ATOM 5350 O O . VAL A 1 672 ? 31.227 12.633 -5.959 1.00 78.44 672 VAL A O 1
ATOM 5353 N N . PRO A 1 673 ? 33.070 13.916 -6.224 1.00 77.75 673 PRO A N 1
ATOM 5354 C CA . PRO A 1 673 ? 33.043 13.867 -7.681 1.00 77.75 673 PRO A CA 1
ATOM 5355 C C . PRO A 1 673 ? 32.951 12.421 -8.197 1.00 77.75 673 PRO A C 1
ATOM 5357 O O . PRO A 1 673 ? 33.812 11.594 -7.896 1.00 77.75 673 PRO A O 1
ATOM 5360 N N . GLY A 1 674 ? 31.897 12.114 -8.959 1.00 74.75 674 GLY A N 1
ATOM 5361 C CA . GLY A 1 674 ? 31.646 10.778 -9.519 1.00 74.75 674 GLY A CA 1
ATOM 5362 C C . GLY A 1 674 ? 30.756 9.854 -8.673 1.00 74.75 674 GLY A C 1
ATOM 5363 O O . GLY A 1 674 ? 30.430 8.762 -9.132 1.00 74.75 674 GLY A O 1
ATOM 5364 N N . PHE A 1 675 ? 30.315 10.283 -7.485 1.00 69.50 675 PHE A N 1
ATOM 5365 C CA . PHE A 1 675 ? 29.382 9.548 -6.614 1.00 69.50 675 PHE A CA 1
ATOM 5366 C C . PHE A 1 675 ? 28.138 10.385 -6.273 1.00 69.50 675 PHE A C 1
ATOM 5368 O O . PHE A 1 675 ? 27.655 10.399 -5.141 1.00 69.50 675 PHE A O 1
ATOM 5375 N N . ASP A 1 676 ? 27.580 11.049 -7.285 1.00 65.19 676 ASP A N 1
ATOM 5376 C CA . ASP A 1 676 ? 26.435 11.967 -7.168 1.00 65.19 676 ASP A CA 1
ATOM 5377 C C . ASP A 1 676 ? 25.096 11.287 -6.821 1.00 65.19 676 ASP A C 1
ATOM 5379 O O . ASP A 1 676 ? 24.064 11.938 -6.884 1.00 65.19 676 ASP A O 1
ATOM 5383 N N . HIS A 1 677 ? 25.090 9.988 -6.504 1.00 58.94 677 HIS A N 1
ATOM 5384 C CA . HIS A 1 677 ? 23.901 9.219 -6.112 1.00 58.94 677 HIS A CA 1
ATOM 5385 C C . HIS A 1 677 ? 23.880 8.862 -4.614 1.00 58.94 677 HIS A C 1
ATOM 5387 O O . HIS A 1 677 ? 22.948 8.200 -4.161 1.00 58.94 677 HIS A O 1
ATOM 5393 N N . VAL A 1 678 ? 24.896 9.275 -3.844 1.00 59.22 678 VAL A N 1
ATOM 5394 C CA . VAL A 1 678 ? 25.104 8.867 -2.438 1.00 59.22 678 VAL A CA 1
ATOM 5395 C C . VAL A 1 678 ? 25.131 10.062 -1.469 1.00 59.22 678 VAL A C 1
ATOM 5397 O O . VAL A 1 678 ? 25.492 9.909 -0.300 1.00 59.22 678 VAL A O 1
ATOM 5400 N N . THR A 1 679 ? 24.790 11.275 -1.910 1.00 65.06 679 THR A N 1
ATOM 5401 C CA . THR A 1 679 ? 24.916 12.469 -1.059 1.00 65.06 679 THR A CA 1
ATOM 5402 C C . THR A 1 679 ? 23.727 12.608 -0.108 1.00 65.06 679 THR A C 1
ATOM 5404 O O . THR A 1 679 ? 22.628 12.138 -0.385 1.00 65.06 679 THR A O 1
ATOM 5407 N N . ASN A 1 680 ? 23.943 13.262 1.039 1.00 70.19 680 ASN A N 1
ATOM 5408 C CA . ASN A 1 680 ? 22.919 13.609 2.041 1.00 70.19 680 ASN A CA 1
ATOM 5409 C C . ASN A 1 680 ? 22.298 12.456 2.832 1.00 70.19 680 ASN A C 1
ATOM 5411 O O . ASN A 1 680 ? 21.467 12.698 3.706 1.00 70.19 680 ASN A O 1
ATOM 5415 N N . GLY A 1 681 ? 22.755 11.225 2.613 1.00 76.50 681 GLY A N 1
ATOM 5416 C CA . GLY A 1 681 ? 22.481 10.115 3.516 1.00 76.50 681 GLY A CA 1
ATOM 5417 C C . GLY A 1 681 ? 23.018 10.368 4.929 1.00 76.50 681 GLY A C 1
ATOM 5418 O O . GLY A 1 681 ? 24.004 11.084 5.129 1.00 76.50 681 GLY A O 1
ATOM 5419 N N . LEU A 1 682 ? 22.397 9.727 5.913 1.00 84.56 682 LEU A N 1
ATOM 5420 C CA . LEU A 1 682 ? 22.980 9.531 7.235 1.00 84.56 682 LEU A CA 1
ATOM 5421 C C . LEU A 1 682 ? 23.598 8.132 7.253 1.00 84.56 682 LEU A C 1
ATOM 5423 O O . LEU A 1 682 ? 22.979 7.182 6.787 1.00 84.56 682 LEU A O 1
ATOM 5427 N N . GLY A 1 683 ? 24.820 7.995 7.747 1.00 82.69 683 GLY A N 1
ATOM 5428 C CA . GLY A 1 683 ? 25.495 6.719 7.937 1.00 82.69 683 GLY A CA 1
ATOM 5429 C C . GLY A 1 683 ? 25.824 6.508 9.403 1.00 82.69 683 GLY A C 1
ATOM 5430 O O . GLY A 1 683 ? 26.172 7.459 10.103 1.00 82.69 683 GLY A O 1
ATOM 5431 N N . LEU A 1 684 ? 25.771 5.257 9.836 1.00 85.44 684 LEU A N 1
ATOM 5432 C CA . LEU A 1 684 ? 26.158 4.841 11.169 1.00 85.44 684 LEU A CA 1
ATOM 5433 C C . LEU A 1 684 ? 27.287 3.819 11.074 1.00 85.44 684 LEU A C 1
ATOM 5435 O O . LEU A 1 684 ? 27.172 2.789 10.414 1.00 85.44 684 LEU A O 1
ATOM 5439 N N . LYS A 1 685 ? 28.396 4.079 11.754 1.00 85.38 685 LYS A N 1
ATOM 5440 C CA . LYS A 1 685 ? 29.410 3.055 11.994 1.00 85.38 685 LYS A CA 1
ATOM 5441 C C . LYS A 1 685 ? 29.478 2.781 13.483 1.00 85.38 685 LYS A C 1
ATOM 5443 O O . LYS A 1 685 ? 29.632 3.707 14.268 1.00 85.38 685 LYS A O 1
ATOM 5448 N N . CYS A 1 686 ? 29.420 1.511 13.848 1.00 82.81 686 CYS A N 1
ATOM 5449 C CA . CYS A 1 686 ? 29.655 1.062 15.210 1.00 82.81 686 CYS A CA 1
ATOM 5450 C C . CYS A 1 686 ? 30.603 -0.143 15.205 1.00 82.81 686 CYS A C 1
ATOM 5452 O O . CYS A 1 686 ? 30.584 -0.958 14.281 1.00 82.81 686 CYS A O 1
ATOM 5454 N N . GLY A 1 687 ? 31.471 -0.272 16.202 1.00 75.12 687 GLY A N 1
ATOM 5455 C CA . GLY A 1 687 ? 32.381 -1.415 16.269 1.00 75.12 687 GLY A CA 1
ATOM 5456 C C . GLY A 1 687 ? 33.197 -1.471 17.549 1.00 75.12 687 GLY A C 1
ATOM 5457 O O . GLY A 1 687 ? 33.338 -0.458 18.226 1.00 75.12 687 GLY A O 1
ATOM 5458 N N . ALA A 1 688 ? 33.702 -2.663 17.860 1.00 70.38 688 ALA A N 1
ATOM 5459 C CA . ALA A 1 688 ? 34.537 -2.972 19.013 1.00 70.38 688 ALA A CA 1
ATOM 5460 C C . ALA A 1 688 ? 35.292 -4.294 18.784 1.00 70.38 688 ALA A C 1
ATOM 5462 O O . ALA A 1 688 ? 34.860 -5.131 17.989 1.00 70.38 688 ALA A O 1
ATOM 5463 N N . HIS A 1 689 ? 36.414 -4.504 19.480 1.00 67.06 689 HIS A N 1
ATOM 5464 C CA . HIS A 1 689 ? 37.132 -5.793 19.526 1.00 67.06 689 HIS A CA 1
ATOM 5465 C C . HIS A 1 689 ? 37.488 -6.415 18.162 1.00 67.06 689 HIS A C 1
ATOM 5467 O O . HIS A 1 689 ? 37.275 -7.607 17.946 1.00 67.06 689 HIS A O 1
ATOM 5473 N N . GLY A 1 690 ? 37.998 -5.638 17.203 1.00 61.72 690 GLY A N 1
ATOM 5474 C CA . GLY A 1 690 ? 38.341 -6.179 15.878 1.00 61.72 690 GLY A CA 1
ATOM 5475 C C . GLY A 1 690 ? 37.154 -6.444 14.957 1.00 61.72 690 GLY A C 1
ATOM 5476 O O . GLY A 1 690 ? 37.364 -6.793 13.794 1.00 61.72 690 GLY A O 1
ATOM 5477 N N . HIS A 1 691 ? 35.927 -6.216 15.425 1.00 61.78 691 HIS A N 1
ATOM 5478 C CA . HIS A 1 691 ? 34.708 -6.339 14.642 1.00 61.78 691 HIS A CA 1
ATOM 5479 C C . HIS A 1 691 ? 34.075 -4.960 14.426 1.00 61.78 691 HIS A C 1
ATOM 5481 O O . HIS A 1 691 ? 33.913 -4.158 15.344 1.00 61.78 691 HIS A O 1
ATOM 5487 N N . GLY A 1 692 ? 33.727 -4.652 13.179 1.00 60.09 692 GLY A N 1
ATOM 5488 C CA . GLY A 1 692 ? 33.074 -3.401 12.813 1.00 60.09 692 GLY A CA 1
ATOM 5489 C C . GLY A 1 692 ? 31.856 -3.678 11.954 1.00 60.09 692 GLY A C 1
ATOM 5490 O O . GLY A 1 692 ? 31.941 -4.440 10.991 1.00 60.09 692 GLY A O 1
ATOM 5491 N N . LEU A 1 693 ? 30.744 -3.034 12.289 1.00 61.38 693 LEU A N 1
ATOM 5492 C CA . LEU A 1 693 ? 29.552 -2.985 11.459 1.00 61.38 693 LEU A CA 1
ATOM 5493 C C . LEU A 1 693 ? 29.419 -1.552 10.932 1.00 61.38 693 LEU A C 1
ATOM 5495 O O . LEU A 1 693 ? 29.408 -0.577 11.685 1.00 61.38 693 LEU A O 1
ATOM 5499 N N . GLU A 1 694 ? 29.372 -1.403 9.611 1.00 65.12 694 GLU A N 1
ATOM 5500 C CA . GLU A 1 694 ? 28.999 -0.138 8.982 1.00 65.12 694 GLU A CA 1
ATOM 5501 C C . GLU A 1 694 ? 27.582 -0.301 8.436 1.00 65.12 694 GLU A C 1
ATOM 5503 O O . GLU A 1 694 ? 27.355 -1.046 7.484 1.00 65.12 694 GLU A O 1
ATOM 5508 N N . PHE A 1 695 ? 26.633 0.389 9.062 1.00 56.88 695 PHE A N 1
ATOM 5509 C CA . PHE A 1 695 ? 25.255 0.482 8.613 1.00 56.88 695 PHE A CA 1
ATOM 5510 C C . PHE A 1 695 ? 25.104 1.774 7.807 1.00 56.88 695 PHE A C 1
ATOM 5512 O O . PHE A 1 695 ? 25.256 2.885 8.313 1.00 56.88 695 PHE A O 1
ATOM 5519 N N . GLY A 1 696 ? 24.840 1.647 6.512 1.00 52.75 696 GLY A N 1
ATOM 5520 C CA . GLY A 1 696 ? 24.461 2.781 5.677 1.00 52.75 696 GLY A CA 1
ATOM 5521 C C . GLY A 1 696 ? 22.979 2.702 5.358 1.00 52.75 696 GLY A C 1
ATOM 5522 O O . GLY A 1 696 ? 22.582 1.795 4.632 1.00 52.75 696 GLY A O 1
ATOM 5523 N N . THR A 1 697 ? 22.166 3.643 5.842 1.00 50.59 697 THR A N 1
ATOM 5524 C CA . THR A 1 697 ? 20.877 3.906 5.191 1.00 50.59 697 THR A CA 1
ATOM 5525 C C . THR A 1 697 ? 21.152 4.745 3.949 1.00 50.59 697 THR A C 1
ATOM 5527 O O . THR A 1 697 ? 21.497 5.925 4.040 1.00 50.59 697 THR A O 1
ATOM 5530 N N . TRP A 1 698 ? 21.050 4.116 2.781 1.00 48.03 698 TRP A N 1
ATOM 5531 C CA . TRP A 1 698 ? 21.138 4.785 1.489 1.00 48.03 698 TRP A CA 1
ATOM 5532 C C . TRP A 1 698 ? 19.751 5.323 1.142 1.00 48.03 698 TRP A C 1
ATOM 5534 O O . TRP A 1 698 ? 18.966 4.637 0.496 1.00 48.03 698 TRP A O 1
ATOM 5544 N N . ALA A 1 699 ? 19.405 6.523 1.602 1.00 42.19 699 ALA A N 1
ATOM 5545 C CA . ALA A 1 699 ? 18.289 7.207 0.964 1.00 42.19 699 ALA A CA 1
ATOM 5546 C C . ALA A 1 699 ? 18.811 7.783 -0.353 1.00 42.19 699 ALA A C 1
ATOM 5548 O O . ALA A 1 699 ? 19.805 8.515 -0.366 1.00 42.19 699 ALA A O 1
ATOM 5549 N N . GLY A 1 700 ? 18.165 7.414 -1.456 1.00 36.75 700 GLY A N 1
ATOM 5550 C CA . GLY A 1 700 ? 18.358 8.094 -2.728 1.00 36.75 700 GLY A CA 1
ATOM 5551 C C . GLY A 1 700 ? 18.101 9.595 -2.565 1.00 36.75 700 GLY A C 1
ATOM 5552 O O . GLY A 1 700 ? 17.296 10.023 -1.738 1.00 36.75 700 GLY A O 1
ATOM 5553 N N . HIS A 1 701 ? 18.833 10.390 -3.333 1.00 36.19 701 HIS A N 1
ATOM 5554 C CA . HIS A 1 701 ? 18.782 11.850 -3.344 1.00 36.19 701 HIS A CA 1
ATOM 5555 C C . HIS A 1 701 ? 17.371 12.469 -3.312 1.00 36.19 701 HIS A C 1
ATOM 5557 O O . HIS A 1 701 ? 16.441 11.971 -3.942 1.00 36.19 701 HIS A O 1
ATOM 5563 N N . GLY A 1 702 ? 17.275 13.664 -2.711 1.00 39.44 702 GLY A N 1
ATOM 5564 C CA . GLY A 1 702 ? 16.323 14.700 -3.138 1.00 39.44 702 GLY A CA 1
ATOM 5565 C C . GLY A 1 702 ? 14.858 14.505 -2.751 1.00 39.44 702 GLY A C 1
ATOM 5566 O O . GLY A 1 702 ? 13.999 15.160 -3.335 1.00 39.44 702 GLY A O 1
ATOM 5567 N N . GLN A 1 703 ? 14.555 13.630 -1.792 1.00 40.66 703 GLN A N 1
ATOM 5568 C CA . GLN A 1 703 ? 13.205 13.520 -1.242 1.00 40.66 703 GLN A CA 1
ATOM 5569 C C . GLN A 1 703 ? 12.944 14.688 -0.276 1.00 40.66 703 GLN A C 1
ATOM 5571 O O . GLN A 1 703 ? 13.295 14.607 0.903 1.00 40.66 703 GLN A O 1
ATOM 5576 N N . ALA A 1 704 ? 12.369 15.787 -0.768 1.00 37.19 704 ALA A N 1
ATOM 5577 C CA . ALA A 1 704 ? 11.863 16.851 0.101 1.00 37.19 704 ALA A CA 1
ATOM 5578 C C . ALA A 1 704 ? 10.859 16.246 1.103 1.00 37.19 704 ALA A C 1
ATOM 5580 O O . ALA A 1 704 ? 9.954 15.507 0.706 1.00 37.19 704 ALA A O 1
ATOM 5581 N N . GLY A 1 705 ? 11.045 16.511 2.397 1.00 43.28 705 GLY A N 1
ATOM 5582 C CA . GLY A 1 705 ? 10.250 15.922 3.479 1.00 43.28 705 GLY A CA 1
ATOM 5583 C C . GLY A 1 705 ? 10.763 14.579 4.015 1.00 43.28 705 GLY A C 1
ATOM 5584 O O . GLY A 1 705 ? 10.109 13.986 4.873 1.00 43.28 705 GLY A O 1
ATOM 5585 N N . HIS A 1 706 ? 11.920 14.078 3.562 1.00 59.62 706 HIS A N 1
ATOM 5586 C CA . HIS A 1 706 ? 12.506 12.873 4.153 1.00 59.62 706 HIS A CA 1
ATOM 5587 C C . HIS A 1 706 ? 13.089 13.168 5.546 1.00 59.62 706 HIS A C 1
ATOM 5589 O O . HIS A 1 706 ? 13.781 14.173 5.728 1.00 59.62 706 HIS A O 1
ATOM 5595 N N . PRO A 1 707 ? 12.962 12.235 6.507 1.00 58.91 707 PRO A N 1
ATOM 5596 C CA . PRO A 1 707 ? 13.539 12.314 7.855 1.00 58.91 707 PRO A CA 1
ATOM 5597 C C . PRO A 1 707 ? 15.025 12.652 7.980 1.00 58.91 707 PRO A C 1
ATOM 5599 O O . PRO A 1 707 ? 15.483 12.885 9.094 1.00 58.91 707 PRO A O 1
ATOM 5602 N N . ILE A 1 708 ? 15.790 12.657 6.881 1.00 70.06 708 ILE A N 1
ATOM 5603 C CA . ILE A 1 708 ? 17.238 12.932 6.847 1.00 70.06 708 ILE A CA 1
ATOM 5604 C C . ILE A 1 708 ? 17.579 14.210 6.069 1.00 70.06 708 ILE A C 1
ATOM 5606 O O . ILE A 1 708 ? 18.756 14.514 5.921 1.00 70.06 708 ILE A O 1
ATOM 5610 N N . GLU A 1 709 ? 16.587 14.962 5.581 1.00 77.94 709 GLU A N 1
ATOM 5611 C CA . GLU A 1 709 ? 16.825 16.210 4.852 1.00 77.94 709 GLU A CA 1
ATOM 5612 C C . GLU A 1 709 ? 17.635 17.195 5.711 1.00 77.94 709 GLU A C 1
ATOM 5614 O O . GLU A 1 709 ? 17.455 17.261 6.938 1.00 77.94 709 GLU A O 1
ATOM 5619 N N . TRP A 1 710 ? 18.551 17.916 5.058 1.00 84.31 710 TRP A N 1
ATOM 5620 C CA . TRP A 1 710 ? 19.454 18.895 5.659 1.00 84.31 710 TRP A CA 1
ATOM 5621 C C . TRP A 1 710 ? 19.109 20.283 5.136 1.00 84.31 710 TRP A C 1
ATOM 5623 O O . TRP A 1 710 ? 19.273 20.560 3.950 1.00 84.31 710 TRP A O 1
ATOM 5633 N N . HIS A 1 711 ? 18.664 21.157 6.025 1.00 86.44 711 HIS A N 1
ATOM 5634 C CA . HIS A 1 711 ? 18.352 22.537 5.725 1.00 86.44 711 HIS A CA 1
ATOM 5635 C C . HIS A 1 711 ? 19.177 23.433 6.655 1.00 86.44 711 HIS A C 1
ATOM 5637 O O . HIS A 1 711 ? 19.162 23.220 7.873 1.00 86.44 711 HIS A O 1
ATOM 5643 N N . PRO A 1 712 ? 19.886 24.444 6.123 1.00 88.88 712 PRO A N 1
ATOM 5644 C CA . PRO A 1 712 ? 20.794 25.263 6.923 1.00 88.88 712 PRO A CA 1
ATOM 5645 C C . PRO A 1 712 ? 20.075 26.028 8.038 1.00 88.88 712 PRO A C 1
ATOM 5647 O O . PRO A 1 712 ? 20.646 26.245 9.106 1.00 88.88 712 PRO A O 1
ATOM 5650 N N . ASP A 1 713 ? 18.814 26.399 7.817 1.00 89.62 713 ASP A N 1
ATOM 5651 C CA . ASP A 1 713 ? 18.030 27.157 8.795 1.00 89.62 713 ASP A CA 1
ATOM 5652 C C . ASP A 1 713 ? 17.332 26.287 9.849 1.00 89.62 713 ASP A C 1
ATOM 5654 O O . ASP A 1 713 ? 16.852 26.821 10.850 1.00 89.62 713 ASP A O 1
ATOM 5658 N N . THR A 1 714 ? 17.307 24.965 9.664 1.00 89.56 714 THR A N 1
ATOM 5659 C CA . THR A 1 714 ? 16.671 24.039 10.605 1.00 89.56 714 THR A CA 1
ATOM 5660 C C . THR A 1 714 ? 17.614 23.733 11.760 1.00 89.56 714 THR A C 1
ATOM 5662 O O . THR A 1 714 ? 18.778 23.382 11.557 1.00 89.56 714 THR A O 1
ATOM 5665 N N . VAL A 1 715 ? 17.098 23.851 12.982 1.00 93.19 715 VAL A N 1
ATOM 5666 C CA . VAL A 1 715 ? 17.751 23.317 14.179 1.00 93.19 715 VAL A CA 1
ATOM 5667 C C . VAL A 1 715 ? 17.356 21.852 14.298 1.00 93.19 715 VAL A C 1
ATOM 5669 O O . VAL A 1 715 ? 16.172 21.522 14.333 1.00 93.19 715 VAL A O 1
ATOM 5672 N N . TYR A 1 716 ? 18.349 20.976 14.326 1.00 90.81 716 TYR A N 1
ATOM 5673 C CA . TYR A 1 716 ? 18.161 19.553 14.549 1.00 90.81 716 TYR A CA 1
ATOM 5674 C C . TYR A 1 716 ? 18.493 19.233 15.995 1.00 90.81 716 TYR A C 1
ATOM 5676 O O . TYR A 1 716 ? 19.644 19.397 16.399 1.00 90.81 716 TYR A O 1
ATOM 5684 N N . HIS A 1 717 ? 17.500 18.751 16.732 1.00 94.50 717 HIS A N 1
ATOM 5685 C CA . HIS A 1 717 ? 17.678 18.224 18.073 1.00 94.50 717 HIS A CA 1
ATOM 5686 C C . HIS A 1 717 ? 18.058 16.746 17.986 1.00 94.50 717 HIS A C 1
ATOM 5688 O O . HIS A 1 717 ? 17.298 15.928 17.460 1.00 94.50 717 HIS A O 1
ATOM 5694 N N . TRP A 1 718 ? 19.249 16.401 18.456 1.00 93.31 718 TRP A N 1
ATOM 5695 C CA . TRP A 1 718 ? 19.761 15.038 18.453 1.00 93.31 718 TRP A CA 1
ATOM 5696 C C . TRP A 1 718 ? 19.659 14.431 19.838 1.00 93.31 718 TRP A C 1
ATOM 5698 O O . TRP A 1 718 ? 20.058 15.064 20.808 1.00 93.31 718 TRP A O 1
ATOM 5708 N N . VAL A 1 719 ? 19.204 13.181 19.898 1.00 93.88 719 VAL A N 1
ATOM 5709 C CA . VAL A 1 719 ? 19.174 12.376 21.121 1.00 93.88 719 VAL A CA 1
ATOM 5710 C C . VAL A 1 719 ? 19.814 11.031 20.814 1.00 93.88 719 VAL A C 1
ATOM 5712 O O . VAL A 1 719 ? 19.341 10.294 19.949 1.00 93.88 719 VAL A O 1
ATOM 5715 N N . ILE A 1 720 ? 20.913 10.719 21.490 1.00 94.31 720 ILE A N 1
ATOM 5716 C CA . ILE A 1 720 ? 21.660 9.476 21.317 1.00 94.31 720 ILE A CA 1
ATOM 5717 C C . ILE A 1 720 ? 21.759 8.789 22.666 1.00 94.31 720 ILE A C 1
ATOM 5719 O O . ILE A 1 720 ? 22.259 9.368 23.626 1.00 94.31 720 ILE A O 1
ATOM 5723 N N . THR A 1 721 ? 21.334 7.535 22.732 1.00 93.25 721 THR A N 1
ATOM 5724 C CA . THR A 1 721 ? 21.475 6.704 23.928 1.00 93.25 721 THR A CA 1
ATOM 5725 C C . THR A 1 721 ? 22.249 5.452 23.580 1.00 93.25 721 THR A C 1
ATOM 5727 O O . THR A 1 721 ? 21.901 4.758 22.629 1.00 93.25 721 THR A O 1
ATOM 5730 N N . TRP A 1 722 ? 23.269 5.131 24.364 1.00 90.88 722 TRP A N 1
ATOM 5731 C CA . TRP A 1 722 ? 23.889 3.815 24.371 1.00 90.88 722 TRP A CA 1
ATOM 5732 C C . TRP A 1 722 ? 23.572 3.177 25.718 1.00 90.88 722 TRP A C 1
ATOM 5734 O O . TRP A 1 722 ? 24.156 3.561 26.727 1.00 90.88 722 TRP A O 1
ATOM 5744 N N . ARG A 1 723 ? 22.606 2.258 25.743 1.00 88.62 723 ARG A N 1
ATOM 5745 C CA . ARG A 1 723 ? 22.110 1.606 26.960 1.00 88.62 723 ARG A CA 1
ATOM 5746 C C . ARG A 1 723 ? 22.055 0.100 26.738 1.00 88.62 723 ARG A C 1
ATOM 5748 O O . ARG A 1 723 ? 21.448 -0.361 25.777 1.00 88.62 723 ARG A O 1
ATOM 5755 N N . ASP A 1 724 ? 22.741 -0.650 27.593 1.00 83.81 724 ASP A N 1
ATOM 5756 C CA . ASP A 1 724 ? 22.719 -2.118 27.638 1.00 83.81 724 ASP A CA 1
ATOM 5757 C C . ASP A 1 724 ? 23.054 -2.778 26.292 1.00 83.81 724 ASP A C 1
ATOM 5759 O O . ASP A 1 724 ? 22.438 -3.748 25.848 1.00 83.81 724 ASP A O 1
ATOM 5763 N N . GLY A 1 725 ? 24.055 -2.220 25.606 1.00 76.38 725 GLY A N 1
ATOM 5764 C CA . GLY A 1 725 ? 24.472 -2.694 24.289 1.00 76.38 725 GLY A CA 1
ATOM 5765 C C . GLY A 1 725 ? 23.509 -2.326 23.158 1.00 76.38 725 GLY A C 1
ATOM 5766 O O . GLY A 1 725 ? 23.706 -2.802 22.042 1.00 76.38 725 GLY A O 1
ATOM 5767 N N . VAL A 1 726 ? 22.513 -1.472 23.386 1.00 81.81 726 VAL A N 1
ATOM 5768 C CA . VAL A 1 726 ? 21.664 -0.897 22.337 1.00 81.81 726 VAL A CA 1
ATOM 5769 C C . VAL A 1 726 ? 22.030 0.568 22.143 1.00 81.81 726 VAL A C 1
ATOM 5771 O O . VAL A 1 726 ? 22.032 1.349 23.092 1.00 81.81 726 VAL A O 1
ATOM 5774 N N . CYS A 1 727 ? 22.356 0.934 20.907 1.00 86.31 727 CYS A N 1
ATOM 5775 C CA . CYS A 1 727 ? 22.553 2.316 20.504 1.00 86.31 727 CYS A CA 1
ATOM 5776 C C . CYS A 1 727 ? 21.321 2.807 19.738 1.00 86.31 727 CYS A C 1
ATOM 5778 O O . CYS A 1 727 ? 21.044 2.332 18.635 1.00 86.31 727 CYS A O 1
ATOM 5780 N N . ASP A 1 728 ? 20.604 3.758 20.326 1.00 87.56 728 ASP A N 1
ATOM 5781 C CA . ASP A 1 728 ? 19.445 4.429 19.741 1.00 87.56 728 ASP A CA 1
ATOM 5782 C C . ASP A 1 728 ? 19.840 5.860 19.363 1.00 87.56 728 ASP A C 1
ATOM 5784 O O . ASP A 1 728 ? 20.473 6.570 20.146 1.00 87.56 728 ASP A O 1
ATOM 5788 N N . ILE A 1 729 ? 19.502 6.273 18.144 1.00 89.62 729 ILE A N 1
ATOM 5789 C CA . ILE A 1 729 ? 19.796 7.603 17.609 1.00 89.62 729 ILE A CA 1
ATOM 5790 C C . ILE A 1 729 ? 18.495 8.180 17.093 1.00 89.62 729 ILE A C 1
ATOM 5792 O O . ILE A 1 729 ? 17.886 7.635 16.168 1.00 89.62 729 ILE A O 1
ATOM 5796 N N . ARG A 1 730 ? 18.114 9.325 17.645 1.00 88.00 730 ARG A N 1
ATOM 5797 C CA . ARG A 1 730 ? 16.935 10.078 17.247 1.00 88.00 730 ARG A CA 1
ATOM 5798 C C . ARG A 1 730 ? 17.309 11.486 16.818 1.00 88.00 730 ARG A C 1
ATOM 5800 O O . ARG A 1 730 ? 18.270 12.072 17.317 1.00 88.00 730 ARG A O 1
ATOM 5807 N N . ARG A 1 731 ? 16.526 12.023 15.889 1.00 90.00 731 ARG A N 1
ATOM 5808 C CA . ARG A 1 731 ? 16.618 13.405 15.418 1.00 90.00 731 ARG A CA 1
ATOM 5809 C C . ARG A 1 731 ? 15.214 13.990 15.402 1.00 90.00 731 ARG A C 1
ATOM 5811 O O . ARG A 1 731 ? 14.350 13.443 14.727 1.00 90.00 731 ARG A O 1
ATOM 5818 N N . ASN A 1 732 ? 14.982 15.073 16.139 1.00 87.56 732 ASN A N 1
ATOM 5819 C CA . ASN A 1 732 ? 13.665 15.700 16.304 1.00 87.56 732 ASN A CA 1
ATOM 5820 C C . ASN A 1 732 ? 12.590 14.680 16.740 1.00 87.56 732 ASN A C 1
ATOM 5822 O O . ASN A 1 732 ? 11.545 14.561 16.109 1.00 87.56 732 ASN A O 1
ATOM 5826 N N . GLY A 1 733 ? 12.906 13.849 17.742 1.00 79.75 733 GLY A N 1
ATOM 5827 C CA . GLY A 1 733 ? 12.023 12.781 18.240 1.00 79.75 733 GLY A CA 1
ATOM 5828 C C . GLY A 1 733 ? 11.912 11.543 17.337 1.00 79.75 733 GLY A C 1
ATOM 5829 O O . GLY A 1 733 ? 11.542 10.467 17.810 1.00 79.75 733 GLY A O 1
ATOM 5830 N N . GLN A 1 734 ? 12.299 11.642 16.064 1.00 76.69 734 GLN A N 1
ATOM 5831 C CA . GLN A 1 734 ? 12.221 10.544 15.109 1.00 76.69 734 GLN A CA 1
ATOM 5832 C C . GLN A 1 734 ? 13.403 9.578 15.235 1.00 76.69 734 GLN A C 1
ATOM 5834 O O . GLN A 1 734 ? 14.559 9.996 15.221 1.00 76.69 734 GLN A O 1
ATOM 5839 N N . ALA A 1 735 ? 13.117 8.275 15.295 1.00 80.31 735 ALA A N 1
ATOM 5840 C CA . ALA A 1 735 ? 14.138 7.230 15.280 1.00 80.31 735 ALA A CA 1
ATOM 5841 C C . ALA A 1 735 ? 14.868 7.177 13.929 1.00 80.31 735 ALA A C 1
ATOM 5843 O O . ALA A 1 735 ? 14.252 6.971 12.882 1.00 80.31 735 ALA A O 1
ATOM 5844 N N . MET A 1 736 ? 16.189 7.344 13.975 1.00 80.81 736 MET A N 1
ATOM 5845 C CA . MET A 1 736 ? 17.084 7.286 12.816 1.00 80.81 736 MET A CA 1
ATOM 5846 C C . MET A 1 736 ? 17.775 5.927 12.729 1.00 80.81 736 MET A C 1
ATOM 5848 O O . MET A 1 736 ? 17.863 5.336 11.657 1.00 80.81 736 MET A O 1
ATOM 5852 N N . TYR A 1 737 ? 18.257 5.438 13.872 1.00 80.56 737 TYR A N 1
ATOM 5853 C CA . TYR A 1 737 ? 18.894 4.137 14.020 1.00 80.56 737 TYR A CA 1
ATOM 5854 C C . TYR A 1 737 ? 18.555 3.555 15.387 1.00 80.56 737 TYR A C 1
ATOM 5856 O O . TYR A 1 737 ? 18.555 4.274 16.380 1.00 80.56 737 TYR A O 1
ATOM 5864 N N . SER A 1 738 ? 18.340 2.244 15.435 1.00 83.12 738 SER A N 1
ATOM 5865 C CA . SER A 1 738 ? 18.355 1.467 16.671 1.00 83.12 738 SER A CA 1
ATOM 5866 C C . SER A 1 738 ? 19.169 0.213 16.389 1.00 83.12 738 SER A C 1
ATOM 5868 O O . SER A 1 738 ? 18.761 -0.644 15.602 1.00 83.12 738 SER A O 1
ATOM 5870 N N . VAL A 1 739 ? 20.387 0.167 16.922 1.00 77.12 739 VAL A N 1
ATOM 5871 C CA . VAL A 1 739 ? 21.345 -0.902 16.650 1.00 77.12 739 VAL A CA 1
ATOM 5872 C C . VAL A 1 739 ? 21.644 -1.628 17.941 1.00 77.12 739 VAL A C 1
ATOM 5874 O O . VAL A 1 739 ? 22.206 -1.065 18.879 1.00 77.12 739 VAL A O 1
ATOM 5877 N N . ASN A 1 740 ? 21.326 -2.919 17.962 1.00 78.19 740 ASN A N 1
ATOM 5878 C CA . ASN A 1 740 ? 21.863 -3.803 18.978 1.00 78.19 740 ASN A CA 1
ATOM 5879 C C . ASN A 1 740 ? 23.347 -4.024 18.677 1.00 78.19 740 ASN A C 1
ATOM 5881 O O . ASN A 1 740 ? 23.722 -4.783 17.785 1.00 78.19 740 ASN A O 1
ATOM 5885 N N . THR A 1 741 ? 24.185 -3.317 19.420 1.00 68.69 741 THR A N 1
ATOM 5886 C CA . THR A 1 741 ? 25.632 -3.446 19.337 1.00 68.69 741 THR A CA 1
ATOM 5887 C C . THR A 1 741 ? 26.121 -4.749 19.967 1.00 68.69 741 THR A C 1
ATOM 5889 O O . THR A 1 741 ? 27.266 -5.080 19.771 1.00 68.69 741 THR A O 1
ATOM 5892 N N . THR A 1 742 ? 25.286 -5.591 20.583 1.00 67.56 742 THR A N 1
ATOM 5893 C CA . THR A 1 742 ? 25.643 -6.756 21.422 1.00 67.56 742 THR A CA 1
ATOM 5894 C C . THR A 1 742 ? 26.476 -6.366 22.657 1.00 67.56 742 THR A C 1
ATOM 5896 O O . THR A 1 742 ? 27.271 -5.430 22.596 1.00 67.56 742 THR A O 1
ATOM 5899 N N . PRO A 1 743 ? 26.345 -7.063 23.806 1.00 64.31 743 PRO A N 1
ATOM 5900 C CA . PRO A 1 743 ? 27.001 -6.652 25.059 1.00 64.31 743 PRO A CA 1
ATOM 5901 C C . PRO A 1 743 ? 28.527 -6.529 24.972 1.00 64.31 743 PRO A C 1
ATOM 5903 O O . PRO A 1 743 ? 29.135 -5.746 25.691 1.00 64.31 743 PRO A O 1
ATOM 5906 N N . GLN A 1 744 ? 29.150 -7.278 24.063 1.00 64.81 744 GLN A N 1
ATOM 5907 C CA . GLN A 1 744 ? 30.587 -7.216 23.795 1.00 64.81 744 GLN A CA 1
ATOM 5908 C C . GLN A 1 744 ? 31.037 -5.920 23.100 1.00 64.81 744 GLN A C 1
ATOM 5910 O O . GLN A 1 744 ? 32.228 -5.714 22.987 1.00 64.81 744 GLN A O 1
ATOM 5915 N N . TYR A 1 745 ? 30.135 -5.049 22.643 1.00 67.00 745 TYR A N 1
ATOM 5916 C CA . TYR A 1 745 ? 30.474 -3.732 22.086 1.00 67.00 745 TYR A CA 1
ATOM 5917 C C . TYR A 1 745 ? 30.005 -2.598 23.003 1.00 67.00 745 TYR A C 1
ATOM 5919 O O . TYR A 1 745 ? 29.993 -1.441 22.592 1.00 67.00 745 TYR A O 1
ATOM 5927 N N . ALA A 1 746 ? 29.571 -2.916 24.227 1.00 75.31 746 ALA A N 1
ATOM 5928 C CA . ALA A 1 746 ? 29.316 -1.892 25.223 1.00 75.31 746 ALA A CA 1
ATOM 5929 C C . ALA A 1 746 ? 30.646 -1.207 25.586 1.00 75.31 746 ALA A C 1
ATOM 5931 O O . ALA A 1 746 ? 31.652 -1.902 25.763 1.00 75.31 746 ALA A O 1
ATOM 5932 N N . PRO A 1 747 ? 30.670 0.127 25.735 1.00 82.44 747 PRO A N 1
ATOM 5933 C CA . PRO A 1 747 ? 31.870 0.819 26.166 1.00 82.44 747 PRO A CA 1
ATOM 5934 C C . PRO A 1 747 ? 32.400 0.265 27.490 1.00 82.44 747 PRO A C 1
ATOM 5936 O O . PRO A 1 747 ? 31.689 0.230 28.494 1.00 82.44 747 PRO A O 1
ATOM 5939 N N . THR A 1 748 ? 33.659 -0.163 27.493 1.00 85.50 748 THR A N 1
ATOM 5940 C CA . THR A 1 748 ? 34.339 -0.708 28.678 1.00 85.50 748 THR A CA 1
ATOM 5941 C C . THR A 1 748 ? 35.289 0.304 29.314 1.00 85.50 748 THR A C 1
ATOM 5943 O O . THR A 1 748 ? 35.691 0.145 30.469 1.00 85.50 748 THR A O 1
ATOM 5946 N N . GLY A 1 749 ? 35.640 1.359 28.576 1.00 89.38 749 GLY A N 1
ATOM 5947 C CA . GLY A 1 749 ? 36.429 2.489 29.051 1.00 89.38 749 GLY A CA 1
ATOM 5948 C C . GLY A 1 749 ? 35.603 3.752 29.304 1.00 89.38 749 GLY A C 1
ATOM 5949 O O . GLY A 1 749 ? 34.380 3.776 29.180 1.00 89.38 749 GLY A O 1
ATOM 5950 N N . LYS A 1 750 ? 36.312 4.830 29.653 1.00 94.12 750 LYS A N 1
ATOM 5951 C CA . LYS A 1 750 ? 35.725 6.164 29.817 1.00 94.12 750 LYS A CA 1
ATOM 5952 C C . LYS A 1 750 ? 35.324 6.743 28.470 1.00 94.12 750 LYS A C 1
ATOM 5954 O O . LYS A 1 750 ? 36.155 6.805 27.565 1.00 94.12 750 LYS A O 1
ATOM 5959 N N . MET A 1 751 ? 34.097 7.235 28.373 1.00 94.75 751 MET A N 1
ATOM 5960 C CA . MET A 1 751 ? 33.569 7.773 27.128 1.00 94.75 751 MET A CA 1
ATOM 5961 C C . MET A 1 751 ? 34.141 9.149 26.796 1.00 94.75 751 MET A C 1
ATOM 5963 O O . MET A 1 751 ? 34.124 10.078 27.606 1.00 94.75 751 MET A O 1
ATOM 5967 N N . ASN A 1 752 ? 34.591 9.280 25.556 1.00 94.81 752 ASN A N 1
ATOM 5968 C CA . ASN A 1 752 ? 34.908 10.531 24.895 1.00 94.81 752 ASN A CA 1
ATOM 5969 C C . ASN A 1 752 ? 33.821 10.798 23.860 1.00 94.81 752 ASN A C 1
ATOM 5971 O O . ASN A 1 752 ? 33.538 9.946 23.014 1.00 94.81 752 ASN A O 1
ATOM 5975 N N . ILE A 1 753 ? 33.241 11.991 23.908 1.00 95.81 753 ILE A N 1
ATOM 5976 C CA . ILE A 1 753 ? 32.246 12.443 22.942 1.00 95.81 753 ILE A CA 1
ATOM 5977 C C . ILE A 1 753 ? 32.866 13.552 22.117 1.00 95.81 753 ILE A C 1
ATOM 5979 O O . ILE A 1 753 ? 33.325 14.562 22.649 1.00 95.81 753 ILE A O 1
ATOM 5983 N N . ARG A 1 754 ? 32.871 13.376 20.802 1.00 94.31 754 ARG A N 1
ATOM 5984 C CA . ARG A 1 754 ? 33.306 14.391 19.857 1.00 94.31 754 ARG A CA 1
ATOM 5985 C C . ARG A 1 754 ? 32.161 14.788 18.946 1.00 94.31 754 ARG A C 1
ATOM 5987 O O . ARG A 1 754 ? 31.609 13.944 18.250 1.00 94.31 754 ARG A O 1
ATOM 5994 N N . ILE A 1 755 ? 31.866 16.080 18.913 1.00 94.56 755 ILE A N 1
ATOM 5995 C CA . ILE A 1 755 ? 30.852 16.665 18.039 1.00 94.56 755 ILE A CA 1
ATOM 5996 C C . ILE A 1 755 ? 31.581 17.457 16.949 1.00 94.56 755 ILE A C 1
ATOM 5998 O O . ILE A 1 755 ? 32.437 18.291 17.252 1.00 94.56 755 ILE A O 1
ATOM 6002 N N . GLY A 1 756 ? 31.285 17.163 15.683 1.00 88.25 756 GLY A N 1
ATOM 6003 C CA . GLY A 1 756 ? 32.000 17.675 14.511 1.00 88.25 756 GLY A CA 1
ATOM 6004 C C . GLY A 1 756 ? 33.101 16.747 13.974 1.00 88.25 756 GLY A C 1
ATOM 6005 O O . GLY A 1 756 ? 33.114 15.541 14.221 1.00 88.25 756 GLY A O 1
ATOM 6006 N N . GLY A 1 757 ? 34.021 17.313 13.184 1.00 82.88 757 GLY A N 1
ATOM 6007 C CA . GLY A 1 757 ? 35.018 16.578 12.396 1.00 82.88 757 GLY A CA 1
ATOM 6008 C C . GLY A 1 757 ? 36.080 15.839 13.215 1.00 82.88 757 GLY A C 1
ATOM 6009 O O . GLY A 1 757 ? 36.070 15.817 14.442 1.00 82.88 757 GLY A O 1
ATOM 6010 N N . THR A 1 758 ? 37.055 15.228 12.538 1.00 75.62 758 THR A N 1
ATOM 6011 C CA . THR A 1 758 ? 38.150 14.499 13.208 1.00 75.62 758 THR A CA 1
ATOM 6012 C C . THR A 1 758 ? 39.488 15.227 13.084 1.00 75.62 758 THR A C 1
ATOM 6014 O O . THR A 1 758 ? 39.695 16.026 12.173 1.00 75.62 758 THR A O 1
ATOM 6017 N N . HIS A 1 759 ? 40.432 14.918 13.977 1.00 67.56 759 HIS A N 1
ATOM 6018 C CA . HIS A 1 759 ? 41.808 15.424 13.895 1.00 67.56 759 HIS A CA 1
ATOM 6019 C C . HIS A 1 759 ? 42.715 14.616 12.944 1.00 67.56 759 HIS A C 1
ATOM 6021 O O . HIS A 1 759 ? 43.848 15.010 12.701 1.00 67.56 759 HIS A O 1
ATOM 6027 N N . TRP A 1 760 ? 42.223 13.507 12.374 1.00 68.88 760 TRP A N 1
ATOM 6028 C CA . TRP A 1 760 ? 42.978 12.615 11.476 1.00 68.88 760 TRP A CA 1
ATOM 6029 C C . TRP A 1 760 ? 42.727 12.889 9.986 1.00 68.88 760 TRP A C 1
ATOM 6031 O O . TRP A 1 760 ? 42.902 12.009 9.146 1.00 68.88 760 TRP A O 1
ATOM 6041 N N . GLY A 1 761 ? 42.263 14.092 9.647 1.00 62.12 761 GLY A N 1
ATOM 6042 C CA . GLY A 1 761 ? 42.018 14.483 8.259 1.00 62.12 761 GLY A CA 1
ATOM 6043 C C . GLY A 1 761 ? 40.718 13.955 7.643 1.00 62.12 761 GLY A C 1
ATOM 6044 O O . GLY A 1 761 ? 40.534 14.123 6.441 1.00 62.12 761 GLY A O 1
ATOM 6045 N N . ARG A 1 762 ? 39.794 13.359 8.416 1.00 66.12 762 ARG A N 1
ATOM 6046 C CA . ARG A 1 762 ? 38.405 13.181 7.947 1.00 66.12 762 ARG A CA 1
ATOM 6047 C C . ARG A 1 762 ? 37.581 14.410 8.278 1.00 66.12 762 ARG A C 1
ATOM 6049 O O . ARG A 1 762 ? 37.612 14.877 9.423 1.00 66.12 762 ARG A O 1
ATOM 6056 N N . GLY A 1 763 ? 36.874 14.904 7.266 1.00 79.19 763 GLY A N 1
ATOM 6057 C CA . GLY A 1 763 ? 36.072 16.110 7.366 1.00 79.19 763 GLY A CA 1
ATOM 6058 C C . GLY A 1 763 ? 34.901 15.956 8.342 1.00 79.19 763 GLY A C 1
ATOM 6059 O O . GLY A 1 763 ? 34.339 14.872 8.481 1.00 79.19 763 GLY A O 1
ATOM 6060 N N . GLY A 1 764 ? 34.530 17.029 9.026 1.00 85.94 764 GLY A N 1
ATOM 6061 C CA . GLY A 1 764 ? 33.212 17.218 9.625 1.00 85.94 764 GLY A CA 1
ATOM 6062 C C . GLY A 1 764 ? 32.409 18.240 8.823 1.00 85.94 764 GLY A C 1
ATOM 6063 O O . GLY A 1 764 ? 32.981 18.908 7.962 1.00 85.94 764 GLY A O 1
ATOM 6064 N N . PRO A 1 765 ? 31.104 18.373 9.082 1.00 89.06 765 PRO A N 1
ATOM 6065 C CA . PRO A 1 765 ? 30.294 19.416 8.472 1.00 89.06 765 PRO A CA 1
ATOM 6066 C C . PRO A 1 765 ? 30.807 20.826 8.829 1.00 89.06 765 PRO A C 1
ATOM 6068 O O . PRO A 1 765 ? 30.979 21.138 10.011 1.00 89.06 765 PRO A O 1
ATOM 6071 N N . ARG A 1 766 ? 31.050 21.682 7.830 1.00 88.62 766 ARG A N 1
ATOM 6072 C CA . ARG A 1 766 ? 31.317 23.121 8.000 1.00 88.62 766 ARG A CA 1
ATOM 6073 C C . ARG A 1 766 ? 30.024 23.896 8.166 1.00 88.62 766 ARG A C 1
ATOM 6075 O O . ARG A 1 766 ? 28.962 23.507 7.694 1.00 88.62 766 ARG A O 1
ATOM 6082 N N . ASN A 1 767 ? 30.164 25.080 8.745 1.00 91.38 767 ASN A N 1
ATOM 6083 C CA . ASN A 1 767 ? 29.087 26.027 9.005 1.00 91.38 767 ASN A CA 1
ATOM 6084 C C . ASN A 1 767 ? 27.982 25.481 9.911 1.00 91.38 767 ASN A C 1
ATOM 6086 O O . ASN A 1 767 ? 26.893 26.045 9.927 1.00 91.38 767 ASN A O 1
ATOM 6090 N N . VAL A 1 768 ? 28.278 24.437 10.686 1.00 94.94 768 VAL A N 1
ATOM 6091 C CA . VAL A 1 768 ? 27.344 23.899 11.668 1.00 94.94 768 VAL A CA 1
ATOM 6092 C C . VAL A 1 768 ? 27.609 24.541 13.018 1.00 94.94 768 VAL A C 1
ATOM 6094 O O . VAL A 1 768 ? 28.732 24.503 13.524 1.00 94.94 768 VAL A O 1
ATOM 6097 N N . THR A 1 769 ? 26.570 25.140 13.580 1.00 96.88 769 THR A N 1
ATOM 6098 C CA . THR A 1 769 ? 26.539 25.658 14.943 1.00 96.88 769 THR A CA 1
ATOM 6099 C C . THR A 1 769 ? 25.947 24.601 15.857 1.00 96.88 769 THR A C 1
ATOM 6101 O O . THR A 1 769 ? 24.820 24.162 15.632 1.00 96.88 769 THR A O 1
ATOM 6104 N N . TYR A 1 770 ? 26.711 24.212 16.875 1.00 97.31 770 TYR A N 1
ATOM 6105 C CA . TYR A 1 770 ? 26.281 23.297 17.926 1.00 97.31 770 TYR A CA 1
ATOM 6106 C C . TYR A 1 770 ? 25.920 24.072 19.192 1.00 97.31 770 TYR A C 1
ATOM 6108 O O . TYR A 1 770 ? 26.618 25.026 19.552 1.00 97.31 770 TYR A O 1
ATOM 6116 N N . SER A 1 771 ? 24.862 23.654 19.877 1.00 97.25 771 SER A N 1
ATOM 6117 C CA . SER A 1 771 ? 24.414 24.251 21.138 1.00 97.25 771 SER A CA 1
ATOM 6118 C C . SER A 1 771 ? 23.735 23.220 22.036 1.00 97.25 771 SER A C 1
ATOM 6120 O O . SER A 1 771 ? 23.469 22.092 21.618 1.00 97.25 771 SER A O 1
ATOM 6122 N N . ASN A 1 772 ? 23.498 23.604 23.293 1.00 96.75 772 ASN A N 1
ATOM 6123 C CA . ASN A 1 772 ? 22.745 22.813 24.270 1.00 96.75 772 ASN A CA 1
ATOM 6124 C C . ASN A 1 772 ? 23.241 21.364 24.430 1.00 96.75 772 ASN A C 1
ATOM 6126 O O . ASN A 1 772 ? 22.437 20.436 24.503 1.00 96.75 772 ASN A O 1
ATOM 6130 N N . VAL A 1 773 ? 24.559 21.159 24.492 1.00 97.44 773 VAL A N 1
ATOM 6131 C CA . VAL A 1 773 ? 25.124 19.814 24.650 1.00 97.44 773 VAL A CA 1
ATOM 6132 C C . VAL A 1 773 ? 24.863 19.329 26.072 1.00 97.44 773 VAL A C 1
ATOM 6134 O O . VAL A 1 773 ? 25.324 19.944 27.033 1.00 97.44 773 VAL A O 1
ATOM 6137 N N . ARG A 1 774 ? 24.149 18.216 26.218 1.00 97.56 774 ARG A N 1
ATOM 6138 C CA . ARG A 1 774 ? 23.878 17.556 27.501 1.00 97.56 774 ARG A CA 1
ATOM 6139 C C . ARG A 1 774 ? 24.383 16.127 27.458 1.00 97.56 774 ARG A C 1
ATOM 6141 O O . ARG A 1 774 ? 24.113 15.403 26.506 1.00 97.56 774 ARG A O 1
ATOM 6148 N N . ILE A 1 775 ? 25.116 15.717 28.486 1.00 97.25 775 ILE A N 1
ATOM 6149 C CA . ILE A 1 775 ? 25.626 14.352 28.620 1.00 97.25 775 ILE A CA 1
ATOM 6150 C C . ILE A 1 775 ? 25.052 13.747 29.889 1.00 97.25 775 ILE A C 1
ATOM 6152 O O . ILE A 1 775 ? 25.192 14.316 30.973 1.00 97.25 775 ILE A O 1
ATOM 6156 N N . TYR A 1 776 ? 24.459 12.573 29.740 1.00 96.88 776 TYR A N 1
ATOM 6157 C CA . TYR A 1 776 ? 23.779 11.844 30.794 1.00 96.88 776 TYR A CA 1
ATOM 6158 C C . TYR A 1 776 ? 24.499 10.536 31.082 1.00 96.88 776 TYR A C 1
ATOM 6160 O O . TYR A 1 776 ? 24.953 9.842 30.169 1.00 96.88 776 TYR A O 1
ATOM 6168 N N . ARG A 1 777 ? 24.542 10.170 32.357 1.00 96.00 777 ARG A N 1
ATOM 6169 C CA . ARG A 1 777 ? 24.788 8.798 32.791 1.00 96.00 777 ARG A CA 1
ATOM 6170 C C . ARG A 1 777 ? 23.430 8.096 32.867 1.00 96.00 777 ARG A C 1
ATOM 6172 O O . ARG A 1 777 ? 22.550 8.561 33.594 1.00 96.00 777 ARG A O 1
ATOM 6179 N N . LEU A 1 778 ? 23.256 7.050 32.057 1.00 91.38 778 LEU A N 1
ATOM 6180 C CA . LEU A 1 778 ? 21.966 6.389 31.809 1.00 91.38 778 LEU A CA 1
ATOM 6181 C C . LEU A 1 778 ? 21.731 5.121 32.613 1.00 91.38 778 LEU A C 1
ATOM 6183 O O . LEU A 1 778 ? 22.721 4.479 33.032 1.00 91.38 778 LEU A O 1
#

Sequence (778 aa):
MAFPGKLYREGTILKQENVSGNPRIVFVEQFGFNHFLNDDIFRWIDILAENGVNGMRVFGFWPFAKGREESPYVKVGNSYDLTRFNEPFFEYLQRWIAHADDKGIVVLYELFDSCGFWYAPAAPYNPFYQLVGIDHKRFSDLNNAYLLDIQRKYIRKVINTVRPHVNLIFGIMNEFQGDARWYREMTRYVKSLAPDCLIAGSEEGSPAADDPAADIWFIHRGSYDLNSGHSDVSGDVRDMRQQTGPDASIGFSTDGFGMSGMSRENPADMSRLARDVGTNGLQLFGFLDHKAYIADEARGSIGQLNVETYRAIVEAFPPHPAPLRAKFRFDESSYASLAKKNVPAGIITKLQDLKGQEFLNETALLNAVESVLGRAPTAQYKDLIIQYTDIDRPVEGFLDIFRVATLPSTHPGAFVERGGKAIHATTEQGFLCYGQYKKNYPQKPLKALFSIFIDNNTADDRNILILDVYDHHSDRVIGKEVITRKDFKKVNEFCVFEFDFTPPSDNANMEFRIFYMGWAYILADKIAVIDPAEVTITDASQIPDSLKASGSTSSSSSEDDNNAELEGELVLFDPLTDGKSVAGTVNGGQFTPDGYRVETNFHGYLVYETDIVGNIGLEFDAKGYIDREDCSDSKLVVLLMFDSPRDANWGDPAIWRDSHYSLLEVRKRGIVPGFDHVTNGLGLKCGAHGHGLEFGTWAGHGQAGHPIEWHPDTVYHWVITWRDGVCDIRRNGQAMYSVNTTPQYAPTGKMNIRIGGTHWGRGGPRNVTYSNVRIYRL

Secondary structure (DSSP, 8-state):
---SS-EEEETTEEEETT-SS--BEEEEE--SGGGSSSSHHHHHHHHHHHTT--EEEEES---TTSS-S--SEEEETTEEEEEEE-HHHHHHHHHHHHHHHHHT-EEEEEEEESHHHHSTTTGGGSTTHHHHTT-HHHHT-TT-HHHHHHHHHHHHHHHHHHTT-SSEEEEEEET--S-HHHHHHHHHHHHHH-TTSEEEEEESS-TTTT-TT--EEEESS--B-TTT--B-HHHHHHHHHHHH-TTSEEEEESGGGHHHHGGG-SHHHHHHHHHHHHHTT-SEEEEE-HHHHHS-TTT-S-----HHHHHHHHHHS--BSPP----EEB-HHHHHHHHHTT--HHHHHHHGGGBT-EESSHHHHHHHHHHHH-HHHHHHHHHHHHHHHBTT---TTEEEEEEGGGS----TTEEEETTEEEE-S-S--EEEE--EEE----SS-EEEEEEEEES-SSS---EEEEEEEEETTTTEEEEEEEEEGGG-SSSSSEEEEEEEE--SSTT--EEEEEEE-SSS-EEEEEEEEE-TTT----SGGGS-S-------------SGGGG---SSEEEEEE---SS---SSEEESEEEETTEEEE--SSS-EEEEEEEEES-EEEEEEEE-PPTT-B-SSSEEEEEEEE-S-TT--TT-HHHHHH---EEEEEEEE-B-TT-TTSTT-EEEEEEETTEEEEEE----TT-TT-TT---TTPEEEEEEEEETTEEEEEETTEEEEEEE--GGGS--SEEEEEEE--TTS----TTPEEEEEEEEE-

InterPro domains:
  IPR013320 Concanavalin A-like lectin/glucanase domain superfamily [SSF49899] (679-776)
  IPR017853 Glycoside hydrolase superfamily [SSF51445] (31-233)

pLDDT: mean 87.85, std 13.0, range [29.02, 98.62]

Organism: NCBI:txid2044937

Foldseek 3Di:
DFQQAFWDDDFQFIDGPNFPDGFFAEEAEAEPQLQALDCQLLVVLQLCQVLQHQEYEYELDAQLLQQPGHDQFPDDPLAGPLVHGPVSSLVSVLVSLRSSRVFNHAYAYELAELVCQCPQSRVSNDNCCVPQPSNSQSCQDPVPVVSVVSSLVSLLSNCVSHVVHRRYEYEHYALDDYDLVSSLVSLVSNCVNVVRHAYEYEPPVHPNLQRPSHQEYEDQPFAADLQVLDGPVVVSVVVSCVSHPRRHHYEYAPVNCPPSCQLQLALVSLLVVLLVCVVSPHRYYYYHFVQQHVPDSNDSHGGDGPSSNSNSSCVSRPGPPGTQDFFFADEPLLLVQCVVVVNDPVLSVQCCVRHGPTDRDLVRQLVVSCVRPNDPSSVVCSVSRSQSGGPLHFRKFFPWKDWQQPFDWPFPQWDDDPSWIKHAFDQGKTWSGKDDQDAQDDQDKKKKKWWKAWQALPDDFDFFKKKFKAQPVVRDTFDIDTHTSNNPPDHPGIFMDMDIGGQPDRGGRIMITIIGNGGTMMTTTMMTMGDPVTDDDGGPVPRDPTRNPPPPPDPDDDPPPLPPPDPFAFPDKFQQQVQDGPFPDAWQFGRDNNGTARAWQATGKGKHFFQAFFKKKKKKKKAAFDWQADFDPQWAWQKKKKQDPPPDDPVDLCCLAPFLMKIWTWTAGHDDVPPLFQHQWIWIWIGGNNDIDTDTPRDGPDNVVDPRDHDRGDIWIWMWIRHQQWIWIDTSNHTPDTDNNDNSNGGRHTMMMMGTHDNPRGTHGHRMGMGTIIMGRD